Protein AF-0000000086684409 (afdb_homodimer)

Solvent-accessible surface area (backbone atoms only — not comparable to full-atom values): 51493 Å² total; per-residue (Å²): 95,76,40,36,13,41,34,65,40,80,46,81,33,46,44,76,56,89,57,80,62,48,72,76,70,49,52,41,33,33,43,33,36,35,78,86,67,52,74,45,53,37,38,36,27,70,62,46,90,44,32,32,34,35,39,44,41,43,91,46,49,55,55,42,32,42,34,38,25,39,40,77,50,97,36,75,31,46,25,72,38,71,53,61,37,34,31,35,58,41,75,75,88,49,61,42,32,68,37,30,48,49,23,64,32,96,73,28,29,16,29,13,24,65,73,61,49,53,44,66,45,29,26,36,36,35,31,31,43,59,27,34,51,49,66,69,51,47,50,54,49,34,51,52,40,35,74,35,35,28,38,25,35,35,28,33,65,31,74,27,33,29,69,68,75,60,48,62,47,42,87,40,79,63,18,33,40,59,45,33,79,39,28,51,78,30,36,69,71,44,71,32,42,68,41,52,55,50,40,48,54,45,49,49,50,30,49,72,49,52,24,28,45,28,42,23,65,49,41,42,27,83,44,73,60,74,43,57,31,21,32,75,56,32,51,33,70,50,41,16,50,51,34,39,38,47,43,11,69,46,53,32,45,63,45,33,41,28,48,25,38,37,27,62,52,68,53,66,29,24,59,37,17,32,49,34,39,56,72,49,42,74,80,52,47,42,27,28,35,31,28,27,47,37,36,85,72,58,56,62,48,78,39,89,44,52,42,33,43,19,44,19,64,32,68,82,52,70,87,60,42,30,59,41,20,43,51,57,69,46,73,58,73,48,15,28,24,46,59,37,47,37,30,30,14,29,60,36,80,71,34,34,38,37,63,50,36,27,56,50,38,54,47,32,36,31,33,33,8,42,28,26,38,37,46,42,34,20,23,29,27,70,50,34,83,39,59,79,53,69,76,63,50,66,69,51,32,31,88,82,38,15,24,71,60,39,70,65,43,60,22,55,48,28,44,13,25,49,47,63,61,52,58,90,47,77,58,56,54,40,37,61,37,44,40,41,34,62,57,41,47,13,31,33,26,86,56,50,28,35,38,36,44,29,78,59,37,43,66,44,42,52,71,41,66,82,48,53,36,45,26,34,36,33,27,34,55,84,76,44,44,75,76,43,75,50,70,58,54,96,80,58,42,64,47,82,45,95,50,86,37,51,30,35,40,39,22,41,56,76,73,70,80,68,78,67,80,76,71,80,65,82,70,70,133,95,77,39,36,13,39,34,67,40,78,46,81,34,48,42,75,56,90,58,78,62,48,72,77,70,48,52,41,32,32,43,33,36,33,79,86,66,52,72,45,54,37,37,35,28,70,61,45,90,45,31,33,34,34,38,44,40,41,93,46,49,54,54,42,32,42,34,38,26,40,41,78,50,97,37,74,32,48,23,72,40,70,54,59,39,35,31,35,58,42,72,75,85,49,61,44,34,68,38,30,47,50,23,64,33,95,72,26,30,16,28,13,24,67,73,60,49,53,43,66,45,30,27,37,36,35,31,33,43,58,26,33,51,49,66,69,52,46,50,53,50,34,51,53,40,34,74,36,35,30,37,26,34,36,29,32,66,31,73,26,34,28,68,69,76,60,48,62,47,44,87,43,78,62,19,32,39,60,45,32,79,39,27,52,77,30,38,67,71,44,71,33,42,68,41,53,55,51,38,50,54,45,49,49,50,29,48,72,50,51,24,26,45,30,42,23,64,48,40,41,28,83,43,71,61,75,44,57,32,22,30,76,56,31,51,34,70,51,41,16,51,49,35,39,39,47,42,11,69,45,53,30,45,62,46,34,40,30,48,24,38,38,27,63,50,68,53,65,29,24,58,38,18,31,49,34,38,54,73,50,42,73,80,52,45,42,29,26,38,32,28,27,48,35,34,86,72,58,56,61,48,79,40,89,43,50,41,32,43,19,43,20,63,33,70,82,54,70,89,60,42,30,60,40,22,43,50,56,69,47,73,59,74,49,16,30,24,45,59,37,46,38,30,28,15,29,61,37,80,71,34,34,39,36,64,51,34,27,53,50,39,54,47,31,36,30,34,35,7,42,28,26,37,37,46,43,35,20,23,30,27,70,50,35,84,40,59,80,53,67,75,62,52,65,68,50,30,32,89,83,38,15,25,70,62,40,70,65,43,60,22,54,49,28,44,13,26,50,48,60,63,51,58,93,48,76,58,57,54,40,38,58,36,45,40,40,33,62,59,39,47,14,33,34,26,85,57,50,27,35,39,38,44,27,78,58,36,42,64,44,41,52,72,43,65,82,48,54,36,47,28,33,35,32,28,34,57,84,75,46,42,73,77,43,75,49,69,58,54,98,80,57,40,66,47,82,44,96,50,85,37,52,30,35,38,39,22,41,56,76,74,72,81,70,80,69,79,78,73,79,67,80,70,71,132

Nearest PDB structures (foldseek):
  4qfu-assembly8_H  TM=7.746E-01  e=1.864E-24  Phocaeicola vulgatus ATCC 8482
  4qfu-assembly6_F  TM=7.934E-01  e=8.608E-24  Phocaeicola vulgatus ATCC 8482
  4qfu-assembly11_K  TM=7.729E-01  e=3.679E-24  Phocaeicola vulgatus ATCC 8482
  4qfu-assembly4_D  TM=7.902E-01  e=1.080E-23  Phocaeicola vulgatus ATCC 8482
  4qfu-assembly3_C  TM=7.644E-01  e=7.262E-24  Phocaeicola vulgatus ATCC 8482

Foldseek 3Di:
DEDEALDKDKDKFFFPDWDDLCLPPKWKKKWKAWPVGDIAIFTWGDQDTRIIMFIAGHNDAFGKIKMFMDMPDPTPRGHGDIDMYTYHHFDDDQVCSHQNAWAAFPLLAAIAHPNRHGDAAQEEFQAQCLWQPALVRLLVLLVLLLVLAHQEYEYANAQFAAPQDDDSDSQDQSHTHHQAPCNNVLERSRGDSVSVVRSLSSCVSNVVSNYAYAYEHWACAQGQLRHHGSLLRYPLVRLLSSLSNCCRRDLSGHYAYADAEAAQCARSNSVSNLVSCVVRNRRNHAYAYEYHAPHPFCHCVVPPSHSETAYEVDAQQDQDLVVLLVNCPDPPGHHYFHAHYHAQQFLHNHRCAACSLLVSQVSNCLSRNVHYYYYHHQQRSSFANFQPRDSGDNRRHHHGGHNVVRSVGNSSSLSSLVSVLCPPAPSRPWHWDPQQWDPFRWTDDALFKIKTKDFWWFKIFTDDCHRFAFKKFKADSSNSDTPDIDGHDPPDGIDGTPDTGIMMMMTGDPPPPPPPDDDPPPPDD/DEEEALDKDKDKFFFPDWDPLPLPPKWKKKWKAWPVGDIAIFTWGDQDTRIIMFIAGHNDAFGKIKMFMDMPDPTPRGHGDIDMYTYHHFDDDQVCSHQNAWAAFPLLAAIAHPNRHGDAAQEEFQAQCLWQPALVRLLVLLVLLLVLAHQEYEYANAQFAAPQDDDSDSQDQSHTHHQAPCNNVLERSRGDSVSVVRSLSSCVSNVVSNYAYAYEHWACAQGFLRHHGSLLRYPLVRLLSSLSNCCRRDLSGHYAYADEEAAQCARSNSVSNLVSCVVRNRRNHAYAYEYHAPHPFCHCVVPPSHSETAYEVDAQQDQDLVVLLVNCPDPPGHHYFHAHYHAQQFLHNHRCAACSLLVSQVSNCLSRNVHYYYYHHQQRNSFANFQPRDSGDNRRHHHGGHNVVRSVGNSSSLSSLVSVLCPPASSRPWHWDPQQWDPFRWTDDALFKIKTKDFWWFKIFTDDCHRFAFKKFKADSSNSDTPDIDGHDPPDGIDGTPDTGIMMMMGGDPPPPPPPPDDPPPPDD

Organism: NCBI:txid175570

InterPro domains:
  IPR013783 Immunoglobulin-like fold [G3DSA:2.60.40.10] (1-90)
  IPR017853 Glycoside hydrolase superfamily [SSF51445] (147-259)
  IPR025277 Apiosidase-like, catalytic domain [PF13204] (106-427)
  IPR032260 Domain of unknown function DUF5060 [PF16586] (2-71)

Radius of gyration: 33.88 Å; Cα contacts (8 Å, |Δi|>4): 2744; chains: 2; bounding box: 130×104×78 Å

Sequence (1050 aa):
MTVGAWQEAEITLTAETGIADPYTAVDVWADFTHDDGTVLRRPAFHDGGRTWRIRFASPRDHGTWHWTTSASVPDGGLRDVSGTLTVTPGTGSNPFHRHGFWRMSPGGRSLVHADGTPAILVGDTAWALPWRATEDDVRAYAADRGGKGFNAVLLMSVQPDMRAVGPRDRRADEGFGVGFEDLPTGHINELNPDYFQHLDRLVDILTGHGIVPVLQPVFQGFGWKGLDVAGTVVPPAEYARYCRYLVARYGARPVVYLVGADGSGREPQIAAGGAEVHTWDCYGQPTGIHYRPHADNRAWQDAPWLDFQWCQTGHTGSHAAERVADMWRNLPVRAVANGEPSYERTGRPDLAAGWWQGHEAWSNLCAGGTMGVVYGAANLWQWKLHPDEPGHAPYFLSAGGDWRTALAYEGSTYVGLLSTVLDGLPTTDMSPDWQTCINPRGLTVPGRLHIAYQESGGPLQIMNDDGLPMTYRIVDPKTGRTVRTGTRTPDTRIIDGDGSGPRVVIFCDVFSDETGAASPDDEAVMTVGAWQEAEITLTAETGIADPYTAVDVWADFTHDDGTVLRRPAFHDGGRTWRIRFASPRDHGTWHWTTSASVPDGGLRDVSGTLTVTPGTGSNPFHRHGFWRMSPGGRSLVHADGTPAILVGDTAWALPWRATEDDVRAYAADRGGKGFNAVLLMSVQPDMRAVGPRDRRADEGFGVGFEDLPTGHINELNPDYFQHLDRLVDILTGHGIVPVLQPVFQGFGWKGLDVAGTVVPPAEYARYCRYLVARYGARPVVYLVGADGSGREPQIAAGGAEVHTWDCYGQPTGIHYRPHADNRAWQDAPWLDFQWCQTGHTGSHAAERVADMWRNLPVRAVANGEPSYERTGRPDLAAGWWQGHEAWSNLCAGGTMGVVYGAANLWQWKLHPDEPGHAPYFLSAGGDWRTALAYEGSTYVGLLSTVLDGLPTTDMSPDWQTCINPRGLTVPGRLHIAYQESGGPLQIMNDDGLPMTYRIVDPKTGRTVRTGTRTPDTRIIDGDGSGPRVVIFCDVFSDETGAASPDDEAV

pLDDT: mean 94.23, std 11.74, range [21.14, 98.94]

Structure (mmCIF, N/CA/C/O backbone):
data_AF-0000000086684409-model_v1
#
loop_
_entity.id
_entity.type
_entity.pdbx_description
1 polymer 'DUF4038 domain-containing protein'
#
loop_
_atom_site.group_PDB
_atom_site.id
_atom_site.type_symbol
_atom_site.label_atom_id
_atom_site.label_alt_id
_atom_site.label_comp_id
_atom_site.label_asym_id
_atom_site.label_entity_id
_atom_site.label_seq_id
_atom_site.pdbx_PDB_ins_code
_atom_site.Cartn_x
_atom_site.Cartn_y
_atom_site.Cartn_z
_atom_site.occupancy
_atom_site.B_iso_or_equiv
_atom_site.auth_seq_id
_atom_site.auth_comp_id
_atom_site.auth_asym_id
_atom_site.auth_atom_id
_atom_site.pdbx_PDB_model_num
ATOM 1 N N . MET A 1 1 ? -19.562 38.5 31.609 1 89.06 1 MET A N 1
ATOM 2 C CA . MET A 1 1 ? -19.453 38.344 30.156 1 89.06 1 MET A CA 1
ATOM 3 C C . MET A 1 1 ? -20.328 37.188 29.672 1 89.06 1 MET A C 1
ATOM 5 O O . MET A 1 1 ? -20.5 36.188 30.391 1 89.06 1 MET A O 1
ATOM 9 N N . THR A 1 2 ? -20.984 37.344 28.594 1 92.5 2 THR A N 1
ATOM 10 C CA . THR A 1 2 ? -21.797 36.312 27.969 1 92.5 2 THR A CA 1
ATOM 11 C C . THR A 1 2 ? -21.188 35.906 26.625 1 92.5 2 THR A C 1
ATOM 13 O O . THR A 1 2 ? -20.781 36.75 25.828 1 92.5 2 THR A O 1
ATOM 16 N N . VAL A 1 3 ? -21.047 34.625 26.438 1 95 3 VAL A N 1
ATOM 17 C CA . VAL A 1 3 ? -20.422 34.125 25.219 1 95 3 VAL A CA 1
ATOM 18 C C . VAL A 1 3 ? -21.172 32.875 24.734 1 95 3 VAL A C 1
ATOM 20 O O . VAL A 1 3 ? -21.797 32.156 25.516 1 95 3 VAL A O 1
ATOM 23 N N . GLY A 1 4 ? -21.203 32.719 23.438 1 95.06 4 GLY A N 1
ATOM 24 C CA . GLY A 1 4 ? -21.781 31.5 22.891 1 95.06 4 GLY A CA 1
ATOM 25 C C . GLY A 1 4 ? -20.906 30.281 23.109 1 95.06 4 GLY A C 1
ATOM 26 O O . GLY A 1 4 ? -19.688 30.391 23.203 1 95.06 4 GLY A O 1
ATOM 27 N N . ALA A 1 5 ? -21.594 29.109 23.203 1 95.81 5 ALA A N 1
ATOM 28 C CA . ALA A 1 5 ? -20.859 27.844 23.297 1 95.81 5 ALA A CA 1
ATOM 29 C C . ALA A 1 5 ? -19.844 27.719 22.156 1 95.81 5 ALA A C 1
ATOM 31 O O . ALA A 1 5 ? -20.141 28.062 21.016 1 95.81 5 ALA A O 1
ATOM 32 N N . TRP A 1 6 ? -18.672 27.297 22.516 1 96.19 6 TRP A N 1
ATOM 33 C CA . TRP A 1 6 ? -17.562 27.016 21.594 1 96.19 6 TRP A CA 1
ATOM 34 C C . TRP A 1 6 ? -17.078 28.312 20.938 1 96.19 6 TRP A C 1
ATOM 36 O O . TRP A 1 6 ? -16.312 28.266 19.969 1 96.19 6 TRP A O 1
ATOM 46 N N . GLN A 1 7 ? -17.531 29.375 21.406 1 95.5 7 GLN A N 1
ATOM 47 C CA . GLN A 1 7 ? -17 30.672 20.969 1 95.5 7 GLN A CA 1
ATOM 48 C C . GLN A 1 7 ? -15.992 31.203 21.984 1 95.5 7 GLN A C 1
ATOM 50 O O . GLN A 1 7 ? -16.188 31.094 23.188 1 95.5 7 GLN A O 1
ATOM 55 N N . GLU A 1 8 ? -15 31.797 21.5 1 96.62 8 GLU A N 1
ATOM 56 C CA . GLU A 1 8 ? -13.859 32.219 22.297 1 96.62 8 GLU A CA 1
ATOM 57 C C . GLU A 1 8 ? -14.227 33.438 23.156 1 96.62 8 GLU A C 1
ATOM 59 O O . GLU A 1 8 ? -14.797 34.406 22.656 1 96.62 8 GLU A O 1
ATOM 64 N N . ALA A 1 9 ? -13.977 33.344 24.391 1 97.81 9 ALA A N 1
ATOM 65 C CA . ALA A 1 9 ? -13.945 34.469 25.328 1 97.81 9 ALA A CA 1
ATOM 66 C C . ALA A 1 9 ? -12.508 34.844 25.703 1 97.81 9 ALA A C 1
ATOM 68 O O . ALA A 1 9 ? -11.672 33.969 25.891 1 97.81 9 ALA A O 1
ATOM 69 N N . GLU A 1 10 ? -12.281 36.094 25.781 1 98.44 10 GLU A N 1
ATOM 70 C CA . GLU A 1 10 ? -10.938 36.562 26.141 1 98.44 10 GLU A CA 1
ATOM 71 C C . GLU A 1 10 ? -10.953 37.344 27.438 1 98.44 10 GLU A C 1
ATOM 73 O O . GLU A 1 10 ? -11.75 38.281 27.594 1 98.44 10 GLU A O 1
ATOM 78 N N . ILE A 1 11 ? -10.133 36.969 28.344 1 98.56 11 ILE A N 1
ATOM 79 C CA . ILE A 1 11 ? -9.922 37.625 29.625 1 98.56 11 ILE A CA 1
ATOM 80 C C . ILE A 1 11 ? -8.555 38.312 29.625 1 98.56 11 ILE A C 1
ATOM 82 O O . ILE A 1 11 ? -7.543 37.688 29.297 1 98.56 11 ILE A O 1
ATOM 86 N N . THR A 1 12 ? -8.531 39.562 29.984 1 98.56 12 THR A N 1
ATOM 87 C CA . THR A 1 12 ? -7.281 40.312 30.047 1 98.56 12 THR A CA 1
ATOM 88 C C . THR A 1 12 ? -6.828 40.5 31.484 1 98.56 12 THR A C 1
ATOM 90 O O . THR A 1 12 ? -7.613 40.906 32.344 1 98.56 12 THR A O 1
ATOM 93 N N . LEU A 1 13 ? -5.605 40.125 31.734 1 98.69 13 LEU A N 1
ATOM 94 C CA . LEU A 1 13 ? -4.941 40.344 33 1 98.69 13 LEU A CA 1
ATOM 95 C C . LEU A 1 13 ? -3.814 41.375 32.844 1 98.69 13 LEU A C 1
ATOM 97 O O . LEU A 1 13 ? -3.146 41.406 31.812 1 98.69 13 LEU A O 1
ATOM 101 N N . THR A 1 14 ? -3.654 42.156 33.844 1 98.44 14 THR A N 1
ATOM 102 C CA . THR A 1 14 ? -2.564 43.125 33.875 1 98.44 14 THR A CA 1
ATOM 103 C C . THR A 1 14 ? -1.706 42.938 35.125 1 98.44 14 THR A C 1
ATOM 105 O O . THR A 1 14 ? -2.189 43.125 36.25 1 98.44 14 THR A O 1
ATOM 108 N N . ALA A 1 15 ? -0.498 42.625 34.906 1 98.06 15 ALA A N 1
ATOM 109 C CA . ALA A 1 15 ? 0.422 42.5 36.031 1 98.06 15 ALA A CA 1
ATOM 110 C C . ALA A 1 15 ? 0.527 43.844 36.781 1 98.06 15 ALA A C 1
ATOM 112 O O . ALA A 1 15 ? 0.509 44.906 36.188 1 98.06 15 ALA A O 1
ATOM 113 N N . GLU A 1 16 ? 0.764 43.75 38.062 1 97.19 16 GLU A N 1
ATOM 114 C CA . GLU A 1 16 ? 0.89 44.969 38.875 1 97.19 16 GLU A CA 1
ATOM 115 C C . GLU A 1 16 ? 2.209 45.688 38.594 1 97.19 16 GLU A C 1
ATOM 117 O O . GLU A 1 16 ? 2.275 46.906 38.656 1 97.19 16 GLU A O 1
ATOM 122 N N . THR A 1 17 ? 3.273 44.844 38.375 1 92.81 17 THR A N 1
ATOM 123 C CA . THR A 1 17 ? 4.598 45.406 38.125 1 92.81 17 THR A CA 1
ATOM 124 C C . THR A 1 17 ? 5.18 44.875 36.844 1 92.81 17 THR A C 1
ATOM 126 O O . THR A 1 17 ? 4.695 43.875 36.312 1 92.81 17 THR A O 1
ATOM 129 N N . GLY A 1 18 ? 6.059 45.688 36.344 1 94.19 18 GLY A N 1
ATOM 130 C CA . GLY A 1 18 ? 6.805 45.156 35.219 1 94.19 18 GLY A CA 1
ATOM 131 C C . GLY A 1 18 ? 7.625 43.938 35.562 1 94.19 18 GLY A C 1
ATOM 132 O O . GLY A 1 18 ? 8.234 43.875 36.625 1 94.19 18 GLY A O 1
ATOM 133 N N . ILE A 1 19 ? 7.461 42.938 34.75 1 94 19 ILE A N 1
ATOM 134 C CA . ILE A 1 19 ? 8.195 41.719 34.938 1 94 19 ILE A CA 1
ATOM 135 C C . ILE A 1 19 ? 9.242 41.531 33.844 1 94 19 ILE A C 1
ATOM 137 O O . ILE A 1 19 ? 8.938 41.688 32.656 1 94 19 ILE A O 1
ATOM 141 N N . ALA A 1 20 ? 10.445 41.312 34.25 1 93.94 20 ALA A N 1
ATOM 142 C CA . ALA A 1 20 ? 11.508 41.031 33.312 1 93.94 20 ALA A CA 1
ATOM 143 C C . ALA A 1 20 ? 11.305 39.656 32.625 1 93.94 20 ALA A C 1
ATOM 145 O O . ALA A 1 20 ? 10.992 38.688 33.312 1 93.94 20 ALA A O 1
ATOM 146 N N . ASP A 1 21 ? 11.43 39.594 31.312 1 95 21 ASP A N 1
ATOM 147 C CA . ASP A 1 21 ? 11.281 38.406 30.484 1 95 21 ASP A CA 1
ATOM 148 C C . ASP A 1 21 ? 9.969 37.656 30.781 1 95 21 ASP A C 1
ATOM 150 O O . ASP A 1 21 ? 9.961 36.469 31.047 1 95 21 ASP A O 1
ATOM 154 N N . PRO A 1 22 ? 8.891 38.375 30.719 1 96.19 22 PRO A N 1
ATOM 155 C CA . PRO A 1 22 ? 7.609 37.844 31.188 1 96.19 22 PRO A CA 1
ATOM 156 C C . PRO A 1 22 ? 7.215 36.531 30.484 1 96.19 22 PRO A C 1
ATOM 158 O O . PRO A 1 22 ? 6.594 35.656 31.094 1 96.19 22 PRO A O 1
ATOM 161 N N . TYR A 1 23 ? 7.578 36.344 29.266 1 97.75 23 TYR A N 1
ATOM 162 C CA . TYR A 1 23 ? 7.246 35.156 28.516 1 97.75 23 TYR A CA 1
ATOM 163 C C . TYR A 1 23 ? 7.902 33.906 29.109 1 97.75 23 TYR A C 1
ATOM 165 O O . TYR A 1 23 ? 7.297 32.844 29.172 1 97.75 23 TYR A O 1
ATOM 173 N N . THR A 1 24 ? 9.125 34 29.562 1 98.06 24 THR A N 1
ATOM 174 C CA . THR A 1 24 ? 9.875 32.844 30.031 1 98.06 24 THR A CA 1
ATOM 175 C C . THR A 1 24 ? 9.781 32.719 31.547 1 98.06 24 THR A C 1
ATOM 177 O O . THR A 1 24 ? 9.922 31.609 32.094 1 98.06 24 THR A O 1
ATOM 180 N N . ALA A 1 25 ? 9.484 33.781 32.25 1 95.75 25 ALA A N 1
ATOM 181 C CA . ALA A 1 25 ? 9.711 33.812 33.688 1 95.75 25 ALA A CA 1
ATOM 182 C C . ALA A 1 25 ? 8.422 33.5 34.438 1 95.75 25 ALA A C 1
ATOM 184 O O . ALA A 1 25 ? 8.453 33.156 35.625 1 95.75 25 ALA A O 1
ATOM 185 N N . VAL A 1 26 ? 7.277 33.625 33.781 1 96.44 26 VAL A N 1
ATOM 186 C CA . VAL A 1 26 ? 6.027 33.594 34.531 1 96.44 26 VAL A CA 1
ATOM 187 C C . VAL A 1 26 ? 5.051 32.625 33.875 1 96.44 26 VAL A C 1
ATOM 189 O O . VAL A 1 26 ? 4.828 32.719 32.656 1 96.44 26 VAL A O 1
ATOM 192 N N . ASP A 1 27 ? 4.516 31.75 34.625 1 97.38 27 ASP A N 1
ATOM 193 C CA . ASP A 1 27 ? 3.391 30.922 34.219 1 97.38 27 ASP A CA 1
ATOM 194 C C . ASP A 1 27 ? 2.088 31.406 34.875 1 97.38 27 ASP A C 1
ATOM 196 O O . ASP A 1 27 ? 2.037 31.672 36.062 1 97.38 27 ASP A O 1
ATOM 200 N N . VAL A 1 28 ? 1.145 31.594 34.062 1 98.62 28 VAL A N 1
ATOM 201 C CA . VAL A 1 28 ? -0.187 31.984 34.5 1 98.62 28 VAL A CA 1
ATOM 202 C C . VAL A 1 28 ? -1.23 31.047 33.906 1 98.62 28 VAL A C 1
ATOM 204 O O . VAL A 1 28 ? -1.108 30.609 32.781 1 98.62 28 VAL A O 1
ATOM 207 N N . TRP A 1 29 ? -2.223 30.594 34.688 1 98.88 29 TRP A N 1
ATOM 208 C CA . TRP A 1 29 ? -3.334 29.781 34.188 1 98.88 29 TRP A CA 1
ATOM 209 C C . TRP A 1 29 ? -4.613 30.078 34.969 1 98.88 29 TRP A C 1
ATOM 211 O O . TRP A 1 29 ? -4.59 30.812 35.969 1 98.88 29 TRP A O 1
ATOM 221 N N . ALA A 1 30 ? -5.684 29.625 34.469 1 98.88 30 ALA A N 1
ATOM 222 C CA . ALA A 1 30 ? -6.969 29.766 35.156 1 98.88 30 ALA A CA 1
ATOM 223 C C . ALA A 1 30 ? -7.711 28.422 35.188 1 98.88 30 ALA A C 1
ATOM 225 O O . ALA A 1 30 ? -7.672 27.656 34.25 1 98.88 30 ALA A O 1
ATOM 226 N N . ASP A 1 31 ? -8.344 28.203 36.281 1 98.81 31 ASP A N 1
ATOM 227 C CA . ASP A 1 31 ? -9.305 27.109 36.406 1 98.81 31 ASP A CA 1
ATOM 228 C C . ASP A 1 31 ? -10.734 27.625 36.25 1 98.81 31 ASP A C 1
ATOM 230 O O . ASP A 1 31 ? -11.133 28.594 36.906 1 98.81 31 ASP A O 1
ATOM 234 N N . PHE A 1 32 ? -11.406 27.047 35.344 1 98.88 32 PHE A N 1
ATOM 235 C CA . PHE A 1 32 ? -12.82 27.312 35.094 1 98.88 32 PHE A CA 1
ATOM 236 C C . PHE A 1 32 ? -13.688 26.203 35.688 1 98.88 32 PHE A C 1
ATOM 238 O O . PHE A 1 32 ? -13.508 25.031 35.312 1 98.88 32 PHE A O 1
ATOM 245 N N . THR A 1 33 ? -14.578 26.5 36.5 1 98.75 33 THR A N 1
ATOM 246 C CA . THR A 1 33 ? -15.516 25.531 37.062 1 98.75 33 THR A CA 1
ATOM 247 C C . THR A 1 33 ? -16.953 25.859 36.656 1 98.75 33 THR A C 1
ATOM 249 O O . THR A 1 33 ? -17.453 26.953 36.938 1 98.75 33 THR A O 1
ATOM 252 N N . HIS A 1 34 ? -17.562 24.984 36.031 1 98.62 34 HIS A N 1
ATOM 253 C CA . HIS A 1 34 ? -18.938 25.156 35.594 1 98.62 34 HIS A CA 1
ATOM 254 C C . HIS A 1 34 ? -19.922 24.875 36.719 1 98.62 34 HIS A C 1
ATOM 256 O O . HIS A 1 34 ? -19.594 24.172 37.688 1 98.62 34 HIS A O 1
ATOM 262 N N . ASP A 1 35 ? -21.141 25.297 36.531 1 98.25 35 ASP A N 1
ATOM 263 C CA . ASP A 1 35 ? -22.203 25.047 37.5 1 98.25 35 ASP A CA 1
ATOM 264 C C . ASP A 1 35 ? -22.438 23.547 37.688 1 98.25 35 ASP A C 1
ATOM 266 O O . ASP A 1 35 ? -22.891 23.109 38.719 1 98.25 35 ASP A O 1
ATOM 270 N N . ASP A 1 36 ? -22.125 22.781 36.688 1 98 36 ASP A N 1
ATOM 271 C CA . ASP A 1 36 ? -22.391 21.344 36.75 1 98 36 ASP A CA 1
ATOM 272 C C . ASP A 1 36 ? -21.219 20.594 37.344 1 98 36 ASP A C 1
ATOM 274 O O . ASP A 1 36 ? -21.219 19.359 37.406 1 98 36 ASP A O 1
ATOM 278 N N . GLY A 1 37 ? -20.156 21.219 37.688 1 98.19 37 GLY A N 1
ATOM 279 C CA . GLY A 1 37 ? -19.016 20.609 38.375 1 98.19 37 GLY A CA 1
ATOM 280 C C . GLY A 1 37 ? -17.828 20.359 37.469 1 98.19 37 GLY A C 1
ATOM 281 O O . GLY A 1 37 ? -16.734 20.062 37.938 1 98.19 37 GLY A O 1
ATOM 282 N N . THR A 1 38 ? -18.031 20.547 36.156 1 98.12 38 THR A N 1
ATOM 283 C CA . THR A 1 38 ? -16.938 20.375 35.219 1 98.12 38 THR A CA 1
ATOM 284 C C . THR A 1 38 ? -15.836 21.406 35.469 1 98.12 38 THR A C 1
ATOM 286 O O . THR A 1 38 ? -16.125 22.594 35.656 1 98.12 38 THR A O 1
ATOM 289 N N . VAL A 1 39 ? -14.578 20.906 35.469 1 98.62 39 VAL A N 1
ATOM 290 C CA . VAL A 1 39 ? -13.438 21.812 35.625 1 98.62 39 VAL A CA 1
ATOM 291 C C . VAL A 1 39 ? -12.539 21.75 34.406 1 98.62 39 VAL A C 1
ATOM 293 O O . VAL A 1 39 ? -12.18 20.656 33.938 1 98.62 39 VAL A O 1
ATOM 296 N N . LEU A 1 40 ? -12.258 22.906 33.844 1 98.81 40 LEU A N 1
ATOM 297 C CA . LEU A 1 40 ? -11.305 23.031 32.75 1 98.81 40 LEU A CA 1
ATOM 298 C C . LEU A 1 40 ? -10.195 24.031 33.125 1 98.81 40 LEU A C 1
ATOM 300 O O . LEU A 1 40 ? -10.461 25.047 33.781 1 98.81 40 LEU A O 1
ATOM 304 N N . ARG A 1 41 ? -9.047 23.688 32.844 1 98.81 41 ARG A N 1
ATOM 305 C CA . ARG A 1 41 ? -7.906 24.578 33.062 1 98.81 41 ARG A CA 1
ATOM 306 C C . ARG A 1 41 ? -7.371 25.125 31.75 1 98.81 41 ARG A C 1
ATOM 308 O O . ARG A 1 41 ? -7.168 24.375 30.797 1 98.81 41 ARG A O 1
ATOM 315 N N . ARG A 1 42 ? -7.137 26.438 31.672 1 98.88 42 ARG A N 1
ATOM 316 C CA . ARG A 1 42 ? -6.547 27.094 30.516 1 98.88 42 ARG A CA 1
ATOM 317 C C . ARG A 1 42 ? -5.266 27.828 30.891 1 98.88 42 ARG A C 1
ATOM 319 O O . ARG A 1 42 ? -5.223 28.547 31.891 1 98.88 42 ARG A O 1
ATOM 326 N N . PRO A 1 43 ? -4.242 27.641 30.062 1 98.88 43 PRO A N 1
ATOM 327 C CA . PRO A 1 43 ? -3.072 28.5 30.234 1 98.88 43 PRO A CA 1
ATOM 328 C C . PRO A 1 43 ? -3.307 29.922 29.719 1 98.88 43 PRO A C 1
ATOM 330 O O . PRO A 1 43 ? -4.113 30.125 28.812 1 98.88 43 PRO A O 1
ATOM 333 N N . ALA A 1 44 ? -2.646 30.891 30.312 1 98.81 44 ALA A N 1
ATOM 334 C CA . ALA A 1 44 ? -2.6 32.25 29.797 1 98.81 44 ALA A CA 1
ATOM 335 C C . ALA A 1 44 ? -1.373 32.469 28.922 1 98.81 44 ALA A C 1
ATOM 337 O O . ALA A 1 44 ? -0.434 31.672 28.938 1 98.81 44 ALA A O 1
ATOM 338 N N . PHE A 1 45 ? -1.403 33.469 28.109 1 98.88 45 PHE A N 1
ATOM 339 C CA . PHE A 1 45 ? -0.236 33.844 27.312 1 98.88 45 PHE A CA 1
ATOM 340 C C . PHE A 1 45 ? 0.121 35.312 27.516 1 98.88 45 PHE A C 1
ATOM 342 O O . PHE A 1 45 ? -0.763 36.156 27.703 1 98.88 45 PHE A O 1
ATOM 349 N N . HIS A 1 46 ? 1.392 35.562 27.562 1 98.62 46 HIS A N 1
ATOM 350 C CA . HIS A 1 46 ? 1.877 36.938 27.578 1 98.62 46 HIS A CA 1
ATOM 351 C C . HIS A 1 46 ? 1.604 37.625 26.25 1 98.62 46 HIS A C 1
ATOM 353 O O . HIS A 1 46 ? 1.88 37.062 25.188 1 98.62 46 HIS A O 1
ATOM 359 N N . ASP A 1 47 ? 1.012 38.812 26.297 1 98.62 47 ASP A N 1
ATOM 360 C CA . ASP A 1 47 ? 0.632 39.531 25.078 1 98.62 47 ASP A CA 1
ATOM 361 C C . ASP A 1 47 ? 1.297 40.906 25.031 1 98.62 47 ASP A C 1
ATOM 363 O O . ASP A 1 47 ? 0.702 41.875 24.531 1 98.62 47 ASP A O 1
ATOM 367 N N . GLY A 1 48 ? 2.459 41.062 25.641 1 97.75 48 GLY A N 1
ATOM 368 C CA . GLY A 1 48 ? 3.227 42.281 25.578 1 97.75 48 GLY A CA 1
ATOM 369 C C . GLY A 1 48 ? 3.133 43.125 26.844 1 97.75 48 GLY A C 1
ATOM 370 O O . GLY A 1 48 ? 2.066 43.219 27.453 1 97.75 48 GLY A O 1
ATOM 371 N N . GLY A 1 49 ? 4.23 43.719 27.203 1 96.94 49 GLY A N 1
ATOM 372 C CA . GLY A 1 49 ? 4.246 44.531 28.391 1 96.94 49 GLY A CA 1
ATOM 373 C C . GLY A 1 49 ? 3.773 43.812 29.641 1 96.94 49 GLY A C 1
ATOM 374 O O . GLY A 1 49 ? 4.277 42.75 29.969 1 96.94 49 GLY A O 1
ATOM 375 N N . ARG A 1 50 ? 2.727 44.344 30.281 1 97.94 50 ARG A N 1
ATOM 376 C CA . ARG A 1 50 ? 2.203 43.781 31.516 1 97.94 50 ARG A CA 1
ATOM 377 C C . ARG A 1 50 ? 0.919 43 31.266 1 97.94 50 ARG A C 1
ATOM 379 O O . ARG A 1 50 ? 0.193 42.656 32.188 1 97.94 50 ARG A O 1
ATOM 386 N N . THR A 1 51 ? 0.73 42.719 30.016 1 98.5 51 THR A N 1
ATOM 387 C CA . THR A 1 51 ? -0.565 42.156 29.656 1 98.5 51 THR A CA 1
ATOM 388 C C . THR A 1 51 ? -0.467 40.656 29.469 1 98.5 51 THR A C 1
ATOM 390 O O . THR A 1 51 ? 0.418 40.156 28.766 1 98.5 51 THR A O 1
ATOM 393 N N . TRP A 1 52 ? -1.301 39.875 30.109 1 98.62 52 TRP A N 1
ATOM 394 C CA . TRP A 1 52 ? -1.592 38.469 29.859 1 98.62 52 TRP A CA 1
ATOM 395 C C . TRP A 1 52 ? -3.041 38.281 29.422 1 98.62 52 TRP A C 1
ATOM 397 O O . TRP A 1 52 ? -3.904 39.094 29.75 1 98.62 52 TRP A O 1
ATOM 407 N N . ARG A 1 53 ? -3.26 37.25 28.672 1 98.81 53 ARG A N 1
ATOM 408 C CA . ARG A 1 53 ? -4.625 36.938 28.266 1 98.81 53 ARG A CA 1
ATOM 409 C C . ARG A 1 53 ? -4.926 35.438 28.422 1 98.81 53 ARG A C 1
ATOM 411 O O . ARG A 1 53 ? -4.023 34.625 28.312 1 98.81 53 ARG A O 1
ATOM 418 N N . ILE A 1 54 ? -6.152 35.156 28.75 1 98.75 54 ILE A N 1
ATOM 419 C CA . ILE A 1 54 ? -6.703 33.812 28.781 1 98.75 54 ILE A CA 1
ATOM 420 C C . ILE A 1 54 ? -7.863 33.719 27.781 1 98.75 54 ILE A C 1
ATOM 422 O O . ILE A 1 54 ? -8.773 34.531 27.797 1 98.75 54 ILE A O 1
ATOM 426 N N . ARG A 1 55 ? -7.77 32.75 26.953 1 98.88 55 ARG A N 1
ATOM 427 C CA . ARG A 1 55 ? -8.867 32.469 26.031 1 98.88 55 ARG A CA 1
ATOM 428 C C . ARG A 1 55 ? -9.586 31.172 26.391 1 98.88 55 ARG A C 1
ATOM 430 O O . ARG A 1 55 ? -8.938 30.172 26.719 1 98.88 55 ARG A O 1
ATOM 437 N N . PHE A 1 56 ? -10.898 31.234 26.453 1 98.69 56 PHE A N 1
ATOM 438 C CA . PHE A 1 56 ? -11.727 30.125 26.906 1 98.69 56 PHE A CA 1
ATOM 439 C C . PHE A 1 56 ? -12.938 29.953 25.984 1 98.69 56 PHE A C 1
ATOM 441 O O . PHE A 1 56 ? -13.539 30.922 25.547 1 98.69 56 PHE A O 1
ATOM 448 N N . ALA A 1 57 ? -13.258 28.75 25.641 1 98.12 57 ALA A N 1
ATOM 449 C CA . ALA A 1 57 ? -14.484 28.375 24.938 1 98.12 57 ALA A CA 1
ATOM 450 C C . ALA A 1 57 ? -15.258 27.297 25.703 1 98.12 57 ALA A C 1
ATOM 452 O O . ALA A 1 57 ? -14.711 26.25 26.016 1 98.12 57 ALA A O 1
ATOM 453 N N . SER A 1 58 ? -16.5 27.531 25.953 1 98.19 58 SER A N 1
ATOM 454 C CA . SER A 1 58 ? -17.281 26.594 26.75 1 98.19 58 SER A CA 1
ATOM 455 C C . SER A 1 58 ? -17.766 25.422 25.891 1 98.19 58 SER A C 1
ATOM 457 O O . SER A 1 58 ? -18.406 25.641 24.859 1 98.19 58 SER A O 1
ATOM 459 N N . PRO A 1 59 ? -17.5 24.234 26.312 1 97.38 59 PRO A N 1
ATOM 460 C CA . PRO A 1 59 ? -18.125 23.078 25.656 1 97.38 59 PRO A CA 1
ATOM 461 C C . PRO A 1 59 ? -19.594 22.891 26.062 1 97.38 59 PRO A C 1
ATOM 463 O O . PRO A 1 59 ? -20.297 22.062 25.484 1 97.38 59 PRO A O 1
ATOM 466 N N . ARG A 1 60 ? -20 23.625 27.125 1 96.12 60 ARG A N 1
ATOM 467 C CA . ARG A 1 60 ? -21.406 23.641 27.547 1 96.12 60 ARG A CA 1
ATOM 468 C C . ARG A 1 60 ? -22.188 24.734 26.828 1 96.12 60 ARG A C 1
ATOM 470 O O . ARG A 1 60 ? -21.656 25.797 26.531 1 96.12 60 ARG A O 1
ATOM 477 N N . ASP A 1 61 ? -23.5 24.469 26.625 1 95.5 61 ASP A N 1
ATOM 478 C CA . ASP A 1 61 ? -24.281 25.438 25.875 1 95.5 61 ASP A CA 1
ATOM 479 C C . ASP A 1 61 ? -25.125 26.312 26.797 1 95.5 61 ASP A C 1
ATOM 481 O O . ASP A 1 61 ? -25.969 27.078 26.344 1 95.5 61 ASP A O 1
ATOM 485 N N . HIS A 1 62 ? -24.969 26.188 28.047 1 96.19 62 HIS A N 1
ATOM 486 C CA . HIS A 1 62 ? -25.656 26.984 29.047 1 96.19 62 HIS A CA 1
ATOM 487 C C . HIS A 1 62 ? -24.891 27 30.375 1 96.19 62 HIS A C 1
ATOM 489 O O . HIS A 1 62 ? -23.906 26.266 30.531 1 96.19 62 HIS A O 1
ATOM 495 N N . GLY A 1 63 ? -25.328 27.891 31.188 1 97.88 63 GLY A N 1
ATOM 496 C CA . GLY A 1 63 ? -24.75 27.906 32.531 1 97.88 63 GLY A CA 1
ATOM 497 C C . GLY A 1 63 ? -23.703 28.984 32.688 1 97.88 63 GLY A C 1
ATOM 498 O O . GLY A 1 63 ? -23.594 29.906 31.891 1 97.88 63 GLY A O 1
ATOM 499 N N . THR A 1 64 ? -23.062 28.812 33.844 1 98.5 64 THR A N 1
ATOM 500 C CA . THR A 1 64 ? -22.062 29.812 34.219 1 98.5 64 THR A CA 1
ATOM 501 C C . THR A 1 64 ? -20.75 29.141 34.594 1 98.5 64 THR A C 1
ATOM 503 O O . THR A 1 64 ? -20.75 28.109 35.281 1 98.5 64 THR A O 1
ATOM 506 N N . TRP A 1 65 ? -19.719 29.703 34.125 1 98.75 65 TRP A N 1
ATOM 507 C CA . TRP A 1 65 ? -18.375 29.328 34.531 1 98.75 65 TRP A CA 1
ATOM 508 C C . TRP A 1 65 ? -17.797 30.328 35.531 1 98.75 65 TRP A C 1
ATOM 510 O O . TRP A 1 65 ? -17.891 31.547 35.312 1 98.75 65 TRP A O 1
ATOM 520 N N . HIS A 1 66 ? -17.25 29.781 36.625 1 98.75 66 HIS A N 1
ATOM 521 C CA . HIS A 1 66 ? -16.469 30.562 37.562 1 98.75 66 HIS A CA 1
ATOM 522 C C . HIS A 1 66 ? -14.969 30.312 37.375 1 98.75 66 HIS A C 1
ATOM 524 O O . HIS A 1 66 ? -14.531 29.156 37.406 1 98.75 66 HIS A O 1
ATOM 530 N N . TRP A 1 67 ? -14.211 31.406 37.188 1 98.75 67 TRP A N 1
ATOM 531 C CA . TRP A 1 67 ? -12.797 31.156 36.938 1 98.75 67 TRP A CA 1
ATOM 532 C C . TRP A 1 67 ? -11.938 31.906 37.969 1 98.75 67 TRP A C 1
ATOM 534 O O . TRP A 1 67 ? -12.352 32.938 38.469 1 98.75 67 TRP A O 1
ATOM 544 N N . THR A 1 68 ? -10.805 31.328 38.312 1 98.75 68 THR A N 1
ATOM 545 C CA . THR A 1 68 ? -9.781 31.906 39.156 1 98.75 68 THR A CA 1
ATOM 546 C C . THR A 1 68 ? -8.383 31.625 38.594 1 98.75 68 THR A C 1
ATOM 548 O O . THR A 1 68 ? -8.109 30.531 38.125 1 98.75 68 THR A O 1
ATOM 551 N N . THR A 1 69 ? -7.578 32.688 38.625 1 98.81 69 THR A N 1
ATOM 552 C CA . THR A 1 69 ? -6.246 32.531 38.062 1 98.81 69 THR A CA 1
ATOM 553 C C . THR A 1 69 ? -5.234 32.125 39.125 1 98.81 69 THR A C 1
ATOM 555 O O . THR A 1 69 ? -5.445 32.344 40.312 1 98.81 69 THR A O 1
ATOM 558 N N . SER A 1 70 ? -4.25 31.438 38.656 1 98.69 70 SER A N 1
ATOM 559 C CA . SER A 1 70 ? -3.023 31.172 39.375 1 98.69 70 SER A CA 1
ATOM 560 C C . SER A 1 70 ? -1.793 31.594 38.594 1 98.69 70 SER A C 1
ATOM 562 O O . SER A 1 70 ? -1.861 31.75 37.375 1 98.69 70 SER A O 1
ATOM 564 N N . ALA A 1 71 ? -0.715 31.859 39.25 1 98.19 71 ALA A N 1
ATOM 565 C CA . ALA A 1 71 ? 0.536 32.281 38.625 1 98.19 71 ALA A CA 1
ATOM 566 C C . ALA A 1 71 ? 1.741 31.781 39.406 1 98.19 71 ALA A C 1
ATOM 568 O O . ALA A 1 71 ? 1.644 31.547 40.625 1 98.19 71 ALA A O 1
ATOM 569 N N . SER A 1 72 ? 2.83 31.609 38.812 1 97.69 72 SER A N 1
ATOM 570 C CA . SER A 1 72 ? 4.055 31.156 39.469 1 97.69 72 SER A CA 1
ATOM 571 C C . SER A 1 72 ? 4.699 32.281 40.281 1 97.69 72 SER A C 1
ATOM 573 O O . SER A 1 72 ? 5.637 32.031 41.031 1 97.69 72 SER A O 1
ATOM 575 N N . VAL A 1 73 ? 4.195 33.5 40.125 1 96.44 73 VAL A N 1
ATOM 576 C CA . VAL A 1 73 ? 4.676 34.656 40.906 1 96.44 73 VAL A CA 1
ATOM 577 C C . VAL A 1 73 ? 3.531 35.219 41.719 1 96.44 73 VAL A C 1
ATOM 579 O O . VAL A 1 73 ? 2.361 35.094 41.344 1 96.44 73 VAL A O 1
ATOM 582 N N . PRO A 1 74 ? 3.922 35.875 42.812 1 95.5 74 PRO A N 1
ATOM 583 C CA . PRO A 1 74 ? 2.883 36.5 43.656 1 95.5 74 PRO A CA 1
ATOM 584 C C . PRO A 1 74 ? 2.447 37.875 43.156 1 95.5 74 PRO A C 1
ATOM 586 O O . PRO A 1 74 ? 2.553 38.844 43.906 1 95.5 74 PRO A O 1
ATOM 589 N N . ASP A 1 75 ? 1.998 38 42 1 96.69 75 ASP A N 1
ATOM 590 C CA . ASP A 1 75 ? 1.518 39.219 41.406 1 96.69 75 ASP A CA 1
ATOM 591 C C . ASP A 1 75 ? -0.005 39.312 41.469 1 96.69 75 ASP A C 1
ATOM 593 O O . ASP A 1 75 ? -0.708 38.469 40.938 1 96.69 75 ASP A O 1
ATOM 597 N N . GLY A 1 76 ? -0.531 40.375 42.062 1 96.5 76 GLY A N 1
ATOM 598 C CA . GLY A 1 76 ? -1.958 40.5 42.344 1 96.5 76 GLY A CA 1
ATOM 599 C C . GLY A 1 76 ? -2.775 40.688 41.062 1 96.5 76 GLY A C 1
ATOM 600 O O . GLY A 1 76 ? -3.994 40.5 41.062 1 96.5 76 GLY A O 1
ATOM 601 N N . GLY A 1 77 ? -2.158 41.094 40 1 98 77 GLY A N 1
ATOM 602 C CA . GLY A 1 77 ? -2.846 41.219 38.719 1 98 77 GLY A CA 1
ATOM 603 C C . GLY A 1 77 ? -2.914 39.938 37.938 1 98 77 GLY A C 1
ATOM 604 O O . GLY A 1 77 ? -3.662 39.812 36.969 1 98 77 GLY A O 1
ATOM 605 N N . LEU A 1 78 ? -2.188 38.906 38.375 1 98.5 78 LEU A N 1
ATOM 606 C CA . LEU A 1 78 ? -2.09 37.656 37.625 1 98.5 78 LEU A CA 1
ATOM 607 C C . LEU A 1 78 ? -2.623 36.5 38.469 1 98.5 78 LEU A C 1
ATOM 609 O O . LEU A 1 78 ? -3.115 35.5 37.938 1 98.5 78 LEU A O 1
ATOM 613 N N . ARG A 1 79 ? -2.477 36.562 39.75 1 98.06 79 ARG A N 1
ATOM 614 C CA . ARG A 1 79 ? -2.852 35.5 40.656 1 98.06 79 ARG A CA 1
ATOM 615 C C . ARG A 1 79 ? -4.133 35.844 41.406 1 98.06 79 ARG A C 1
ATOM 617 O O . ARG A 1 79 ? -4.316 36.969 41.844 1 98.06 79 ARG A O 1
ATOM 624 N N . ASP A 1 80 ? -4.98 34.906 41.562 1 98.12 80 ASP A N 1
ATOM 625 C CA . ASP A 1 80 ? -6.203 34.969 42.375 1 98.12 80 ASP A CA 1
ATOM 626 C C . ASP A 1 80 ? -7.172 36 41.812 1 98.12 80 ASP A C 1
ATOM 628 O O . ASP A 1 80 ? -7.906 36.625 42.562 1 98.12 80 ASP A O 1
ATOM 632 N N . VAL A 1 81 ? -6.988 36.281 40.594 1 98.5 81 VAL A N 1
ATOM 633 C CA . VAL A 1 81 ? -8.008 37.031 39.906 1 98.5 81 VAL A CA 1
ATOM 634 C C . VAL A 1 81 ? -9.18 36.125 39.531 1 98.5 81 VAL A C 1
ATOM 636 O O . VAL A 1 81 ? -8.977 34.969 39.156 1 98.5 81 VAL A O 1
ATOM 639 N N . SER A 1 82 ? -10.422 36.625 39.656 1 98.38 82 SER A N 1
ATOM 640 C CA . SER A 1 82 ? -11.555 35.75 39.438 1 98.38 82 SER A CA 1
ATOM 641 C C . SER A 1 82 ? -12.672 36.469 38.656 1 98.38 82 SER A C 1
ATOM 643 O O . SER A 1 82 ? -12.664 37.688 38.562 1 98.38 82 SER A O 1
ATOM 645 N N . GLY A 1 83 ? -13.516 35.719 38.062 1 98.25 83 GLY A N 1
ATOM 646 C CA . GLY A 1 83 ? -14.672 36.219 37.312 1 98.25 83 GLY A CA 1
ATOM 647 C C . GLY A 1 83 ? -15.633 35.125 36.906 1 98.25 83 GLY A C 1
ATOM 648 O O . GLY A 1 83 ? -15.539 34 37.406 1 98.25 83 GLY A O 1
ATOM 649 N N . THR A 1 84 ? -16.641 35.562 36.219 1 98.38 84 THR A N 1
ATOM 650 C CA . THR A 1 84 ? -17.656 34.625 35.75 1 98.38 84 THR A CA 1
ATOM 651 C C . THR A 1 84 ? -17.875 34.812 34.25 1 98.38 84 THR A C 1
ATOM 653 O O . THR A 1 84 ? -17.594 35.875 33.688 1 98.38 84 THR A O 1
ATOM 656 N N . LEU A 1 85 ? -18.219 33.812 33.594 1 97.81 85 LEU A N 1
ATOM 657 C CA . LEU A 1 85 ? -18.625 33.75 32.188 1 97.81 85 LEU A CA 1
ATOM 658 C C . LEU A 1 85 ? -19.938 33 32.031 1 97.81 85 LEU A C 1
ATOM 660 O O . LEU A 1 85 ? -20.062 31.859 32.469 1 97.81 85 LEU A O 1
ATOM 664 N N . THR A 1 86 ? -20.922 33.656 31.5 1 98.19 86 THR A N 1
ATOM 665 C CA . THR A 1 86 ? -22.203 33.031 31.219 1 98.19 86 THR A CA 1
ATOM 666 C C . THR A 1 86 ? -22.266 32.562 29.766 1 98.19 86 THR A C 1
ATOM 668 O O . THR A 1 86 ? -21.828 33.281 28.859 1 98.19 86 THR A O 1
ATOM 671 N N . VAL A 1 87 ? -22.797 31.406 29.609 1 97.12 87 VAL A N 1
ATOM 672 C CA . VAL A 1 87 ? -22.766 30.781 28.297 1 97.12 87 VAL A CA 1
ATOM 673 C C . VAL A 1 87 ? -24.172 30.688 27.734 1 97.12 87 VAL A C 1
ATOM 675 O O . VAL A 1 87 ? -25.109 30.359 28.469 1 97.12 87 VAL A O 1
ATOM 678 N N . THR A 1 88 ? -24.312 31 26.5 1 94.75 88 THR A N 1
ATOM 679 C CA . THR A 1 88 ? -25.531 30.781 25.719 1 94.75 88 THR A CA 1
ATOM 680 C C . THR A 1 88 ? -25.266 29.766 24.594 1 94.75 88 THR A C 1
ATOM 682 O O . THR A 1 88 ? -24.125 29.469 24.281 1 94.75 88 THR A O 1
ATOM 685 N N . PRO A 1 89 ? -26.375 29.188 24.062 1 90.25 89 PRO A N 1
ATOM 686 C CA . PRO A 1 89 ? -26.172 28.25 22.953 1 90.25 89 PRO A CA 1
ATOM 687 C C . PRO A 1 89 ? -25.453 28.906 21.766 1 90.25 89 PRO A C 1
ATOM 689 O O . PRO A 1 89 ? -25.641 30.094 21.5 1 90.25 89 PRO A O 1
ATOM 692 N N . GLY A 1 90 ? -24.625 28.125 21.219 1 81.62 90 GLY A N 1
ATOM 693 C CA . GLY A 1 90 ? -23.953 28.594 20.016 1 81.62 90 GLY A CA 1
ATOM 694 C C . GLY A 1 90 ? -24.906 28.922 18.891 1 81.62 90 GLY A C 1
ATOM 695 O O . GLY A 1 90 ? -25.938 28.25 18.734 1 81.62 90 GLY A O 1
ATOM 696 N N . THR A 1 91 ? -24.672 30.047 18.219 1 76.75 91 THR A N 1
ATOM 697 C CA . THR A 1 91 ? -25.5 30.453 17.078 1 76.75 91 THR A CA 1
ATOM 698 C C . THR A 1 91 ? -24.656 30.594 15.82 1 76.75 91 THR A C 1
ATOM 700 O O . THR A 1 91 ? -23.438 30.672 15.891 1 76.75 91 THR A O 1
ATOM 703 N N . GLY A 1 92 ? -25.203 30.203 14.688 1 75.94 92 GLY A N 1
ATOM 704 C CA . GLY A 1 92 ? -24.547 30.516 13.43 1 75.94 92 GLY A CA 1
ATOM 705 C C . GLY A 1 92 ? -24.312 29.297 12.562 1 75.94 92 GLY A C 1
ATOM 706 O O . GLY A 1 92 ? -24.734 28.188 12.898 1 75.94 92 GLY A O 1
ATOM 707 N N . SER A 1 93 ? -23.609 29.641 11.422 1 82.56 93 SER A N 1
ATOM 708 C CA . SER A 1 93 ? -23.438 28.641 10.375 1 82.56 93 SER A CA 1
ATOM 709 C C . SER A 1 93 ? -22.078 27.953 10.492 1 82.56 93 SER A C 1
ATOM 711 O O . SER A 1 93 ? -21.844 26.922 9.859 1 82.56 93 SE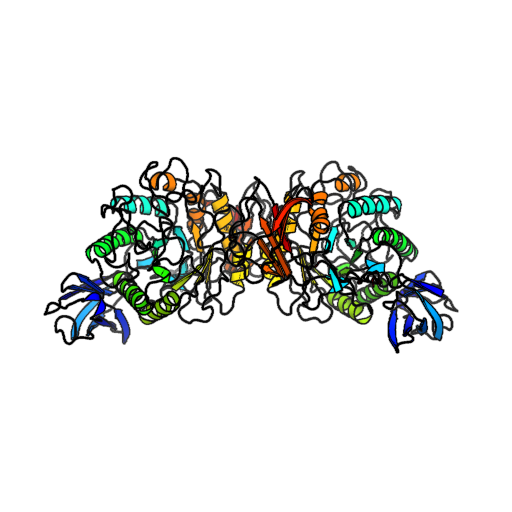R A O 1
ATOM 713 N N . ASN A 1 94 ? -21.25 28.438 11.344 1 89.38 94 ASN A N 1
ATOM 714 C CA . ASN A 1 94 ? -19.938 27.812 11.539 1 89.38 94 ASN A CA 1
ATOM 715 C C . ASN A 1 94 ? -20.062 26.453 12.211 1 89.38 94 ASN A C 1
ATOM 717 O O . ASN A 1 94 ? -20.594 26.344 13.305 1 89.38 94 ASN A O 1
ATOM 721 N N . PRO A 1 95 ? -19.531 25.453 11.562 1 91.88 95 PRO A N 1
ATOM 722 C CA . PRO A 1 95 ? -19.703 24.109 12.109 1 91.88 95 PRO A CA 1
ATOM 723 C C . PRO A 1 95 ? -19.062 23.922 13.477 1 91.88 95 PRO A C 1
ATOM 725 O O . PRO A 1 95 ? -19.531 23.125 14.289 1 91.88 95 PRO A O 1
ATOM 728 N N . PHE A 1 96 ? -18.109 24.703 13.797 1 95.44 96 PHE A N 1
ATOM 729 C CA . PHE A 1 96 ? -17.406 24.547 15.062 1 95.44 96 PHE A CA 1
ATOM 730 C C . PHE A 1 96 ? -18.188 25.188 16.203 1 95.44 96 PHE A C 1
ATOM 732 O O . PHE A 1 96 ? -18.031 24.797 17.359 1 95.44 96 PHE A O 1
ATOM 739 N N . HIS A 1 97 ? -19.016 26.141 15.875 1 93.38 97 HIS A N 1
ATOM 740 C CA . HIS A 1 97 ? -19.891 26.719 16.891 1 93.38 97 HIS A CA 1
ATOM 741 C C . HIS A 1 97 ? -21.094 25.812 17.141 1 93.38 97 HIS A C 1
ATOM 743 O O . HIS A 1 97 ? -21.625 25.766 18.25 1 93.38 97 HIS A O 1
ATOM 749 N N . ARG A 1 98 ? -21.359 25.031 16.109 1 91.06 98 ARG A N 1
ATOM 750 C CA . ARG A 1 98 ? -22.531 24.172 16.203 1 91.06 98 ARG A CA 1
ATOM 751 C C . ARG A 1 98 ? -22.172 22.812 16.797 1 91.06 98 ARG A C 1
ATOM 753 O O . ARG A 1 98 ? -22.891 22.312 17.656 1 91.06 98 ARG A O 1
ATOM 760 N N . HIS A 1 99 ? -21.062 22.297 16.312 1 94.75 99 HIS A N 1
ATOM 761 C CA . HIS A 1 99 ? -20.781 20.906 16.625 1 94.75 99 HIS A CA 1
ATOM 762 C C . HIS A 1 99 ? -19.594 20.781 17.562 1 94.75 99 HIS A C 1
ATOM 764 O O . HIS A 1 99 ? -19.344 19.703 18.109 1 94.75 99 HIS A O 1
ATOM 770 N N . GLY A 1 100 ? -18.859 21.922 17.797 1 96.62 100 GLY A N 1
ATOM 771 C CA . GLY A 1 100 ? -17.719 21.891 18.688 1 96.62 100 GLY A CA 1
ATOM 772 C C . GLY A 1 100 ? -16.422 21.562 17.969 1 96.62 100 GLY A C 1
ATOM 773 O O . GLY A 1 100 ? -16.406 21.328 16.75 1 96.62 100 GLY A O 1
ATOM 774 N N . PHE A 1 101 ? -15.328 21.562 18.734 1 98.44 101 PHE A N 1
ATOM 775 C CA . PHE A 1 101 ? -13.992 21.359 18.188 1 98.44 101 PHE A CA 1
ATOM 776 C C . PHE A 1 101 ? -13.805 19.906 17.75 1 98.44 101 PHE A C 1
ATOM 778 O O . PHE A 1 101 ? -14.508 19.016 18.234 1 98.44 101 PHE A O 1
ATOM 785 N N . TRP A 1 102 ? -12.844 19.703 16.812 1 98.75 102 TRP A N 1
ATOM 786 C CA . TRP A 1 102 ? -12.492 18.359 16.375 1 98.75 102 TRP A CA 1
ATOM 787 C C . TRP A 1 102 ? -11.789 17.594 17.469 1 98.75 102 TRP A C 1
ATOM 789 O O . TRP A 1 102 ? -11 18.156 18.234 1 98.75 102 TRP A O 1
ATOM 799 N N . ARG A 1 103 ? -12.023 16.391 17.562 1 98.44 103 ARG A N 1
ATOM 800 C CA . ARG A 1 103 ? -11.312 15.375 18.344 1 98.44 103 ARG A CA 1
ATOM 801 C C . ARG A 1 103 ? -11.18 14.07 17.562 1 98.44 103 ARG A C 1
ATOM 803 O O . ARG A 1 103 ? -11.711 13.953 16.453 1 98.44 103 ARG A O 1
ATOM 810 N N . MET A 1 104 ? -10.414 13.148 18.109 1 98.62 104 MET A N 1
ATOM 811 C CA . MET A 1 104 ? -10.312 11.852 17.453 1 98.62 104 MET A CA 1
ATOM 812 C C . MET A 1 104 ? -11.57 11.023 17.703 1 98.62 104 MET A C 1
ATOM 814 O O . MET A 1 104 ? -12.195 11.141 18.766 1 98.62 104 MET A O 1
ATOM 818 N N . SER A 1 105 ? -11.914 10.227 16.781 1 98.56 105 SER A N 1
ATOM 819 C CA . SER A 1 105 ? -13.023 9.289 16.922 1 98.56 105 SER A CA 1
ATOM 820 C C . SER A 1 105 ? -12.734 8.242 18 1 98.56 105 SER A C 1
ATOM 822 O O . SER A 1 105 ? -11.594 8.086 18.422 1 98.56 105 SER A O 1
ATOM 824 N N . PRO A 1 106 ? -13.758 7.523 18.375 1 97.88 106 PRO A N 1
ATOM 825 C CA . PRO A 1 106 ? -13.547 6.453 19.359 1 97.88 106 PRO A CA 1
ATOM 826 C C . PRO A 1 106 ? -12.57 5.387 18.844 1 97.88 106 PRO A C 1
ATOM 828 O O . PRO A 1 106 ? -11.805 4.828 19.641 1 97.88 106 PRO A O 1
ATOM 831 N N . GLY A 1 107 ? -12.555 5.184 17.531 1 98 107 GLY A N 1
ATOM 832 C CA . GLY A 1 107 ? -11.664 4.188 16.969 1 98 107 GLY A CA 1
ATOM 833 C C . GLY A 1 107 ? -10.258 4.711 16.719 1 98 107 GLY A C 1
ATOM 834 O O . GLY A 1 107 ? -9.359 3.949 16.359 1 98 107 GLY A O 1
ATOM 835 N N . GLY A 1 108 ? -10.102 6.039 16.859 1 98.31 108 GLY A N 1
ATOM 836 C CA . GLY A 1 108 ? -8.789 6.664 16.75 1 98.31 108 GLY A CA 1
ATOM 837 C C . GLY A 1 108 ? -8.336 6.832 15.305 1 98.31 108 GLY A C 1
ATOM 838 O O . GLY A 1 108 ? -7.148 7.055 15.047 1 98.31 108 GLY A O 1
ATOM 839 N N . ARG A 1 109 ? -9.25 6.746 14.328 1 98 109 ARG A N 1
ATOM 840 C CA . ARG A 1 109 ? -8.805 6.707 12.938 1 98 109 ARG A CA 1
ATOM 841 C C . ARG A 1 109 ? -9.266 7.945 12.18 1 98 109 ARG A C 1
ATOM 843 O O . ARG A 1 109 ? -8.766 8.234 11.094 1 98 109 ARG A O 1
ATOM 850 N N . SER A 1 110 ? -10.25 8.664 12.734 1 98.25 110 SER A N 1
ATOM 851 C CA . SER A 1 110 ? -10.82 9.805 12.023 1 98.25 110 SER A CA 1
ATOM 852 C C . SER A 1 110 ? -11.172 10.938 12.984 1 98.25 110 SER A C 1
ATOM 854 O O . SER A 1 110 ? -11.008 10.797 14.195 1 98.25 110 SER A O 1
ATOM 856 N N . LEU A 1 111 ? -11.594 12.008 12.43 1 98.69 111 LEU A N 1
ATOM 857 C CA . LEU A 1 111 ? -12.031 13.156 13.219 1 98.69 111 LEU A CA 1
ATOM 858 C C . LEU A 1 111 ? -13.539 13.117 13.453 1 98.69 111 LEU A C 1
ATOM 860 O O . LEU A 1 111 ? -14.289 12.602 12.617 1 98.69 111 LEU A O 1
ATOM 864 N N . VAL A 1 112 ? -13.914 13.609 14.539 1 98.62 112 VAL A N 1
ATOM 865 C CA . VAL A 1 112 ? -15.297 13.953 14.852 1 98.62 112 VAL A CA 1
ATOM 866 C C . VAL A 1 112 ? -15.352 15.305 15.562 1 98.62 112 VAL A C 1
ATOM 868 O O . VAL A 1 112 ? -14.367 15.734 16.172 1 98.62 112 VAL A O 1
ATOM 871 N N . HIS A 1 113 ? -16.484 15.945 15.43 1 98 113 HIS A N 1
ATOM 872 C CA . HIS A 1 113 ? -16.734 17.094 16.281 1 98 113 HIS A CA 1
ATOM 873 C C . HIS A 1 113 ? -17.031 16.656 17.719 1 98 113 HIS A C 1
ATOM 875 O O . HIS A 1 113 ? -17.219 15.469 17.984 1 98 113 HIS A O 1
ATOM 881 N N . ALA A 1 114 ? -17.078 17.594 18.578 1 97.25 114 ALA A N 1
ATOM 882 C CA . ALA A 1 114 ? -17.297 17.312 19.984 1 97.25 114 ALA A CA 1
ATOM 883 C C . ALA A 1 114 ? -18.609 16.578 20.203 1 97.25 114 ALA A C 1
ATOM 885 O O . ALA A 1 114 ? -18.734 15.766 21.125 1 97.25 114 ALA A O 1
ATOM 886 N N . ASP A 1 115 ? -19.562 16.766 19.328 1 96.12 115 ASP A N 1
ATOM 887 C CA . ASP A 1 115 ? -20.875 16.141 19.5 1 96.12 115 ASP A CA 1
ATOM 888 C C . ASP A 1 115 ? -20.953 14.82 18.766 1 96.12 115 ASP A C 1
ATOM 890 O O . ASP A 1 115 ? -22.031 14.227 18.656 1 96.12 115 ASP A O 1
ATOM 894 N N . GLY A 1 116 ? -19.859 14.422 18.172 1 97.75 116 GLY A N 1
ATOM 895 C CA . GLY A 1 116 ? -19.812 13.133 17.5 1 97.75 116 GLY A CA 1
ATOM 896 C C . GLY A 1 116 ? -20.031 13.227 16 1 97.75 116 GLY A C 1
ATOM 897 O O . GLY A 1 116 ? -19.891 12.234 15.281 1 97.75 116 GLY A O 1
ATOM 898 N N . THR A 1 117 ? -20.359 14.406 15.492 1 97.25 117 THR A N 1
ATOM 899 C CA . THR A 1 117 ? -20.562 14.578 14.055 1 97.25 117 THR A CA 1
ATOM 900 C C . THR A 1 117 ? -19.297 14.211 13.289 1 97.25 117 THR A C 1
ATOM 902 O O . THR A 1 117 ? -18.203 14.695 13.609 1 97.25 117 THR A O 1
ATOM 905 N N . PRO A 1 118 ? -19.453 13.359 12.289 1 98.06 118 PRO A N 1
ATOM 906 C CA . PRO A 1 118 ? -18.281 12.953 11.523 1 98.06 118 PRO A CA 1
ATOM 907 C C . PRO A 1 118 ? -17.594 14.133 10.836 1 98.06 118 PRO A C 1
ATOM 909 O O . PRO A 1 118 ? -18.266 15.07 10.391 1 98.06 118 PRO A O 1
ATOM 912 N N . ALA A 1 119 ? -16.281 14.047 10.789 1 97.88 119 ALA A N 1
ATOM 913 C CA . ALA A 1 119 ? -15.5 15.062 10.086 1 97.88 119 ALA A CA 1
ATOM 914 C C . ALA A 1 119 ? -14.328 14.422 9.344 1 97.88 119 ALA A C 1
ATOM 916 O O . ALA A 1 119 ? -13.812 13.383 9.758 1 97.88 119 ALA A O 1
ATOM 917 N N . ILE A 1 120 ? -13.969 15.039 8.219 1 97.88 120 ILE A N 1
ATOM 918 C CA . ILE A 1 120 ? -12.805 14.68 7.426 1 97.88 120 ILE A CA 1
ATOM 919 C C . ILE A 1 120 ? -11.953 15.922 7.16 1 97.88 120 ILE A C 1
ATOM 921 O O . ILE A 1 120 ? -12.477 16.969 6.762 1 97.88 120 ILE A O 1
ATOM 925 N N . LEU A 1 121 ? -10.711 15.797 7.387 1 98.69 121 LEU A N 1
ATOM 926 C CA . LEU A 1 121 ? -9.805 16.906 7.141 1 98.69 121 LEU A CA 1
ATOM 927 C C . LEU A 1 121 ? -9.492 17.031 5.656 1 98.69 121 LEU A C 1
ATOM 929 O O . LEU A 1 121 ? -9.062 16.062 5.023 1 98.69 121 LEU A O 1
ATOM 933 N N . VAL A 1 122 ? -9.734 18.094 5.062 1 98.88 122 VAL A N 1
ATOM 934 C CA . VAL A 1 122 ? -9.273 18.484 3.734 1 98.88 122 VAL A CA 1
ATOM 935 C C . VAL A 1 122 ? -8.391 19.719 3.836 1 98.88 122 VAL A C 1
ATOM 937 O O . VAL A 1 122 ? -8.891 20.844 3.902 1 98.88 122 VAL A O 1
ATOM 940 N N . GLY A 1 123 ? -7.113 19.422 3.848 1 98.88 123 GLY A N 1
ATOM 941 C CA . GLY A 1 123 ? -6.16 20.469 4.188 1 98.88 123 GLY A CA 1
ATOM 942 C C . GLY A 1 123 ? -5.383 20.984 2.992 1 98.88 123 GLY A C 1
ATOM 943 O O . GLY A 1 123 ? -5.234 20.281 1.993 1 98.88 123 GLY A O 1
ATOM 944 N N . ASP A 1 124 ? -4.988 22.219 3.062 1 98.81 124 ASP A N 1
ATOM 945 C CA . ASP A 1 124 ? -4.012 22.828 2.17 1 98.81 124 ASP A CA 1
ATOM 946 C C . ASP A 1 124 ? -2.707 23.125 2.904 1 98.81 124 ASP A C 1
ATOM 948 O O . ASP A 1 124 ? -2.662 23.109 4.137 1 98.81 124 ASP A O 1
ATOM 952 N N . THR A 1 125 ? -1.679 23.25 2.135 1 98.31 125 THR A N 1
ATOM 953 C CA . THR A 1 125 ? -0.391 23.609 2.717 1 98.31 125 THR A CA 1
ATOM 954 C C . THR A 1 125 ? -0.023 25.047 2.367 1 98.31 125 THR A C 1
ATOM 956 O O . THR A 1 125 ? 0.432 25.328 1.255 1 98.31 125 THR A O 1
ATOM 959 N N . ALA A 1 126 ? -0.254 25.938 3.25 1 98.62 126 ALA A N 1
ATOM 960 C CA . ALA A 1 126 ? 0.228 27.312 3.17 1 98.62 126 ALA A CA 1
ATOM 961 C C . ALA A 1 126 ? 1.2 27.609 4.305 1 98.62 126 ALA A C 1
ATOM 963 O O . ALA A 1 126 ? 0.962 28.516 5.109 1 98.62 126 ALA A O 1
ATOM 964 N N . TRP A 1 127 ? 2.264 27 4.289 1 98.19 127 TRP A N 1
ATOM 965 C CA . TRP A 1 127 ? 3.221 26.969 5.391 1 98.19 127 TRP A CA 1
ATOM 966 C C . TRP A 1 127 ? 3.654 28.391 5.766 1 98.19 127 TRP A C 1
ATOM 968 O O . TRP A 1 127 ? 3.744 28.734 6.945 1 98.19 127 TRP A O 1
ATOM 978 N N . ALA A 1 128 ? 3.873 29.25 4.832 1 98.19 128 ALA A N 1
ATOM 979 C CA . ALA A 1 128 ? 4.504 30.547 5.074 1 98.19 128 ALA A CA 1
ATOM 980 C C . ALA A 1 128 ? 3.457 31.625 5.371 1 98.19 128 ALA A C 1
ATOM 982 O O . ALA A 1 128 ? 3.801 32.75 5.707 1 98.19 128 ALA A O 1
ATOM 983 N N . LEU A 1 129 ? 2.232 31.266 5.32 1 98.75 129 LEU A N 1
ATOM 984 C CA . LEU A 1 129 ? 1.124 32.219 5.461 1 98.75 129 LEU A CA 1
ATOM 985 C C . LEU A 1 129 ? 1.263 33.031 6.742 1 98.75 129 LEU A C 1
ATOM 987 O O . LEU A 1 129 ? 1.171 34.25 6.715 1 98.75 129 LEU A O 1
ATOM 991 N N . PRO A 1 130 ? 1.623 32.469 7.84 1 98.81 130 PRO A N 1
ATOM 992 C CA . PRO A 1 130 ? 1.615 33.188 9.102 1 98.81 130 PRO A CA 1
ATOM 993 C C . PRO A 1 130 ? 2.602 34.375 9.102 1 98.81 130 PRO A C 1
ATOM 995 O O . PRO A 1 130 ? 2.328 35.406 9.695 1 98.81 130 PRO A O 1
ATOM 998 N N . TRP A 1 131 ? 3.699 34.281 8.445 1 98.19 131 TRP A N 1
ATOM 999 C CA . TRP A 1 131 ? 4.734 35.281 8.586 1 98.19 131 TRP A CA 1
ATOM 1000 C C . TRP A 1 131 ? 4.938 36.031 7.266 1 98.19 131 TRP A C 1
ATOM 1002 O O . TRP A 1 131 ? 5.672 37.031 7.211 1 98.19 131 TRP A O 1
ATOM 1012 N N . ARG A 1 132 ? 4.184 35.594 6.215 1 97.94 132 ARG A N 1
ATOM 1013 C CA . ARG A 1 132 ? 4.352 36.25 4.934 1 97.94 132 ARG A CA 1
ATOM 1014 C C . ARG A 1 132 ? 3.066 36.969 4.52 1 97.94 132 ARG A C 1
ATOM 1016 O O . ARG A 1 132 ? 3.111 37.969 3.801 1 97.94 132 ARG A O 1
ATOM 1023 N N . ALA A 1 133 ? 1.961 36.531 4.887 1 98.62 133 ALA A N 1
ATOM 1024 C CA . ALA A 1 133 ? 0.697 37.031 4.344 1 98.62 133 ALA A CA 1
ATOM 1025 C C . ALA A 1 133 ? 0.214 38.25 5.098 1 98.62 133 ALA A C 1
ATOM 1027 O O . ALA A 1 133 ? 0.498 38.438 6.285 1 98.62 133 ALA A O 1
ATOM 1028 N N . THR A 1 134 ? -0.51 39.094 4.438 1 98.31 134 THR A N 1
ATOM 1029 C CA . THR A 1 134 ? -1.287 40.156 5.035 1 98.31 134 THR A CA 1
ATOM 1030 C C . THR A 1 134 ? -2.717 39.719 5.316 1 98.31 134 THR A C 1
ATOM 1032 O O . THR A 1 134 ? -3.125 38.625 4.891 1 98.31 134 THR A O 1
ATOM 1035 N N . GLU A 1 135 ? -3.422 40.531 6.027 1 98.62 135 GLU A N 1
ATOM 1036 C CA . GLU A 1 135 ? -4.82 40.219 6.293 1 98.62 135 GLU A CA 1
ATOM 1037 C C . GLU A 1 135 ? -5.617 40.094 4.996 1 98.62 135 GLU A C 1
ATOM 1039 O O . GLU A 1 135 ? -6.438 39.188 4.84 1 98.62 135 GLU A O 1
ATOM 1044 N N . ASP A 1 136 ? -5.375 40.969 4.07 1 98.31 136 ASP A N 1
ATOM 1045 C CA . ASP A 1 136 ? -6.074 40.938 2.787 1 98.31 136 ASP A CA 1
ATOM 1046 C C . ASP A 1 136 ? -5.75 39.688 2.016 1 98.31 136 ASP A C 1
ATOM 1048 O O . ASP A 1 136 ? -6.625 39.094 1.368 1 98.31 136 ASP A O 1
ATOM 1052 N N . ASP A 1 137 ? -4.484 39.312 2.066 1 98.5 137 ASP A N 1
ATOM 1053 C CA . ASP A 1 137 ? -4.07 38.062 1.437 1 98.5 137 ASP A CA 1
ATOM 1054 C C . ASP A 1 137 ? -4.855 36.875 1.999 1 98.5 137 ASP A C 1
ATOM 1056 O O . ASP A 1 137 ? -5.367 36.062 1.242 1 98.5 137 ASP A O 1
ATOM 1060 N N . VAL A 1 138 ? -4.949 36.812 3.275 1 98.88 138 VAL A N 1
ATOM 1061 C CA . VAL A 1 138 ? -5.559 35.656 3.938 1 98.88 138 VAL A CA 1
ATOM 1062 C C . VAL A 1 138 ? -7.062 35.656 3.67 1 98.88 138 VAL A C 1
ATOM 1064 O O . VAL A 1 138 ? -7.668 34.594 3.529 1 98.88 138 VAL A O 1
ATOM 1067 N N . ARG A 1 139 ? -7.699 36.844 3.586 1 98.69 139 ARG A N 1
ATOM 1068 C CA . ARG A 1 139 ? -9.109 36.906 3.215 1 98.69 139 ARG A CA 1
ATOM 1069 C C . ARG A 1 139 ? -9.336 36.281 1.835 1 98.69 139 ARG A C 1
ATOM 1071 O O . ARG A 1 139 ? -10.273 35.5 1.642 1 98.69 139 ARG A O 1
ATOM 1078 N N . ALA A 1 140 ? -8.469 36.594 0.911 1 98.62 140 ALA A N 1
ATOM 1079 C CA . ALA A 1 140 ? -8.57 36.062 -0.438 1 98.62 140 ALA A CA 1
ATOM 1080 C C . ALA A 1 140 ? -8.328 34.562 -0.435 1 98.62 140 ALA A C 1
ATOM 1082 O O . ALA A 1 140 ? -9.07 33.781 -1.06 1 98.62 140 ALA A O 1
ATOM 1083 N N . TYR A 1 141 ? -7.281 34.219 0.236 1 98.81 141 TYR A N 1
ATOM 1084 C CA . TYR A 1 141 ? -6.93 32.781 0.354 1 98.81 141 TYR A CA 1
ATOM 1085 C C . TYR A 1 141 ? -8.07 32 0.965 1 98.81 141 TYR A C 1
ATOM 1087 O O . TYR A 1 141 ? -8.477 30.969 0.423 1 98.81 141 TYR A O 1
ATOM 1095 N N . ALA A 1 142 ? -8.594 32.438 2.086 1 98.81 142 ALA A N 1
ATOM 1096 C CA . ALA A 1 142 ? -9.633 31.734 2.83 1 98.81 142 ALA A CA 1
ATOM 1097 C C . ALA A 1 142 ? -10.914 31.641 2.012 1 98.81 142 ALA A C 1
ATOM 1099 O O . ALA A 1 142 ? -11.602 30.609 2.047 1 98.81 142 ALA A O 1
ATOM 1100 N N . ALA A 1 143 ? -11.227 32.688 1.342 1 98.38 143 ALA A N 1
ATOM 1101 C CA . ALA A 1 143 ? -12.414 32.656 0.491 1 98.38 143 ALA A CA 1
ATOM 1102 C C . ALA A 1 143 ? -12.289 31.609 -0.602 1 98.38 143 ALA A C 1
ATOM 1104 O O . ALA A 1 143 ? -13.234 30.859 -0.867 1 98.38 143 ALA A O 1
ATOM 1105 N N . ASP A 1 144 ? -11.148 31.562 -1.218 1 98.69 144 ASP A N 1
ATOM 1106 C CA . ASP A 1 144 ? -10.914 30.578 -2.281 1 98.69 144 ASP A CA 1
ATOM 1107 C C . ASP A 1 144 ? -10.969 29.156 -1.743 1 98.69 144 ASP A C 1
ATOM 1109 O O . ASP A 1 144 ? -11.719 28.328 -2.256 1 98.69 144 ASP A O 1
ATOM 1113 N N . ARG A 1 145 ? -10.156 28.891 -0.701 1 98.69 145 ARG A N 1
ATOM 1114 C CA . ARG A 1 145 ? -10.062 27.531 -0.173 1 98.69 145 ARG A CA 1
ATOM 1115 C C . ARG A 1 145 ? -11.383 27.109 0.465 1 98.69 145 ARG A C 1
ATOM 1117 O O . ARG A 1 145 ? -11.836 25.984 0.267 1 98.69 145 ARG A O 1
ATOM 1124 N N . GLY A 1 146 ? -11.984 28.031 1.208 1 97.5 146 GLY A N 1
ATOM 1125 C CA . GLY A 1 146 ? -13.297 27.719 1.735 1 97.5 146 GLY A CA 1
ATOM 1126 C C . GLY A 1 146 ? -14.312 27.406 0.654 1 97.5 146 GLY A C 1
ATOM 1127 O O . GLY A 1 146 ? -15.086 26.453 0.786 1 97.5 146 GLY A O 1
ATOM 1128 N N . GLY A 1 147 ? -14.328 28.188 -0.403 1 97.25 147 GLY A N 1
ATOM 1129 C CA . GLY A 1 147 ? -15.242 27.969 -1.513 1 97.25 147 GLY A CA 1
ATOM 1130 C C . GLY A 1 147 ? -15.031 26.641 -2.217 1 97.25 147 GLY A C 1
ATOM 1131 O O . GLY A 1 147 ? -15.977 26.062 -2.744 1 97.25 147 GLY A O 1
ATOM 1132 N N . LYS A 1 148 ? -13.805 26.172 -2.15 1 98.12 148 LYS A N 1
ATOM 1133 C CA . LYS A 1 148 ? -13.469 24.922 -2.832 1 98.12 148 LYS A CA 1
ATOM 1134 C C . LYS A 1 148 ? -13.711 23.719 -1.926 1 98.12 148 LYS A C 1
ATOM 1136 O O . LYS A 1 148 ? -13.672 22.578 -2.383 1 98.12 148 LYS A O 1
ATOM 1141 N N . GLY A 1 149 ? -13.867 23.984 -0.648 1 97.75 149 GLY A N 1
ATOM 1142 C CA . GLY A 1 149 ? -14.195 22.891 0.249 1 97.75 149 GLY A CA 1
ATOM 1143 C C . GLY A 1 149 ? -13.086 22.578 1.234 1 97.75 149 GLY A C 1
ATOM 1144 O O . GLY A 1 149 ? -13.227 21.672 2.064 1 97.75 149 GLY A O 1
ATOM 1145 N N . PHE A 1 150 ? -11.984 23.328 1.202 1 98.75 150 PHE A N 1
ATOM 1146 C CA . PHE A 1 150 ? -10.938 23.125 2.189 1 98.75 150 PHE A CA 1
ATOM 1147 C C . PHE A 1 150 ? -11.391 23.562 3.574 1 98.75 150 PHE A C 1
ATOM 1149 O O . PHE A 1 150 ? -12.094 24.562 3.707 1 98.75 150 PHE A O 1
ATOM 1156 N N . ASN A 1 151 ? -10.93 22.797 4.578 1 98.44 151 ASN A N 1
ATOM 1157 C CA . ASN A 1 151 ? -11.375 23.125 5.93 1 98.44 151 ASN A CA 1
ATOM 1158 C C . ASN A 1 151 ? -10.211 23.125 6.918 1 98.44 151 ASN A C 1
ATOM 1160 O O . ASN A 1 151 ? -10.414 23.203 8.133 1 98.44 151 ASN A O 1
ATOM 1164 N N . ALA A 1 152 ? -9.023 23.016 6.426 1 98.88 152 ALA A N 1
ATOM 1165 C CA . ALA A 1 152 ? -7.824 23.094 7.258 1 98.88 152 ALA A CA 1
ATOM 1166 C C . ALA A 1 152 ? -6.641 23.641 6.461 1 98.88 152 ALA A C 1
ATOM 1168 O O . ALA A 1 152 ? -6.625 23.562 5.227 1 98.88 152 ALA A O 1
ATOM 1169 N N . VAL A 1 153 ? -5.695 24.203 7.133 1 98.94 153 VAL A N 1
ATOM 1170 C CA . VAL A 1 153 ? -4.488 24.703 6.48 1 98.94 153 VAL A CA 1
ATOM 1171 C C . VAL A 1 153 ? -3.277 24.453 7.379 1 98.94 153 VAL A C 1
ATOM 1173 O O . VAL A 1 153 ? -3.324 24.719 8.578 1 98.94 153 VAL A O 1
ATOM 1176 N N . LEU A 1 154 ? -2.258 23.859 6.816 1 98.88 154 LEU A N 1
ATOM 1177 C CA . LEU A 1 154 ? -1.005 23.625 7.523 1 98.88 154 LEU A CA 1
ATOM 1178 C C . LEU A 1 154 ? -0.152 24.891 7.555 1 98.88 154 LEU A C 1
ATOM 1180 O O . LEU A 1 154 ? 0.131 25.469 6.512 1 98.88 154 LEU A O 1
ATOM 1184 N N . LEU A 1 155 ? 0.286 25.266 8.766 1 98.81 155 LEU A N 1
ATOM 1185 C CA . LEU A 1 155 ? 0.956 26.547 8.977 1 98.81 155 LEU A CA 1
ATOM 1186 C C . LEU A 1 155 ? 2.229 26.359 9.797 1 98.81 155 LEU A C 1
ATOM 1188 O O . LEU A 1 155 ? 2.195 25.75 10.883 1 98.81 155 LEU A O 1
ATOM 1192 N N . MET A 1 156 ? 3.316 26.906 9.281 1 98.56 156 MET A N 1
ATOM 1193 C CA . MET A 1 156 ? 4.438 27.188 10.18 1 98.56 156 MET A CA 1
ATOM 1194 C C . MET A 1 156 ? 4.164 28.438 11.016 1 98.56 156 MET A C 1
ATOM 1196 O O . MET A 1 156 ? 4.168 29.562 10.5 1 98.56 156 MET A O 1
ATOM 1200 N N . SER A 1 157 ? 3.982 28.234 12.289 1 98.69 157 SER A N 1
ATOM 1201 C CA . SER A 1 157 ? 3.529 29.344 13.109 1 98.69 157 SER A CA 1
ATOM 1202 C C . SER A 1 157 ? 4.57 30.453 13.156 1 98.69 157 SER A C 1
ATOM 1204 O O . SER A 1 157 ? 4.238 31.609 13.422 1 98.69 157 SER A O 1
ATOM 1206 N N . VAL A 1 158 ? 5.887 30.109 12.945 1 98.44 158 VAL A N 1
ATOM 1207 C CA . VAL A 1 158 ? 6.965 31.094 12.836 1 98.44 158 VAL A CA 1
ATOM 1208 C C . VAL A 1 158 ? 7.895 30.703 11.688 1 98.44 158 VAL A C 1
ATOM 1210 O O . VAL A 1 158 ? 7.961 29.531 11.297 1 98.44 158 VAL A O 1
ATOM 1213 N N . GLN A 1 159 ? 8.531 31.781 11.117 1 97.19 159 GLN A N 1
ATOM 1214 C CA . GLN A 1 159 ? 9.602 31.5 10.164 1 97.19 159 GLN A CA 1
ATOM 1215 C C . GLN A 1 159 ? 10.688 30.625 10.805 1 97.19 159 GLN A C 1
ATOM 1217 O O . GLN A 1 159 ? 11.258 31 11.828 1 97.19 159 GLN A O 1
ATOM 1222 N N . PRO A 1 160 ? 10.984 29.438 10.234 1 96.81 160 PRO A N 1
ATOM 1223 C CA . PRO A 1 160 ? 11.758 28.438 10.969 1 96.81 160 PRO A CA 1
ATOM 1224 C C . PRO A 1 160 ? 13.258 28.531 10.695 1 96.81 160 PRO A C 1
ATOM 1226 O O . PRO A 1 160 ? 14.055 27.906 11.398 1 96.81 160 PRO A O 1
ATOM 1229 N N . ASP A 1 161 ? 13.727 29.219 9.688 1 95.62 161 ASP A N 1
ATOM 1230 C CA . ASP A 1 161 ? 15.117 29.203 9.234 1 95.62 161 ASP A CA 1
ATOM 1231 C C . ASP A 1 161 ? 16 30.016 10.18 1 95.62 161 ASP A C 1
ATOM 1233 O O . ASP A 1 161 ? 15.758 31.203 10.406 1 95.62 161 ASP A O 1
ATOM 1237 N N . MET A 1 162 ? 16.984 29.328 10.609 1 96.12 162 MET A N 1
ATOM 1238 C CA . MET A 1 162 ? 18.016 30.062 11.328 1 96.12 162 MET A CA 1
ATOM 1239 C C . MET A 1 162 ? 18.812 30.953 10.383 1 96.12 162 MET A C 1
ATOM 1241 O O . MET A 1 162 ? 18.906 30.672 9.188 1 96.12 162 MET A O 1
ATOM 1245 N N . ARG A 1 163 ? 19.25 32.094 10.742 1 92.56 163 ARG A N 1
ATOM 1246 C CA . ARG A 1 163 ? 20.109 33.031 10.023 1 92.56 163 ARG A CA 1
ATOM 1247 C C . ARG A 1 163 ? 19.359 33.656 8.852 1 92.56 163 ARG A C 1
ATOM 1249 O O . ARG A 1 163 ? 19.984 34.219 7.957 1 92.56 163 ARG A O 1
ATOM 1256 N N . ALA A 1 164 ? 18.062 33.406 8.773 1 91.75 164 ALA A N 1
ATOM 1257 C CA . ALA A 1 164 ? 17.297 34.094 7.746 1 91.75 164 ALA A CA 1
ATOM 1258 C C . ALA A 1 164 ? 17.344 35.594 7.945 1 91.75 164 ALA A C 1
ATOM 1260 O O . ALA A 1 164 ? 17.234 36.094 9.078 1 91.75 164 ALA A O 1
ATOM 1261 N N . VAL A 1 165 ? 17.578 36.281 6.855 1 90.56 165 VAL A N 1
ATOM 1262 C CA . VAL A 1 165 ? 17.625 37.75 6.895 1 90.56 165 VAL A CA 1
ATOM 1263 C C . VAL A 1 165 ? 16.641 38.312 5.883 1 90.56 165 VAL A C 1
ATOM 1265 O O . VAL A 1 165 ? 16.375 37.688 4.844 1 90.56 165 VAL A O 1
ATOM 1268 N N . GLY A 1 166 ? 16.016 39.406 6.176 1 92.44 166 GLY A N 1
ATOM 1269 C CA . GLY A 1 166 ? 15.094 40.125 5.316 1 92.44 166 GLY A CA 1
ATOM 1270 C C . GLY A 1 166 ? 14.305 41.188 6.047 1 92.44 166 GLY A C 1
ATOM 1271 O O . GLY A 1 166 ? 14.344 41.281 7.277 1 92.44 166 GLY A O 1
ATOM 1272 N N . PRO A 1 167 ? 13.703 42.062 5.262 1 96.44 167 PRO A N 1
ATOM 1273 C CA . PRO A 1 167 ? 12.859 43.062 5.91 1 96.44 167 PRO A CA 1
ATOM 1274 C C . PRO A 1 167 ? 11.695 42.438 6.684 1 96.44 167 PRO A C 1
ATOM 1276 O O . PRO A 1 167 ? 11.25 41.344 6.363 1 96.44 167 PRO A O 1
ATOM 1279 N N . ARG A 1 168 ? 11.195 43.125 7.633 1 96 168 ARG A N 1
ATOM 1280 C CA . ARG A 1 168 ? 10.055 42.656 8.422 1 96 168 ARG A CA 1
ATOM 1281 C C . ARG A 1 168 ? 8.742 42.906 7.688 1 96 168 ARG A C 1
ATOM 1283 O O . ARG A 1 168 ? 7.707 42.344 8.07 1 96 168 ARG A O 1
ATOM 1290 N N . ASP A 1 169 ? 8.844 43.688 6.57 1 96.19 169 ASP A N 1
ATOM 1291 C CA . ASP A 1 169 ? 7.668 44 5.762 1 96.19 169 ASP A CA 1
ATOM 1292 C C . ASP A 1 169 ? 7.238 42.781 4.938 1 96.19 169 ASP A C 1
ATOM 1294 O O . ASP A 1 169 ? 7.945 42.375 4.012 1 96.19 169 ASP A O 1
ATOM 1298 N N . ARG A 1 170 ? 6.062 42.25 5.211 1 96 170 ARG A N 1
ATOM 1299 C CA . ARG A 1 170 ? 5.512 41.062 4.562 1 96 170 ARG A CA 1
ATOM 1300 C C . ARG A 1 170 ? 5.309 41.281 3.07 1 96 170 ARG A C 1
ATOM 1302 O O . ARG A 1 170 ? 5.184 40.344 2.299 1 96 170 ARG A O 1
ATOM 1309 N N . ARG A 1 171 ? 5.301 42.562 2.633 1 95.62 171 ARG A N 1
ATOM 1310 C CA . ARG A 1 171 ? 5.039 42.906 1.237 1 95.62 171 ARG A CA 1
ATOM 1311 C C . ARG A 1 171 ? 6.34 43.031 0.452 1 95.62 171 ARG A C 1
ATOM 1313 O O . ARG A 1 171 ? 6.32 43.188 -0.772 1 95.62 171 ARG A O 1
ATOM 1320 N N . ALA A 1 172 ? 7.41 42.969 1.158 1 97.12 172 ALA A N 1
ATOM 1321 C CA . ALA A 1 172 ? 8.703 43.188 0.519 1 97.12 172 ALA A CA 1
ATOM 1322 C C . ALA A 1 172 ? 9.289 41.844 0.046 1 97.12 172 ALA A C 1
ATOM 1324 O O . ALA A 1 172 ? 9 40.812 0.618 1 97.12 172 ALA A O 1
ATOM 1325 N N . ASP A 1 173 ? 10.125 42 -1.003 1 96.12 173 ASP A N 1
ATOM 1326 C CA . ASP A 1 173 ? 10.906 40.844 -1.416 1 96.12 173 ASP A CA 1
ATOM 1327 C C . ASP A 1 173 ? 11.695 40.25 -0.243 1 96.12 173 ASP A C 1
ATOM 1329 O O . ASP A 1 173 ? 12.383 41 0.469 1 96.12 173 ASP A O 1
ATOM 1333 N N . GLU A 1 174 ? 11.477 38.938 0.022 1 94.12 174 GLU A N 1
ATOM 1334 C CA . GLU A 1 174 ? 12.195 38.188 1.038 1 94.12 174 GLU A CA 1
ATOM 1335 C C . GLU A 1 174 ? 11.789 38.625 2.443 1 94.12 174 GLU A C 1
ATOM 1337 O O . GLU A 1 174 ? 12.469 38.312 3.42 1 94.12 174 GLU A O 1
ATOM 1342 N N . GLY A 1 175 ? 10.719 39.438 2.523 1 96.31 175 GLY A N 1
ATOM 1343 C CA . GLY A 1 175 ? 10.266 39.906 3.82 1 96.31 175 GLY A CA 1
ATOM 1344 C C . GLY A 1 175 ? 9.477 38.875 4.594 1 96.31 175 GLY A C 1
ATOM 1345 O O . GLY A 1 175 ? 8.797 38.031 4 1 96.31 175 GLY A O 1
ATOM 1346 N N . PHE A 1 176 ? 9.516 38.938 5.934 1 96.75 176 PHE A N 1
ATOM 1347 C CA . PHE A 1 176 ? 8.75 38.031 6.785 1 96.75 176 PHE A CA 1
ATOM 1348 C C . PHE A 1 176 ? 8.594 38.594 8.188 1 96.75 176 PHE A C 1
ATOM 1350 O O . PHE A 1 176 ? 9.461 39.344 8.656 1 96.75 176 PHE A O 1
ATOM 1357 N N . GLY A 1 177 ? 7.461 38.312 8.82 1 97.81 177 GLY A N 1
ATOM 1358 C CA . GLY A 1 177 ? 7.285 38.656 10.227 1 97.81 177 GLY A CA 1
ATOM 1359 C C . GLY A 1 177 ? 8.172 37.844 11.141 1 97.81 177 GLY A C 1
ATOM 1360 O O . GLY A 1 177 ? 8.477 36.688 10.844 1 97.81 177 GLY A O 1
ATOM 1361 N N . VAL A 1 178 ? 8.586 38.469 12.281 1 98.06 178 VAL A N 1
ATOM 1362 C CA . VAL A 1 178 ? 9.5 37.844 13.227 1 98.06 178 VAL A CA 1
ATOM 1363 C C . VAL A 1 178 ? 8.758 37.5 14.516 1 98.06 178 VAL A C 1
ATOM 1365 O O . VAL A 1 178 ? 8.367 38.406 15.266 1 98.06 178 VAL A O 1
ATOM 1368 N N . GLY A 1 179 ? 8.625 36.219 14.828 1 98.25 179 GLY A N 1
ATOM 1369 C CA . GLY A 1 179 ? 7.941 35.812 16.031 1 98.25 179 GLY A CA 1
ATOM 1370 C C . GLY A 1 179 ? 8.844 35.781 17.266 1 98.25 179 GLY A C 1
ATOM 1371 O O . GLY A 1 179 ? 8.391 36.062 18.375 1 98.25 179 GLY A O 1
ATOM 1372 N N . PHE A 1 180 ? 10.086 35.438 17.047 1 98.56 180 PHE A N 1
ATOM 1373 C CA . PHE A 1 180 ? 11.102 35.406 18.078 1 98.56 180 PHE A CA 1
ATOM 1374 C C . PHE A 1 180 ? 12.391 36.062 17.594 1 98.56 180 PHE A C 1
ATOM 1376 O O . PHE A 1 180 ? 12.961 35.625 16.594 1 98.56 180 PHE A O 1
ATOM 1383 N N . GLU A 1 181 ? 12.891 37.031 18.375 1 97.75 181 GLU A N 1
ATOM 1384 C CA . GLU A 1 181 ? 14.07 37.781 17.953 1 97.75 181 GLU A CA 1
ATOM 1385 C C . GLU A 1 181 ? 15.32 36.875 17.984 1 97.75 181 GLU A C 1
ATOM 1387 O O . GLU A 1 181 ? 16.266 37.125 17.234 1 97.75 181 GLU A O 1
ATOM 1392 N N . ASP A 1 182 ? 15.359 35.844 18.797 1 98.19 182 ASP A N 1
ATOM 1393 C CA . ASP A 1 182 ? 16.547 35.031 19 1 98.19 182 ASP A CA 1
ATOM 1394 C C . ASP A 1 182 ? 16.469 33.719 18.219 1 98.19 182 ASP A C 1
ATOM 1396 O O . ASP A 1 182 ? 17.344 32.844 18.328 1 98.19 182 ASP A O 1
ATOM 1400 N N . LEU A 1 183 ? 15.445 33.531 17.328 1 97.81 183 LEU A N 1
ATOM 1401 C CA . LEU A 1 183 ? 15.297 32.312 16.547 1 97.81 183 LEU A CA 1
ATOM 1402 C C . LEU A 1 183 ? 16.484 32.094 15.602 1 97.81 183 LEU A C 1
ATOM 1404 O O . LEU A 1 183 ? 16.969 30.984 15.43 1 97.81 183 LEU A O 1
ATOM 1408 N N . PRO A 1 184 ? 17.047 33.156 14.984 1 96.12 184 PRO A N 1
ATOM 1409 C CA . PRO A 1 184 ? 18.203 32.969 14.109 1 96.12 184 PRO A CA 1
ATOM 1410 C C . PRO A 1 184 ? 19.375 32.281 14.812 1 96.12 184 PRO A C 1
ATOM 1412 O O . PRO A 1 184 ? 20.266 31.719 14.156 1 96.12 184 PRO A O 1
ATOM 1415 N N . THR A 1 185 ? 19.359 32.281 16.188 1 96.5 185 THR A N 1
ATOM 1416 C CA . THR A 1 185 ? 20.453 31.656 16.938 1 96.5 185 THR A CA 1
ATOM 1417 C C . THR A 1 185 ? 20 30.328 17.562 1 96.5 185 THR A C 1
ATOM 1419 O O . THR A 1 185 ? 20.688 29.781 18.406 1 96.5 185 THR A O 1
ATOM 1422 N N . GLY A 1 186 ? 18.797 29.891 17.203 1 97.56 186 GLY A N 1
ATOM 1423 C CA . GLY A 1 186 ? 18.328 28.578 17.641 1 97.56 186 GLY A CA 1
ATOM 1424 C C . GLY A 1 186 ? 17.578 28.609 18.969 1 97.56 186 GLY A C 1
ATOM 1425 O O . GLY A 1 186 ? 17.562 27.625 19.703 1 97.56 186 GLY A O 1
ATOM 1426 N N . HIS A 1 187 ? 17.047 29.75 19.297 1 98.38 187 HIS A N 1
ATOM 1427 C CA . HIS A 1 187 ? 16.281 29.891 20.531 1 98.38 187 HIS A CA 1
ATOM 1428 C C . HIS A 1 187 ? 14.93 30.547 20.266 1 98.38 187 HIS A C 1
ATOM 1430 O O . HIS A 1 187 ? 14.727 31.141 19.203 1 98.38 187 HIS A O 1
ATOM 1436 N N . ILE A 1 188 ? 13.969 30.406 21.203 1 98.75 188 ILE A N 1
ATOM 1437 C CA . ILE A 1 188 ? 12.656 31.031 21.094 1 98.75 188 ILE A CA 1
ATOM 1438 C C . ILE A 1 188 ? 12.227 31.578 22.453 1 98.75 188 ILE A C 1
ATOM 1440 O O . ILE A 1 188 ? 11.133 31.281 22.922 1 98.75 188 ILE A O 1
ATOM 1444 N N . ASN A 1 189 ? 13.055 32.406 23 1 98.62 189 ASN A N 1
ATOM 1445 C CA . ASN A 1 189 ? 12.812 33 24.297 1 98.62 189 ASN A CA 1
ATOM 1446 C C . ASN A 1 189 ? 12.406 34.469 24.172 1 98.62 189 ASN A C 1
ATOM 1448 O O . ASN A 1 189 ? 11.82 35.031 25.094 1 98.62 189 ASN A O 1
ATOM 1452 N N . GLU A 1 190 ? 12.789 35.188 23.125 1 98.25 190 GLU A N 1
ATOM 1453 C CA . GLU A 1 190 ? 12.516 36.594 22.906 1 98.25 190 GLU A CA 1
ATOM 1454 C C . GLU A 1 190 ? 11.305 36.781 22 1 98.25 190 GLU A C 1
ATOM 1456 O O . GLU A 1 190 ? 11.445 37.188 20.844 1 98.25 190 GLU A O 1
ATOM 1461 N N . LEU A 1 191 ? 10.18 36.75 22.578 1 98.38 191 LEU A N 1
ATOM 1462 C CA . LEU A 1 191 ? 8.883 36.75 21.891 1 98.38 191 LEU A CA 1
ATOM 1463 C C . LEU A 1 191 ? 8.547 38.156 21.406 1 98.38 191 LEU A C 1
ATOM 1465 O O . LEU A 1 191 ? 8.742 39.125 22.141 1 98.38 191 LEU A O 1
ATOM 1469 N N . ASN A 1 192 ? 8.031 38.219 20.156 1 98.44 192 ASN A N 1
ATOM 1470 C CA . ASN A 1 192 ? 7.492 39.469 19.609 1 98.44 192 ASN A CA 1
ATOM 1471 C C . ASN A 1 192 ? 5.965 39.5 19.672 1 98.44 192 ASN A C 1
ATOM 1473 O O . ASN A 1 192 ? 5.301 38.906 18.812 1 98.44 192 ASN A O 1
ATOM 1477 N N . PRO A 1 193 ? 5.395 40.188 20.625 1 98 193 PRO A N 1
ATOM 1478 C CA . PRO A 1 193 ? 3.936 40.188 20.766 1 98 193 PRO A CA 1
ATOM 1479 C C . PRO A 1 193 ? 3.215 40.719 19.531 1 98 193 PRO A C 1
ATOM 1481 O O . PRO A 1 193 ? 2.121 40.25 19.203 1 98 193 PRO A O 1
ATOM 1484 N N . ASP A 1 194 ? 3.848 41.688 18.859 1 97.88 194 ASP A N 1
ATOM 1485 C CA . ASP A 1 194 ? 3.221 42.281 17.688 1 97.88 194 ASP A CA 1
ATOM 1486 C C . ASP A 1 194 ? 3.004 41.219 16.594 1 97.88 194 ASP A C 1
ATOM 1488 O O . ASP A 1 194 ? 1.987 41.25 15.898 1 97.88 194 ASP A O 1
ATOM 1492 N N . TYR A 1 195 ? 3.961 40.406 16.438 1 98.5 195 TYR A N 1
ATOM 1493 C CA . TYR A 1 195 ? 3.85 39.344 15.469 1 98.5 195 TYR A CA 1
ATOM 1494 C C . TYR A 1 195 ? 2.645 38.438 15.773 1 98.5 195 TYR A C 1
ATOM 1496 O O . TYR A 1 195 ? 1.85 38.156 14.875 1 98.5 195 TYR A O 1
ATOM 1504 N N . PHE A 1 196 ? 2.514 38.031 16.953 1 98.81 196 PHE A N 1
ATOM 1505 C CA . PHE A 1 196 ? 1.463 37.094 17.328 1 98.81 196 PHE A CA 1
ATOM 1506 C C . PHE A 1 196 ? 0.101 37.781 17.328 1 98.81 196 PHE A C 1
ATOM 1508 O O . PHE A 1 196 ? -0.916 37.156 17.031 1 98.81 196 PHE A O 1
ATOM 1515 N N . GLN A 1 197 ? 0.054 39.062 17.672 1 98.69 197 GLN A N 1
ATOM 1516 C CA . GLN A 1 197 ? -1.188 39.812 17.547 1 98.69 197 GLN A CA 1
ATOM 1517 C C . GLN A 1 197 ? -1.647 39.844 16.094 1 98.69 197 GLN A C 1
ATOM 1519 O O . GLN A 1 197 ? -2.844 39.781 15.805 1 98.69 197 GLN A O 1
ATOM 1524 N N . HIS A 1 198 ? -0.683 40 15.234 1 98.44 198 HIS A N 1
ATOM 1525 C CA . HIS A 1 198 ? -1.015 39.906 13.82 1 98.44 198 HIS A CA 1
ATOM 1526 C C . HIS A 1 198 ? -1.51 38.531 13.453 1 98.44 198 HIS A C 1
ATOM 1528 O O . HIS A 1 198 ? -2.504 38.375 12.734 1 98.44 198 HIS A O 1
ATOM 1534 N N . LEU A 1 199 ? -0.854 37.5 13.898 1 98.81 199 LEU A N 1
ATOM 1535 C CA . LEU A 1 199 ? -1.258 36.125 13.633 1 98.81 199 LEU A CA 1
ATOM 1536 C C . LEU A 1 199 ? -2.662 35.875 14.172 1 98.81 199 LEU A C 1
ATOM 1538 O O . LEU A 1 199 ? -3.432 35.125 13.562 1 98.81 199 LEU A O 1
ATOM 1542 N N . ASP A 1 200 ? -3.02 36.531 15.297 1 98.81 200 ASP A N 1
ATOM 1543 C CA . ASP A 1 200 ? -4.387 36.438 15.805 1 98.81 200 ASP A CA 1
ATOM 1544 C C . ASP A 1 200 ? -5.395 36.812 14.719 1 98.81 200 ASP A C 1
ATOM 1546 O O . ASP A 1 200 ? -6.391 36.125 14.523 1 98.81 200 ASP A O 1
ATOM 1550 N N . ARG A 1 201 ? -5.109 37.875 14.086 1 98.69 201 ARG A N 1
ATOM 1551 C CA . ARG A 1 201 ? -6.035 38.406 13.078 1 98.69 201 ARG A CA 1
ATOM 1552 C C . ARG A 1 201 ? -6.098 37.469 11.875 1 98.69 201 ARG A C 1
ATOM 1554 O O . ARG A 1 201 ? -7.168 37.25 11.289 1 98.69 201 ARG A O 1
ATOM 1561 N N . LEU A 1 202 ? -4.988 36.906 11.453 1 98.88 202 LEU A N 1
ATOM 1562 C CA . LEU A 1 202 ? -4.984 35.938 10.352 1 98.88 202 LEU A CA 1
ATOM 1563 C C . LEU A 1 202 ? -5.793 34.719 10.711 1 98.88 202 LEU A C 1
ATOM 1565 O O . LEU A 1 202 ? -6.605 34.25 9.906 1 98.88 202 LEU A O 1
ATOM 1569 N N . VAL A 1 203 ? -5.582 34.219 11.898 1 98.69 203 VAL A N 1
ATOM 1570 C CA . VAL A 1 203 ? -6.281 33.031 12.359 1 98.69 203 VAL A CA 1
ATOM 1571 C C . VAL A 1 203 ? -7.777 33.312 12.469 1 98.69 203 VAL A C 1
ATOM 1573 O O . VAL A 1 203 ? -8.602 32.438 12.172 1 98.69 203 VAL A O 1
ATOM 1576 N N . ASP A 1 204 ? -8.094 34.531 12.898 1 97.94 204 ASP A N 1
ATOM 1577 C CA . ASP A 1 204 ? -9.492 34.938 12.945 1 97.94 204 ASP A CA 1
ATOM 1578 C C . ASP A 1 204 ? -10.148 34.812 11.57 1 97.94 204 ASP A C 1
ATOM 1580 O O . ASP A 1 204 ? -11.273 34.312 11.461 1 97.94 204 ASP A O 1
ATOM 1584 N N . ILE A 1 205 ? -9.453 35.219 10.578 1 98.44 205 ILE A N 1
ATOM 1585 C CA . ILE A 1 205 ? -9.977 35.156 9.219 1 98.44 205 ILE A CA 1
ATOM 1586 C C . ILE A 1 205 ? -10.148 33.719 8.797 1 98.44 205 ILE A C 1
ATOM 1588 O O . ILE A 1 205 ? -11.195 33.344 8.273 1 98.44 205 ILE A O 1
ATOM 1592 N N . LEU A 1 206 ? -9.148 32.906 9.031 1 98.56 206 LEU A N 1
ATOM 1593 C CA . LEU A 1 206 ? -9.195 31.484 8.656 1 98.56 206 LEU A CA 1
ATOM 1594 C C . LEU A 1 206 ? -10.359 30.781 9.344 1 98.56 206 LEU A C 1
ATOM 1596 O O . LEU A 1 206 ? -11.195 30.156 8.688 1 98.56 206 LEU A O 1
ATOM 1600 N N . THR A 1 207 ? -10.453 30.906 10.672 1 97.25 207 THR A N 1
ATOM 1601 C CA . THR A 1 207 ? -11.484 30.203 11.422 1 97.25 207 THR A CA 1
ATOM 1602 C C . THR A 1 207 ? -12.867 30.75 11.102 1 97.25 207 THR A C 1
ATOM 1604 O O . THR A 1 207 ? -13.852 30.016 11.133 1 97.25 207 THR A O 1
ATOM 1607 N N . GLY A 1 208 ? -12.898 32.031 10.797 1 95.19 208 GLY A N 1
ATOM 1608 C CA . GLY A 1 208 ? -14.156 32.594 10.352 1 95.19 208 GLY A CA 1
ATOM 1609 C C . GLY A 1 208 ? -14.688 31.969 9.078 1 95.19 208 GLY A C 1
ATOM 1610 O O . GLY A 1 208 ? -15.898 31.953 8.852 1 95.19 208 GLY A O 1
ATOM 1611 N N . HIS A 1 209 ? -13.781 31.438 8.297 1 95.38 209 HIS A N 1
ATOM 1612 C CA . HIS A 1 209 ? -14.156 30.766 7.059 1 95.38 209 HIS A CA 1
ATOM 1613 C C . HIS A 1 209 ? -14.258 29.266 7.254 1 95.38 209 HIS A C 1
ATOM 1615 O O . HIS A 1 209 ? -14.367 28.516 6.281 1 95.38 209 HIS A O 1
ATOM 1621 N N . GLY A 1 210 ? -14.133 28.844 8.516 1 94.62 210 GLY A N 1
ATOM 1622 C CA . GLY A 1 210 ? -14.234 27.422 8.812 1 94.62 210 GLY A CA 1
ATOM 1623 C C . GLY A 1 210 ? -12.961 26.656 8.484 1 94.62 210 GLY A C 1
ATOM 1624 O O . GLY A 1 210 ? -13 25.438 8.32 1 94.62 210 GLY A O 1
ATOM 1625 N N . ILE A 1 211 ? -11.883 27.328 8.344 1 98.25 211 ILE A N 1
ATOM 1626 C CA . ILE A 1 211 ? -10.602 26.703 8.039 1 98.25 211 ILE A CA 1
ATOM 1627 C C . ILE A 1 211 ? -9.781 26.547 9.312 1 98.25 211 ILE A C 1
ATOM 1629 O O . ILE A 1 211 ? -9.398 27.547 9.938 1 98.25 211 ILE A O 1
ATOM 1633 N N . VAL A 1 212 ? -9.531 25.375 9.695 1 98.81 212 VAL A N 1
ATOM 1634 C CA . VAL A 1 212 ? -8.828 25.047 10.93 1 98.81 212 VAL A CA 1
ATOM 1635 C C . VAL A 1 212 ? -7.324 25.188 10.727 1 98.81 212 VAL A C 1
ATOM 1637 O O . VAL A 1 212 ? -6.754 24.594 9.812 1 98.81 212 VAL A O 1
ATOM 1640 N N . PRO A 1 213 ? -6.68 26 11.562 1 98.88 213 PRO A N 1
ATOM 1641 C CA . PRO A 1 213 ? -5.215 26.016 11.508 1 98.88 213 PRO A CA 1
ATOM 1642 C C . PRO A 1 213 ? -4.594 24.719 12.023 1 98.88 213 PRO A C 1
ATOM 1644 O O . PRO A 1 213 ? -4.961 24.234 13.102 1 98.88 213 PRO A O 1
ATOM 1647 N N . VAL A 1 214 ? -3.801 24.094 11.25 1 98.94 214 VAL A N 1
ATOM 1648 C CA . VAL A 1 214 ? -2.855 23.078 11.703 1 98.94 214 VAL A CA 1
ATOM 1649 C C . VAL A 1 214 ? -1.522 23.734 12.055 1 98.94 214 VAL A C 1
ATOM 1651 O O . VAL A 1 214 ? -0.74 24.078 11.172 1 98.94 214 VAL A O 1
ATOM 1654 N N . LEU A 1 215 ? -1.234 23.891 13.344 1 98.88 215 LEU A N 1
ATOM 1655 C CA . LEU A 1 215 ? -0.144 24.734 13.812 1 98.88 215 LEU A CA 1
ATOM 1656 C C . LEU A 1 215 ? 1.113 23.906 14.07 1 98.88 215 LEU A C 1
ATOM 1658 O O . LEU A 1 215 ? 1.121 23.031 14.938 1 98.88 215 LEU A O 1
ATOM 1662 N N . GLN A 1 216 ? 2.057 24.219 13.344 1 98.81 216 GLN A N 1
ATOM 1663 C CA . GLN A 1 216 ? 3.385 23.656 13.57 1 98.81 216 GLN A CA 1
ATOM 1664 C C . GLN A 1 216 ? 4.285 24.672 14.281 1 98.81 216 GLN A C 1
ATOM 1666 O O . GLN A 1 216 ? 4.438 25.797 13.828 1 98.81 216 GLN A O 1
ATOM 1671 N N . PRO A 1 217 ? 4.918 24.312 15.414 1 98.81 217 PRO A N 1
ATOM 1672 C CA . PRO A 1 217 ? 5.664 25.281 16.219 1 98.81 217 PRO A CA 1
ATOM 1673 C C . PRO A 1 217 ? 6.941 25.766 15.523 1 98.81 217 PRO A C 1
ATOM 1675 O O . PRO A 1 217 ? 7.008 26.906 15.062 1 98.81 217 PRO A O 1
ATOM 1678 N N . VAL A 1 218 ? 7.898 24.906 15.367 1 98.56 218 VAL A N 1
ATOM 1679 C CA . VAL A 1 218 ? 9.148 25.203 14.672 1 98.56 218 VAL A CA 1
ATOM 1680 C C . VAL A 1 218 ? 9.539 24.016 13.797 1 98.56 218 VAL A C 1
ATOM 1682 O O . VAL A 1 218 ? 9.836 22.922 14.297 1 98.56 218 VAL A O 1
ATOM 1685 N N . PHE A 1 219 ? 9.562 24.281 12.562 1 97.69 219 PHE A N 1
ATOM 1686 C CA . PHE A 1 219 ? 9.711 23.25 11.539 1 97.69 219 PHE A CA 1
ATOM 1687 C C . PHE A 1 219 ? 11.039 22.516 11.688 1 97.69 219 PHE A C 1
ATOM 1689 O O . PHE A 1 219 ? 12.047 23.125 12.055 1 97.69 219 PHE A O 1
ATOM 1696 N N . GLN A 1 220 ? 11.125 21.125 11.422 1 97.69 220 GLN A N 1
ATOM 1697 C CA . GLN A 1 220 ? 12.312 20.312 11.648 1 97.69 220 GLN A CA 1
ATOM 1698 C C . GLN A 1 220 ? 13 19.969 10.328 1 97.69 220 GLN A C 1
ATOM 1700 O O . GLN A 1 220 ? 14.156 19.547 10.32 1 97.69 220 GLN A O 1
ATOM 1705 N N . GLY A 1 221 ? 12.305 20.109 9.234 1 93.56 221 GLY A N 1
ATOM 1706 C CA . GLY A 1 221 ? 12.852 19.703 7.949 1 93.56 221 GLY A CA 1
ATOM 1707 C C . GLY A 1 221 ? 13.242 20.859 7.062 1 93.56 221 GLY A C 1
ATOM 1708 O O . GLY A 1 221 ? 13.984 21.75 7.484 1 93.56 221 GLY A O 1
ATOM 1709 N N . PHE A 1 222 ? 12.734 20.828 5.789 1 88.12 222 PHE A N 1
ATOM 1710 C CA . PHE A 1 222 ? 13.023 21.906 4.859 1 88.12 222 PHE A CA 1
ATOM 1711 C C . PHE A 1 222 ? 12.219 23.156 5.211 1 88.12 222 PHE A C 1
ATOM 1713 O O . PHE A 1 222 ? 11.008 23.203 4.988 1 88.12 222 PHE A O 1
ATOM 1720 N N . GLY A 1 223 ? 12.852 24.141 5.672 1 87 223 GLY A N 1
ATOM 1721 C CA . GLY A 1 223 ? 12.203 25.328 6.195 1 87 223 GLY A CA 1
ATOM 1722 C C . GLY A 1 223 ? 11.562 26.188 5.121 1 87 223 GLY A C 1
ATOM 1723 O O . GLY A 1 223 ? 10.477 25.875 4.633 1 87 223 GLY A O 1
ATOM 1724 N N . TRP A 1 224 ? 12.164 27.188 4.641 1 88.88 224 TRP A N 1
ATOM 1725 C CA . TRP A 1 224 ? 11.594 28.141 3.703 1 88.88 224 TRP A CA 1
ATOM 1726 C C . TRP A 1 224 ? 12.57 28.438 2.572 1 88.88 224 TRP A C 1
ATOM 1728 O O . TRP A 1 224 ? 12.266 28.203 1.4 1 88.88 224 TRP A O 1
ATOM 1738 N N . LYS A 1 225 ? 13.844 28.781 2.914 1 82.62 225 LYS A N 1
ATOM 1739 C CA . LYS A 1 225 ? 14.836 29.188 1.927 1 82.62 225 LYS A CA 1
ATOM 1740 C C . LYS A 1 225 ? 15.945 28.156 1.793 1 82.62 225 LYS A C 1
ATOM 1742 O O . LYS A 1 225 ? 17.016 28.438 1.253 1 82.62 225 LYS A O 1
ATOM 1747 N N . GLY A 1 226 ? 15.688 27 2.348 1 82.69 226 GLY A N 1
ATOM 1748 C CA . GLY A 1 226 ? 16.703 25.969 2.289 1 82.69 226 GLY A CA 1
ATOM 1749 C C . GLY A 1 226 ? 17.812 26.156 3.314 1 82.69 226 GLY A C 1
ATOM 1750 O O . GLY A 1 226 ? 18.906 25.594 3.176 1 82.69 226 GLY A O 1
ATOM 1751 N N . LEU A 1 227 ? 17.609 26.969 4.277 1 88.31 227 LEU A N 1
ATOM 1752 C CA . LEU A 1 227 ? 18.531 27.172 5.383 1 88.31 227 LEU A CA 1
ATOM 1753 C C . LEU A 1 227 ? 18.312 26.141 6.48 1 88.31 227 LEU A C 1
ATOM 1755 O O . LEU A 1 227 ? 17.406 25.312 6.379 1 88.31 227 LEU A O 1
ATOM 1759 N N . ASP A 1 228 ? 19.219 26.219 7.512 1 92.69 228 ASP A N 1
ATOM 1760 C CA . ASP A 1 228 ? 19.031 25.328 8.648 1 92.69 228 ASP A CA 1
ATOM 1761 C C . ASP A 1 228 ? 17.797 25.719 9.453 1 92.69 228 ASP A C 1
ATOM 1763 O O . ASP A 1 228 ? 17.547 26.906 9.664 1 92.69 228 ASP A O 1
ATOM 1767 N N . VAL A 1 229 ? 17.141 24.766 9.875 1 96.06 229 VAL A N 1
ATOM 1768 C CA . VAL A 1 229 ? 15.898 25.047 10.594 1 96.06 229 VAL A CA 1
ATOM 1769 C C . VAL A 1 229 ? 16.156 25.016 12.094 1 96.06 229 VAL A C 1
ATOM 1771 O O . VAL A 1 229 ? 16.984 24.234 12.578 1 96.06 229 VAL A O 1
ATOM 1774 N N . ALA A 1 230 ? 15.43 25.766 12.805 1 97.56 230 ALA A N 1
ATOM 1775 C CA . ALA A 1 230 ? 15.578 25.891 14.258 1 97.56 230 ALA A CA 1
ATOM 1776 C C . ALA A 1 230 ? 14.906 24.719 14.969 1 97.56 230 ALA A C 1
ATOM 1778 O O . ALA A 1 230 ? 15.219 24.422 16.125 1 97.56 230 ALA A O 1
ATOM 1779 N N . GLY A 1 231 ? 14.008 24.031 14.305 1 97.62 231 GLY A N 1
ATOM 1780 C CA . GLY A 1 231 ? 13.203 22.984 14.938 1 97.62 231 GLY A CA 1
ATOM 1781 C C . GLY A 1 231 ? 14.031 21.844 15.484 1 97.62 231 GLY A C 1
ATOM 1782 O O . GLY A 1 231 ? 13.578 21.109 16.375 1 97.62 231 GLY A O 1
ATOM 1783 N N . THR A 1 232 ? 15.219 21.688 14.992 1 97.19 232 THR A N 1
ATOM 1784 C CA . THR A 1 232 ? 16.078 20.594 15.438 1 97.19 232 THR A CA 1
ATOM 1785 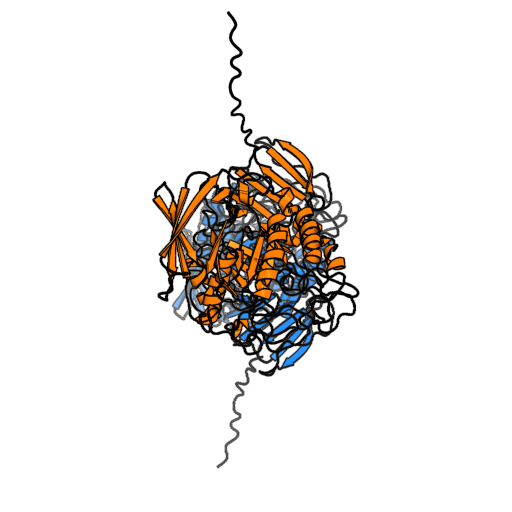C C . THR A 1 232 ? 17.094 21.078 16.453 1 97.19 232 THR A C 1
ATOM 1787 O O . THR A 1 232 ? 17.859 20.297 17.016 1 97.19 232 THR A O 1
ATOM 1790 N N . VAL A 1 233 ? 17.109 22.391 16.688 1 97.62 233 VAL A N 1
ATOM 1791 C CA . VAL A 1 233 ? 18.188 23 17.453 1 97.62 233 VAL A CA 1
ATOM 1792 C C . VAL A 1 233 ? 17.625 23.562 18.766 1 97.62 233 VAL A C 1
ATOM 1794 O O . VAL A 1 233 ? 18.281 23.5 19.812 1 97.62 233 VAL A O 1
ATOM 1797 N N . VAL A 1 234 ? 16.406 24.141 18.688 1 98.56 234 VAL A N 1
ATOM 1798 C CA . VAL A 1 234 ? 15.773 24.734 19.844 1 98.56 234 VAL A CA 1
ATOM 1799 C C . VAL A 1 234 ? 15.711 23.734 20.984 1 98.56 234 VAL A C 1
ATOM 1801 O O . VAL A 1 234 ? 15.312 22.578 20.781 1 98.56 234 VAL A O 1
ATOM 1804 N N . PRO A 1 235 ? 16.188 24.141 22.203 1 98.69 235 PRO A N 1
ATOM 1805 C CA . PRO A 1 235 ? 16.094 23.203 23.328 1 98.69 235 PRO A CA 1
ATOM 1806 C C . PRO A 1 235 ? 14.664 22.703 23.562 1 98.69 235 PRO A C 1
ATOM 1808 O O . PRO A 1 235 ? 13.711 23.469 23.422 1 98.69 235 PRO A O 1
ATOM 1811 N N . PRO A 1 236 ? 14.492 21.438 23.938 1 98.75 236 PRO A N 1
ATOM 1812 C CA . PRO A 1 236 ? 13.164 20.844 24.125 1 98.75 236 PRO A CA 1
ATOM 1813 C C . PRO A 1 236 ? 12.297 21.625 25.109 1 98.75 236 PRO A C 1
ATOM 1815 O O . PRO A 1 236 ? 11.086 21.766 24.891 1 98.75 236 PRO A O 1
ATOM 1818 N N . ALA A 1 237 ? 12.906 22.188 26.141 1 98.69 237 ALA A N 1
ATOM 1819 C CA . ALA A 1 237 ? 12.125 22.938 27.125 1 98.69 237 ALA A CA 1
ATOM 1820 C C . ALA A 1 237 ? 11.547 24.219 26.516 1 98.69 237 ALA A C 1
ATOM 1822 O O . ALA A 1 237 ? 10.43 24.625 26.844 1 98.69 237 ALA A O 1
ATOM 1823 N N . GLU A 1 238 ? 12.344 24.938 25.656 1 98.88 238 GLU A N 1
ATOM 1824 C CA . GLU A 1 238 ? 11.852 26.109 24.938 1 98.88 238 GLU A CA 1
ATOM 1825 C C . GLU A 1 238 ? 10.734 25.734 23.969 1 98.88 238 GLU A C 1
ATOM 1827 O O . GLU A 1 238 ? 9.734 26.453 23.859 1 98.88 238 GLU A O 1
ATOM 1832 N N . TYR A 1 239 ? 10.906 24.578 23.312 1 98.88 239 TYR A N 1
ATOM 1833 C CA . TYR A 1 239 ? 9.906 24.078 22.375 1 98.88 239 TYR A CA 1
ATOM 1834 C C . TYR A 1 239 ? 8.594 23.781 23.094 1 98.88 239 TYR A C 1
ATOM 1836 O O . TYR A 1 239 ? 7.52 24.172 22.609 1 98.88 239 TYR A O 1
ATOM 1844 N N . ALA A 1 240 ? 8.68 23.156 24.234 1 98.88 240 ALA A N 1
ATOM 1845 C CA . ALA A 1 240 ? 7.5 22.828 25.031 1 98.88 240 ALA A CA 1
ATOM 1846 C C . ALA A 1 240 ? 6.777 24.094 25.484 1 98.88 240 ALA A C 1
ATOM 1848 O O . ALA A 1 240 ? 5.547 24.172 25.406 1 98.88 240 ALA A O 1
ATOM 1849 N N . ARG A 1 241 ? 7.512 25.062 25.922 1 98.81 241 ARG A N 1
ATOM 1850 C CA . ARG A 1 241 ? 6.918 26.328 26.344 1 98.81 241 ARG A CA 1
ATOM 1851 C C . ARG A 1 241 ? 6.16 27 25.203 1 98.81 241 ARG A C 1
ATOM 1853 O O . ARG A 1 241 ? 5.066 27.531 25.406 1 98.81 241 ARG A O 1
ATOM 1860 N N . TYR A 1 242 ? 6.793 27 24.047 1 98.88 242 TYR A N 1
ATOM 1861 C CA . TYR A 1 242 ? 6.141 27.609 22.891 1 98.88 242 TYR A CA 1
ATOM 1862 C C . TYR A 1 242 ? 4.871 26.844 22.531 1 98.88 242 TYR A C 1
ATOM 1864 O O . TYR A 1 242 ? 3.859 27.453 22.156 1 98.88 242 TYR A O 1
ATOM 1872 N N . CYS A 1 243 ? 4.91 25.5 22.641 1 98.94 243 CYS A N 1
ATOM 1873 C CA . CYS A 1 243 ? 3.701 24.719 22.422 1 98.94 243 CYS A CA 1
ATOM 1874 C C . CYS A 1 243 ? 2.596 25.141 23.375 1 98.94 243 CYS A C 1
ATOM 1876 O O . CYS A 1 243 ? 1.44 25.281 22.984 1 98.94 243 CYS A O 1
ATOM 1878 N N . ARG A 1 244 ? 2.928 25.312 24.609 1 98.88 244 ARG A N 1
ATOM 1879 C CA . ARG A 1 244 ? 1.946 25.781 25.578 1 98.88 244 ARG A CA 1
ATOM 1880 C C . ARG A 1 244 ? 1.407 27.156 25.203 1 98.88 244 ARG A C 1
ATOM 1882 O O . ARG A 1 244 ? 0.219 27.438 25.375 1 98.88 244 ARG A O 1
ATOM 1889 N N . TYR A 1 245 ? 2.328 28.016 24.734 1 98.88 245 TYR A N 1
ATOM 1890 C CA . TYR A 1 245 ? 1.928 29.328 24.281 1 98.88 245 TYR A CA 1
ATOM 1891 C C . TYR A 1 245 ? 0.905 29.234 23.156 1 98.88 245 TYR A C 1
ATOM 1893 O O . TYR A 1 245 ? -0.085 29.969 23.141 1 98.88 245 TYR A O 1
ATOM 1901 N N . LEU A 1 246 ? 1.099 28.328 22.219 1 98.94 246 LEU A N 1
ATOM 1902 C CA . LEU A 1 246 ? 0.165 28.109 21.125 1 98.94 246 LEU A CA 1
ATOM 1903 C C . LEU A 1 246 ? -1.17 27.594 21.641 1 98.94 246 LEU A C 1
ATOM 1905 O O . LEU A 1 246 ? -2.23 28.016 21.172 1 98.94 246 LEU A O 1
ATOM 1909 N N . VAL A 1 247 ? -1.104 26.641 22.562 1 98.94 247 VAL A N 1
ATOM 1910 C CA . VAL A 1 247 ? -2.33 26.125 23.156 1 98.94 247 VAL A CA 1
ATOM 1911 C C . VAL A 1 247 ? -3.096 27.266 23.828 1 98.94 247 VAL A C 1
ATOM 1913 O O . VAL A 1 247 ? -4.312 27.391 23.672 1 98.94 247 VAL A O 1
ATOM 1916 N N . ALA A 1 248 ? -2.391 28.109 24.594 1 98.94 248 ALA A N 1
ATOM 1917 C CA . ALA A 1 248 ? -3.008 29.219 25.328 1 98.94 248 ALA A CA 1
ATOM 1918 C C . ALA A 1 248 ? -3.66 30.219 24.375 1 98.94 248 ALA A C 1
ATOM 1920 O O . ALA A 1 248 ? -4.781 30.672 24.625 1 98.94 248 ALA A O 1
ATOM 1921 N N . ARG A 1 249 ? -3.002 30.531 23.375 1 98.88 249 ARG A N 1
ATOM 1922 C CA . ARG A 1 249 ? -3.395 31.641 22.5 1 98.88 249 ARG A CA 1
ATOM 1923 C C . ARG A 1 249 ? -4.422 31.203 21.469 1 98.88 249 ARG A C 1
ATOM 1925 O O . ARG A 1 249 ? -5.355 31.938 21.156 1 98.88 249 ARG A O 1
ATOM 1932 N N . TYR A 1 250 ? -4.309 29.922 21 1 98.81 250 TYR A N 1
ATOM 1933 C CA . TYR A 1 250 ? -5.129 29.547 19.859 1 98.81 250 TYR A CA 1
ATOM 1934 C C . TYR A 1 250 ? -6.016 28.359 20.203 1 98.81 250 TYR A C 1
ATOM 1936 O O . TYR A 1 250 ? -6.895 27.984 19.422 1 98.81 250 TYR A O 1
ATOM 1944 N N . GLY A 1 251 ? -5.906 27.734 21.328 1 98.75 251 GLY A N 1
ATOM 1945 C CA . GLY A 1 251 ? -6.551 26.484 21.656 1 98.75 251 GLY A CA 1
ATOM 1946 C C . GLY A 1 251 ? -8.023 26.625 21.969 1 98.75 251 GLY A C 1
ATOM 1947 O O . GLY A 1 251 ? -8.758 25.641 22.031 1 98.75 251 GLY A O 1
ATOM 1948 N N . ALA A 1 252 ? -8.461 27.844 22.219 1 98.5 252 ALA A N 1
ATOM 1949 C CA . ALA A 1 252 ? -9.883 28.078 22.469 1 98.5 252 ALA A CA 1
ATOM 1950 C C . ALA A 1 252 ? -10.641 28.312 21.172 1 98.5 252 ALA A C 1
ATOM 1952 O O . ALA A 1 252 ? -11.758 28.828 21.172 1 98.5 252 ALA A O 1
ATOM 1953 N N . ARG A 1 253 ? -9.977 28 20.047 1 97.44 253 ARG A N 1
ATOM 1954 C CA . ARG A 1 253 ? -10.492 27.906 18.688 1 97.44 253 ARG A CA 1
ATOM 1955 C C . ARG A 1 253 ? -10.219 26.547 18.078 1 97.44 253 ARG A C 1
ATOM 1957 O O . ARG A 1 253 ? -9.453 25.75 18.641 1 97.44 253 ARG A O 1
ATOM 1964 N N . PRO A 1 254 ? -10.969 26.234 16.891 1 98.31 254 PRO A N 1
ATOM 1965 C CA . PRO A 1 254 ? -10.555 25 16.219 1 98.31 254 PRO A CA 1
ATOM 1966 C C . PRO A 1 254 ? -9.094 25.016 15.797 1 98.31 254 PRO A C 1
ATOM 1968 O O . PRO A 1 254 ? -8.641 25.969 15.156 1 98.31 254 PRO A O 1
ATOM 1971 N N . VAL A 1 255 ? -8.391 23.969 16.203 1 98.75 255 VAL A N 1
ATOM 1972 C CA . VAL A 1 255 ? -6.965 23.875 15.914 1 98.75 255 VAL A CA 1
ATOM 1973 C C . VAL A 1 255 ? -6.531 22.422 15.883 1 98.75 255 VAL A C 1
ATOM 1975 O O . VAL A 1 255 ? -7.168 21.562 16.5 1 98.75 255 VAL A O 1
ATOM 1978 N N . VAL A 1 256 ? -5.605 22.094 15.086 1 98.94 256 VAL A N 1
ATOM 1979 C CA . VAL A 1 256 ? -4.848 20.844 15.109 1 98.94 256 VAL A CA 1
ATOM 1980 C C . VAL A 1 256 ? -3.389 21.141 15.461 1 98.94 256 VAL A C 1
ATOM 1982 O O . VAL A 1 256 ? -2.785 22.062 14.922 1 98.94 256 VAL A O 1
ATOM 1985 N N . TYR A 1 257 ? -2.826 20.359 16.406 1 98.94 257 TYR A N 1
ATOM 1986 C CA . TYR A 1 257 ? -1.45 20.578 16.844 1 98.94 257 TYR A CA 1
ATOM 1987 C C . TYR A 1 257 ? -0.498 19.625 16.141 1 98.94 257 TYR A C 1
ATOM 1989 O O . TYR A 1 257 ? -0.539 18.422 16.359 1 98.94 257 TYR A O 1
ATOM 1997 N N . LEU A 1 258 ? 0.338 20.156 15.328 1 98.88 258 LEU A N 1
ATOM 1998 C CA . LEU A 1 258 ? 1.338 19.391 14.594 1 98.88 258 LEU A CA 1
ATOM 1999 C C . LEU A 1 258 ? 2.723 19.578 15.203 1 98.88 258 LEU A C 1
ATOM 2001 O O . LEU A 1 258 ? 3.561 20.281 14.641 1 98.88 258 LEU A O 1
ATOM 2005 N N . VAL A 1 259 ? 3.07 18.844 16.234 1 98.81 259 VAL A N 1
ATOM 2006 C CA . VAL A 1 259 ? 4.234 19.156 17.062 1 98.81 259 VAL A CA 1
ATOM 2007 C C . VAL A 1 259 ? 5.508 18.719 16.344 1 98.81 259 VAL A C 1
ATOM 2009 O O . VAL A 1 259 ? 6.613 19.109 16.734 1 98.81 259 VAL A O 1
ATOM 2012 N N . GLY A 1 260 ? 5.371 17.844 15.406 1 98.38 260 GLY A N 1
ATOM 2013 C CA . GLY A 1 260 ? 6.492 17.469 14.555 1 98.38 260 GLY A CA 1
ATOM 2014 C C . GLY A 1 260 ? 6.191 17.594 13.078 1 98.38 260 GLY A C 1
ATOM 2015 O O . GLY A 1 260 ? 5.137 17.156 12.609 1 98.38 260 GLY A O 1
ATOM 2016 N N . ALA A 1 261 ? 7.137 18.188 12.328 1 97.81 261 ALA A N 1
ATOM 2017 C CA . ALA A 1 261 ? 6.898 18.297 10.891 1 97.81 261 ALA A CA 1
ATOM 2018 C C . ALA A 1 261 ? 8.203 18.172 10.109 1 97.81 261 ALA A C 1
ATOM 2020 O O . ALA A 1 261 ? 9.195 18.828 10.43 1 97.81 261 ALA A O 1
ATOM 2021 N N . ASP A 1 262 ? 8.188 17.312 9.133 1 96.75 262 ASP A N 1
ATOM 2022 C CA . ASP A 1 262 ? 9.18 17.188 8.07 1 96.75 262 ASP A CA 1
ATOM 2023 C C . ASP A 1 262 ? 10.523 16.719 8.633 1 96.75 262 ASP A C 1
ATOM 2025 O O . ASP A 1 262 ? 11.578 17.078 8.094 1 96.75 262 ASP A O 1
ATOM 2029 N N . GLY A 1 263 ? 10.555 16.125 9.781 1 96.75 263 GLY A N 1
ATOM 2030 C CA . GLY A 1 263 ? 11.695 15.461 10.375 1 96.75 263 GLY A CA 1
ATOM 2031 C C . GLY A 1 263 ? 11.508 13.961 10.5 1 96.75 263 GLY A C 1
ATOM 2032 O O . GLY A 1 263 ? 10.703 13.367 9.773 1 96.75 263 GLY A O 1
ATOM 2033 N N . SER A 1 264 ? 12.297 13.312 11.383 1 96.31 264 SER A N 1
ATOM 2034 C CA . SER A 1 264 ? 12.18 11.875 11.625 1 96.31 264 SER A CA 1
ATOM 2035 C C . SER A 1 264 ? 11.023 11.57 12.57 1 96.31 264 SER A C 1
ATOM 2037 O O . SER A 1 264 ? 10.555 10.43 12.633 1 96.31 264 SER A O 1
ATOM 2039 N N . GLY A 1 265 ? 10.578 12.555 13.258 1 97.81 265 GLY A N 1
ATOM 2040 C CA . GLY A 1 265 ? 9.594 12.383 14.32 1 97.81 265 GLY A CA 1
ATOM 2041 C C . GLY A 1 265 ? 10.219 12.07 15.664 1 97.81 265 GLY A C 1
ATOM 2042 O O . GLY A 1 265 ? 9.539 12.109 16.688 1 97.81 265 GLY A O 1
ATOM 2043 N N . ARG A 1 266 ? 11.5 11.883 15.695 1 97.56 266 ARG A N 1
ATOM 2044 C CA . ARG A 1 266 ? 12.125 11.43 16.938 1 97.56 266 ARG A CA 1
ATOM 2045 C C . ARG A 1 266 ? 12.953 12.547 17.578 1 97.56 266 ARG A C 1
ATOM 2047 O O . ARG A 1 266 ? 13.57 12.344 18.625 1 97.56 266 ARG A O 1
ATOM 2054 N N . GLU A 1 267 ? 12.977 13.703 16.922 1 98.12 267 GLU A N 1
ATOM 2055 C CA . GLU A 1 267 ? 13.641 14.844 17.547 1 98.12 267 GLU A CA 1
ATOM 2056 C C . GLU A 1 267 ? 13.086 15.094 18.938 1 98.12 267 GLU A C 1
ATOM 2058 O O . GLU A 1 267 ? 11.875 15.031 19.156 1 98.12 267 GLU A O 1
ATOM 2063 N N . PRO A 1 268 ? 13.961 15.375 19.875 1 98.19 268 PRO A N 1
ATOM 2064 C CA . PRO A 1 268 ? 13.516 15.477 21.266 1 98.19 268 PRO A CA 1
ATOM 2065 C C . PRO A 1 268 ? 12.484 16.594 21.469 1 98.19 268 PRO A C 1
ATOM 2067 O O . PRO A 1 268 ? 11.664 16.516 22.391 1 98.19 268 PRO A O 1
ATOM 2070 N N . GLN A 1 269 ? 12.492 17.625 20.656 1 98.69 269 GLN A N 1
ATOM 2071 C CA . GLN A 1 269 ? 11.523 18.719 20.703 1 98.69 269 GLN A CA 1
ATOM 2072 C C . GLN A 1 269 ? 10.102 18.172 20.562 1 98.69 269 GLN A C 1
ATOM 2074 O O . GLN A 1 269 ? 9.188 18.656 21.25 1 98.69 269 GLN A O 1
ATOM 2079 N N . ILE A 1 270 ? 9.953 17.156 19.797 1 98.75 270 ILE A N 1
ATOM 2080 C CA . ILE A 1 270 ? 8.633 16.672 19.391 1 98.75 270 ILE A CA 1
ATOM 2081 C C . ILE A 1 270 ? 7.949 15.992 20.562 1 98.75 270 ILE A C 1
ATOM 2083 O O . ILE A 1 270 ? 6.797 16.297 20.875 1 98.75 270 ILE A O 1
ATOM 2087 N N . ALA A 1 271 ? 8.656 15.133 21.25 1 98.5 271 ALA A N 1
ATOM 2088 C CA . ALA A 1 271 ? 8.086 14.484 22.422 1 98.5 271 ALA A CA 1
ATOM 2089 C C . ALA A 1 271 ? 7.758 15.5 23.516 1 98.5 271 ALA A C 1
ATOM 2091 O O . ALA A 1 271 ? 6.719 15.406 24.172 1 98.5 271 ALA A O 1
ATOM 2092 N N . ALA A 1 272 ? 8.648 16.5 23.688 1 98.81 272 ALA A N 1
ATOM 2093 C CA . ALA A 1 272 ? 8.422 17.547 24.688 1 98.81 272 ALA A CA 1
ATOM 2094 C C . ALA A 1 272 ? 7.191 18.375 24.344 1 98.81 272 ALA A C 1
ATOM 2096 O O . ALA A 1 272 ? 6.371 18.672 25.203 1 98.81 272 ALA A O 1
ATOM 2097 N N . GLY A 1 273 ? 7.07 18.703 23.078 1 98.88 273 GLY A N 1
ATOM 2098 C CA . GLY A 1 273 ? 5.91 19.453 22.625 1 98.88 273 GLY A CA 1
ATOM 2099 C C . GLY A 1 273 ? 4.609 18.688 22.75 1 98.88 273 GLY A C 1
ATOM 2100 O O . GLY A 1 273 ? 3.611 19.219 23.234 1 98.88 273 GLY A O 1
ATOM 2101 N N . GLY A 1 274 ? 4.664 17.406 22.312 1 98.88 274 GLY A N 1
ATOM 2102 C CA . GLY A 1 274 ? 3.48 16.562 22.422 1 98.88 274 GLY A CA 1
ATOM 2103 C C . GLY A 1 274 ? 2.971 16.438 23.844 1 98.88 274 GLY A C 1
ATOM 2104 O O . GLY A 1 274 ? 1.771 16.578 24.094 1 98.88 274 GLY A O 1
ATOM 2105 N N . ALA A 1 275 ? 3.836 16.219 24.734 1 98.62 275 ALA A N 1
ATOM 2106 C CA . ALA A 1 275 ? 3.475 16.078 26.141 1 98.62 275 ALA A CA 1
ATOM 2107 C C . ALA A 1 275 ? 2.879 17.375 26.688 1 98.62 275 ALA A C 1
ATOM 2109 O O . ALA A 1 275 ? 1.913 17.344 27.453 1 98.62 275 ALA A O 1
ATOM 2110 N N . GLU A 1 276 ? 3.494 18.5 26.266 1 98.75 276 GLU A N 1
ATOM 2111 C CA . GLU A 1 276 ? 3.029 19.797 26.734 1 98.75 276 GLU A CA 1
ATOM 2112 C C . GLU A 1 276 ? 1.62 20.094 26.234 1 98.75 276 GLU A C 1
ATOM 2114 O O . GLU A 1 276 ? 0.766 20.562 27 1 98.75 276 GLU A O 1
ATOM 2119 N N . VAL A 1 277 ? 1.373 19.812 24.969 1 98.88 277 VAL A N 1
ATOM 2120 C CA . VAL A 1 277 ? 0.046 20.016 24.406 1 98.88 277 VAL A CA 1
ATOM 2121 C C . VAL A 1 277 ? -0.967 19.141 25.125 1 98.88 277 VAL A C 1
ATOM 2123 O O . VAL A 1 277 ? -2.045 19.594 25.5 1 98.88 277 VAL A O 1
ATOM 2126 N N . HIS A 1 278 ? -0.617 17.891 25.344 1 98.19 278 HIS A N 1
ATOM 2127 C CA . HIS A 1 278 ? -1.483 16.938 26.016 1 98.19 278 HIS A CA 1
ATOM 2128 C C . HIS A 1 278 ? -1.863 17.422 27.422 1 98.19 278 HIS A C 1
ATOM 2130 O O . HIS A 1 278 ? -3.004 17.234 27.844 1 98.19 278 HIS A O 1
ATOM 2136 N N . THR A 1 279 ? -0.975 17.984 28.047 1 98.25 279 THR A N 1
ATOM 2137 C CA . THR A 1 279 ? -1.183 18.453 29.406 1 98.25 279 THR A CA 1
ATOM 2138 C C . THR A 1 279 ? -2.117 19.656 29.438 1 98.25 279 THR A C 1
ATOM 2140 O O . THR A 1 279 ? -2.969 19.766 30.328 1 98.25 279 THR A O 1
ATOM 2143 N N . TRP A 1 280 ? -2.039 20.547 28.438 1 98.69 280 TRP A N 1
ATOM 2144 C CA . TRP A 1 280 ? -2.629 21.859 28.609 1 98.69 280 TRP A CA 1
ATOM 2145 C C . TRP A 1 280 ? -3.865 22.031 27.734 1 98.69 280 TRP A C 1
ATOM 2147 O O . TRP A 1 280 ? -4.645 22.969 27.922 1 98.69 280 TRP A O 1
ATOM 2157 N N . ASP A 1 281 ? -4.027 21.203 26.75 1 98.75 281 ASP A N 1
ATOM 2158 C CA . ASP A 1 281 ? -5.215 21.328 25.906 1 98.75 281 ASP A CA 1
ATOM 2159 C C . ASP A 1 281 ? -6.402 20.594 26.531 1 98.75 281 ASP A C 1
ATOM 2161 O O . ASP A 1 281 ? -6.594 19.391 26.297 1 98.75 281 ASP A O 1
ATOM 2165 N N . CYS A 1 282 ? -7.191 21.281 27.172 1 98.5 282 CYS A N 1
ATOM 2166 C CA . CYS A 1 282 ? -8.289 20.672 27.906 1 98.5 282 CYS A CA 1
ATOM 2167 C C . CYS A 1 282 ? -9.43 20.281 26.969 1 98.5 282 CYS A C 1
ATOM 2169 O O . CYS A 1 282 ? -10.383 19.625 27.391 1 98.5 282 CYS A O 1
ATOM 2171 N N . TYR A 1 283 ? -9.336 20.672 25.703 1 98.38 283 TYR A N 1
ATOM 2172 C CA . TYR A 1 283 ? -10.414 20.375 24.766 1 98.38 283 TYR A CA 1
ATOM 2173 C C . TYR A 1 283 ? -10.164 19.047 24.031 1 98.38 283 TYR A C 1
ATOM 2175 O O . TYR A 1 283 ? -11.062 18.516 23.391 1 98.38 283 TYR A O 1
ATOM 2183 N N . GLY A 1 284 ? -8.945 18.516 24.094 1 97.81 284 GLY A N 1
ATOM 2184 C CA . GLY A 1 284 ? -8.609 17.25 23.469 1 97.81 284 GLY A CA 1
ATOM 2185 C C . GLY A 1 284 ? -8.531 17.344 21.953 1 97.81 284 GLY A C 1
ATOM 2186 O O . GLY A 1 284 ? -8.914 16.406 21.25 1 97.81 284 GLY A O 1
ATOM 2187 N N . GLN A 1 285 ? -8.133 18.484 21.422 1 98.75 285 GLN A N 1
ATOM 2188 C CA . GLN A 1 285 ? -7.98 18.641 19.984 1 98.75 285 GLN A CA 1
ATOM 2189 C C . GLN A 1 285 ? -6.801 17.828 19.453 1 98.75 285 GLN A C 1
ATOM 2191 O O . GLN A 1 285 ? -5.879 17.5 20.203 1 98.75 285 GLN A O 1
ATOM 2196 N N . PRO A 1 286 ? -6.758 17.406 18.219 1 98.88 286 PRO A N 1
ATOM 2197 C CA . PRO A 1 286 ? -5.793 16.422 17.703 1 98.88 286 PRO A CA 1
ATOM 2198 C C . PRO A 1 286 ? -4.352 16.922 17.75 1 98.88 286 PRO A C 1
ATOM 2200 O O . PRO A 1 286 ? -4.098 18.094 17.469 1 98.88 286 PRO A O 1
ATOM 2203 N N . THR A 1 287 ? -3.451 16.062 18.141 1 98.94 287 THR A N 1
ATOM 2204 C CA . THR A 1 287 ? -2.016 16.312 18.188 1 98.94 287 THR A CA 1
ATOM 2205 C C . THR A 1 287 ? -1.255 15.227 17.438 1 98.94 287 THR A C 1
ATOM 2207 O O . THR A 1 287 ? -1.517 14.031 17.609 1 98.94 287 THR A O 1
ATOM 2210 N N . GLY A 1 288 ? -0.343 15.656 16.516 1 98.81 288 GLY A N 1
ATOM 2211 C CA . GLY A 1 288 ? 0.313 14.586 15.789 1 98.81 288 GLY A CA 1
ATOM 2212 C C . GLY A 1 288 ? 1.612 15.023 15.133 1 98.81 288 GLY A C 1
ATOM 2213 O O . GLY A 1 288 ? 2.229 16 15.562 1 98.81 288 GLY A O 1
ATOM 2214 N N . ILE A 1 289 ? 2.137 14.125 14.266 1 98.81 289 ILE A N 1
ATOM 2215 C CA . ILE A 1 289 ? 3.43 14.258 13.609 1 98.81 289 ILE A CA 1
ATOM 2216 C C . ILE A 1 289 ? 3.254 14.133 12.094 1 98.81 289 ILE A C 1
ATOM 2218 O O . ILE A 1 289 ? 2.477 13.305 11.617 1 98.81 289 ILE A O 1
ATOM 2222 N N . HIS A 1 290 ? 3.941 14.984 11.375 1 98.12 290 HIS A N 1
ATOM 2223 C CA . HIS A 1 290 ? 4.141 14.875 9.93 1 98.12 290 HIS A CA 1
ATOM 2224 C C . HIS A 1 290 ? 5.598 14.562 9.602 1 98.12 290 HIS A C 1
ATOM 2226 O O . HIS A 1 290 ? 6.496 15.328 9.953 1 98.12 290 HIS A O 1
ATOM 2232 N N . TYR A 1 291 ? 5.895 13.492 8.859 1 97.62 291 TYR A N 1
ATOM 2233 C CA . TYR A 1 291 ? 7.254 13 8.672 1 97.62 291 TYR A CA 1
ATOM 2234 C C . TYR A 1 291 ? 7.844 13.516 7.363 1 97.62 291 TYR A C 1
ATOM 2236 O O . TYR A 1 291 ? 7.109 13.922 6.461 1 97.62 291 TYR A O 1
ATOM 2244 N N . ARG A 1 292 ? 9.172 13.508 7.352 1 95.94 292 ARG A N 1
ATOM 2245 C CA . ARG A 1 292 ? 9.875 13.648 6.078 1 95.94 292 ARG A CA 1
ATOM 2246 C C . ARG A 1 292 ? 9.711 12.391 5.227 1 95.94 292 ARG A C 1
ATOM 2248 O O . ARG A 1 292 ? 9.25 11.359 5.715 1 95.94 292 ARG A O 1
ATOM 2255 N N . PRO A 1 293 ? 10.086 12.43 3.918 1 93.81 293 PRO A N 1
ATOM 2256 C CA . PRO A 1 293 ? 9.75 11.328 3.008 1 93.81 293 PRO A CA 1
ATOM 2257 C C . PRO A 1 293 ? 10.469 10.031 3.359 1 93.81 293 PRO A C 1
ATOM 2259 O O . PRO A 1 293 ? 9.961 8.938 3.084 1 93.81 293 PRO A O 1
ATOM 2262 N N . HIS A 1 294 ? 11.68 10.078 3.902 1 94.31 294 HIS A N 1
ATOM 2263 C CA . HIS A 1 294 ? 12.477 8.875 4.148 1 94.31 294 HIS A CA 1
ATOM 2264 C C . HIS A 1 294 ? 12.438 8.484 5.625 1 94.31 294 HIS A C 1
ATOM 2266 O O . HIS A 1 294 ? 13.406 7.926 6.145 1 94.31 294 HIS A O 1
ATOM 2272 N N . ALA A 1 295 ? 11.367 8.766 6.285 1 93.12 295 ALA A N 1
ATOM 2273 C CA . ALA A 1 295 ? 11.227 8.438 7.699 1 93.12 295 ALA A CA 1
ATOM 2274 C C . ALA A 1 295 ? 10.617 7.055 7.887 1 93.12 295 ALA A C 1
ATOM 2276 O O . ALA A 1 295 ? 10.094 6.469 6.941 1 93.12 295 ALA A O 1
ATOM 2277 N N . ASP A 1 296 ? 10.68 6.523 9.141 1 91.25 296 ASP A N 1
ATOM 2278 C CA . ASP A 1 296 ? 10.117 5.23 9.516 1 91.25 296 ASP A CA 1
ATOM 2279 C C . ASP A 1 296 ? 8.609 5.328 9.727 1 91.25 296 ASP A C 1
ATOM 2281 O O . ASP A 1 296 ? 7.91 4.312 9.703 1 91.25 296 ASP A O 1
ATOM 2285 N N . ASN A 1 297 ? 8.078 6.492 10 1 96.44 297 ASN A N 1
ATOM 2286 C CA . ASN A 1 297 ? 6.664 6.84 10.141 1 96.44 297 ASN A CA 1
ATOM 2287 C C . ASN A 1 297 ? 6.02 6.102 11.312 1 96.44 297 ASN A C 1
ATOM 2289 O O . ASN A 1 297 ? 4.914 5.57 11.18 1 96.44 297 ASN A O 1
ATOM 2293 N N . ARG A 1 298 ? 6.617 6.008 12.445 1 97.44 298 ARG A N 1
ATOM 2294 C CA . ARG A 1 298 ? 6.012 5.363 13.602 1 97.44 298 ARG A CA 1
ATOM 2295 C C . ARG A 1 298 ? 6.637 5.867 14.898 1 97.44 298 ARG A C 1
ATOM 2297 O O . ARG A 1 298 ? 6.602 5.18 15.922 1 97.44 298 ARG A O 1
ATOM 2304 N N . ALA A 1 299 ? 7.199 7.066 14.812 1 97.94 299 ALA A N 1
ATOM 2305 C CA . ALA A 1 299 ? 7.77 7.668 16.016 1 97.94 299 ALA A CA 1
ATOM 2306 C C . ALA A 1 299 ? 6.703 7.863 17.094 1 97.94 299 ALA A C 1
ATOM 2308 O O . ALA A 1 299 ? 5.578 8.273 16.797 1 97.94 299 ALA A O 1
ATOM 2309 N N . TRP A 1 300 ? 6.977 7.406 18.328 1 97.94 300 TRP A N 1
ATOM 2310 C CA . TRP A 1 300 ? 6.152 7.625 19.5 1 97.94 300 TRP A CA 1
ATOM 2311 C C . TRP A 1 300 ? 4.781 6.977 19.344 1 97.94 300 TRP A C 1
ATOM 2313 O O . TRP A 1 300 ? 3.781 7.484 19.844 1 97.94 300 TRP A O 1
ATOM 2323 N N . GLN A 1 301 ? 4.703 5.859 18.625 1 97.94 301 GLN A N 1
ATOM 2324 C CA . GLN A 1 301 ? 3.453 5.203 18.266 1 97.94 301 GLN A CA 1
ATOM 2325 C C . GLN A 1 301 ? 2.629 4.863 19.5 1 97.94 301 GLN A C 1
ATOM 2327 O O . GLN A 1 301 ? 1.397 4.863 19.453 1 97.94 301 GLN A O 1
ATOM 2332 N N . ASP A 1 302 ? 3.293 4.672 20.625 1 98 302 ASP A N 1
ATOM 2333 C CA . ASP A 1 302 ? 2.582 4.258 21.844 1 98 302 ASP A CA 1
ATOM 2334 C C . ASP A 1 302 ? 2.43 5.422 22.812 1 98 302 ASP A C 1
ATOM 2336 O O . ASP A 1 302 ? 1.919 5.242 23.922 1 98 302 ASP A O 1
ATOM 2340 N N . ALA A 1 303 ? 2.824 6.621 22.391 1 98.44 303 ALA A N 1
ATOM 2341 C CA . ALA A 1 303 ? 2.725 7.77 23.297 1 98.44 303 ALA A CA 1
ATOM 2342 C C . ALA A 1 303 ? 1.271 8.188 23.484 1 98.44 303 ALA A C 1
ATOM 2344 O O . ALA A 1 303 ? 0.517 8.305 22.516 1 98.44 303 ALA A O 1
ATOM 2345 N N . PRO A 1 304 ? 0.928 8.516 24.703 1 97.56 304 PRO A N 1
ATOM 2346 C CA . PRO A 1 304 ? -0.463 8.891 24.953 1 97.56 304 PRO A CA 1
ATOM 2347 C C . PRO A 1 304 ? -0.852 10.203 24.266 1 97.56 304 PRO A C 1
ATOM 2349 O O . PRO A 1 304 ? -2.025 10.414 23.953 1 97.56 304 PRO A O 1
ATOM 2352 N N . TRP A 1 305 ? 0.154 11.055 23.953 1 98.44 305 TRP A N 1
ATOM 2353 C CA . TRP A 1 305 ? -0.152 12.359 23.375 1 98.44 305 TRP A CA 1
ATOM 2354 C C . TRP A 1 305 ? -0.357 12.258 21.875 1 98.44 305 TRP A C 1
ATOM 2356 O O . TRP A 1 305 ? -0.854 13.195 21.25 1 98.44 305 TRP A O 1
ATOM 2366 N N . LEU A 1 306 ? 0.057 11.156 21.266 1 98.81 306 LEU A N 1
ATOM 2367 C CA . LEU A 1 306 ? 0.001 11.07 19.812 1 98.81 306 LEU A CA 1
ATOM 2368 C C . LEU A 1 306 ? -1.388 10.641 19.344 1 98.81 306 LEU A C 1
ATOM 2370 O O . LEU A 1 306 ? -1.859 9.562 19.688 1 98.81 306 LEU A O 1
ATOM 2374 N N . ASP A 1 307 ? -2.002 11.461 18.562 1 98.81 307 ASP A N 1
ATOM 2375 C CA . ASP A 1 307 ? -3.318 11.172 18.016 1 98.81 307 ASP A CA 1
ATOM 2376 C C . ASP A 1 307 ? -3.209 10.734 16.547 1 98.81 307 ASP A C 1
ATOM 2378 O O . ASP A 1 307 ? -4.004 9.914 16.078 1 98.81 307 ASP A O 1
ATOM 2382 N N . PHE A 1 308 ? -2.26 11.289 15.82 1 98.75 308 PHE A N 1
ATOM 2383 C CA . PHE A 1 308 ? -2.184 10.977 14.398 1 98.75 308 PHE A CA 1
ATOM 2384 C C . PHE A 1 308 ? -0.748 11.086 13.891 1 98.75 308 PHE A C 1
ATOM 2386 O O . PHE A 1 308 ? 0.099 11.703 14.547 1 98.75 308 PHE A O 1
ATOM 2393 N N . GLN A 1 309 ? -0.478 10.5 12.773 1 98.5 309 GLN A N 1
ATOM 2394 C CA . GLN A 1 309 ? 0.786 10.578 12.047 1 98.5 309 GLN A CA 1
ATOM 2395 C C . GLN A 1 309 ? 0.55 10.703 10.547 1 98.5 309 GLN A C 1
ATOM 2397 O O . GLN A 1 309 ? -0.317 10.031 9.992 1 98.5 309 GLN A O 1
ATOM 2402 N N . TRP A 1 310 ? 1.308 11.57 9.906 1 98.62 310 TRP A N 1
ATOM 2403 C CA . TRP A 1 310 ? 1.18 11.805 8.477 1 98.62 310 TRP A CA 1
ATOM 2404 C C . TRP A 1 310 ? 2.494 11.523 7.758 1 98.62 310 TRP A C 1
ATOM 2406 O O . TRP A 1 310 ? 3.555 11.984 8.188 1 98.62 310 TRP A O 1
ATOM 2416 N N . CYS A 1 311 ? 2.416 10.742 6.695 1 97.31 311 CYS A N 1
ATOM 2417 C CA . CYS A 1 311 ? 3.598 10.555 5.859 1 97.31 311 CYS A CA 1
ATOM 2418 C C . CYS A 1 311 ? 3.734 11.688 4.848 1 97.31 311 CYS A C 1
ATOM 2420 O O . CYS A 1 311 ? 2.873 12.57 4.773 1 97.31 311 CYS A O 1
ATOM 2422 N N . GLN A 1 312 ? 4.863 11.688 4.207 1 96.56 312 GLN A N 1
ATOM 2423 C CA . GLN A 1 312 ? 5.164 12.469 3.01 1 96.56 312 GLN A CA 1
ATOM 2424 C C . GLN A 1 312 ? 5.625 11.562 1.867 1 96.56 312 GLN A C 1
ATOM 2426 O O . GLN A 1 312 ? 6.652 10.891 1.975 1 96.56 312 GLN A O 1
ATOM 2431 N N . THR A 1 313 ? 4.879 11.523 0.782 1 91.38 313 THR A N 1
ATOM 2432 C CA . THR A 1 313 ? 5.258 10.656 -0.329 1 91.38 313 THR A CA 1
ATOM 2433 C C . THR A 1 313 ? 6.168 11.391 -1.306 1 91.38 313 THR A C 1
ATOM 2435 O O . THR A 1 313 ? 6.727 10.789 -2.219 1 91.38 313 THR A O 1
ATOM 2438 N N . GLY A 1 314 ? 6.473 12.625 -1.101 1 82.56 314 GLY A N 1
ATOM 2439 C CA . GLY A 1 314 ? 7.512 13.352 -1.812 1 82.56 314 GLY A CA 1
ATOM 2440 C C . GLY A 1 314 ? 6.984 14.156 -2.988 1 82.56 314 GLY A C 1
ATOM 2441 O O . GLY A 1 314 ? 5.777 14.398 -3.088 1 82.56 314 GLY A O 1
ATOM 2442 N N . HIS A 1 315 ? 7.867 14.578 -3.834 1 88.12 315 HIS A N 1
ATOM 2443 C CA . HIS A 1 315 ? 7.512 15.562 -4.848 1 88.12 315 HIS A CA 1
ATOM 2444 C C . HIS A 1 315 ? 7.957 15.117 -6.234 1 88.12 315 HIS A C 1
ATOM 2446 O O . HIS A 1 315 ? 8.305 15.945 -7.078 1 88.12 315 HIS A O 1
ATOM 2452 N N . THR A 1 316 ? 7.953 13.797 -6.434 1 86.69 316 THR A N 1
ATOM 2453 C CA . THR A 1 316 ? 8.461 13.266 -7.695 1 86.69 316 THR A CA 1
ATOM 2454 C C . THR A 1 316 ? 7.312 12.984 -8.664 1 86.69 316 THR A C 1
ATOM 2456 O O . THR A 1 316 ? 7.543 12.617 -9.812 1 86.69 316 THR A O 1
ATOM 2459 N N . GLY A 1 317 ? 6.117 13.102 -8.188 1 90.44 317 GLY A N 1
ATOM 2460 C CA . GLY A 1 317 ? 4.965 12.859 -9.039 1 90.44 317 GLY A CA 1
ATOM 2461 C C . GLY A 1 317 ? 4.492 11.422 -9.008 1 90.44 317 GLY A C 1
ATOM 2462 O O . GLY A 1 317 ? 3.645 11.023 -9.812 1 90.44 317 GLY A O 1
ATOM 2463 N N . SER A 1 318 ? 4.977 10.609 -8.125 1 90.06 318 SER A N 1
ATOM 2464 C CA . SER A 1 318 ? 4.555 9.219 -8.008 1 90.06 318 SER A CA 1
ATOM 2465 C C . SER A 1 318 ? 3.379 9.078 -7.051 1 90.06 318 SER A C 1
ATOM 2467 O O . SER A 1 318 ? 3.291 9.805 -6.055 1 90.06 318 SER A O 1
ATOM 2469 N N . HIS A 1 319 ? 2.438 8.156 -7.453 1 94.31 319 HIS A N 1
ATOM 2470 C CA . HIS A 1 319 ? 1.443 7.719 -6.477 1 94.31 319 HIS A CA 1
ATOM 2471 C C . HIS A 1 319 ? 1.978 6.574 -5.621 1 94.31 319 HIS A C 1
ATOM 2473 O O . HIS A 1 319 ? 2.445 5.562 -6.148 1 94.31 319 HIS A O 1
ATOM 2479 N N . ALA A 1 320 ? 1.976 6.734 -4.316 1 94.88 320 ALA A N 1
ATOM 2480 C CA . ALA A 1 320 ? 2.543 5.723 -3.43 1 94.88 320 ALA A CA 1
ATOM 2481 C C . ALA A 1 320 ? 1.616 5.445 -2.25 1 94.88 320 ALA A C 1
ATOM 2483 O O . ALA A 1 320 ? 2.043 5.488 -1.094 1 94.88 320 ALA A O 1
ATOM 2484 N N . ALA A 1 321 ? 0.38 5.027 -2.564 1 96.38 321 ALA A N 1
ATOM 2485 C CA . ALA A 1 321 ? -0.615 4.75 -1.532 1 96.38 321 ALA A CA 1
ATOM 2486 C C . ALA A 1 321 ? -0.168 3.6 -0.634 1 96.38 321 ALA A C 1
ATOM 2488 O O . ALA A 1 321 ? -0.702 3.416 0.463 1 96.38 321 ALA A O 1
ATOM 2489 N N . GLU A 1 322 ? 0.814 2.758 -1.048 1 95.88 322 GLU A N 1
ATOM 2490 C CA . GLU A 1 322 ? 1.33 1.654 -0.242 1 95.88 322 GLU A CA 1
ATOM 2491 C C . GLU A 1 322 ? 1.985 2.166 1.038 1 95.88 322 GLU A C 1
ATOM 2493 O O . GLU A 1 322 ? 2.029 1.455 2.045 1 95.88 322 GLU A O 1
ATOM 2498 N N . ARG A 1 323 ? 2.438 3.461 1.058 1 95.75 323 ARG A N 1
ATOM 2499 C CA . ARG A 1 323 ? 2.988 4.055 2.271 1 95.75 323 ARG A CA 1
ATOM 2500 C C . ARG A 1 323 ? 1.899 4.27 3.318 1 95.75 323 ARG A C 1
ATOM 2502 O O . ARG A 1 323 ? 2.109 4 4.504 1 95.75 323 ARG A O 1
ATOM 2509 N N . VAL A 1 324 ? 0.803 4.73 2.852 1 97.62 324 VAL A N 1
ATOM 2510 C CA . VAL A 1 324 ? -0.334 4.973 3.736 1 97.62 324 VAL A CA 1
ATOM 2511 C C . VAL A 1 324 ? -0.876 3.641 4.254 1 97.62 324 VAL A C 1
ATOM 2513 O O . VAL A 1 324 ? -1.14 3.494 5.449 1 97.62 324 VAL A O 1
ATOM 2516 N N . ALA A 1 325 ? -0.993 2.662 3.33 1 97.62 325 ALA A N 1
ATOM 2517 C CA . ALA A 1 325 ? -1.484 1.344 3.719 1 97.62 325 ALA A CA 1
ATOM 2518 C C . ALA A 1 325 ? -0.579 0.709 4.77 1 97.62 325 ALA A C 1
ATOM 2520 O O . ALA A 1 325 ? -1.06 0.051 5.695 1 97.62 325 ALA A O 1
ATOM 2521 N N . ASP A 1 326 ? 0.678 0.849 4.617 1 96.94 326 ASP A N 1
ATOM 2522 C CA . ASP A 1 326 ? 1.628 0.332 5.598 1 96.94 326 ASP A CA 1
ATOM 2523 C C . ASP A 1 326 ? 1.409 0.975 6.965 1 96.94 326 ASP A C 1
ATOM 2525 O O . ASP A 1 326 ? 1.34 0.279 7.98 1 96.94 326 ASP A O 1
ATOM 2529 N N . MET A 1 327 ? 1.262 2.312 6.988 1 97.69 327 MET A N 1
ATOM 2530 C CA . MET A 1 327 ? 1.062 3.047 8.234 1 97.69 327 MET A CA 1
ATOM 2531 C C . MET A 1 327 ? -0.248 2.639 8.906 1 97.69 327 MET A C 1
ATOM 2533 O O . MET A 1 327 ? -0.343 2.617 10.133 1 97.69 327 MET A O 1
ATOM 2537 N N . TRP A 1 328 ? -1.224 2.383 8.055 1 97.88 328 TRP A N 1
ATOM 2538 C CA . TRP A 1 328 ? -2.525 1.955 8.555 1 97.88 328 TRP A CA 1
ATOM 2539 C C . TRP A 1 328 ? -2.387 0.729 9.453 1 97.88 328 TRP A C 1
ATOM 2541 O O . TRP A 1 328 ? -3.15 0.559 10.406 1 97.88 328 TRP A O 1
ATOM 2551 N N . ARG A 1 329 ? -1.337 -0.084 9.297 1 97.56 329 ARG A N 1
ATOM 2552 C CA . ARG A 1 329 ? -1.155 -1.354 9.992 1 97.56 329 ARG A CA 1
ATOM 2553 C C . ARG A 1 329 ? -0.352 -1.168 11.273 1 97.56 329 ARG A C 1
ATOM 2555 O O . ARG A 1 329 ? -0.159 -2.117 12.031 1 97.56 329 ARG A O 1
ATOM 2562 N N . ASN A 1 330 ? 0.096 0.057 11.547 1 98 330 ASN A N 1
ATOM 2563 C CA . ASN A 1 330 ? 0.824 0.315 12.781 1 98 330 ASN A CA 1
ATOM 2564 C C . ASN A 1 330 ? -0.074 0.153 14 1 98 330 ASN A C 1
ATOM 2566 O O . ASN A 1 330 ? -1.253 0.513 13.969 1 98 330 ASN A O 1
ATOM 2570 N N . LEU A 1 331 ? 0.521 -0.388 15.109 1 97.12 331 LEU A N 1
ATOM 2571 C CA . LEU A 1 331 ? -0.134 -0.5 16.406 1 97.12 331 LEU A CA 1
ATOM 2572 C C . LEU A 1 331 ? 0.709 0.149 17.5 1 97.12 331 LEU A C 1
ATOM 2574 O O . LEU A 1 331 ? 1.94 0.13 17.438 1 97.12 331 LEU A O 1
ATOM 2578 N N . PRO A 1 332 ? 0.071 0.744 18.594 1 98 332 PRO A N 1
ATOM 2579 C CA . PRO A 1 332 ? -1.373 0.943 18.734 1 98 332 PRO A CA 1
ATOM 2580 C C . PRO A 1 332 ? -1.951 1.851 17.656 1 98 332 PRO A C 1
ATOM 2582 O O . PRO A 1 332 ? -1.212 2.602 17.016 1 98 332 PRO A O 1
ATOM 2585 N N . VAL A 1 333 ? -3.262 1.836 17.469 1 98.25 333 VAL A N 1
ATOM 2586 C CA . VAL A 1 333 ? -3.965 2.523 16.391 1 98.25 333 VAL A CA 1
ATOM 2587 C C . VAL A 1 333 ? -3.832 4.035 16.562 1 98.25 333 VAL A C 1
ATOM 2589 O O . VAL A 1 333 ? -4.023 4.555 17.672 1 98.25 333 VAL A O 1
ATOM 2592 N N . ARG A 1 334 ? -3.436 4.738 15.523 1 98.5 334 ARG A N 1
ATOM 2593 C CA . ARG A 1 334 ? -3.463 6.188 15.367 1 98.5 334 ARG A CA 1
ATOM 2594 C C . ARG A 1 334 ? -4.02 6.582 14 1 98.5 334 ARG A C 1
ATOM 2596 O O . ARG A 1 334 ? -4.023 5.773 13.07 1 98.5 334 ARG A O 1
ATOM 2603 N N . ALA A 1 335 ? -4.531 7.742 13.914 1 98.69 335 ALA A N 1
ATOM 2604 C CA . ALA A 1 335 ? -5.008 8.219 12.617 1 98.69 335 ALA A CA 1
ATOM 2605 C C . ALA A 1 335 ? -3.844 8.469 11.664 1 98.69 335 ALA A C 1
ATOM 2607 O O . ALA A 1 335 ? -2.744 8.828 12.094 1 98.69 335 ALA A O 1
ATOM 2608 N N . VAL A 1 336 ? -4.09 8.258 10.375 1 98.25 336 VAL A N 1
ATOM 2609 C CA . VAL A 1 336 ? -3.039 8.391 9.367 1 98.25 336 VAL A CA 1
ATOM 2610 C C . VAL A 1 336 ? -3.559 9.195 8.18 1 98.25 336 VAL A C 1
ATOM 2612 O O . VAL A 1 336 ? -4.762 9.219 7.914 1 98.25 336 VAL A O 1
ATOM 2615 N N . ALA A 1 337 ? -2.68 9.859 7.5 1 98.56 337 ALA A N 1
ATOM 2616 C CA . ALA A 1 337 ? -2.912 10.539 6.227 1 98.56 337 ALA A CA 1
ATOM 2617 C C . ALA A 1 337 ? -1.599 10.781 5.488 1 98.56 337 ALA A C 1
ATOM 2619 O O . ALA A 1 337 ? -0.52 10.516 6.023 1 98.56 337 ALA A O 1
ATOM 2620 N N . ASN A 1 338 ? -1.701 11.07 4.258 1 98.31 338 ASN A N 1
ATOM 2621 C CA . ASN A 1 338 ? -0.588 11.68 3.537 1 98.31 338 ASN A CA 1
ATOM 2622 C C . ASN A 1 338 ? -0.613 13.195 3.648 1 98.31 338 ASN A C 1
ATOM 2624 O O . ASN A 1 338 ? -1.428 13.859 3.002 1 98.31 338 ASN A O 1
ATOM 2628 N N . GLY A 1 339 ? 0.309 13.68 4.504 1 98.06 339 GLY A N 1
ATOM 2629 C CA . GLY A 1 339 ? 0.29 15.102 4.812 1 98.06 339 GLY A CA 1
ATOM 2630 C C . GLY A 1 339 ? 0.947 15.961 3.744 1 98.06 339 GLY A C 1
ATOM 2631 O O . GLY A 1 339 ? 0.744 17.172 3.703 1 98.06 339 GLY A O 1
ATOM 2632 N N . GLU A 1 340 ? 1.774 15.312 2.93 1 96.88 340 GLU A N 1
ATOM 2633 C CA . GLU A 1 340 ? 2.482 16.062 1.9 1 96.88 340 GLU A CA 1
ATOM 2634 C C . GLU A 1 340 ? 2.703 15.219 0.65 1 96.88 340 GLU A C 1
ATOM 2636 O O . GLU A 1 340 ? 3.822 14.781 0.379 1 96.88 340 GLU A O 1
ATOM 2641 N N . PRO A 1 341 ? 1.635 15.016 -0.175 1 96.69 341 PRO A N 1
ATOM 2642 C CA . PRO A 1 341 ? 1.857 14.461 -1.515 1 96.69 341 PRO A CA 1
ATOM 2643 C C . PRO A 1 341 ? 2.584 15.438 -2.438 1 96.69 341 PRO A C 1
ATOM 2645 O O . PRO A 1 341 ? 2.926 16.547 -2.023 1 96.69 341 PRO A O 1
ATOM 2648 N N . SER A 1 342 ? 2.838 15.023 -3.66 1 95.81 342 SER A N 1
ATOM 2649 C CA . SER A 1 342 ? 3.535 15.906 -4.59 1 95.81 342 SER A CA 1
ATOM 2650 C C . SER A 1 342 ? 2.783 17.219 -4.773 1 95.81 342 SER A C 1
ATOM 2652 O O . SER A 1 342 ? 1.597 17.219 -5.109 1 95.81 342 SER A O 1
ATOM 2654 N N . TYR A 1 343 ? 3.502 18.297 -4.52 1 97 343 TYR A N 1
ATOM 2655 C CA . TYR A 1 343 ? 2.918 19.609 -4.734 1 97 343 TYR A CA 1
ATOM 2656 C C . TYR A 1 343 ? 2.668 19.859 -6.219 1 97 343 TYR A C 1
ATOM 2658 O O . TYR A 1 343 ? 3.525 19.578 -7.055 1 97 343 TYR A O 1
ATOM 2666 N N . GLU A 1 344 ? 1.518 20.391 -6.48 1 97.81 344 GLU A N 1
ATOM 2667 C CA . GLU A 1 344 ? 1.132 20.641 -7.863 1 97.81 344 GLU A CA 1
ATOM 2668 C C . GLU A 1 344 ? 2.105 21.609 -8.539 1 97.81 344 GLU A C 1
ATOM 2670 O O . GLU A 1 344 ? 2.373 22.688 -8.023 1 97.81 344 GLU A O 1
ATOM 2675 N N . ARG A 1 345 ? 2.729 21.125 -9.672 1 96.25 345 ARG A N 1
ATOM 2676 C CA . ARG A 1 345 ? 3.547 21.906 -10.609 1 96.25 345 ARG A CA 1
ATOM 2677 C C . ARG A 1 345 ? 4.898 22.25 -9.992 1 96.25 345 ARG A C 1
ATOM 2679 O O . ARG A 1 345 ? 5.512 23.25 -10.352 1 96.25 345 ARG A O 1
ATOM 2686 N N . THR A 1 346 ? 5.336 21.5 -9.008 1 93.19 346 THR A N 1
ATOM 2687 C CA . THR A 1 346 ? 6.672 21.703 -8.453 1 93.19 346 THR A CA 1
ATOM 2688 C C . THR A 1 346 ? 7.742 21.297 -9.469 1 93.19 346 THR A C 1
ATOM 2690 O O . THR A 1 346 ? 7.707 20.188 -10.016 1 93.19 346 THR A O 1
ATOM 2693 N N . GLY A 1 347 ? 8.664 22.203 -9.727 1 87.88 347 GLY A N 1
ATOM 2694 C CA . GLY A 1 347 ? 9.789 21.922 -10.602 1 87.88 347 GLY A CA 1
ATOM 2695 C C . GLY A 1 347 ? 9.43 21.969 -12.078 1 87.88 347 GLY A C 1
ATOM 2696 O O . GLY A 1 347 ? 10.195 22.469 -12.891 1 87.88 347 GLY A O 1
ATOM 2697 N N . ARG A 1 348 ? 8.266 21.359 -12.422 1 89.12 348 ARG A N 1
ATOM 2698 C CA . ARG A 1 348 ? 7.801 21.375 -13.805 1 89.12 348 ARG A CA 1
ATOM 2699 C C . ARG A 1 348 ? 6.301 21.625 -13.875 1 89.12 348 ARG A C 1
ATOM 2701 O O . ARG A 1 348 ? 5.551 21.203 -13 1 89.12 348 ARG A O 1
ATOM 2708 N N . PRO A 1 349 ? 5.852 22.219 -14.969 1 90.88 349 PRO A N 1
ATOM 2709 C CA . PRO A 1 349 ? 4.465 22.672 -15.047 1 90.88 349 PRO A CA 1
ATOM 2710 C C . PRO A 1 349 ? 3.459 21.531 -15.016 1 90.88 349 PRO A C 1
ATOM 2712 O O . PRO A 1 349 ? 2.32 21.703 -14.578 1 90.88 349 PRO A O 1
ATOM 2715 N N . ASP A 1 350 ? 3.896 20.344 -15.43 1 93.25 350 ASP A N 1
ATOM 2716 C CA . ASP A 1 350 ? 2.939 19.25 -15.57 1 93.25 350 ASP A CA 1
ATOM 2717 C C . ASP A 1 350 ? 3.064 18.266 -14.406 1 93.25 350 ASP A C 1
ATOM 2719 O O . ASP A 1 350 ? 2.279 17.328 -14.297 1 93.25 350 ASP A O 1
ATOM 2723 N N . LEU A 1 351 ? 3.953 18.484 -13.5 1 94.25 351 LEU A N 1
ATOM 2724 C CA . LEU A 1 351 ? 4.168 17.547 -12.406 1 94.25 351 LEU A CA 1
ATOM 2725 C C . LEU A 1 351 ? 2.992 17.562 -11.438 1 94.25 351 LEU A C 1
ATOM 2727 O O . LEU A 1 351 ? 2.646 18.609 -10.891 1 94.25 351 LEU A O 1
ATOM 2731 N N . ALA A 1 352 ? 2.379 16.406 -11.266 1 96.44 352 ALA A N 1
ATOM 2732 C CA . ALA A 1 352 ? 1.288 16.203 -10.32 1 96.44 352 ALA A CA 1
ATOM 2733 C C . ALA A 1 352 ? 0.174 17.219 -10.523 1 96.44 352 ALA A C 1
ATOM 2735 O O . ALA A 1 352 ? -0.41 17.719 -9.555 1 96.44 352 ALA A O 1
ATOM 2736 N N . ALA A 1 353 ? -0.099 17.625 -11.766 1 97.5 353 ALA A N 1
ATOM 2737 C CA . ALA A 1 353 ? -1.046 18.703 -12.078 1 97.5 353 ALA A CA 1
ATOM 2738 C C . ALA A 1 353 ? -2.449 18.141 -12.289 1 97.5 353 ALA A C 1
ATOM 2740 O O . ALA A 1 353 ? -2.613 16.984 -12.68 1 97.5 353 ALA A O 1
ATOM 2741 N N . GLY A 1 354 ? -3.449 18.938 -12.023 1 98 354 GLY A N 1
ATOM 2742 C CA . GLY A 1 354 ? -4.832 18.625 -12.352 1 98 354 GLY A CA 1
ATOM 2743 C C . GLY A 1 354 ? -5.379 17.438 -11.586 1 98 354 GLY A C 1
ATOM 2744 O O . GLY A 1 354 ? -5.27 17.375 -10.359 1 98 354 GLY A O 1
ATOM 2745 N N . TRP A 1 355 ? -5.961 16.5 -12.359 1 97.94 355 TRP A N 1
ATOM 2746 C CA . TRP A 1 355 ? -6.652 15.359 -11.766 1 97.94 355 TRP A CA 1
ATOM 2747 C C . TRP A 1 355 ? -5.672 14.453 -11.031 1 97.94 355 TRP A C 1
ATOM 2749 O O . TRP A 1 355 ? -6.07 13.656 -10.18 1 97.94 355 TRP A O 1
ATOM 2759 N N . TRP A 1 356 ? -4.406 14.555 -11.344 1 97.69 356 TRP A N 1
ATOM 2760 C CA . TRP A 1 356 ? -3.428 13.812 -10.562 1 97.69 356 TRP A CA 1
ATOM 2761 C C . TRP A 1 356 ? -3.689 13.969 -9.07 1 97.69 356 TRP A C 1
ATOM 2763 O O . TRP A 1 356 ? -3.658 12.992 -8.32 1 97.69 356 TRP A O 1
ATOM 2773 N N . GLN A 1 357 ? -4.074 15.227 -8.641 1 98.62 357 GLN A N 1
ATOM 2774 C CA . GLN A 1 357 ? -4.293 15.555 -7.234 1 98.62 357 GLN A CA 1
ATOM 2775 C C . GLN A 1 357 ? -5.551 14.875 -6.699 1 98.62 357 GLN A C 1
ATOM 2777 O O . GLN A 1 357 ? -5.578 14.422 -5.555 1 98.62 357 GLN A O 1
ATOM 2782 N N . GLY A 1 358 ? -6.574 14.867 -7.531 1 98.56 358 GLY A N 1
ATOM 2783 C CA . GLY A 1 358 ? -7.805 14.203 -7.125 1 98.56 358 GLY A CA 1
ATOM 2784 C C . GLY A 1 358 ? -7.637 12.703 -6.934 1 98.56 358 GLY A C 1
ATOM 2785 O O . GLY A 1 358 ? -8.078 12.148 -5.922 1 98.56 358 GLY A O 1
ATOM 2786 N N . HIS A 1 359 ? -6.984 12.094 -7.938 1 97.75 359 HIS A N 1
ATOM 2787 C CA . HIS A 1 359 ? -6.707 10.664 -7.848 1 97.75 359 HIS A CA 1
ATOM 2788 C C . HIS A 1 359 ? -5.863 10.336 -6.621 1 97.75 359 HIS A C 1
ATOM 2790 O O . HIS A 1 359 ? -6.129 9.359 -5.918 1 97.75 359 HIS A O 1
ATOM 2796 N N . GLU A 1 360 ? -4.898 11.203 -6.348 1 98.06 360 GLU A N 1
ATOM 2797 C CA . GLU A 1 360 ? -4.047 11.062 -5.172 1 98.06 360 GLU A CA 1
ATOM 2798 C C . GLU A 1 360 ? -4.867 11.109 -3.887 1 98.06 360 GLU A C 1
ATOM 2800 O O . GLU A 1 360 ? -4.699 10.266 -3.006 1 98.06 360 GLU A O 1
ATOM 2805 N N . ALA A 1 361 ? -5.762 12 -3.807 1 98.69 361 ALA A N 1
ATOM 2806 C CA . ALA A 1 361 ? -6.582 12.188 -2.609 1 98.69 361 ALA A CA 1
ATOM 2807 C C . ALA A 1 361 ? -7.469 10.977 -2.355 1 98.69 361 ALA A C 1
ATOM 2809 O O . ALA A 1 361 ? -7.473 10.422 -1.253 1 98.69 361 ALA A O 1
ATOM 2810 N N . TRP A 1 362 ? -8.172 10.508 -3.354 1 98.5 362 TRP A N 1
ATOM 2811 C CA . TRP A 1 362 ? -9.086 9.383 -3.193 1 98.5 362 TRP A CA 1
ATOM 2812 C C . TRP A 1 362 ? -8.32 8.094 -2.908 1 98.5 362 TRP A C 1
ATOM 2814 O O . TRP A 1 362 ? -8.758 7.277 -2.096 1 98.5 362 TRP A O 1
ATOM 2824 N N . SER A 1 363 ? -7.176 7.914 -3.594 1 97.88 363 SER A N 1
ATOM 2825 C CA . SER A 1 363 ? -6.367 6.715 -3.389 1 97.88 363 SER A CA 1
ATOM 2826 C C . SER A 1 363 ? -5.855 6.633 -1.955 1 97.88 363 SER A C 1
ATOM 2828 O O . SER A 1 363 ? -5.93 5.574 -1.325 1 97.88 363 SER A O 1
ATOM 2830 N N . ASN A 1 364 ? -5.367 7.766 -1.439 1 98.38 364 ASN A N 1
ATOM 2831 C CA . ASN A 1 364 ? -4.855 7.785 -0.074 1 98.38 364 ASN A CA 1
ATOM 2832 C C . ASN A 1 364 ? -5.969 7.586 0.947 1 98.38 364 ASN A C 1
ATOM 2834 O O . ASN A 1 364 ? -5.793 6.879 1.938 1 98.38 364 ASN A O 1
ATOM 2838 N N . LEU A 1 365 ? -7.078 8.234 0.676 1 98.62 365 LEU A N 1
ATOM 2839 C CA . LEU A 1 365 ? -8.219 8.047 1.565 1 98.62 365 LEU A CA 1
ATOM 2840 C C . LEU A 1 365 ? -8.602 6.574 1.663 1 98.62 365 LEU A C 1
ATOM 2842 O O . LEU A 1 365 ? -8.758 6.039 2.764 1 98.62 365 LEU A O 1
ATOM 2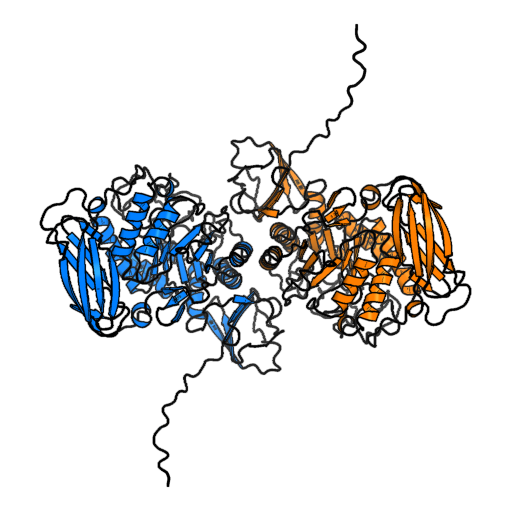846 N N . CYS A 1 366 ? -8.656 5.895 0.546 1 98.12 366 CYS A N 1
ATOM 2847 C CA . CYS A 1 366 ? -9.102 4.508 0.494 1 98.12 366 CYS A CA 1
ATOM 2848 C C . CYS A 1 366 ? -8.023 3.566 1.022 1 98.12 366 CYS A C 1
ATOM 2850 O O . CYS A 1 366 ? -8.32 2.428 1.39 1 98.12 366 CYS A O 1
ATOM 2852 N N . ALA A 1 367 ? -6.789 4.016 1.045 1 97.69 367 ALA A N 1
ATOM 2853 C CA . ALA A 1 367 ? -5.688 3.182 1.514 1 97.69 367 ALA A CA 1
ATOM 2854 C C . ALA A 1 367 ? -5.605 3.186 3.037 1 97.69 367 ALA A C 1
ATOM 2856 O O . ALA A 1 367 ? -4.828 2.428 3.625 1 97.69 367 ALA A O 1
ATOM 2857 N N . GLY A 1 368 ? -6.332 4.07 3.686 1 98 368 GLY A N 1
ATOM 2858 C CA . GLY A 1 368 ? -6.332 4.129 5.141 1 98 368 GLY A CA 1
ATOM 2859 C C . GLY A 1 368 ? -6.117 5.531 5.676 1 98 368 GLY A C 1
ATOM 2860 O O . GLY A 1 368 ? -6.164 5.75 6.891 1 98 368 GLY A O 1
ATOM 2861 N N . GLY A 1 369 ? -5.898 6.512 4.777 1 98.38 369 GLY A N 1
ATOM 2862 C CA . GLY A 1 369 ? -5.75 7.891 5.219 1 98.38 369 GLY A CA 1
ATOM 2863 C C . GLY A 1 369 ? -7.059 8.516 5.66 1 98.38 369 GLY A C 1
ATOM 2864 O O . GLY A 1 369 ? -7.402 9.617 5.223 1 98.38 369 GLY A O 1
ATOM 2865 N N . THR A 1 370 ? -7.75 7.902 6.551 1 98.44 370 THR A N 1
ATOM 2866 C CA . THR A 1 370 ? -9.148 8.211 6.82 1 98.44 370 THR A CA 1
ATOM 2867 C C . THR A 1 370 ? -9.266 9.422 7.75 1 98.44 370 THR A C 1
ATOM 2869 O O . THR A 1 370 ? -10.375 9.883 8.031 1 98.44 370 THR A O 1
ATOM 2872 N N . MET A 1 371 ? -8.109 9.984 8.195 1 98.56 371 MET A N 1
ATOM 2873 C CA . MET A 1 371 ? -8.18 11.258 8.898 1 98.56 371 MET A CA 1
ATOM 2874 C C . MET A 1 371 ? -8.5 12.398 7.938 1 98.56 371 MET A C 1
ATOM 2876 O O . MET A 1 371 ? -9.133 13.375 8.32 1 98.56 371 MET A O 1
ATOM 2880 N N . GLY A 1 372 ? -7.945 12.211 6.758 1 98.5 372 GLY A N 1
ATOM 2881 C CA . GLY A 1 372 ? -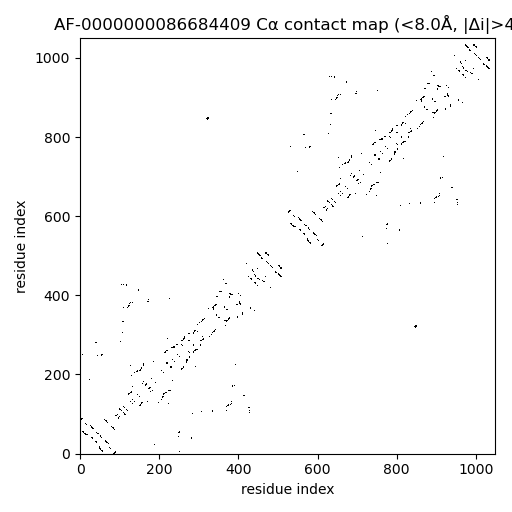8.172 13.234 5.754 1 98.5 372 GLY A CA 1
ATOM 2882 C C . GLY A 1 372 ? -7.125 13.242 4.66 1 98.5 372 GLY A C 1
ATOM 2883 O O . GLY A 1 372 ? -6.371 12.281 4.504 1 98.5 372 GLY A O 1
ATOM 2884 N N . VAL A 1 373 ? -7.172 14.305 3.844 1 98.75 373 VAL A N 1
ATOM 2885 C CA . VAL A 1 373 ? -6.25 14.477 2.725 1 98.75 373 VAL A CA 1
ATOM 2886 C C . VAL A 1 373 ? -5.664 15.883 2.758 1 98.75 373 VAL A C 1
ATOM 2888 O O . VAL A 1 373 ? -6.277 16.812 3.293 1 98.75 373 VAL A O 1
ATOM 2891 N N . VAL A 1 374 ? -4.484 16.016 2.201 1 98.81 374 VAL A N 1
ATOM 2892 C CA . VAL A 1 374 ? -3.811 17.312 2.186 1 98.81 374 VAL A CA 1
ATOM 2893 C C . VAL A 1 374 ? -3.312 17.609 0.774 1 98.81 374 VAL A C 1
ATOM 2895 O O . VAL A 1 374 ? -2.82 16.719 0.077 1 98.81 374 VAL A O 1
ATOM 2898 N N . TYR A 1 375 ? -3.504 18.844 0.358 1 98.62 375 TYR A N 1
ATOM 2899 C CA . TYR A 1 375 ? -3.057 19.391 -0.918 1 98.62 375 TYR A CA 1
ATOM 2900 C C . TYR A 1 375 ? -1.899 20.359 -0.719 1 98.62 375 TYR A C 1
ATOM 2902 O O . TYR A 1 375 ? -1.716 20.891 0.374 1 98.62 375 TYR A O 1
ATOM 2910 N N . GLY A 1 376 ? -1.115 20.531 -1.717 1 98.06 376 GLY A N 1
ATOM 2911 C CA . GLY A 1 376 ? -0.109 21.578 -1.763 1 98.06 376 GLY A CA 1
ATOM 2912 C C . GLY A 1 376 ? 0.264 21.984 -3.176 1 98.06 376 GLY A C 1
ATOM 2913 O O . GLY A 1 376 ? -0.034 21.266 -4.133 1 98.06 376 GLY A O 1
ATOM 2914 N N . ALA A 1 377 ? 0.883 23.125 -3.273 1 97.62 377 ALA A N 1
ATOM 2915 C CA . ALA A 1 377 ? 1.223 23.656 -4.59 1 97.62 377 ALA A CA 1
ATOM 2916 C C . ALA A 1 377 ? 2.523 24.453 -4.539 1 97.62 377 ALA A C 1
ATOM 2918 O O . ALA A 1 377 ? 2.781 25.172 -3.572 1 97.62 377 ALA A O 1
ATOM 2919 N N . ALA A 1 378 ? 3.229 24.359 -5.688 1 96.69 378 ALA A N 1
ATOM 2920 C CA . ALA A 1 378 ? 4.359 25.266 -5.895 1 96.69 378 ALA A CA 1
ATOM 2921 C C . ALA A 1 378 ? 3.91 26.719 -5.875 1 96.69 378 ALA A C 1
ATOM 2923 O O . ALA A 1 378 ? 2.838 27.062 -6.383 1 96.69 378 ALA A O 1
ATOM 2924 N N . ASN A 1 379 ? 4.75 27.531 -5.27 1 97.25 379 ASN A N 1
ATOM 2925 C CA . ASN A 1 379 ? 4.57 28.984 -5.164 1 97.25 379 ASN A CA 1
ATOM 2926 C C . ASN A 1 379 ? 3.594 29.344 -4.047 1 97.25 379 ASN A C 1
ATOM 2928 O O . ASN A 1 379 ? 3.566 30.484 -3.588 1 97.25 379 ASN A O 1
ATOM 2932 N N . LEU A 1 380 ? 2.76 28.406 -3.607 1 97.69 380 LEU A N 1
ATOM 2933 C CA . LEU A 1 380 ? 1.767 28.703 -2.582 1 97.69 380 LEU A CA 1
ATOM 2934 C C . LEU A 1 380 ? 2.307 28.391 -1.192 1 97.69 380 LEU A C 1
ATOM 2936 O O . LEU A 1 380 ? 2.223 29.219 -0.284 1 97.69 380 LEU A O 1
ATOM 2940 N N . TRP A 1 381 ? 2.865 27.172 -1.02 1 96.81 381 TRP A N 1
ATOM 2941 C CA . TRP A 1 381 ? 3.283 26.734 0.31 1 96.81 381 TRP A CA 1
ATOM 2942 C C . TRP A 1 381 ? 4.258 27.734 0.925 1 96.81 381 TRP A C 1
ATOM 2944 O O . TRP A 1 381 ? 4.227 27.984 2.133 1 96.81 381 TRP A O 1
ATOM 2954 N N . GLN A 1 382 ? 5.152 28.359 0.019 1 95.75 382 GLN A N 1
ATOM 2955 C CA . GLN A 1 382 ? 6.195 29.281 0.464 1 95.75 382 GLN A CA 1
ATOM 2956 C C . GLN A 1 382 ? 5.762 30.734 0.298 1 95.75 382 GLN A C 1
ATOM 2958 O O . GLN A 1 382 ? 6.512 31.656 0.625 1 95.75 382 GLN A O 1
ATOM 2963 N N . TRP A 1 383 ? 4.562 30.953 -0.286 1 97.5 383 TRP A N 1
ATOM 2964 C CA . TRP A 1 383 ? 3.924 32.25 -0.423 1 97.5 383 TRP A CA 1
ATOM 2965 C C . TRP A 1 383 ? 4.793 33.188 -1.248 1 97.5 383 TRP A C 1
ATOM 2967 O O . TRP A 1 383 ? 5.105 34.312 -0.808 1 97.5 383 TRP A O 1
ATOM 2977 N N . LYS A 1 384 ? 5.164 32.75 -2.371 1 96.88 384 LYS A N 1
ATOM 2978 C CA . LYS A 1 384 ? 5.906 33.594 -3.301 1 96.88 384 LYS A CA 1
ATOM 2979 C C . LYS A 1 384 ? 5.074 34.812 -3.723 1 96.88 384 LYS A C 1
ATOM 2981 O O . LYS A 1 384 ? 3.969 34.656 -4.246 1 96.88 384 LYS A O 1
ATOM 2986 N N . LEU A 1 385 ? 5.602 36 -3.641 1 96.94 385 LEU A N 1
ATOM 2987 C CA . LEU A 1 385 ? 4.832 37.219 -3.768 1 96.94 385 LEU A CA 1
ATOM 2988 C C . LEU A 1 385 ? 4.625 37.594 -5.234 1 96.94 385 LEU A C 1
ATOM 2990 O O . LEU A 1 385 ? 3.592 38.156 -5.598 1 96.94 385 LEU A O 1
ATOM 2994 N N . HIS A 1 386 ? 5.551 37.375 -6.004 1 96.38 386 HIS A N 1
ATOM 2995 C CA . HIS A 1 386 ? 5.496 37.656 -7.438 1 96.38 386 HIS A CA 1
ATOM 2996 C C . HIS A 1 386 ? 6.504 36.812 -8.195 1 96.38 386 HIS A C 1
ATOM 2998 O O . HIS A 1 386 ? 7.418 36.219 -7.598 1 96.38 386 HIS A O 1
ATOM 3004 N N . PRO A 1 387 ? 6.328 36.625 -9.461 1 94.25 387 PRO A N 1
ATOM 3005 C CA . PRO A 1 387 ? 7.121 35.688 -10.242 1 94.25 387 PRO A CA 1
ATOM 3006 C C . PRO A 1 387 ? 8.625 35.906 -10.125 1 94.25 387 PRO A C 1
ATOM 3008 O O . PRO A 1 387 ? 9.414 34.969 -10.203 1 94.25 387 PRO A O 1
ATOM 3011 N N . ASP A 1 388 ? 9.055 37.156 -9.891 1 94.25 388 ASP A N 1
ATOM 3012 C CA . ASP A 1 388 ? 10.477 37.5 -9.93 1 94.25 388 ASP A CA 1
ATOM 3013 C C . ASP A 1 388 ? 11.047 37.625 -8.523 1 94.25 388 ASP A C 1
ATOM 3015 O O . ASP A 1 388 ? 12.164 38.125 -8.344 1 94.25 388 ASP A O 1
ATOM 3019 N N . GLU A 1 389 ? 10.297 37.219 -7.535 1 95 389 GLU A N 1
ATOM 3020 C CA . GLU A 1 389 ? 10.836 37.312 -6.184 1 95 389 GLU A CA 1
ATOM 3021 C C . GLU A 1 389 ? 12.07 36.438 -6.023 1 95 389 GLU A C 1
ATOM 3023 O O . GLU A 1 389 ? 12.031 35.25 -6.324 1 95 389 GLU A O 1
ATOM 3028 N N . PRO A 1 390 ? 13.164 36.969 -5.547 1 92.75 390 PRO A N 1
ATOM 3029 C CA . PRO A 1 390 ? 14.383 36.156 -5.387 1 92.75 390 PRO A CA 1
ATOM 3030 C C . PRO A 1 390 ? 14.383 35.344 -4.109 1 92.75 390 PRO A C 1
ATOM 3032 O O . PRO A 1 390 ? 13.508 35.5 -3.258 1 92.75 390 PRO A O 1
ATOM 3035 N N . GLY A 1 391 ? 15.336 34.406 -4.031 1 89.38 391 GLY A N 1
ATOM 3036 C CA . GLY A 1 391 ? 15.68 33.781 -2.764 1 89.38 391 GLY A CA 1
ATOM 3037 C C . GLY A 1 391 ? 14.953 32.469 -2.531 1 89.38 391 GLY A C 1
ATOM 3038 O O . GLY A 1 391 ? 15.195 31.797 -1.531 1 89.38 391 GLY A O 1
ATOM 3039 N N . HIS A 1 392 ? 14.094 32.094 -3.379 1 90.12 392 HIS A N 1
ATOM 3040 C CA . HIS A 1 392 ? 13.383 30.828 -3.203 1 90.12 392 HIS A CA 1
ATOM 3041 C C . HIS A 1 392 ? 14.148 29.656 -3.812 1 90.12 392 HIS A C 1
ATOM 3043 O O . HIS A 1 392 ? 14.836 29.828 -4.828 1 90.12 392 HIS A O 1
ATOM 3049 N N . ALA A 1 393 ? 14.016 28.516 -3.16 1 86.31 393 ALA A N 1
ATOM 3050 C CA . ALA A 1 393 ? 14.633 27.297 -3.695 1 86.31 393 ALA A CA 1
ATOM 3051 C C . ALA A 1 393 ? 13.969 26.875 -5.004 1 86.31 393 ALA A C 1
ATOM 3053 O O . ALA A 1 393 ? 12.75 26.688 -5.055 1 86.31 393 ALA A O 1
ATOM 3054 N N . PRO A 1 394 ? 14.727 26.625 -6.023 1 84.25 394 PRO A N 1
ATOM 3055 C CA . PRO A 1 394 ? 14.172 26.328 -7.348 1 84.25 394 PRO A CA 1
ATOM 3056 C C . PRO A 1 394 ? 13.32 25.062 -7.359 1 84.25 394 PRO A C 1
ATOM 3058 O O . PRO A 1 394 ? 12.344 24.969 -8.109 1 84.25 394 PRO A O 1
ATOM 3061 N N . TYR A 1 395 ? 13.625 24.109 -6.566 1 81.81 395 TYR A N 1
ATOM 3062 C CA . TYR A 1 395 ? 12.969 22.812 -6.535 1 81.81 395 TYR A CA 1
ATOM 3063 C C . TYR A 1 395 ? 11.477 22.953 -6.242 1 81.81 395 TYR A C 1
ATOM 3065 O O . TYR A 1 395 ? 10.664 22.172 -6.73 1 81.81 395 TYR A O 1
ATOM 3073 N N . PHE A 1 396 ? 11.062 23.953 -5.547 1 85.31 396 PHE A N 1
ATOM 3074 C CA . PHE A 1 396 ? 9.68 24.094 -5.094 1 85.31 396 PHE A CA 1
ATOM 3075 C C . PHE A 1 396 ? 8.969 25.203 -5.844 1 85.31 396 PHE A C 1
ATOM 3077 O O . PHE A 1 396 ? 7.918 25.688 -5.406 1 85.31 396 PHE A O 1
ATOM 3084 N N . LEU A 1 397 ? 9.586 25.625 -7.012 1 91.12 397 LEU A N 1
ATOM 3085 C CA . LEU A 1 397 ? 9 26.719 -7.773 1 91.12 397 LEU A CA 1
ATOM 3086 C C . LEU A 1 397 ? 8.305 26.219 -9.023 1 91.12 397 LEU A C 1
ATOM 3088 O O . LEU A 1 397 ? 8.695 25.188 -9.586 1 91.12 397 LEU A O 1
ATOM 3092 N N . SER A 1 398 ? 7.23 26.797 -9.297 1 91.69 398 SER A N 1
ATOM 3093 C CA . SER A 1 398 ? 6.66 26.734 -10.641 1 91.69 398 SER A CA 1
ATOM 3094 C C . SER A 1 398 ? 6.953 28 -11.422 1 91.69 398 SER A C 1
ATOM 3096 O O . SER A 1 398 ? 6.816 29.109 -10.898 1 91.69 398 SER A O 1
ATOM 3098 N N . ALA A 1 399 ? 7.336 27.812 -12.625 1 85.56 399 ALA A N 1
ATOM 3099 C CA . ALA A 1 399 ? 7.77 28.953 -13.43 1 85.56 399 ALA A CA 1
ATOM 3100 C C . ALA A 1 399 ? 6.621 29.938 -13.656 1 85.56 399 ALA A C 1
ATOM 3102 O O . ALA A 1 399 ? 5.484 29.531 -13.898 1 85.56 399 ALA A O 1
ATOM 3103 N N . GLY A 1 400 ? 6.941 31.172 -13.508 1 80.5 400 GLY A N 1
ATOM 3104 C CA . GLY A 1 400 ? 6.105 32.281 -13.945 1 80.5 400 GLY A CA 1
ATOM 3105 C C . GLY A 1 400 ? 4.945 32.562 -13 1 80.5 400 GLY A C 1
ATOM 3106 O O . GLY A 1 400 ? 4.008 33.25 -13.359 1 80.5 400 GLY A O 1
ATOM 3107 N N . GLY A 1 401 ? 5.02 32.125 -11.773 1 90.25 401 GLY A N 1
ATOM 3108 C CA . GLY A 1 401 ? 3.834 32.344 -10.969 1 90.25 401 GLY A CA 1
ATOM 3109 C C . GLY A 1 401 ? 4.148 32.844 -9.562 1 90.25 401 GLY A C 1
ATOM 3110 O O . GLY A 1 401 ? 5.301 33.156 -9.25 1 90.25 401 GLY A O 1
ATOM 3111 N N . ASP A 1 402 ? 3.049 33.156 -8.852 1 96.5 402 ASP A N 1
ATOM 3112 C CA . ASP A 1 402 ? 3.055 33.531 -7.445 1 96.5 402 ASP A CA 1
ATOM 3113 C C . ASP A 1 402 ? 1.966 32.781 -6.668 1 96.5 402 ASP A C 1
ATOM 3115 O O . ASP A 1 402 ? 1.342 31.859 -7.195 1 96.5 402 ASP A O 1
ATOM 3119 N N . TRP A 1 403 ? 1.864 33.125 -5.363 1 97.62 403 TRP A N 1
ATOM 3120 C CA . TRP A 1 403 ? 0.895 32.375 -4.555 1 97.62 403 TRP A CA 1
ATOM 3121 C C . TRP A 1 403 ? -0.521 32.594 -5.078 1 97.62 403 TRP A C 1
ATOM 3123 O O . TRP A 1 403 ? -1.357 31.688 -5.012 1 97.62 403 TRP A O 1
ATOM 3133 N N . ARG A 1 404 ? -0.858 33.75 -5.676 1 97.25 404 ARG A N 1
ATOM 3134 C CA . ARG A 1 404 ? -2.199 34.031 -6.172 1 97.25 404 ARG A CA 1
ATOM 3135 C C . ARG A 1 404 ? -2.521 33.188 -7.398 1 97.25 404 ARG A C 1
ATOM 3137 O O . ARG A 1 404 ? -3.621 32.625 -7.512 1 97.25 404 ARG A O 1
ATOM 3144 N N . THR A 1 405 ? -1.541 33.125 -8.281 1 96.81 405 THR A N 1
ATOM 3145 C CA . THR A 1 405 ? -1.745 32.281 -9.445 1 96.81 405 THR A CA 1
ATOM 3146 C C . THR A 1 405 ? -1.879 30.828 -9.031 1 96.81 405 THR A C 1
ATOM 3148 O O . THR A 1 405 ? -2.668 30.078 -9.617 1 96.81 405 THR A O 1
ATOM 3151 N N . ALA A 1 406 ? -1.121 30.422 -8.031 1 97.75 406 ALA A N 1
ATOM 3152 C CA . ALA A 1 406 ? -1.147 29.047 -7.559 1 97.75 406 ALA A CA 1
ATOM 3153 C C . ALA A 1 406 ? -2.482 28.719 -6.898 1 97.75 406 ALA A C 1
ATOM 3155 O O . ALA A 1 406 ? -2.896 27.562 -6.863 1 97.75 406 ALA A O 1
ATOM 3156 N N . LEU A 1 407 ? -3.215 29.719 -6.355 1 97.69 407 LEU A N 1
ATOM 3157 C CA . LEU A 1 407 ? -4.539 29.516 -5.773 1 97.69 407 LEU A CA 1
ATOM 3158 C C . LEU A 1 407 ? -5.496 28.906 -6.793 1 97.69 407 LEU A C 1
ATOM 3160 O O . LEU A 1 407 ? -6.426 28.188 -6.426 1 97.69 407 LEU A O 1
ATOM 3164 N N . ALA A 1 408 ? -5.176 29.172 -8.055 1 96.81 408 ALA A N 1
ATOM 3165 C CA . ALA A 1 408 ? -6.121 28.812 -9.109 1 96.81 408 ALA A CA 1
ATOM 3166 C C . ALA A 1 408 ? -5.73 27.5 -9.781 1 96.81 408 ALA A C 1
ATOM 3168 O O . ALA A 1 408 ? -6.375 27.078 -10.742 1 96.81 408 ALA A O 1
ATOM 3169 N N . TYR A 1 409 ? -4.605 26.875 -9.359 1 97.94 409 TYR A N 1
ATOM 3170 C CA . TYR A 1 409 ? -4.262 25.578 -9.945 1 97.94 409 TYR A CA 1
ATOM 3171 C C . TYR A 1 409 ? -5.43 24.609 -9.836 1 97.94 409 TYR A C 1
ATOM 3173 O O . TYR A 1 409 ? -6.094 24.531 -8.805 1 97.94 409 TYR A O 1
ATOM 3181 N N . GLU A 1 410 ? -5.645 23.844 -10.852 1 97.88 410 GLU A N 1
ATOM 3182 C CA . GLU A 1 410 ? -6.84 23.031 -11.039 1 97.88 410 GLU A CA 1
ATOM 3183 C C . GLU A 1 410 ? -6.93 21.938 -9.977 1 97.88 410 GLU A C 1
ATOM 3185 O O . GLU A 1 410 ? -8.023 21.594 -9.531 1 97.88 410 GLU A O 1
ATOM 3190 N N . GLY A 1 411 ? -5.816 21.453 -9.578 1 98.62 411 GLY A N 1
ATOM 3191 C CA . GLY A 1 411 ? -5.793 20.328 -8.656 1 98.62 411 GLY A CA 1
ATOM 3192 C C . GLY A 1 411 ? -6.469 20.625 -7.332 1 98.62 411 GLY A C 1
ATOM 3193 O O . GLY A 1 411 ? -7.039 19.734 -6.707 1 98.62 411 GLY A O 1
ATOM 3194 N N . SER A 1 412 ? -6.414 21.891 -6.898 1 98.69 412 SER A N 1
ATOM 3195 C CA . SER A 1 412 ? -7.035 22.266 -5.633 1 98.69 412 SER A CA 1
ATOM 3196 C C . SER A 1 412 ? -8.547 22.062 -5.676 1 98.69 412 SER A C 1
ATOM 3198 O O . SER A 1 412 ? -9.164 21.734 -4.656 1 98.69 412 SER A O 1
ATOM 3200 N N . THR A 1 413 ? -9.117 22.188 -6.836 1 98.56 413 THR A N 1
ATOM 3201 C CA . THR A 1 413 ? -10.562 22 -6.969 1 98.56 413 THR A CA 1
ATOM 3202 C C . THR A 1 413 ? -10.938 20.547 -6.688 1 98.56 413 THR A C 1
ATOM 3204 O O . THR A 1 413 ? -11.883 20.281 -5.945 1 98.56 413 THR A O 1
ATOM 3207 N N . TYR A 1 414 ? -10.195 19.656 -7.25 1 98.62 414 TYR A N 1
ATOM 3208 C CA . TYR A 1 414 ? -10.508 18.234 -7.129 1 98.62 414 TYR A CA 1
ATOM 3209 C C . TYR A 1 414 ? -10.352 17.766 -5.688 1 98.62 414 TYR A C 1
ATOM 3211 O O . TYR A 1 414 ? -11.188 17 -5.18 1 98.62 414 TYR A O 1
ATOM 3219 N N . VAL A 1 415 ? -9.328 18.219 -5.008 1 98.81 415 VAL A N 1
ATOM 3220 C CA . VAL A 1 415 ? -9.094 17.812 -3.625 1 98.81 415 VAL A CA 1
ATOM 3221 C C . VAL A 1 415 ? -10.18 18.406 -2.727 1 98.81 415 VAL A C 1
ATOM 3223 O O . VAL A 1 415 ? -10.734 17.719 -1.869 1 98.81 415 VAL A O 1
ATOM 3226 N N . GLY A 1 416 ? -10.508 19.688 -2.953 1 98.56 416 GLY A N 1
ATOM 3227 C CA . GLY A 1 416 ? -11.531 20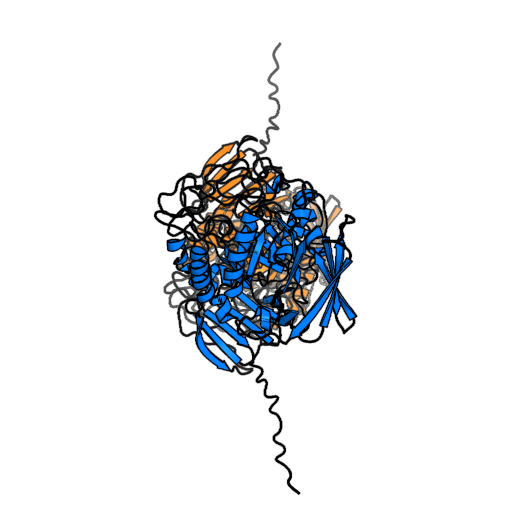.344 -2.16 1 98.56 416 GLY A CA 1
ATOM 3228 C C . GLY A 1 416 ? -12.898 19.688 -2.27 1 98.56 416 GLY A C 1
ATOM 3229 O O . GLY A 1 416 ? -13.633 19.609 -1.286 1 98.56 416 GLY A O 1
ATOM 3230 N N . LEU A 1 417 ? -13.219 19.125 -3.412 1 98 417 LEU A N 1
ATOM 3231 C CA . LEU A 1 417 ? -14.523 18.516 -3.682 1 98 417 LEU A CA 1
ATOM 3232 C C . LEU A 1 417 ? -14.742 17.281 -2.801 1 98 417 LEU A C 1
ATOM 3234 O O . LEU A 1 417 ? -15.883 16.859 -2.609 1 98 417 LEU A O 1
ATOM 3238 N N . LEU A 1 418 ? -13.68 16.75 -2.287 1 98.06 418 LEU A N 1
ATOM 3239 C CA . LEU A 1 418 ? -13.805 15.578 -1.429 1 98.06 418 LEU A CA 1
ATOM 3240 C C . LEU A 1 418 ? -14.68 15.891 -0.216 1 98.06 418 LEU A C 1
ATOM 3242 O O . LEU A 1 418 ? -15.516 15.07 0.177 1 98.06 418 LEU A O 1
ATOM 3246 N N . SER A 1 419 ? -14.508 17.094 0.382 1 95.88 419 SER A N 1
ATOM 3247 C CA . SER A 1 419 ? -15.305 17.484 1.537 1 95.88 419 SER A CA 1
ATOM 3248 C C . SER A 1 419 ? -16.781 17.609 1.167 1 95.88 419 SER A C 1
ATOM 3250 O O . SER A 1 419 ? -17.656 17.25 1.958 1 95.88 419 SER A O 1
ATOM 3252 N N . THR A 1 420 ? -17.016 18.047 -0.017 1 94.44 420 THR A N 1
ATOM 3253 C CA . THR A 1 420 ? -18.391 18.188 -0.494 1 94.44 420 THR A CA 1
ATOM 3254 C C . THR A 1 420 ? -19.031 16.828 -0.731 1 94.44 420 THR A C 1
ATOM 3256 O O . THR A 1 420 ? -20.156 16.594 -0.322 1 94.44 420 THR A O 1
ATOM 3259 N N . VAL A 1 421 ? -18.297 15.984 -1.333 1 97.44 421 VAL A N 1
ATOM 3260 C CA . VAL A 1 421 ? -18.797 14.656 -1.684 1 97.44 421 VAL A CA 1
ATOM 3261 C C . VAL A 1 421 ? -19.109 13.867 -0.413 1 97.44 421 VAL A C 1
ATOM 3263 O O . VAL A 1 421 ? -20.109 13.133 -0.363 1 97.44 421 VAL A O 1
ATOM 3266 N N . LEU A 1 422 ? -18.359 14.07 0.641 1 97.31 422 LEU A N 1
ATOM 3267 C CA . LEU A 1 422 ? -18.469 13.227 1.83 1 97.31 422 LEU A CA 1
ATOM 3268 C C . LEU A 1 422 ? -19.312 13.922 2.898 1 97.31 422 LEU A C 1
ATOM 3270 O O . LEU A 1 422 ? -19.578 13.344 3.959 1 97.31 422 LEU A O 1
ATOM 3274 N N . ASP A 1 423 ? -19.766 15.125 2.637 1 94.19 423 ASP A N 1
ATOM 3275 C CA . ASP A 1 423 ? -20.5 15.914 3.615 1 94.19 423 ASP A CA 1
ATOM 3276 C C . ASP A 1 423 ? -21.766 15.188 4.078 1 94.19 423 ASP A C 1
ATOM 3278 O O . ASP A 1 423 ? -22.516 14.672 3.258 1 94.19 423 ASP A O 1
ATOM 3282 N N . GLY A 1 424 ? -21.906 15.094 5.406 1 93.81 424 GLY A N 1
ATOM 3283 C CA . GLY A 1 424 ? -23.109 14.523 5.988 1 93.81 424 GLY A CA 1
ATOM 3284 C C . GLY A 1 424 ? -23.078 13.016 6.082 1 93.81 424 GLY A C 1
ATOM 3285 O O . GLY A 1 424 ? -23.984 12.398 6.648 1 93.81 424 GLY A O 1
ATOM 3286 N N . LEU A 1 425 ? -22.094 12.352 5.543 1 97.31 425 LEU A N 1
ATOM 3287 C CA . LEU A 1 425 ? -22 10.898 5.57 1 97.31 425 LEU A CA 1
ATOM 3288 C C . LEU A 1 425 ? -21.438 10.414 6.902 1 97.31 425 LEU A C 1
ATOM 3290 O O . LEU A 1 425 ? -20.672 11.133 7.555 1 97.31 425 LEU A O 1
ATOM 3294 N N . PRO A 1 426 ? -21.859 9.227 7.363 1 97.81 426 PRO A N 1
ATOM 3295 C CA . PRO A 1 426 ? -21.312 8.648 8.594 1 97.81 426 PRO A CA 1
ATOM 3296 C C . PRO A 1 426 ? -19.922 8.047 8.406 1 97.81 426 PRO A C 1
ATOM 3298 O O . PRO A 1 426 ? -19.766 6.828 8.508 1 97.81 426 PRO A O 1
ATOM 3301 N N . THR A 1 427 ? -18.906 8.844 8.266 1 98.19 427 THR A N 1
ATOM 3302 C CA . THR A 1 427 ? -17.562 8.43 7.855 1 98.19 427 THR A CA 1
ATOM 3303 C C . THR A 1 427 ? -16.734 8 9.062 1 98.19 427 THR A C 1
ATOM 3305 O O . THR A 1 427 ? -15.586 7.582 8.922 1 98.19 427 THR A O 1
ATOM 3308 N N . THR A 1 428 ? -17.312 8.094 10.297 1 98.5 428 THR A N 1
ATOM 3309 C CA . THR A 1 428 ? -16.547 7.836 11.516 1 98.5 428 THR A CA 1
ATOM 3310 C C . THR A 1 428 ? -15.953 6.43 11.5 1 98.5 428 THR A C 1
ATOM 3312 O O . THR A 1 428 ? -16.688 5.445 11.367 1 98.5 428 THR A O 1
ATOM 3315 N N . ASP A 1 429 ? -14.633 6.348 11.57 1 98.25 429 ASP A N 1
ATOM 3316 C CA . ASP A 1 429 ? -13.828 5.133 11.688 1 98.25 429 ASP A CA 1
ATOM 3317 C C . ASP A 1 429 ? -14.062 4.203 10.5 1 98.25 429 ASP A C 1
ATOM 3319 O O . ASP A 1 429 ? -14.055 2.98 10.656 1 98.25 429 ASP A O 1
ATOM 3323 N N . MET A 1 430 ? -14.352 4.832 9.336 1 98.19 430 MET A N 1
ATOM 3324 C CA . MET A 1 430 ? -14.398 3.998 8.141 1 98.19 430 MET A CA 1
ATOM 3325 C C . MET A 1 430 ? -13.039 3.346 7.883 1 98.19 430 MET A C 1
ATOM 3327 O O . MET A 1 430 ? -12 3.889 8.266 1 98.19 430 MET A O 1
ATOM 3331 N N . SER A 1 431 ? -13.078 2.193 7.242 1 97.81 431 SER A N 1
ATOM 3332 C CA . SER A 1 431 ? -11.867 1.396 7.047 1 97.81 431 SER A CA 1
ATOM 3333 C C . SER A 1 431 ? -11.758 0.899 5.609 1 97.81 431 SER A C 1
ATOM 3335 O O . SER A 1 431 ? -12.773 0.723 4.93 1 97.81 431 SER A O 1
ATOM 3337 N N . PRO A 1 432 ? -10.516 0.715 5.148 1 97.5 432 PRO A N 1
ATOM 3338 C CA . PRO A 1 432 ? -10.336 0.159 3.805 1 97.5 432 PRO A CA 1
ATOM 3339 C C . PRO A 1 432 ? -11.094 -1.151 3.6 1 97.5 432 PRO A C 1
ATOM 3341 O O . PRO A 1 432 ? -11.164 -1.975 4.516 1 97.5 432 PRO A O 1
ATOM 3344 N N . ASP A 1 433 ? -11.656 -1.288 2.398 1 96.62 433 ASP A N 1
ATOM 3345 C CA . ASP A 1 433 ? -12.43 -2.479 2.057 1 96.62 433 ASP A CA 1
ATOM 3346 C C . ASP A 1 433 ? -12.117 -2.947 0.638 1 96.62 433 ASP A C 1
ATOM 3348 O O . ASP A 1 433 ? -12.234 -2.174 -0.315 1 96.62 433 ASP A O 1
ATOM 3352 N N . TRP A 1 434 ? -11.734 -4.18 0.519 1 94.06 434 TRP A N 1
ATOM 3353 C CA . TRP A 1 434 ? -11.461 -4.793 -0.777 1 94.06 434 TRP A CA 1
ATOM 3354 C C . TRP A 1 434 ? -12.398 -5.965 -1.036 1 94.06 434 TRP A C 1
ATOM 3356 O O . TRP A 1 434 ? -12.234 -6.691 -2.018 1 94.06 434 TRP A O 1
ATOM 3366 N N . GLN A 1 435 ? -13.406 -6.184 -0.238 1 94.88 435 GLN A N 1
ATOM 3367 C CA . GLN A 1 435 ? -14.133 -7.445 -0.274 1 94.88 435 GLN A CA 1
ATOM 3368 C C . GLN A 1 435 ? -15.555 -7.246 -0.804 1 94.88 435 GLN A C 1
ATOM 3370 O O . GLN A 1 435 ? -16.141 -8.164 -1.371 1 94.88 435 GLN A O 1
ATOM 3375 N N . THR A 1 436 ? -16.062 -6.078 -0.604 1 96.25 436 THR A N 1
ATOM 3376 C CA . THR A 1 436 ? -17.469 -5.832 -0.955 1 96.25 436 THR A CA 1
ATOM 3377 C C . THR A 1 436 ? -17.656 -5.836 -2.469 1 96.25 436 THR A C 1
ATOM 3379 O O . THR A 1 436 ? -18.594 -6.441 -2.982 1 96.25 436 THR A O 1
ATOM 3382 N N . CYS A 1 437 ? -16.812 -5.152 -3.219 1 94.19 437 CYS A N 1
ATOM 3383 C CA . CYS A 1 437 ? -16.875 -5.062 -4.676 1 94.19 437 CYS A CA 1
ATOM 3384 C C . CYS A 1 437 ? -15.594 -5.613 -5.301 1 94.19 437 CYS A C 1
ATOM 3386 O O . CYS A 1 437 ? -14.539 -5.633 -4.664 1 94.19 437 CYS A O 1
ATOM 3388 N N . ILE A 1 438 ? -15.742 -5.996 -6.578 1 88 438 ILE A N 1
ATOM 3389 C CA . ILE A 1 438 ? -14.586 -6.57 -7.254 1 88 438 ILE A CA 1
ATOM 3390 C C . ILE A 1 438 ? -13.688 -5.453 -7.773 1 88 438 ILE A C 1
ATOM 3392 O O . ILE A 1 438 ? -14.125 -4.617 -8.57 1 88 438 ILE A O 1
ATOM 3396 N N . ASN A 1 439 ? -12.492 -5.129 -7.27 1 75.75 439 ASN A N 1
ATOM 3397 C CA . ASN A 1 439 ? -11.359 -4.402 -7.84 1 75.75 439 ASN A CA 1
ATOM 3398 C C . ASN A 1 439 ? -11.258 -2.988 -7.277 1 75.75 439 ASN A C 1
ATOM 3400 O O . ASN A 1 439 ? -10.164 -2.502 -6.996 1 75.75 439 ASN A O 1
ATOM 3404 N N . PRO A 1 440 ? -12.484 -2.273 -6.98 1 83.38 440 PRO A N 1
ATOM 3405 C CA . PRO A 1 440 ? -12.219 -0.88 -6.613 1 83.38 440 PRO A CA 1
ATOM 3406 C C . PRO A 1 440 ? -11.625 -0.738 -5.215 1 83.38 440 PRO A C 1
ATOM 3408 O O . PRO A 1 440 ? -11.688 -1.676 -4.418 1 83.38 440 PRO A O 1
ATOM 3411 N N . ARG A 1 441 ? -10.977 0.47 -5.035 1 95 441 ARG A N 1
ATOM 3412 C CA . ARG A 1 441 ? -10.688 0.91 -3.676 1 95 441 ARG A CA 1
ATOM 3413 C C . ARG A 1 441 ? -11.969 1.227 -2.918 1 95 441 ARG A C 1
ATOM 3415 O O . ARG A 1 441 ? -12.852 1.919 -3.438 1 95 441 ARG A O 1
ATOM 3422 N N . GLY A 1 442 ? -12.078 0.632 -1.761 1 96.44 442 GLY A N 1
ATOM 3423 C CA . GLY A 1 442 ? -13.305 0.855 -1.019 1 96.44 442 GLY A CA 1
ATOM 3424 C C . GLY A 1 442 ? -13.07 1.288 0.416 1 96.44 442 GLY A C 1
ATOM 3425 O O . GLY A 1 442 ? -11.984 1.085 0.958 1 96.44 442 GLY A O 1
ATOM 3426 N N . LEU A 1 443 ? -14.016 1.958 0.983 1 98.25 443 LEU A N 1
ATOM 3427 C CA . LEU A 1 443 ? -14.148 2.264 2.404 1 98.25 443 LEU A CA 1
ATOM 3428 C C . LEU A 1 443 ? -15.508 1.805 2.932 1 98.25 443 LEU A C 1
ATOM 3430 O O . LEU A 1 443 ? -16.516 1.886 2.225 1 98.25 443 LEU A O 1
ATOM 3434 N N . THR A 1 444 ? -15.477 1.36 4.238 1 97.81 444 THR A N 1
ATOM 3435 C CA . THR A 1 444 ? -16.734 0.842 4.746 1 97.81 444 THR A CA 1
ATOM 3436 C C . THR A 1 444 ? -16.922 1.214 6.215 1 97.81 444 THR A C 1
ATOM 3438 O O . THR A 1 444 ? -15.953 1.31 6.965 1 97.81 444 THR A O 1
ATOM 3441 N N . VAL A 1 445 ? -18.016 1.603 6.594 1 97.81 445 VAL A N 1
ATOM 3442 C CA . VAL A 1 445 ? -18.625 1.501 7.922 1 97.81 445 VAL A CA 1
ATOM 3443 C C . VAL A 1 445 ? -19.75 0.476 7.902 1 97.81 445 VAL A C 1
ATOM 3445 O O . VAL A 1 445 ? -20.859 0.78 7.473 1 97.81 445 VAL A O 1
ATOM 3448 N N . PRO A 1 446 ? -19.484 -0.722 8.344 1 95.38 446 PRO A N 1
ATOM 3449 C CA . PRO A 1 446 ? -20.438 -1.818 8.148 1 95.38 446 PRO A CA 1
ATOM 3450 C C . PRO A 1 446 ? -21.859 -1.437 8.531 1 95.38 446 PRO A C 1
ATOM 3452 O O . PRO A 1 446 ? -22.094 -0.93 9.625 1 95.38 446 PRO A O 1
ATOM 3455 N N . GLY A 1 447 ? -22.703 -1.656 7.617 1 95.88 447 GLY A N 1
ATOM 3456 C CA . GLY A 1 447 ? -24.125 -1.438 7.832 1 95.88 447 GLY A CA 1
ATOM 3457 C C . GLY A 1 447 ? -24.547 0.013 7.664 1 95.88 447 GLY A C 1
ATOM 3458 O O . GLY A 1 447 ? -25.734 0.328 7.66 1 95.88 447 GLY A O 1
ATOM 3459 N N . ARG A 1 448 ? -23.594 0.895 7.465 1 97.12 448 ARG A N 1
ATOM 3460 C CA . ARG A 1 448 ? -23.938 2.314 7.5 1 97.12 448 ARG A CA 1
ATOM 3461 C C . ARG A 1 448 ? -23.469 3.023 6.238 1 97.12 448 ARG A C 1
ATOM 3463 O O . ARG A 1 448 ? -24.156 3.895 5.711 1 97.12 448 ARG A O 1
ATOM 3470 N N . LEU A 1 449 ? -22.281 2.686 5.777 1 98.12 449 LEU A N 1
ATOM 3471 C CA . LEU A 1 449 ? -21.656 3.412 4.676 1 98.12 449 LEU A CA 1
ATOM 3472 C C . LEU A 1 449 ? -20.703 2.51 3.902 1 98.12 449 LEU A C 1
ATOM 3474 O O . LEU A 1 449 ? -19.938 1.736 4.5 1 98.12 449 LEU A O 1
ATOM 3478 N N . HIS A 1 450 ? -20.75 2.535 2.59 1 98.19 450 HIS A N 1
ATOM 3479 C CA . HIS A 1 450 ? -19.734 1.969 1.717 1 98.19 450 HIS A CA 1
ATOM 3480 C C . HIS A 1 450 ? -19.406 2.91 0.561 1 98.19 450 HIS A C 1
ATOM 3482 O O . HIS A 1 450 ? -20.312 3.406 -0.112 1 98.19 450 HIS A O 1
ATOM 3488 N N . ILE A 1 451 ? -18.188 3.213 0.388 1 98.31 451 ILE A N 1
ATOM 3489 C CA . ILE A 1 451 ? -17.688 4.047 -0.703 1 98.31 451 ILE A CA 1
ATOM 3490 C C . ILE A 1 451 ? -16.797 3.219 -1.623 1 98.31 451 ILE A C 1
ATOM 3492 O O . ILE A 1 451 ? -15.867 2.555 -1.162 1 98.31 451 ILE A O 1
ATOM 3496 N N . ALA A 1 452 ? -17.094 3.201 -2.896 1 97.12 452 ALA A N 1
ATOM 3497 C CA . ALA A 1 452 ? -16.266 2.568 -3.916 1 97.12 452 ALA A CA 1
ATOM 3498 C C . ALA A 1 452 ? -15.695 3.605 -4.883 1 97.12 452 ALA A C 1
ATOM 3500 O O . ALA A 1 452 ? -16.453 4.285 -5.582 1 97.12 452 ALA A O 1
ATOM 3501 N N . TYR A 1 453 ? -14.375 3.787 -4.91 1 97.44 453 TYR A N 1
ATOM 3502 C CA . TYR A 1 453 ? -13.695 4.664 -5.859 1 97.44 453 TYR A CA 1
ATOM 3503 C C . TYR A 1 453 ? -13.156 3.875 -7.043 1 97.44 453 TYR A C 1
ATOM 3505 O O . TYR A 1 453 ? -12.297 3.008 -6.883 1 97.44 453 TYR A O 1
ATOM 3513 N N . GLN A 1 454 ? -13.68 4.16 -8.234 1 94.56 454 GLN A N 1
ATOM 3514 C CA . GLN A 1 454 ? -13.219 3.566 -9.484 1 94.56 454 GLN A CA 1
ATOM 3515 C C . GLN A 1 454 ? -12.453 4.586 -10.32 1 94.56 454 GLN A C 1
ATOM 3517 O O . GLN A 1 454 ? -13.023 5.566 -10.797 1 94.56 454 GLN A O 1
ATOM 3522 N N . GLU A 1 455 ? -11.172 4.336 -10.531 1 92.19 455 GLU A N 1
ATOM 3523 C CA . GLU A 1 455 ? -10.281 5.246 -11.242 1 92.19 455 GLU A CA 1
ATOM 3524 C C . GLU A 1 455 ? -10.727 5.434 -12.695 1 92.19 455 GLU A C 1
ATOM 3526 O O . GLU A 1 455 ? -10.555 6.512 -13.266 1 92.19 455 GLU A O 1
ATOM 3531 N N . SER A 1 456 ? -11.289 4.367 -13.266 1 88.81 456 SER A N 1
ATOM 3532 C CA . SER A 1 456 ? -11.602 4.41 -14.688 1 88.81 456 SER A CA 1
ATOM 3533 C C . SER A 1 456 ? -13.094 4.191 -14.938 1 88.81 456 SER A C 1
ATOM 3535 O O . SER A 1 456 ? -13.516 3.984 -16.078 1 88.81 456 SER A O 1
ATOM 3537 N N . GLY A 1 457 ? -13.867 4.176 -13.867 1 89.25 457 GLY A N 1
ATOM 3538 C CA . GLY A 1 457 ? -15.312 4.027 -13.992 1 89.25 457 GLY A CA 1
ATOM 3539 C C . GLY A 1 457 ? -15.734 2.631 -14.414 1 89.25 457 GLY A C 1
ATOM 3540 O O . GLY A 1 457 ? -15.133 1.643 -13.992 1 89.25 457 GLY A O 1
ATOM 3541 N N . GLY A 1 458 ? -16.891 2.49 -15.07 1 85.94 458 GLY A N 1
ATOM 3542 C CA . GLY A 1 458 ? -17.438 1.214 -15.492 1 85.94 458 GLY A CA 1
ATOM 3543 C C . GLY A 1 458 ? -18.375 0.601 -14.469 1 85.94 458 GLY A C 1
ATOM 3544 O O . GLY A 1 458 ? -18.703 1.237 -13.469 1 85.94 458 GLY A O 1
ATOM 3545 N N . PRO A 1 459 ? -18.797 -0.567 -14.844 1 89.62 459 PRO A N 1
ATOM 3546 C CA . PRO A 1 459 ? -19.719 -1.242 -13.922 1 89.62 459 PRO A CA 1
ATOM 3547 C C . PRO A 1 459 ? -19.047 -1.629 -12.602 1 89.62 459 PRO A C 1
ATOM 3549 O O . PRO A 1 459 ? -17.859 -1.975 -12.586 1 89.62 459 PRO A O 1
ATOM 3552 N N . LEU A 1 460 ? -19.797 -1.454 -11.578 1 93.44 460 LEU A N 1
ATOM 3553 C CA . LEU A 1 460 ? -19.359 -1.896 -10.258 1 93.44 460 LEU A CA 1
ATOM 3554 C C . LEU A 1 460 ? -20 -3.225 -9.883 1 93.44 460 LEU A C 1
ATOM 3556 O O . LEU A 1 460 ? -21.219 -3.303 -9.734 1 93.44 460 LEU A O 1
ATOM 3560 N N . GLN A 1 461 ? -19.234 -4.219 -9.742 1 93.44 461 GLN A N 1
ATOM 3561 C CA . GLN A 1 461 ? -19.75 -5.539 -9.391 1 93.44 461 GLN A CA 1
ATOM 3562 C C . GLN A 1 461 ? -19.703 -5.762 -7.879 1 93.44 461 GLN A C 1
ATOM 3564 O O . GLN A 1 461 ? -18.641 -5.668 -7.262 1 93.44 461 GLN A O 1
ATOM 3569 N N . ILE A 1 462 ? -20.844 -6.086 -7.305 1 96.25 462 ILE A N 1
ATOM 3570 C CA . ILE A 1 462 ? -20.969 -6.367 -5.879 1 96.25 462 ILE A CA 1
ATOM 3571 C C . ILE A 1 462 ? -20.75 -7.859 -5.629 1 96.25 462 ILE A C 1
ATOM 3573 O O . ILE A 1 462 ? -21.422 -8.703 -6.234 1 96.25 462 ILE A O 1
ATOM 3577 N N . MET A 1 463 ? -19.844 -8.148 -4.762 1 94.31 463 MET A N 1
ATOM 3578 C CA . MET A 1 463 ? -19.5 -9.539 -4.492 1 94.31 463 MET A CA 1
ATOM 3579 C C . MET A 1 463 ? -20.031 -9.984 -3.133 1 94.31 463 MET A C 1
ATOM 3581 O O . MET A 1 463 ? -20.438 -11.133 -2.963 1 94.31 463 MET A O 1
ATOM 3585 N N . ASN A 1 464 ? -19.938 -9.125 -2.133 1 93.31 464 ASN A N 1
ATOM 3586 C CA . ASN A 1 464 ? -20.438 -9.328 -0.779 1 93.31 464 ASN A CA 1
ATOM 3587 C C . ASN A 1 464 ? -21.312 -8.156 -0.321 1 93.31 464 ASN A C 1
ATOM 3589 O O . ASN A 1 464 ? -20.797 -7.07 -0.056 1 93.31 464 ASN A O 1
ATOM 3593 N N . ASP A 1 465 ? -22.531 -8.43 -0.176 1 93.5 465 ASP A N 1
ATOM 3594 C CA . ASP A 1 465 ? -23.406 -7.316 0.144 1 93.5 465 ASP A CA 1
ATOM 3595 C C . ASP A 1 465 ? -23.828 -7.344 1.613 1 93.5 465 ASP A C 1
ATOM 3597 O O . ASP A 1 465 ? -24.828 -6.742 1.993 1 93.5 465 ASP A O 1
ATOM 3601 N N . ASP A 1 466 ? -23.078 -8.141 2.408 1 90.81 466 ASP A N 1
ATOM 3602 C CA . ASP A 1 466 ? -23.344 -8.148 3.842 1 90.81 466 ASP A CA 1
ATOM 3603 C C . ASP A 1 466 ? -23.125 -6.762 4.445 1 90.81 466 ASP A C 1
ATOM 3605 O O . ASP A 1 466 ? -22.016 -6.238 4.426 1 90.81 466 ASP A O 1
ATOM 3609 N N . GLY A 1 467 ? -24.188 -6.188 4.93 1 90.44 467 GLY A N 1
ATOM 3610 C CA . GLY A 1 467 ? -24.078 -4.895 5.59 1 90.44 467 GLY A CA 1
ATOM 3611 C C . GLY A 1 467 ? -24 -3.734 4.613 1 90.44 467 GLY A C 1
ATOM 3612 O O . GLY A 1 467 ? -23.766 -2.594 5.02 1 90.44 467 GLY A O 1
ATOM 3613 N N . LEU A 1 468 ? -24.109 -4.02 3.275 1 96.44 468 LEU A N 1
ATOM 3614 C CA . LEU A 1 468 ? -24.094 -2.955 2.279 1 96.44 468 LEU A CA 1
ATOM 3615 C C . LEU A 1 468 ? -25.422 -2.213 2.238 1 96.44 468 LEU A C 1
ATOM 3617 O O . LEU A 1 468 ? -26.469 -2.818 2.006 1 96.44 468 LEU A O 1
ATOM 3621 N N . PRO A 1 469 ? -25.438 -0.938 2.449 1 97 469 PRO A N 1
ATOM 3622 C CA . PRO A 1 469 ? -26.703 -0.192 2.41 1 97 469 PRO A CA 1
ATOM 3623 C C . PRO A 1 469 ? -27.438 -0.35 1.083 1 97 469 PRO A C 1
ATOM 3625 O O . PRO A 1 469 ? -26.828 -0.7 0.07 1 97 469 PRO A O 1
ATOM 3628 N N . MET A 1 470 ? -28.719 -0.085 1.111 1 96.31 470 MET A N 1
ATOM 3629 C CA . MET A 1 470 ? -29.562 -0.355 -0.045 1 96.31 470 MET A CA 1
ATOM 3630 C C . MET A 1 470 ? -29.547 0.819 -1.019 1 96.31 470 MET A C 1
ATOM 3632 O O . MET A 1 470 ? -29.578 0.623 -2.234 1 96.31 470 MET A O 1
ATOM 3636 N N . THR A 1 471 ? -29.531 2.018 -0.516 1 96.62 471 THR A N 1
ATOM 3637 C CA . THR A 1 471 ? -29.547 3.199 -1.372 1 96.62 471 THR A CA 1
ATOM 3638 C C . THR A 1 471 ? -28.125 3.621 -1.746 1 96.62 471 THR A C 1
ATOM 3640 O O . THR A 1 471 ? -27.188 3.447 -0.959 1 96.62 471 THR A O 1
ATOM 3643 N N . TYR A 1 472 ? -27.984 4.039 -3.002 1 96.19 472 TYR A N 1
ATOM 3644 C CA . TYR A 1 472 ? -26.656 4.484 -3.426 1 96.19 472 TYR A CA 1
ATOM 3645 C C . TYR A 1 472 ? -26.75 5.703 -4.34 1 96.19 472 TYR A C 1
ATOM 3647 O O . TYR A 1 472 ? -27.844 6.016 -4.844 1 96.19 472 TYR A O 1
ATOM 3655 N N . ARG A 1 473 ? -25.75 6.441 -4.488 1 95.69 473 ARG A N 1
ATOM 3656 C CA . ARG A 1 473 ? -25.562 7.484 -5.492 1 95.69 473 ARG A CA 1
ATOM 3657 C C . ARG A 1 473 ? -24.188 7.379 -6.148 1 95.69 473 ARG A C 1
ATOM 3659 O O . ARG A 1 473 ? -23.234 6.898 -5.527 1 95.69 473 ARG A O 1
ATOM 3666 N N . ILE A 1 474 ? -24.109 7.766 -7.387 1 95.69 474 ILE A N 1
ATOM 3667 C CA . ILE A 1 474 ? -22.859 7.82 -8.148 1 95.69 474 ILE A CA 1
ATOM 3668 C C . ILE A 1 474 ? -22.422 9.273 -8.32 1 95.69 474 ILE A C 1
ATOM 3670 O O . ILE A 1 474 ? -23.203 10.109 -8.797 1 95.69 474 ILE A O 1
ATOM 3674 N N . VAL A 1 475 ? -21.219 9.555 -7.918 1 96.31 475 VAL A N 1
ATOM 3675 C CA . VAL A 1 475 ? -20.688 10.922 -7.945 1 96.31 475 VAL A CA 1
ATOM 3676 C C . VAL A 1 475 ? -19.516 11.008 -8.922 1 96.31 475 VAL A C 1
ATOM 3678 O O . VAL A 1 475 ? -18.672 10.117 -8.953 1 96.31 475 VAL A O 1
ATOM 3681 N N . ASP A 1 476 ? -19.5 12.039 -9.789 1 96.06 476 ASP A N 1
ATOM 3682 C CA . ASP A 1 476 ? -18.297 12.422 -10.539 1 96.06 476 ASP A CA 1
ATOM 3683 C C . ASP A 1 476 ? -17.328 13.203 -9.656 1 96.06 476 ASP A C 1
ATOM 3685 O O . ASP A 1 476 ? -17.594 14.359 -9.305 1 96.06 476 ASP A O 1
ATOM 3689 N N . PRO A 1 477 ? -16.266 12.609 -9.289 1 96.75 477 PRO A N 1
ATOM 3690 C CA . PRO A 1 477 ? -15.367 13.281 -8.336 1 96.75 477 PRO A CA 1
ATOM 3691 C C . PRO A 1 477 ? -14.688 14.508 -8.938 1 96.75 477 PRO A C 1
ATOM 3693 O O . PRO A 1 477 ? -14.094 15.305 -8.211 1 96.75 477 PRO A O 1
ATOM 3696 N N . LYS A 1 478 ? -14.766 14.773 -10.227 1 96.56 478 LYS A N 1
ATOM 3697 C CA . LYS A 1 478 ? -14.156 15.938 -10.875 1 96.56 478 LYS A CA 1
ATOM 3698 C C . LYS A 1 478 ? -15.07 17.156 -10.797 1 96.56 478 LYS A C 1
ATOM 3700 O O . LYS A 1 478 ? -14.625 18.281 -10.984 1 96.56 478 LYS A O 1
ATOM 3705 N N . THR A 1 479 ? -16.359 16.844 -10.531 1 96.06 479 THR A N 1
ATOM 3706 C CA . THR A 1 479 ? -17.281 17.953 -10.453 1 96.06 479 THR A CA 1
ATOM 3707 C C . THR A 1 479 ? -17.969 18 -9.086 1 96.06 479 THR A C 1
ATOM 3709 O O . THR A 1 479 ? -18.531 19.016 -8.688 1 96.06 479 THR A O 1
ATOM 3712 N N . GLY A 1 480 ? -17.953 16.859 -8.383 1 95.81 480 GLY A N 1
ATOM 3713 C CA . GLY A 1 480 ? -18.656 16.75 -7.109 1 95.81 480 GLY A CA 1
ATOM 3714 C C . GLY A 1 480 ? -20.156 16.5 -7.273 1 95.81 480 GLY A C 1
ATOM 3715 O O . GLY A 1 480 ? -20.875 16.359 -6.281 1 95.81 480 GLY A O 1
ATOM 3716 N N . ARG A 1 481 ? -20.625 16.328 -8.477 1 94.88 481 ARG A N 1
ATOM 3717 C CA . ARG A 1 481 ? -22.047 16.219 -8.727 1 94.88 481 ARG A CA 1
ATOM 3718 C C . ARG A 1 481 ? -22.5 14.758 -8.68 1 94.88 481 ARG A C 1
ATOM 3720 O O . ARG A 1 481 ? -21.781 13.867 -9.156 1 94.88 481 ARG A O 1
ATOM 3727 N N . THR A 1 482 ? -23.625 14.578 -8.156 1 95.06 482 THR A N 1
ATOM 3728 C CA . THR A 1 482 ? -24.281 13.281 -8.258 1 95.06 482 THR A CA 1
ATOM 3729 C C . THR A 1 482 ? -24.844 13.062 -9.664 1 95.06 482 THR A C 1
ATOM 3731 O O . THR A 1 482 ? -25.641 13.875 -10.148 1 95.06 482 THR A O 1
ATOM 3734 N N . VAL A 1 483 ? -24.391 12.031 -10.234 1 93.25 483 VAL A N 1
ATOM 3735 C CA . VAL A 1 483 ? -24.797 11.82 -11.617 1 93.25 483 VAL A CA 1
ATOM 3736 C C . VAL A 1 483 ? -25.953 10.82 -11.672 1 93.25 483 VAL A C 1
ATOM 3738 O O . VAL A 1 483 ? -26.703 10.781 -12.648 1 93.25 483 VAL A O 1
ATOM 3741 N N . ARG A 1 484 ? -26.094 9.992 -10.641 1 93.19 484 ARG A N 1
ATOM 3742 C CA . ARG A 1 484 ? -27.172 9.008 -10.57 1 93.19 484 ARG A CA 1
ATOM 3743 C C . ARG A 1 484 ? -27.453 8.609 -9.125 1 93.19 484 ARG A C 1
ATOM 3745 O O . ARG A 1 484 ? -26.547 8.594 -8.297 1 93.19 484 ARG A O 1
ATOM 3752 N N . THR A 1 485 ? -28.672 8.398 -8.82 1 94.75 485 THR A N 1
ATOM 3753 C CA . THR A 1 485 ? -29.094 7.801 -7.551 1 94.75 485 THR A CA 1
ATOM 3754 C C . THR A 1 485 ? -29.891 6.527 -7.793 1 94.75 485 THR A C 1
ATOM 3756 O O . THR A 1 485 ? -30.438 6.324 -8.883 1 94.75 485 THR A O 1
ATOM 3759 N N . GLY A 1 486 ? -29.797 5.605 -6.805 1 94.62 486 GLY A N 1
ATOM 3760 C CA . GLY A 1 486 ? -30.562 4.371 -6.949 1 94.62 486 GLY A CA 1
ATOM 3761 C C . GLY A 1 486 ? -30.719 3.615 -5.645 1 94.62 486 GLY A C 1
ATOM 3762 O O . GLY A 1 486 ? -30.188 4.031 -4.609 1 94.62 486 GLY A O 1
ATOM 3763 N N . THR A 1 487 ? -31.641 2.699 -5.633 1 95.75 487 THR A N 1
ATOM 3764 C CA . THR A 1 487 ? -31.828 1.709 -4.578 1 95.75 487 THR A CA 1
ATOM 3765 C C . THR A 1 487 ? -31.625 0.297 -5.121 1 95.75 487 THR A C 1
ATOM 3767 O O . THR A 1 487 ? -32.281 -0.108 -6.078 1 95.75 487 THR A O 1
ATOM 3770 N N . ARG A 1 488 ? -30.719 -0.375 -4.48 1 94.44 488 ARG A N 1
ATOM 3771 C CA . ARG A 1 488 ? -30.469 -1.741 -4.93 1 94.44 488 ARG A CA 1
ATOM 3772 C C . ARG A 1 488 ? -31.453 -2.717 -4.289 1 94.44 488 ARG A C 1
ATOM 3774 O O . ARG A 1 488 ? -32.156 -2.363 -3.342 1 94.44 488 ARG A O 1
ATOM 3781 N N . THR A 1 489 ? -31.578 -3.9 -4.871 1 93.69 489 THR A N 1
ATOM 3782 C CA . THR A 1 489 ? -32.25 -5.039 -4.242 1 93.69 489 THR A CA 1
ATOM 3783 C C . THR A 1 489 ? -31.219 -6.066 -3.773 1 93.69 489 THR A C 1
ATOM 3785 O O . THR A 1 489 ? -30.047 -6 -4.156 1 93.69 489 THR A O 1
ATOM 3788 N N . PRO A 1 490 ? -31.641 -6.91 -2.951 1 89.81 490 PRO A N 1
ATOM 3789 C CA . PRO A 1 490 ? -30.703 -7.953 -2.523 1 89.81 490 PRO A CA 1
ATOM 3790 C C . PRO A 1 490 ? -30.156 -8.766 -3.693 1 89.81 490 PRO A C 1
ATOM 3792 O O . PRO A 1 490 ? -29.094 -9.391 -3.572 1 89.81 490 PRO A O 1
ATOM 3795 N N . ASP A 1 491 ? -30.797 -8.633 -4.863 1 91.75 491 ASP A N 1
ATOM 3796 C CA . ASP A 1 491 ? -30.375 -9.422 -6.02 1 91.75 491 ASP A CA 1
ATOM 3797 C C . ASP A 1 491 ? -29.469 -8.602 -6.941 1 91.75 491 ASP A C 1
ATOM 3799 O O . ASP A 1 491 ? -28.891 -9.141 -7.891 1 91.75 491 ASP A O 1
ATOM 3803 N N . THR A 1 492 ? -29.391 -7.336 -6.555 1 92.81 492 THR A N 1
ATOM 3804 C CA . THR A 1 492 ? -28.531 -6.484 -7.371 1 92.81 492 THR A CA 1
ATOM 3805 C C . THR A 1 492 ? -27.062 -6.879 -7.215 1 92.81 492 THR A C 1
ATOM 3807 O O . THR A 1 492 ? -26.531 -6.898 -6.098 1 92.81 492 THR A O 1
ATOM 3810 N N . ARG A 1 493 ? -26.438 -7.168 -8.359 1 92.38 493 ARG A N 1
ATOM 3811 C CA . ARG A 1 493 ? -25.031 -7.555 -8.305 1 92.38 493 ARG A CA 1
ATOM 3812 C C . ARG A 1 493 ? -24.156 -6.562 -9.07 1 92.38 493 ARG A C 1
ATOM 3814 O O . ARG A 1 493 ? -22.938 -6.555 -8.914 1 92.38 493 ARG A O 1
ATOM 3821 N N . ILE A 1 494 ? -24.828 -5.723 -9.883 1 92.81 494 ILE A N 1
ATOM 3822 C CA . ILE A 1 494 ? -24.078 -4.773 -10.695 1 92.81 494 ILE A CA 1
ATOM 3823 C C . ILE A 1 494 ? -24.734 -3.396 -10.617 1 92.81 494 ILE A C 1
ATOM 3825 O O . ILE A 1 494 ? -25.953 -3.268 -10.773 1 92.81 494 ILE A O 1
ATOM 3829 N N . ILE A 1 495 ? -23.906 -2.465 -10.242 1 91.81 495 ILE A N 1
ATOM 3830 C CA . ILE A 1 495 ? -24.297 -1.075 -10.453 1 91.81 495 ILE A CA 1
ATOM 3831 C C . ILE A 1 495 ? -23.75 -0.588 -11.797 1 91.81 495 ILE A C 1
ATOM 3833 O O . ILE A 1 495 ? -22.547 -0.49 -11.984 1 91.81 495 ILE A O 1
ATOM 3837 N N . ASP A 1 496 ? -24.609 -0.321 -12.672 1 86.19 496 ASP A N 1
ATOM 3838 C CA . ASP A 1 496 ? -24.219 0.017 -14.031 1 86.19 496 ASP A CA 1
ATOM 3839 C C . ASP A 1 496 ? -23.391 1.295 -14.062 1 86.19 496 ASP A C 1
ATOM 3841 O O . ASP A 1 496 ? -23.469 2.119 -13.156 1 86.19 496 ASP A O 1
ATOM 3845 N N . GLY A 1 497 ? -22.5 1.298 -15.031 1 75 497 GLY A N 1
ATOM 3846 C CA . GLY A 1 497 ? -21.656 2.473 -15.211 1 75 497 GLY A CA 1
ATOM 3847 C C . GLY A 1 497 ? -21.984 3.242 -16.484 1 75 497 GLY A C 1
ATOM 3848 O O . GLY A 1 497 ? -22.547 2.688 -17.422 1 75 497 GLY A O 1
ATOM 3849 N N . ASP A 1 498 ? -22.219 4.672 -16.422 1 60.41 498 ASP A N 1
ATOM 3850 C CA . ASP A 1 498 ? -22.594 5.477 -17.578 1 60.41 498 ASP A CA 1
ATOM 3851 C C . ASP A 1 498 ? -21.359 5.965 -18.328 1 60.41 498 ASP A C 1
ATOM 3853 O O . ASP A 1 498 ? -21.469 6.637 -19.344 1 60.41 498 ASP A O 1
ATOM 3857 N N . GLY A 1 499 ? -20.109 5.535 -17.984 1 64.19 499 GLY A N 1
ATOM 3858 C CA . GLY A 1 499 ? -19.094 6.262 -18.719 1 64.19 499 GLY A CA 1
ATOM 3859 C C . GLY A 1 499 ? -17.672 5.859 -18.328 1 64.19 499 GLY A C 1
ATOM 3860 O O . GLY A 1 499 ? -17.484 4.883 -17.609 1 64.19 499 GLY A O 1
ATOM 3861 N N . SER A 1 500 ? -16.766 6.672 -19.203 1 72.69 500 SER A N 1
ATOM 3862 C CA . SER A 1 500 ? -15.32 6.535 -19.047 1 72.69 500 SER A CA 1
ATOM 3863 C C . SER A 1 500 ? -14.766 7.562 -18.062 1 72.69 500 SER A C 1
ATOM 3865 O O . SER A 1 500 ? -15.375 8.609 -17.844 1 72.69 500 SER A O 1
ATOM 3867 N N . GLY A 1 501 ? -14.117 7.32 -17.047 1 87.44 501 GLY A N 1
ATOM 3868 C CA . GLY A 1 501 ? -13.414 8.188 -16.109 1 87.44 501 GLY A CA 1
ATOM 3869 C C . GLY A 1 501 ? -13.625 7.781 -14.656 1 87.44 501 GLY A C 1
ATOM 3870 O O . GLY A 1 501 ? -14.398 6.859 -14.375 1 87.44 501 GLY A O 1
ATOM 3871 N N . PRO A 1 502 ? -13.172 8.625 -13.859 1 94.44 502 PRO A N 1
ATOM 3872 C CA . PRO A 1 502 ? -13.258 8.266 -12.438 1 94.44 502 PRO A CA 1
ATOM 3873 C C . PRO A 1 502 ? -14.664 8.469 -11.867 1 94.44 502 PRO A C 1
ATOM 3875 O O . PRO A 1 502 ? -15.383 9.375 -12.297 1 94.44 502 PRO A O 1
ATOM 3878 N N . ARG A 1 503 ? -15.078 7.648 -10.977 1 95 503 ARG A N 1
ATOM 3879 C CA . ARG A 1 503 ? -16.359 7.789 -10.289 1 95 503 ARG A CA 1
ATOM 3880 C C . ARG A 1 503 ? -16.266 7.277 -8.852 1 95 503 ARG A C 1
ATOM 3882 O O . ARG A 1 503 ? -15.406 6.457 -8.539 1 95 503 ARG A O 1
ATOM 3889 N N . VAL A 1 504 ? -17.156 7.773 -8.055 1 96.94 504 VAL A N 1
ATOM 3890 C CA . VAL A 1 504 ? -17.312 7.352 -6.668 1 96.94 504 VAL A CA 1
ATOM 3891 C C . VAL A 1 504 ? -18.75 6.879 -6.438 1 96.94 504 VAL A C 1
ATOM 3893 O O . VAL A 1 504 ? -19.703 7.633 -6.648 1 96.94 504 VAL A O 1
ATOM 3896 N N . VAL A 1 505 ? -18.922 5.617 -6.098 1 96.81 505 VAL A N 1
ATOM 3897 C CA . VAL A 1 505 ? -20.234 5.078 -5.738 1 96.81 505 VAL A CA 1
ATOM 3898 C C . VAL A 1 505 ? -20.375 5.043 -4.219 1 96.81 505 VAL A C 1
ATOM 3900 O O . VAL A 1 505 ? -19.562 4.426 -3.525 1 96.81 505 VAL A O 1
ATOM 3903 N N . ILE A 1 506 ? -21.422 5.684 -3.73 1 97.75 506 ILE A N 1
ATOM 3904 C CA . ILE A 1 506 ? -21.641 5.812 -2.293 1 97.75 506 ILE A CA 1
ATOM 3905 C C . ILE A 1 506 ? -22.938 5.113 -1.901 1 97.75 506 ILE A C 1
ATOM 3907 O O . ILE A 1 506 ? -24.016 5.5 -2.354 1 97.75 506 ILE A O 1
ATOM 3911 N N . PHE A 1 507 ? -22.781 4.039 -1.087 1 97.88 507 PHE A N 1
ATOM 3912 C CA . PHE A 1 507 ? -23.938 3.359 -0.49 1 97.88 507 PHE A CA 1
ATOM 3913 C C . PHE A 1 507 ? -24.203 3.881 0.917 1 97.88 507 PHE A C 1
ATOM 3915 O O . PHE A 1 507 ? -23.344 3.781 1.794 1 97.88 507 PHE A O 1
ATOM 3922 N N . CYS A 1 508 ? -25.281 4.457 1.136 1 97.75 508 CYS A N 1
ATOM 3923 C CA . CYS A 1 508 ? -25.672 5.012 2.43 1 97.75 508 CYS A CA 1
ATOM 3924 C C . CYS A 1 508 ? -27.172 5.199 2.518 1 97.75 508 CYS A C 1
ATOM 3926 O O . CYS A 1 508 ? -27.766 5.934 1.719 1 97.75 508 CYS A O 1
ATOM 3928 N N . ASP A 1 509 ? -27.812 4.492 3.518 1 91.38 509 ASP A N 1
ATOM 3929 C CA . ASP A 1 509 ? -29.266 4.621 3.676 1 91.38 509 ASP A CA 1
ATOM 3930 C C . ASP A 1 509 ? -29.625 5.906 4.418 1 91.38 509 ASP A C 1
ATOM 3932 O O . ASP A 1 509 ? -28.906 6.312 5.344 1 91.38 509 ASP A O 1
ATOM 3936 N N . VAL A 1 510 ? -29.984 6.91 3.688 1 70.12 510 VAL A N 1
ATOM 3937 C CA . VAL A 1 510 ? -30.391 8.156 4.332 1 70.12 510 VAL A CA 1
ATOM 3938 C C . VAL A 1 510 ? -31.344 7.855 5.492 1 70.12 510 VAL A C 1
ATOM 3940 O O . VAL A 1 510 ? -32.375 7.188 5.309 1 70.12 510 VAL A O 1
ATOM 3943 N N . PHE A 1 511 ? -30.906 7.676 6.688 1 51.62 511 PHE A N 1
ATOM 3944 C CA . PHE A 1 511 ? -31.828 7.562 7.812 1 51.62 511 PHE A CA 1
ATOM 3945 C C . PHE A 1 511 ? -32.75 8.766 7.879 1 51.62 511 PHE A C 1
ATOM 3947 O O . PHE A 1 511 ? -32.312 9.914 7.824 1 51.62 511 PHE A O 1
ATOM 3954 N N . SER A 1 512 ? -33.812 8.695 7.125 1 42.12 512 SER A N 1
ATOM 3955 C CA . SER A 1 512 ? -34.875 9.656 7.453 1 42.12 512 SER A CA 1
ATOM 3956 C C . SER A 1 512 ? -35.031 9.812 8.961 1 42.12 512 SER A C 1
ATOM 3958 O O . SER A 1 512 ? -35.125 8.82 9.695 1 42.12 512 SER A O 1
ATOM 3960 N N . ASP A 1 513 ? -34.438 10.75 9.578 1 40.06 513 ASP A N 1
ATOM 3961 C CA . ASP A 1 513 ? -35 11.156 10.867 1 40.06 513 ASP A CA 1
ATOM 3962 C C . ASP A 1 513 ? -36.5 11.156 10.859 1 40.06 513 ASP A C 1
ATOM 3964 O O . ASP A 1 513 ? -37.156 12.141 10.477 1 40.06 513 ASP A O 1
ATOM 3968 N N . GLU A 1 514 ? -37.25 10.289 10.266 1 36.31 514 GLU A N 1
ATOM 3969 C CA . GLU A 1 514 ? -38.688 10.25 10.484 1 36.31 514 GLU A CA 1
ATOM 3970 C C . GLU A 1 514 ? -39.031 10.109 11.969 1 36.31 514 GLU A C 1
ATOM 3972 O O . GLU A 1 514 ? -39.406 9.031 12.422 1 36.31 514 GLU A O 1
ATOM 3977 N N . THR A 1 515 ? -38.344 10.43 13.023 1 33.66 515 THR A N 1
ATOM 3978 C CA . THR A 1 515 ? -39.125 10.648 14.234 1 33.66 515 THR A CA 1
ATOM 3979 C C . THR A 1 515 ? -40.156 11.75 14.016 1 33.66 515 THR A C 1
ATOM 3981 O O . THR A 1 515 ? -39.812 12.938 14.062 1 33.66 515 THR A O 1
ATOM 3984 N N . GLY A 1 516 ? -41.031 11.672 13 1 30.89 516 GLY A N 1
ATOM 3985 C CA . GLY A 1 516 ? -42.312 12.406 13.016 1 30.89 516 GLY A CA 1
ATOM 3986 C C . GLY A 1 516 ? -43 12.352 14.352 1 30.89 516 GLY A C 1
ATOM 3987 O O . GLY A 1 516 ? -43.125 11.289 14.953 1 30.89 516 GLY A O 1
ATOM 3988 N N . ALA A 1 517 ? -43.125 13.492 15.141 1 28.14 517 ALA A N 1
ATOM 3989 C CA . ALA A 1 517 ? -44.156 13.773 16.141 1 28.14 517 ALA A CA 1
ATOM 3990 C C . ALA A 1 517 ? -45.531 13.352 15.633 1 28.14 517 ALA A C 1
ATOM 3992 O O . ALA A 1 517 ? -45.969 13.797 14.57 1 28.14 517 ALA A O 1
ATOM 3993 N N . ALA A 1 518 ? -45.969 12.195 16.094 1 33.03 518 ALA A N 1
ATOM 3994 C CA . ALA A 1 518 ? -47.344 11.75 16.016 1 33.03 518 ALA A CA 1
ATOM 3995 C C . ALA A 1 518 ? -48.312 12.906 16.266 1 33.03 518 ALA A C 1
ATOM 3997 O O . ALA A 1 518 ? -48.188 13.609 17.281 1 33.03 518 ALA A O 1
ATOM 3998 N N . SER A 1 519 ? -48.844 13.492 15.242 1 25.78 519 SER A N 1
ATOM 3999 C CA . SER A 1 519 ? -49.969 14.391 15.469 1 25.78 519 SER A CA 1
ATOM 4000 C C . SER A 1 519 ? -51.062 13.734 16.328 1 25.78 519 SER A C 1
ATOM 4002 O O . SER A 1 519 ? -51.344 12.539 16.172 1 25.78 519 SER A O 1
ATOM 4004 N N . PRO A 1 520 ? -51.438 14.344 17.594 1 32.88 520 PRO A N 1
ATOM 4005 C CA . PRO A 1 520 ? -52.469 13.938 18.516 1 32.88 520 PRO A CA 1
ATOM 4006 C C . PRO A 1 520 ? -53.812 13.672 17.812 1 32.88 520 PRO A C 1
ATOM 4008 O O . PRO A 1 520 ? -54.844 13.438 18.484 1 32.88 520 PRO A O 1
ATOM 4011 N N . ASP A 1 521 ? -53.781 13.508 16.531 1 26.17 521 ASP A N 1
ATOM 4012 C CA . ASP A 1 521 ? -55.156 13.609 16.109 1 26.17 521 ASP A CA 1
ATOM 4013 C C . ASP A 1 521 ? -55.969 12.375 16.516 1 26.17 521 ASP A C 1
ATOM 4015 O O . ASP A 1 521 ? -57.156 12.297 16.281 1 26.17 521 ASP A O 1
ATOM 4019 N N . ASP A 1 522 ? -55.281 11.133 16.594 1 24.36 522 ASP A N 1
ATOM 4020 C CA . ASP A 1 522 ? -56.312 10.109 16.531 1 24.36 522 ASP A CA 1
ATOM 4021 C C . ASP A 1 522 ? -57.062 9.969 17.859 1 24.36 522 ASP A C 1
ATOM 4023 O O . ASP A 1 522 ? -56.531 9.336 18.797 1 24.36 522 ASP A O 1
ATOM 4027 N N . GLU A 1 523 ? -57.562 11.18 18.422 1 22.86 523 GLU A N 1
ATOM 4028 C CA . GLU A 1 523 ? -58.719 11.102 19.312 1 22.86 523 GLU A CA 1
ATOM 4029 C C . GLU A 1 523 ? -59.844 10.312 18.672 1 22.86 523 GLU A C 1
ATOM 4031 O O . GLU A 1 523 ? -60.812 10.906 18.141 1 22.86 523 GLU A O 1
ATOM 4036 N N . ALA A 1 524 ? -59.719 9.438 17.844 1 21.5 524 ALA A N 1
ATOM 4037 C CA . ALA A 1 524 ? -61.062 8.836 17.781 1 21.5 524 ALA A CA 1
ATOM 4038 C C . ALA A 1 524 ? -61.438 8.227 19.125 1 21.5 524 ALA A C 1
ATOM 4040 O O . ALA A 1 524 ? -60.594 7.777 19.891 1 21.5 524 ALA A O 1
ATOM 4041 N N . VAL A 1 525 ? -62.688 7.711 19.359 1 21.14 525 VAL A N 1
ATOM 4042 C CA . VAL A 1 525 ? -63.625 6.961 20.188 1 21.14 525 VAL A CA 1
ATOM 4043 C C . VAL A 1 525 ? -63.031 5.582 20.5 1 21.14 525 VAL A C 1
ATOM 4045 O O . VAL A 1 525 ? -62.469 4.93 19.625 1 21.14 525 VAL A O 1
ATOM 4048 N N . MET B 1 1 ? 20.719 -48.375 -11.164 1 89.19 1 MET B N 1
ATOM 4049 C CA . MET B 1 1 ? 20.531 -47.188 -11.961 1 89.19 1 MET B CA 1
ATOM 4050 C C . MET B 1 1 ? 21.391 -46.031 -11.438 1 89.19 1 MET B C 1
ATOM 4052 O O . MET B 1 1 ? 21.656 -45.938 -10.234 1 89.19 1 MET B O 1
ATOM 4056 N N . THR B 1 2 ? 21.969 -45.281 -12.312 1 92.44 2 THR B N 1
ATOM 4057 C CA . THR B 1 2 ? 22.766 -44.125 -11.961 1 92.44 2 THR B CA 1
ATOM 4058 C C . THR B 1 2 ? 22.078 -42.844 -12.445 1 92.44 2 THR B C 1
ATOM 4060 O O . THR B 1 2 ? 21.578 -42.781 -13.57 1 92.44 2 THR B O 1
ATOM 4063 N N . VAL B 1 3 ? 21.969 -41.906 -11.57 1 94.94 3 VAL B N 1
ATOM 4064 C CA . VAL B 1 3 ? 21.281 -40.656 -11.898 1 94.94 3 VAL B CA 1
ATOM 4065 C C . VAL B 1 3 ? 22.031 -39.469 -11.312 1 94.94 3 VAL B C 1
ATOM 4067 O O . VAL B 1 3 ? 22.734 -39.625 -10.297 1 94.94 3 VAL B O 1
ATOM 4070 N N . GLY B 1 4 ? 21.984 -38.375 -12.008 1 95.12 4 GLY B N 1
ATOM 4071 C CA . GLY B 1 4 ? 22.562 -37.156 -11.453 1 95.12 4 GLY B CA 1
ATOM 4072 C C . GLY B 1 4 ? 21.75 -36.562 -10.312 1 95.12 4 GLY B C 1
ATOM 4073 O O . GLY B 1 4 ? 20.531 -36.75 -10.25 1 95.12 4 GLY B O 1
ATOM 4074 N N . ALA B 1 5 ? 22.484 -35.875 -9.398 1 95.88 5 ALA B N 1
ATOM 4075 C CA . ALA B 1 5 ? 21.797 -35.156 -8.312 1 95.88 5 ALA B CA 1
ATOM 4076 C C . ALA B 1 5 ? 20.719 -34.25 -8.859 1 95.88 5 ALA B C 1
ATOM 4078 O O . ALA B 1 5 ? 20.906 -33.562 -9.875 1 95.88 5 ALA B O 1
ATOM 4079 N N . TRP B 1 6 ? 19.578 -34.281 -8.227 1 96.19 6 TRP B N 1
ATOM 4080 C CA . TRP B 1 6 ? 18.422 -33.438 -8.523 1 96.19 6 TRP B CA 1
ATOM 4081 C C . TRP B 1 6 ? 17.844 -33.781 -9.898 1 96.19 6 TRP B C 1
ATOM 4083 O O . TRP B 1 6 ? 17.016 -33.031 -10.422 1 96.19 6 TRP B O 1
ATOM 4093 N N . GLN B 1 7 ? 18.297 -34.781 -10.477 1 95.5 7 GLN B N 1
ATOM 4094 C CA . GLN B 1 7 ? 17.703 -35.281 -11.703 1 95.5 7 GLN B CA 1
ATOM 4095 C C . GLN B 1 7 ? 16.734 -36.438 -11.414 1 95.5 7 GLN B C 1
ATOM 4097 O O . GLN B 1 7 ? 17.031 -37.281 -10.57 1 95.5 7 GLN B O 1
ATOM 4102 N N . GLU B 1 8 ? 15.688 -36.469 -12.109 1 96.62 8 GLU B N 1
ATOM 4103 C CA . GLU B 1 8 ? 14.594 -37.406 -11.852 1 96.62 8 GLU B CA 1
ATOM 4104 C C . GLU B 1 8 ? 14.977 -38.812 -12.266 1 96.62 8 GLU B C 1
ATOM 4106 O O . GLU B 1 8 ? 15.484 -39.031 -13.375 1 96.62 8 GLU B O 1
ATOM 4111 N N . ALA B 1 9 ? 14.828 -39.719 -11.398 1 97.81 9 ALA B N 1
ATOM 4112 C CA . ALA B 1 9 ? 14.82 -41.156 -11.672 1 97.81 9 ALA B CA 1
ATOM 4113 C C . ALA B 1 9 ? 13.406 -41.719 -11.617 1 97.81 9 ALA B C 1
ATOM 4115 O O . ALA B 1 9 ? 12.609 -41.344 -10.758 1 97.81 9 ALA B O 1
ATOM 4116 N N . GLU B 1 10 ? 13.133 -42.625 -12.523 1 98.44 10 GLU B N 1
ATOM 4117 C CA . GLU B 1 10 ? 11.805 -43.219 -12.555 1 98.44 10 GLU B CA 1
ATOM 4118 C C . GLU B 1 10 ? 11.883 -44.719 -12.352 1 98.44 10 GLU B C 1
ATOM 4120 O O . GLU B 1 10 ? 12.648 -45.406 -13.031 1 98.44 10 GLU B O 1
ATOM 4125 N N . ILE B 1 11 ? 11.156 -45.188 -11.406 1 98.56 11 ILE B N 1
ATOM 4126 C CA . ILE B 1 11 ? 11.008 -46.625 -11.109 1 98.56 11 ILE B CA 1
ATOM 4127 C C . ILE B 1 11 ? 9.625 -47.094 -11.539 1 98.56 11 ILE B C 1
ATOM 4129 O O . ILE B 1 11 ? 8.617 -46.469 -11.188 1 98.56 11 ILE B O 1
ATOM 4133 N N . THR B 1 12 ? 9.594 -48.156 -12.281 1 98.56 12 THR B N 1
ATOM 4134 C CA . THR B 1 12 ? 8.328 -48.719 -12.734 1 98.56 12 THR B CA 1
ATOM 4135 C C . THR B 1 12 ? 7.965 -49.969 -11.93 1 98.56 12 THR B C 1
ATOM 4137 O O . THR B 1 12 ? 8.797 -50.875 -11.758 1 98.56 12 THR B O 1
ATOM 4140 N N . LEU B 1 13 ? 6.773 -49.969 -11.398 1 98.69 13 LEU B N 1
ATOM 4141 C CA . LEU B 1 13 ? 6.191 -51.125 -10.727 1 98.69 13 LEU B CA 1
ATOM 4142 C C . LEU B 1 13 ? 5.023 -51.688 -11.531 1 98.69 13 LEU B C 1
ATOM 4144 O O . LEU B 1 13 ? 4.285 -50.938 -12.172 1 98.69 13 LEU B O 1
ATOM 4148 N N . THR B 1 14 ? 4.902 -52.969 -11.484 1 98.44 14 THR B N 1
ATOM 4149 C CA . THR B 1 14 ? 3.787 -53.625 -12.148 1 98.44 14 THR B CA 1
ATOM 4150 C C . THR B 1 14 ? 3.021 -54.5 -11.164 1 98.44 14 THR B C 1
ATOM 4152 O O . THR B 1 14 ? 3.574 -55.469 -10.625 1 98.44 14 THR B O 1
ATOM 4155 N N . ALA B 1 15 ? 1.807 -54.156 -10.969 1 98.06 15 ALA B N 1
ATOM 4156 C CA . ALA B 1 15 ? 0.97 -55 -10.109 1 98.06 15 ALA B CA 1
ATOM 4157 C C . ALA B 1 15 ? 0.87 -56.406 -10.648 1 98.06 15 ALA B C 1
ATOM 4159 O O . ALA B 1 15 ? 0.81 -56.625 -11.867 1 98.06 15 ALA B O 1
ATOM 4160 N N . GLU B 1 16 ? 0.726 -57.344 -9.773 1 97.12 16 GLU B N 1
ATOM 4161 C CA . GLU B 1 16 ? 0.616 -58.75 -10.164 1 97.12 16 GLU B CA 1
ATOM 4162 C C . GLU B 1 16 ? -0.741 -59.031 -10.797 1 97.12 16 GLU B C 1
ATOM 4164 O O . GLU B 1 16 ? -0.842 -59.875 -11.711 1 97.12 16 GLU B O 1
ATOM 4169 N N . THR B 1 17 ? -1.789 -58.375 -10.227 1 92.56 17 THR B N 1
ATOM 4170 C CA . THR B 1 17 ? -3.145 -58.594 -10.727 1 92.56 17 THR B CA 1
ATOM 4171 C C . THR B 1 17 ? -3.797 -57.25 -11.078 1 92.56 17 THR B C 1
ATOM 4173 O O . THR B 1 17 ? -3.316 -56.188 -10.672 1 92.56 17 THR B O 1
ATOM 4176 N N . GLY B 1 18 ? -4.73 -57.438 -11.969 1 94.06 18 GLY B N 1
ATOM 4177 C CA . GLY B 1 18 ? -5.531 -56.25 -12.234 1 94.06 18 GLY B CA 1
ATOM 4178 C C . GLY B 1 18 ? -6.285 -55.75 -11.008 1 94.06 18 GLY B C 1
ATOM 4179 O O . GLY B 1 18 ? -6.82 -56.531 -10.242 1 94.06 18 GLY B O 1
ATOM 4180 N N . ILE B 1 19 ? -6.141 -54.5 -10.773 1 94 19 ILE B N 1
ATOM 4181 C CA . ILE B 1 19 ? -6.816 -53.875 -9.633 1 94 19 ILE B CA 1
ATOM 4182 C C . ILE B 1 19 ? -7.93 -52.969 -10.117 1 94 19 ILE B C 1
ATOM 4184 O O . ILE B 1 19 ? -7.711 -52.125 -11.008 1 94 19 ILE B O 1
ATOM 4188 N N . ALA B 1 20 ? -9.102 -53.156 -9.594 1 94 20 ALA B N 1
ATOM 4189 C CA . ALA B 1 20 ? -10.219 -52.281 -9.914 1 94 20 ALA B CA 1
ATOM 4190 C C . ALA B 1 20 ? -10.016 -50.906 -9.305 1 94 20 ALA B C 1
ATOM 4192 O O . ALA B 1 20 ? -9.625 -50.781 -8.141 1 94 20 ALA B O 1
ATOM 4193 N N . ASP B 1 21 ? -10.242 -49.844 -10.078 1 95 21 ASP B N 1
ATOM 4194 C CA . ASP B 1 21 ? -10.102 -48.438 -9.695 1 95 21 ASP B CA 1
ATOM 4195 C C . ASP B 1 21 ? -8.75 -48.156 -9.039 1 95 21 ASP B C 1
ATOM 4197 O O . ASP B 1 21 ? -8.68 -47.594 -7.949 1 95 21 ASP B O 1
ATOM 4201 N N . PRO B 1 22 ? -7.707 -48.531 -9.688 1 96.19 22 PRO B N 1
ATOM 4202 C CA . PRO B 1 22 ? -6.375 -48.5 -9.078 1 96.19 22 PRO B CA 1
ATOM 4203 C C . PRO B 1 22 ? -5.984 -47.125 -8.555 1 96.19 22 PRO B C 1
ATOM 4205 O O . PRO B 1 22 ? -5.293 -47.031 -7.535 1 96.19 22 PRO B O 1
ATOM 4208 N N . TYR B 1 23 ? -6.422 -46.094 -9.141 1 97.75 23 TYR B N 1
ATOM 4209 C CA . TYR B 1 23 ? -6.098 -44.719 -8.719 1 97.75 23 TYR B CA 1
ATOM 4210 C C . TYR B 1 23 ? -6.672 -44.438 -7.34 1 97.75 23 TYR B C 1
ATOM 4212 O O . TYR B 1 23 ? -6.027 -43.781 -6.52 1 97.75 23 TYR B O 1
ATOM 4220 N N . THR B 1 24 ? -7.855 -44.875 -7.039 1 98.06 24 THR B N 1
ATOM 4221 C CA . THR B 1 24 ? -8.539 -44.531 -5.801 1 98.06 24 THR B CA 1
ATOM 4222 C C . THR B 1 24 ? -8.336 -45.625 -4.742 1 98.06 24 THR B C 1
ATOM 4224 O O . THR B 1 24 ? -8.406 -45.344 -3.543 1 98.06 24 THR B O 1
ATOM 4227 N N . ALA B 1 25 ? -8.023 -46.781 -5.152 1 95.75 25 ALA B N 1
ATOM 4228 C CA . ALA B 1 25 ? -8.156 -47.938 -4.25 1 95.75 25 ALA B CA 1
ATOM 4229 C C . ALA B 1 25 ? -6.809 -48.281 -3.631 1 95.75 25 ALA B C 1
ATOM 4231 O O . ALA B 1 25 ? -6.754 -49 -2.621 1 95.75 25 ALA B O 1
ATOM 4232 N N . VAL B 1 26 ? -5.719 -47.812 -4.215 1 96.38 26 VAL B N 1
ATOM 4233 C CA . VAL B 1 26 ? -4.422 -48.344 -3.789 1 96.38 26 VAL B CA 1
ATOM 4234 C C . VAL B 1 26 ? -3.459 -47.188 -3.535 1 96.38 26 VAL B C 1
ATOM 4236 O O . VAL B 1 26 ? -3.33 -46.281 -4.367 1 96.38 26 VAL B O 1
ATOM 4239 N N . ASP B 1 27 ? -2.852 -47.188 -2.402 1 97.38 27 ASP B N 1
ATOM 4240 C CA . ASP B 1 27 ? -1.73 -46.312 -2.094 1 97.38 27 ASP B CA 1
ATOM 4241 C C . ASP B 1 27 ? -0.405 -47.062 -2.158 1 97.38 27 ASP B C 1
ATOM 4243 O O . ASP B 1 27 ? -0.281 -48.188 -1.608 1 97.38 27 ASP B O 1
ATOM 4247 N N . VAL B 1 28 ? 0.481 -46.562 -2.887 1 98.62 28 VAL B N 1
ATOM 4248 C CA . VAL B 1 28 ? 1.827 -47.094 -2.994 1 98.62 28 VAL B CA 1
ATOM 4249 C C . VAL B 1 28 ? 2.859 -46 -2.715 1 98.62 28 VAL B C 1
ATOM 4251 O O . VAL B 1 28 ? 2.68 -44.875 -3.115 1 98.62 28 VAL B O 1
ATOM 4254 N N . TRP B 1 29 ? 3.912 -46.281 -1.938 1 98.88 29 TRP B N 1
ATOM 4255 C CA . TRP B 1 29 ? 5.012 -45.375 -1.712 1 98.88 29 TRP B CA 1
ATOM 4256 C C . TRP B 1 29 ? 6.332 -46.094 -1.543 1 98.88 29 TRP B C 1
ATOM 4258 O O . TRP B 1 29 ? 6.352 -47.344 -1.478 1 98.88 29 TRP B O 1
ATOM 4268 N N . ALA B 1 30 ? 7.383 -45.406 -1.574 1 98.88 30 ALA B N 1
ATOM 4269 C CA . ALA B 1 30 ? 8.703 -45.969 -1.344 1 98.88 30 ALA B CA 1
ATOM 4270 C C . ALA B 1 30 ? 9.492 -45.156 -0.334 1 98.88 30 ALA B C 1
ATOM 4272 O O . ALA B 1 30 ? 9.414 -43.906 -0.335 1 98.88 30 ALA B O 1
ATOM 4273 N N . ASP B 1 31 ? 10.203 -45.812 0.488 1 98.81 31 ASP B N 1
ATOM 4274 C CA . ASP B 1 31 ? 11.211 -45.188 1.346 1 98.81 31 ASP B CA 1
ATOM 4275 C C . ASP B 1 31 ? 12.609 -45.344 0.759 1 98.81 31 ASP B C 1
ATOM 4277 O O . ASP B 1 31 ? 13.016 -46.469 0.403 1 98.81 31 ASP B O 1
ATOM 4281 N N . PHE B 1 32 ? 13.234 -44.25 0.578 1 98.88 32 PHE B N 1
ATOM 4282 C CA . PHE B 1 32 ? 14.617 -44.219 0.121 1 98.88 32 PHE B CA 1
ATOM 4283 C C . PHE B 1 32 ? 15.562 -43.906 1.279 1 98.88 32 PHE B C 1
ATOM 4285 O O . PHE B 1 32 ? 15.391 -42.906 1.979 1 98.88 32 PHE B O 1
ATOM 4292 N N . THR B 1 33 ? 16.484 -44.719 1.507 1 98.75 33 THR B N 1
ATOM 4293 C CA . THR B 1 33 ? 17.5 -44.5 2.541 1 98.75 33 THR B CA 1
ATOM 4294 C C . THR B 1 33 ? 18.875 -44.344 1.924 1 98.75 33 THR B C 1
ATOM 4296 O O . THR B 1 33 ? 19.359 -45.25 1.23 1 98.75 33 THR B O 1
ATOM 4299 N N . HIS B 1 34 ? 19.484 -43.281 2.172 1 98.62 34 HIS B N 1
ATOM 4300 C CA . HIS B 1 34 ? 20.812 -43 1.656 1 98.62 34 HIS B CA 1
ATOM 4301 C C . HIS B 1 34 ? 21.891 -43.656 2.523 1 98.62 34 HIS B C 1
ATOM 4303 O O . HIS B 1 34 ? 21.641 -43.969 3.691 1 98.62 34 HIS B O 1
ATOM 4309 N N . ASP B 1 35 ? 23.078 -43.75 1.987 1 98.31 35 ASP B N 1
ATOM 4310 C CA . ASP B 1 35 ? 24.219 -44.312 2.713 1 98.31 35 ASP B CA 1
ATOM 4311 C C . ASP B 1 35 ? 24.5 -43.5 3.973 1 98.31 35 ASP B C 1
ATOM 4313 O O . ASP B 1 35 ? 25.047 -44.031 4.949 1 98.31 35 ASP B O 1
ATOM 4317 N N . ASP B 1 36 ? 24.156 -42.25 3.947 1 98 36 ASP B N 1
ATOM 4318 C CA . ASP B 1 36 ? 24.484 -41.375 5.078 1 98 36 ASP B CA 1
ATOM 4319 C C . ASP B 1 36 ? 23.375 -41.406 6.125 1 98 36 ASP B C 1
ATOM 4321 O O . ASP B 1 36 ? 23.406 -40.656 7.105 1 98 36 ASP B O 1
ATOM 4325 N N . GLY B 1 37 ? 22.312 -42.094 5.938 1 98.19 37 GLY B N 1
ATOM 4326 C CA . GLY B 1 37 ? 21.25 -42.281 6.918 1 98.19 37 GLY B CA 1
ATOM 4327 C C . GLY B 1 37 ? 20.016 -41.438 6.613 1 98.19 37 GLY B C 1
ATOM 4328 O O . GLY B 1 37 ? 18.969 -41.656 7.223 1 98.19 37 GLY B O 1
ATOM 4329 N N . THR B 1 38 ? 20.109 -40.562 5.645 1 98.12 38 THR B N 1
ATOM 4330 C CA . THR B 1 38 ? 18.953 -39.75 5.258 1 98.12 38 THR B CA 1
ATOM 4331 C C . THR B 1 38 ? 17.844 -40.625 4.688 1 98.12 38 THR B C 1
ATOM 4333 O O . THR B 1 38 ? 18.109 -41.531 3.893 1 98.12 38 THR B O 1
ATOM 4336 N N . VAL B 1 39 ? 16.609 -40.344 5.156 1 98.62 39 VAL B N 1
ATOM 4337 C CA . VAL B 1 39 ? 15.461 -41.094 4.652 1 98.62 39 VAL B CA 1
ATOM 4338 C C . VAL B 1 39 ? 14.477 -40.125 3.988 1 98.62 39 VAL B C 1
ATOM 4340 O O . VAL B 1 39 ? 14.133 -39.094 4.559 1 98.62 39 VAL B O 1
ATOM 4343 N N . LEU B 1 40 ? 14.125 -40.438 2.768 1 98.81 40 LEU B N 1
ATOM 4344 C CA . LEU B 1 40 ? 13.086 -39.719 2.037 1 98.81 40 LEU B CA 1
ATOM 4345 C C . LEU B 1 40 ? 11.984 -40.656 1.581 1 98.81 40 LEU B C 1
ATOM 4347 O O . LEU B 1 40 ? 12.25 -41.812 1.181 1 98.81 40 LEU B O 1
ATOM 4351 N N . ARG B 1 41 ? 10.82 -40.281 1.731 1 98.81 41 ARG B N 1
ATOM 4352 C CA . ARG B 1 41 ? 9.672 -41.031 1.271 1 98.81 41 ARG B CA 1
ATOM 4353 C C . ARG B 1 41 ? 9.031 -40.406 0.047 1 98.81 41 ARG B C 1
ATOM 4355 O O . ARG B 1 41 ? 8.789 -39.188 0.033 1 98.81 41 ARG B O 1
ATOM 4362 N N . ARG B 1 42 ? 8.75 -41.188 -0.989 1 98.88 42 ARG B N 1
ATOM 4363 C CA . ARG B 1 42 ? 8.062 -40.719 -2.191 1 98.88 42 ARG B CA 1
ATOM 4364 C C . ARG B 1 42 ? 6.785 -41.531 -2.43 1 98.88 42 ARG B C 1
ATOM 4366 O O . ARG B 1 42 ? 6.789 -42.75 -2.34 1 98.88 42 ARG B O 1
ATOM 4373 N N . PRO B 1 43 ? 5.711 -40.781 -2.73 1 98.88 43 PRO B N 1
ATOM 4374 C CA . PRO B 1 43 ? 4.531 -41.5 -3.207 1 98.88 43 PRO B CA 1
ATOM 4375 C C . PRO B 1 43 ? 4.68 -42 -4.645 1 98.88 43 PRO B C 1
ATOM 4377 O O . PRO B 1 43 ? 5.422 -41.406 -5.43 1 98.88 43 PRO B O 1
ATOM 4380 N N . ALA B 1 44 ? 4.031 -43.094 -4.973 1 98.81 44 ALA B N 1
ATOM 4381 C CA . ALA B 1 44 ? 3.904 -43.562 -6.348 1 98.81 44 ALA B CA 1
ATOM 4382 C C . ALA B 1 44 ? 2.615 -43.062 -6.984 1 98.81 44 ALA B C 1
ATOM 4384 O O . ALA B 1 44 ? 1.712 -42.594 -6.289 1 98.81 44 ALA B O 1
ATOM 4385 N N . PHE B 1 45 ? 2.557 -43.062 -8.273 1 98.88 45 PHE B N 1
ATOM 4386 C CA . PHE B 1 45 ? 1.327 -42.719 -8.977 1 98.88 45 PHE B CA 1
ATOM 4387 C C . PHE B 1 45 ? 0.935 -43.812 -9.961 1 98.88 45 PHE B C 1
ATOM 4389 O O . PHE B 1 45 ? 1.8 -44.469 -10.547 1 98.88 45 PHE B O 1
ATOM 4396 N N . HIS B 1 46 ? -0.338 -44.062 -10.023 1 98.62 46 HIS B N 1
ATOM 4397 C CA . HIS B 1 46 ? -0.869 -44.969 -11.047 1 98.62 46 HIS B CA 1
ATOM 4398 C C . HIS B 1 46 ? -0.712 -44.375 -12.438 1 98.62 46 HIS B C 1
ATOM 4400 O O . HIS B 1 46 ? -1.037 -43.188 -12.664 1 98.62 46 HIS B O 1
ATOM 4406 N N . ASP B 1 47 ? -0.155 -45.156 -13.367 1 98.62 47 ASP B N 1
ATOM 4407 C CA . ASP B 1 47 ? 0.114 -44.656 -14.711 1 98.62 47 ASP B CA 1
ATOM 4408 C C . ASP B 1 47 ? -0.601 -45.5 -15.766 1 98.62 47 ASP B C 1
ATOM 4410 O O . ASP B 1 47 ? -0.069 -45.719 -16.859 1 98.62 47 ASP B O 1
ATOM 4414 N N . GLY B 1 48 ? -1.714 -46.094 -15.422 1 97.75 48 GLY B N 1
ATOM 4415 C CA . GLY B 1 48 ? -2.525 -46.844 -16.359 1 97.75 48 GLY B CA 1
ATOM 4416 C C . GLY B 1 48 ? -2.375 -48.344 -16.203 1 97.75 48 GLY B C 1
ATOM 4417 O O . GLY B 1 48 ? -1.272 -48.844 -15.961 1 97.75 48 GLY B O 1
ATOM 4418 N N . GLY B 1 49 ? -3.469 -49.031 -16.359 1 96.94 49 GLY B N 1
ATOM 4419 C CA . GLY B 1 49 ? -3.436 -50.5 -16.234 1 96.94 49 GLY B CA 1
ATOM 4420 C C . GLY B 1 49 ? -2.852 -50.969 -14.93 1 96.94 49 GLY B C 1
ATOM 4421 O O . GLY B 1 49 ? -3.295 -50.562 -13.852 1 96.94 49 GLY B O 1
ATOM 4422 N N . ARG B 1 50 ? -1.78 -51.781 -15.016 1 97.88 50 ARG B N 1
ATOM 4423 C CA . ARG B 1 50 ? -1.153 -52.375 -13.828 1 97.88 50 ARG B CA 1
ATOM 4424 C C . ARG B 1 50 ? 0.136 -51.625 -13.477 1 97.88 50 ARG B C 1
ATOM 4426 O O . ARG B 1 50 ? 0.937 -52.125 -12.68 1 97.88 50 ARG B O 1
ATOM 4433 N N . THR B 1 51 ? 0.25 -50.5 -14.055 1 98.5 51 THR B N 1
ATOM 4434 C CA . THR B 1 51 ? 1.535 -49.812 -13.945 1 98.5 51 THR B CA 1
ATOM 4435 C C . THR B 1 51 ? 1.477 -48.719 -12.891 1 98.5 51 THR B C 1
ATOM 4437 O O . THR B 1 51 ? 0.561 -47.875 -12.898 1 98.5 51 THR B O 1
ATOM 4440 N N . TRP B 1 52 ? 2.363 -48.688 -11.945 1 98.62 52 TRP B N 1
ATOM 4441 C CA . TRP B 1 52 ? 2.686 -47.594 -11.039 1 98.62 52 TRP B CA 1
ATOM 4442 C C . TRP B 1 52 ? 4.109 -47.094 -11.273 1 98.62 52 TRP B C 1
ATOM 4444 O O . TRP B 1 52 ? 4.965 -47.844 -11.75 1 98.62 52 TRP B O 1
ATOM 4454 N N . ARG B 1 53 ? 4.309 -45.844 -10.953 1 98.81 53 ARG B N 1
ATOM 4455 C CA . ARG B 1 53 ? 5.652 -45.281 -11.07 1 98.81 53 ARG B CA 1
ATOM 4456 C C . ARG B 1 53 ? 6.016 -44.469 -9.844 1 98.81 53 ARG B C 1
ATOM 4458 O O . ARG B 1 53 ? 5.137 -43.875 -9.203 1 98.81 53 ARG B O 1
ATOM 4465 N N . ILE B 1 54 ? 7.27 -44.469 -9.5 1 98.81 54 ILE B N 1
ATOM 4466 C CA . ILE B 1 54 ? 7.863 -43.625 -8.477 1 98.81 54 ILE B CA 1
ATOM 4467 C C . ILE B 1 54 ? 8.961 -42.781 -9.094 1 98.81 54 ILE B C 1
ATOM 4469 O O . ILE B 1 54 ? 9.836 -43.281 -9.797 1 98.81 54 ILE B O 1
ATOM 4473 N N . ARG B 1 55 ? 8.836 -41.531 -8.875 1 98.88 55 ARG B N 1
ATOM 4474 C CA . ARG B 1 55 ? 9.883 -40.594 -9.328 1 98.88 55 ARG B CA 1
ATOM 4475 C C . ARG B 1 55 ? 10.656 -40.031 -8.148 1 98.88 55 ARG B C 1
ATOM 4477 O O . ARG B 1 55 ? 10.07 -39.656 -7.133 1 98.88 55 ARG B O 1
ATOM 4484 N N . PHE B 1 56 ? 11.969 -40.062 -8.25 1 98.69 56 PHE B N 1
ATOM 4485 C CA . PHE B 1 56 ? 12.867 -39.688 -7.164 1 98.69 56 PHE B CA 1
ATOM 4486 C C . PHE B 1 56 ? 14.016 -38.844 -7.691 1 98.69 56 PHE B C 1
ATOM 4488 O O . PHE B 1 56 ? 14.555 -39.094 -8.773 1 98.69 56 PHE B O 1
ATOM 4495 N N . ALA B 1 57 ? 14.352 -37.812 -7.008 1 98.12 57 ALA B N 1
ATOM 4496 C CA . ALA B 1 57 ? 15.539 -36.969 -7.254 1 98.12 57 ALA B CA 1
ATOM 4497 C C . ALA B 1 57 ? 16.391 -36.875 -5.996 1 98.12 57 ALA B C 1
ATOM 4499 O O . ALA B 1 57 ? 15.906 -36.438 -4.941 1 98.12 57 ALA B O 1
ATOM 4500 N N . SER B 1 58 ? 17.641 -37.156 -6.102 1 98.19 58 SER B N 1
ATOM 4501 C CA . SER B 1 58 ? 18.5 -37.156 -4.922 1 98.19 58 SER B CA 1
ATOM 4502 C C . SER B 1 58 ? 18.969 -35.75 -4.598 1 98.19 58 SER B C 1
ATOM 4504 O O . SER B 1 58 ? 19.531 -35.031 -5.457 1 98.19 58 SER B O 1
ATOM 4506 N N . PRO B 1 59 ? 18.766 -35.312 -3.383 1 97.44 59 PRO B N 1
ATOM 4507 C CA . PRO B 1 59 ? 19.391 -34.062 -2.949 1 97.44 59 PRO B CA 1
ATOM 4508 C C . PRO B 1 59 ? 20.875 -34.188 -2.646 1 97.44 59 PRO B C 1
ATOM 4510 O O . PRO B 1 59 ? 21.562 -33.219 -2.418 1 97.44 59 PRO B O 1
ATOM 4513 N N . ARG B 1 60 ? 21.344 -35.469 -2.582 1 96.19 60 ARG B N 1
ATOM 4514 C CA . ARG B 1 60 ? 22.781 -35.75 -2.416 1 96.19 60 ARG B CA 1
ATOM 4515 C C . ARG B 1 60 ? 23.469 -35.875 -3.77 1 96.19 60 ARG B C 1
ATOM 4517 O O . ARG B 1 60 ? 22.875 -36.344 -4.742 1 96.19 60 ARG B O 1
ATOM 4524 N N . ASP B 1 61 ? 24.766 -35.531 -3.785 1 95.5 61 ASP B N 1
ATOM 4525 C CA . ASP B 1 61 ? 25.469 -35.5 -5.062 1 95.5 61 ASP B CA 1
ATOM 4526 C C . ASP B 1 61 ? 26.344 -36.75 -5.215 1 95.5 61 ASP B C 1
ATOM 4528 O O . ASP B 1 61 ? 27.125 -36.875 -6.164 1 95.5 61 ASP B O 1
ATOM 4532 N N . HIS B 1 62 ? 26.281 -37.656 -4.312 1 96.25 62 HIS B N 1
ATOM 4533 C CA . HIS B 1 62 ? 27 -38.906 -4.352 1 96.25 62 HIS B CA 1
ATOM 4534 C C . HIS B 1 62 ? 26.344 -39.969 -3.463 1 96.25 62 HIS B C 1
ATOM 4536 O O . HIS B 1 62 ? 25.406 -39.656 -2.719 1 96.25 62 HIS B O 1
ATOM 4542 N N . GLY B 1 63 ? 26.797 -41.125 -3.68 1 97.88 63 GLY B N 1
ATOM 4543 C CA . GLY B 1 63 ? 26.312 -42.219 -2.812 1 97.88 63 GLY B CA 1
ATOM 4544 C C . GLY B 1 63 ? 25.234 -43.062 -3.451 1 97.88 63 GLY B C 1
ATOM 4545 O O . GLY B 1 63 ? 25.047 -43 -4.668 1 97.88 63 GLY B O 1
ATOM 4546 N N . THR B 1 64 ? 24.688 -43.844 -2.545 1 98.5 64 THR B N 1
ATOM 4547 C CA . THR B 1 64 ? 23.688 -44.812 -3.016 1 98.5 64 THR B CA 1
ATOM 4548 C C . THR B 1 64 ? 22.422 -44.719 -2.162 1 98.5 64 THR B C 1
ATOM 4550 O O . THR B 1 64 ? 22.5 -44.625 -0.938 1 98.5 64 THR B O 1
ATOM 4553 N N . TRP B 1 65 ? 21.359 -44.75 -2.838 1 98.75 65 TRP B N 1
ATOM 4554 C CA . TRP B 1 65 ? 20.047 -44.844 -2.189 1 98.75 65 TRP B CA 1
ATOM 4555 C C . TRP B 1 65 ? 19.516 -46.281 -2.301 1 98.75 65 TRP B C 1
ATOM 4557 O O . TRP B 1 65 ? 19.547 -46.875 -3.377 1 98.75 65 TRP B O 1
ATOM 4567 N N . HIS B 1 66 ? 19.062 -46.781 -1.142 1 98.75 66 HIS B N 1
ATOM 4568 C CA . HIS B 1 66 ? 18.312 -48.031 -1.102 1 98.75 66 HIS B CA 1
ATOM 4569 C C . HIS B 1 66 ? 16.828 -47.781 -0.902 1 98.75 66 HIS B C 1
ATOM 4571 O O . HIS B 1 66 ? 16.422 -47.094 0.022 1 98.75 66 HIS B O 1
ATOM 4577 N N . TRP B 1 67 ? 16.016 -48.375 -1.817 1 98.75 67 TRP B N 1
ATOM 4578 C CA . TRP B 1 67 ? 14.594 -48.062 -1.684 1 98.75 67 TRP B CA 1
ATOM 4579 C C . TRP B 1 67 ? 13.781 -49.344 -1.566 1 98.75 67 TRP B C 1
ATOM 4581 O O . TRP B 1 67 ? 14.195 -50.406 -2.059 1 98.75 67 TRP B O 1
ATOM 4591 N N . THR B 1 68 ? 12.703 -49.281 -0.805 1 98.75 68 THR B N 1
ATOM 4592 C CA . THR B 1 68 ? 11.719 -50.344 -0.638 1 98.75 68 THR B CA 1
ATOM 4593 C C . THR B 1 68 ? 10.305 -49.781 -0.687 1 98.75 68 THR B C 1
ATOM 4595 O O . THR B 1 68 ? 10.031 -48.719 -0.124 1 98.75 68 THR B O 1
ATOM 4598 N N . THR B 1 69 ? 9.469 -50.5 -1.419 1 98.81 69 THR B N 1
ATOM 4599 C CA . THR B 1 69 ? 8.109 -50 -1.593 1 98.81 69 THR B CA 1
ATOM 4600 C C . THR B 1 69 ? 7.184 -50.594 -0.53 1 98.81 69 THR B C 1
ATOM 4602 O O . THR B 1 69 ? 7.469 -51.656 0.037 1 98.81 69 THR B O 1
ATOM 4605 N N . SER B 1 70 ? 6.184 -49.812 -0.216 1 98.69 70 SER B N 1
ATOM 4606 C CA . SER B 1 70 ? 5.02 -50.25 0.543 1 98.69 70 SER B CA 1
ATOM 4607 C C . SER B 1 70 ? 3.723 -49.938 -0.204 1 98.69 70 SER B C 1
ATOM 4609 O O . SER B 1 70 ? 3.703 -49.125 -1.105 1 98.69 70 SER B O 1
ATOM 4611 N N . ALA B 1 71 ? 2.684 -50.656 0.075 1 98.12 71 ALA B N 1
ATOM 4612 C CA . ALA B 1 71 ? 1.381 -50.5 -0.559 1 98.12 71 ALA B CA 1
ATOM 4613 C C . ALA B 1 71 ? 0.25 -50.812 0.409 1 98.12 71 ALA B C 1
ATOM 4615 O O . ALA B 1 71 ? 0.438 -51.594 1.35 1 98.12 71 ALA B O 1
ATOM 4616 N N . SER B 1 72 ? -0.879 -50.281 0.23 1 97.62 72 SER B N 1
ATOM 4617 C CA . SER B 1 72 ? -2.041 -50.531 1.078 1 97.62 72 SER B CA 1
ATOM 4618 C C . SER B 1 72 ? -2.668 -51.875 0.784 1 97.62 72 SER B C 1
ATOM 4620 O O . SER B 1 72 ? -3.566 -52.312 1.501 1 97.62 72 SER B O 1
ATOM 4622 N N . VAL B 1 73 ? -2.211 -52.531 -0.297 1 96.38 73 VAL B N 1
ATOM 4623 C CA . VAL B 1 73 ? -2.676 -53.875 -0.665 1 96.38 73 VAL B CA 1
ATOM 4624 C C . VAL B 1 73 ? -1.501 -54.844 -0.67 1 96.38 73 VAL B C 1
ATOM 4626 O O . VAL B 1 73 ? -0.355 -54.438 -0.889 1 96.38 73 VAL B O 1
ATOM 4629 N N . PRO B 1 74 ? -1.847 -56.125 -0.466 1 95.44 74 PRO B N 1
ATOM 4630 C CA . PRO B 1 74 ? -0.774 -57.125 -0.463 1 95.44 74 PRO B CA 1
ATOM 4631 C C . PRO B 1 74 ? -0.419 -57.594 -1.866 1 95.44 74 PRO B C 1
ATOM 4633 O O . PRO B 1 74 ? -0.498 -58.812 -2.145 1 95.44 74 PRO B O 1
ATOM 4636 N N . ASP B 1 75 ? -0.051 -56.781 -2.723 1 96.62 75 ASP B N 1
ATOM 4637 C CA . ASP B 1 75 ? 0.344 -57.094 -4.094 1 96.62 75 ASP B CA 1
ATOM 4638 C C . ASP B 1 75 ? 1.864 -57.156 -4.223 1 96.62 75 ASP B C 1
ATOM 4640 O O . ASP B 1 75 ? 2.559 -56.188 -3.943 1 96.62 75 ASP B O 1
ATOM 4644 N N . GLY B 1 76 ? 2.393 -58.25 -4.691 1 96.5 76 GLY B N 1
ATOM 4645 C CA . GLY B 1 76 ? 3.828 -58.5 -4.723 1 96.5 76 GLY B CA 1
ATOM 4646 C C . GLY B 1 76 ? 4.551 -57.625 -5.727 1 96.5 76 GLY B C 1
ATOM 4647 O O . GLY B 1 76 ? 5.773 -57.469 -5.66 1 96.5 76 GLY B O 1
ATOM 4648 N N . GLY B 1 77 ? 3.857 -57.062 -6.676 1 97.94 77 GLY B N 1
ATOM 4649 C CA . GLY B 1 77 ? 4.449 -56.156 -7.637 1 97.94 77 GLY B CA 1
ATOM 4650 C C . GLY B 1 77 ? 4.512 -54.719 -7.133 1 97.94 77 GLY B C 1
ATOM 4651 O O . GLY B 1 77 ? 5.191 -53.875 -7.723 1 97.94 77 GLY B O 1
ATOM 4652 N N . LEU B 1 78 ? 3.854 -54.406 -6.035 1 98.44 78 LEU B N 1
ATOM 4653 C CA . LEU B 1 78 ? 3.748 -53.062 -5.523 1 98.44 78 LEU B CA 1
ATOM 4654 C C . LEU B 1 78 ? 4.375 -52.938 -4.137 1 98.44 78 LEU B C 1
ATOM 4656 O O . LEU B 1 78 ? 4.855 -51.875 -3.75 1 98.44 78 LEU B O 1
ATOM 4660 N N . ARG B 1 79 ? 4.312 -53.969 -3.379 1 98.06 79 ARG B N 1
ATOM 4661 C CA . ARG B 1 79 ? 4.785 -54 -1.999 1 98.06 79 ARG B CA 1
ATOM 4662 C C . ARG B 1 79 ? 6.102 -54.75 -1.878 1 98.06 79 ARG B C 1
ATOM 4664 O O . ARG B 1 79 ? 6.277 -55.812 -2.496 1 98.06 79 ARG B O 1
ATOM 4671 N N . ASP B 1 80 ? 6.992 -54.25 -1.099 1 98.12 80 ASP B N 1
ATOM 4672 C CA . ASP B 1 80 ? 8.266 -54.875 -0.732 1 98.12 80 ASP B CA 1
ATOM 4673 C C . ASP B 1 80 ? 9.156 -55.062 -1.958 1 98.12 80 ASP B C 1
ATOM 4675 O O . ASP B 1 80 ? 9.906 -56.031 -2.035 1 98.12 80 ASP B O 1
ATOM 4679 N N . VAL B 1 81 ? 8.875 -54.312 -2.916 1 98.5 81 VAL B N 1
ATOM 4680 C CA . VAL B 1 81 ? 9.82 -54.25 -4.027 1 98.5 81 VAL B CA 1
ATOM 4681 C C . VAL B 1 81 ? 10.992 -53.344 -3.639 1 98.5 81 VAL B C 1
ATOM 4683 O O . VAL B 1 81 ? 10.805 -52.312 -2.975 1 98.5 81 VAL B O 1
ATOM 4686 N N . SER B 1 82 ? 12.219 -53.719 -4.023 1 98.38 82 SER B N 1
ATOM 4687 C CA . SER B 1 82 ? 13.367 -52.938 -3.562 1 98.38 82 SER B CA 1
ATOM 4688 C C . SER B 1 82 ? 14.406 -52.781 -4.672 1 98.38 82 SER B C 1
ATOM 4690 O O . SER B 1 82 ? 14.344 -53.469 -5.691 1 98.38 82 SER B O 1
ATOM 4692 N N . GLY B 1 83 ? 15.227 -51.812 -4.562 1 98.25 83 GLY B N 1
ATOM 4693 C CA . GLY B 1 83 ? 16.312 -51.531 -5.488 1 98.25 83 GLY B CA 1
ATOM 4694 C C . GLY B 1 83 ? 17.281 -50.5 -4.969 1 98.25 83 GLY B C 1
ATOM 4695 O O . GLY B 1 83 ? 17.25 -50.156 -3.785 1 98.25 83 GLY B O 1
ATOM 4696 N N . THR B 1 84 ? 18.234 -50.188 -5.812 1 98.38 84 THR B N 1
ATOM 4697 C CA . THR B 1 84 ? 19.234 -49.188 -5.465 1 98.38 84 THR B CA 1
ATOM 4698 C C . THR B 1 84 ? 19.359 -48.156 -6.57 1 98.38 84 THR B C 1
ATOM 4700 O O . THR B 1 84 ? 19 -48.406 -7.723 1 98.38 84 THR B O 1
ATOM 4703 N N . LEU B 1 85 ? 19.672 -47 -6.207 1 97.81 85 LEU B N 1
ATOM 4704 C CA . LEU B 1 85 ? 19.984 -45.875 -7.098 1 97.81 85 LEU B CA 1
ATOM 4705 C C . LEU B 1 85 ? 21.312 -45.25 -6.715 1 97.81 85 LEU B C 1
ATOM 4707 O O . LEU B 1 85 ? 21.5 -44.844 -5.566 1 97.81 85 LEU B O 1
ATOM 4711 N N . THR B 1 86 ? 22.234 -45.219 -7.625 1 98.12 86 THR B N 1
ATOM 4712 C CA . THR B 1 86 ? 23.516 -44.531 -7.402 1 98.12 86 THR B CA 1
ATOM 4713 C C . THR B 1 86 ? 23.484 -43.125 -7.961 1 98.12 86 THR B C 1
ATOM 4715 O O . THR B 1 86 ? 22.969 -42.875 -9.055 1 98.12 86 THR B O 1
ATOM 4718 N N . VAL B 1 87 ? 24.031 -42.25 -7.191 1 97.12 87 VAL B N 1
ATOM 4719 C CA . VAL B 1 87 ? 23.922 -40.844 -7.547 1 97.12 87 VAL B CA 1
ATOM 4720 C C . VAL B 1 87 ? 25.297 -40.312 -7.93 1 97.12 87 VAL B C 1
ATOM 4722 O O . VAL B 1 87 ? 26.297 -40.625 -7.277 1 97.12 87 VAL B O 1
ATOM 4725 N N . THR B 1 88 ? 25.359 -39.531 -8.969 1 94.75 88 THR B N 1
ATOM 4726 C CA . THR B 1 88 ? 26.516 -38.75 -9.367 1 94.75 88 THR B CA 1
ATOM 4727 C C . THR B 1 88 ? 26.219 -37.25 -9.281 1 94.75 88 THR B C 1
ATOM 4729 O O . THR B 1 88 ? 25.062 -36.844 -9.172 1 94.75 88 THR B O 1
ATOM 4732 N N . PRO B 1 89 ? 27.297 -36.438 -9.25 1 90.31 89 PRO B N 1
ATOM 4733 C CA . PRO B 1 89 ? 27.047 -35 -9.227 1 90.31 89 PRO B CA 1
ATOM 4734 C C . PRO B 1 89 ? 26.234 -34.5 -10.422 1 90.31 89 PRO B C 1
ATOM 4736 O O . PRO B 1 89 ? 26.359 -35.062 -11.523 1 90.31 89 PRO B O 1
ATOM 4739 N N . GLY B 1 90 ? 25.375 -33.625 -10.109 1 82.19 90 GLY B N 1
ATOM 4740 C CA . GLY B 1 90 ? 24.609 -33 -11.188 1 82.19 90 GLY B CA 1
ATOM 4741 C C . GLY B 1 90 ? 25.484 -32.312 -12.211 1 82.19 90 GLY B C 1
ATOM 4742 O O . GLY B 1 90 ? 26.516 -31.734 -11.867 1 82.19 90 GLY B O 1
ATOM 4743 N N . THR B 1 91 ? 25.156 -32.531 -13.477 1 77.06 91 THR B N 1
ATOM 4744 C CA . THR B 1 91 ? 25.891 -31.875 -14.562 1 77.06 91 THR B CA 1
ATOM 4745 C C . THR B 1 91 ? 24.969 -31.016 -15.422 1 77.06 91 THR B C 1
ATOM 4747 O O . THR B 1 91 ? 23.734 -31.172 -15.352 1 77.06 91 THR B O 1
ATOM 4750 N N . GLY B 1 92 ? 25.438 -29.891 -15.875 1 76.44 92 GLY B N 1
ATOM 4751 C CA . GLY B 1 92 ? 24.703 -29.141 -16.875 1 76.44 92 GLY B CA 1
ATOM 4752 C C . GLY B 1 92 ? 24.438 -27.703 -16.469 1 76.44 92 GLY B C 1
ATOM 4753 O O . GLY B 1 92 ? 24.906 -27.25 -15.43 1 76.44 92 GLY B O 1
ATOM 4754 N N . SER B 1 93 ? 23.656 -27.047 -17.406 1 82.88 93 SER B N 1
ATOM 4755 C CA . SER B 1 93 ? 23.438 -25.609 -17.281 1 82.88 93 SER B CA 1
ATOM 4756 C C . SER B 1 93 ? 22.109 -25.312 -16.578 1 82.88 93 SER B C 1
ATOM 4758 O O . SER B 1 93 ? 21.859 -24.172 -16.172 1 82.88 93 SER B O 1
ATOM 4760 N N . ASN B 1 94 ? 21.312 -26.328 -16.375 1 89.56 94 ASN B N 1
ATOM 4761 C CA . ASN B 1 94 ? 20.047 -26.125 -15.672 1 89.56 94 ASN B CA 1
ATOM 4762 C C . ASN B 1 94 ? 20.266 -25.766 -14.211 1 89.56 94 ASN B C 1
ATOM 4764 O O . ASN B 1 94 ? 20.891 -26.531 -13.469 1 89.56 94 ASN B O 1
ATOM 4768 N N . PRO B 1 95 ? 19.734 -24.641 -13.805 1 91.88 95 PRO B N 1
ATOM 4769 C CA . PRO B 1 95 ? 20 -24.203 -12.43 1 91.88 95 PRO B CA 1
ATOM 4770 C C . PRO B 1 95 ? 19.469 -25.172 -11.383 1 91.88 95 PRO B C 1
ATOM 4772 O O . PRO B 1 95 ? 20.016 -25.266 -10.281 1 91.88 95 PRO B O 1
ATOM 4775 N N . PHE B 1 96 ? 18.516 -25.938 -11.703 1 95.5 96 PHE B N 1
ATOM 4776 C CA . PHE B 1 96 ? 17.891 -26.828 -10.727 1 95.5 96 PHE B CA 1
ATOM 4777 C C . PHE B 1 96 ? 18.719 -28.094 -10.555 1 95.5 96 PHE B C 1
ATOM 4779 O O . PHE B 1 96 ? 18.656 -28.75 -9.508 1 95.5 96 PHE B O 1
ATOM 4786 N N . HIS B 1 97 ? 19.5 -28.422 -11.562 1 93.56 97 HIS B N 1
ATOM 4787 C CA . HIS B 1 97 ? 20.438 -29.531 -11.422 1 93.56 97 HIS B CA 1
ATOM 4788 C C . HIS B 1 97 ? 21.672 -29.125 -10.648 1 93.56 97 HIS B C 1
ATOM 4790 O O . HIS B 1 97 ? 22.281 -29.938 -9.953 1 93.56 97 HIS B O 1
ATOM 4796 N N . ARG B 1 98 ? 21.906 -27.828 -10.719 1 91.12 98 ARG B N 1
ATOM 4797 C CA . ARG B 1 98 ? 23.109 -27.312 -10.078 1 91.12 98 ARG B CA 1
ATOM 4798 C C . ARG B 1 98 ? 22.844 -26.922 -8.625 1 91.12 98 ARG B C 1
ATOM 4800 O O . ARG B 1 98 ? 23.625 -27.25 -7.738 1 91.12 98 ARG B O 1
ATOM 4807 N N . HIS B 1 99 ? 21.703 -26.25 -8.461 1 94.81 99 HIS B N 1
ATOM 4808 C CA . HIS B 1 99 ? 21.5 -25.609 -7.168 1 94.81 99 HIS B CA 1
ATOM 4809 C C . HIS B 1 99 ? 20.375 -26.312 -6.387 1 94.81 99 HIS B C 1
ATOM 4811 O O . HIS B 1 99 ? 20.203 -26.062 -5.191 1 94.81 99 HIS B O 1
ATOM 4817 N N . GLY B 1 100 ? 19.641 -27.234 -7.074 1 96.69 100 GLY B N 1
ATOM 4818 C CA . GLY B 1 100 ? 18.547 -27.938 -6.41 1 96.69 100 GLY B CA 1
ATOM 4819 C C . GLY B 1 100 ? 17.219 -27.219 -6.523 1 96.69 100 GLY B C 1
ATOM 4820 O O . GLY B 1 100 ? 17.141 -26.125 -7.109 1 96.69 100 GLY B O 1
ATOM 4821 N N . PHE B 1 101 ? 16.172 -27.844 -5.969 1 98.44 101 PHE B N 1
ATOM 4822 C CA . PHE B 1 101 ? 14.82 -27.328 -6.059 1 98.44 101 PHE B CA 1
ATOM 4823 C C . PHE B 1 101 ? 14.656 -26.078 -5.203 1 98.44 101 PHE B C 1
ATOM 4825 O O . PHE B 1 101 ? 15.422 -25.859 -4.262 1 98.44 101 PHE B O 1
ATOM 4832 N N . TRP B 1 102 ? 13.641 -25.266 -5.57 1 98.81 102 TRP B N 1
ATOM 4833 C CA . TRP B 1 102 ? 13.305 -24.078 -4.793 1 98.81 102 TRP B CA 1
ATOM 4834 C C . TRP B 1 102 ? 12.703 -24.469 -3.445 1 98.81 102 TRP B C 1
ATOM 4836 O O . TRP B 1 102 ? 11.945 -25.438 -3.348 1 98.81 102 TRP B O 1
ATOM 4846 N N . ARG B 1 103 ? 12.977 -23.766 -2.475 1 98.44 103 ARG B N 1
ATOM 4847 C CA . ARG B 1 103 ? 12.344 -23.75 -1.157 1 98.44 103 ARG B CA 1
ATOM 4848 C C . ARG B 1 103 ? 12.211 -22.312 -0.639 1 98.44 103 ARG B C 1
ATOM 4850 O O . ARG B 1 103 ? 12.664 -21.375 -1.282 1 98.44 103 ARG B O 1
ATOM 4857 N N . MET B 1 104 ? 11.523 -22.188 0.475 1 98.62 104 MET B N 1
ATOM 4858 C CA . MET B 1 104 ? 11.43 -20.859 1.073 1 98.62 104 MET B CA 1
ATOM 4859 C C . MET B 1 104 ? 12.727 -20.484 1.78 1 98.62 104 MET B C 1
ATOM 4861 O O . MET B 1 104 ? 13.422 -21.359 2.311 1 98.62 104 MET B O 1
ATOM 4865 N N . SER B 1 105 ? 13.031 -19.25 1.792 1 98.56 105 SER B N 1
ATOM 4866 C CA . SER B 1 105 ? 14.18 -18.734 2.525 1 98.56 105 SER B CA 1
ATOM 4867 C C . SER B 1 105 ? 14 -18.906 4.031 1 98.56 105 SER B C 1
ATOM 4869 O O . SER B 1 105 ? 12.898 -19.172 4.5 1 98.56 105 SER B O 1
ATOM 4871 N N . PRO B 1 106 ? 15.078 -18.719 4.758 1 97.88 106 PRO B N 1
ATOM 4872 C CA . PRO B 1 106 ? 14.969 -18.797 6.215 1 97.88 106 PRO B CA 1
ATOM 4873 C C . PRO B 1 106 ? 13.992 -17.766 6.789 1 97.88 106 PRO B C 1
ATOM 4875 O O . PRO B 1 106 ? 13.305 -18.047 7.773 1 97.88 106 PRO B O 1
ATOM 4878 N N . GLY B 1 107 ? 13.891 -16.625 6.117 1 98 107 GLY B N 1
ATOM 4879 C CA . GLY B 1 107 ? 12.992 -15.578 6.59 1 98 107 GLY B CA 1
ATOM 4880 C C . GLY B 1 107 ? 11.562 -15.766 6.121 1 98 107 GLY B C 1
ATOM 4881 O O . GLY B 1 107 ? 10.664 -15.031 6.543 1 98 107 GLY B O 1
ATOM 4882 N N . GLY B 1 108 ? 11.367 -16.719 5.195 1 98.31 108 GLY B N 1
ATOM 4883 C CA . GLY B 1 108 ? 10.039 -17.078 4.73 1 98.31 108 GLY B CA 1
ATOM 4884 C C . GLY B 1 108 ? 9.477 -16.094 3.723 1 98.31 108 GLY B C 1
ATOM 4885 O O . GLY B 1 108 ? 8.273 -16.062 3.467 1 98.31 108 GLY B O 1
ATOM 4886 N N . ARG B 1 109 ? 10.328 -15.242 3.113 1 98 109 ARG B N 1
ATOM 4887 C CA . ARG B 1 109 ? 9.797 -14.156 2.299 1 98 109 ARG B CA 1
ATOM 4888 C C . ARG B 1 109 ? 10.164 -14.344 0.83 1 98 109 ARG B C 1
ATOM 4890 O O . ARG B 1 109 ? 9.57 -13.711 -0.048 1 98 109 ARG B O 1
ATOM 4897 N N . SER B 1 110 ? 11.156 -15.188 0.557 1 98.25 110 SER B N 1
ATOM 4898 C CA . SER B 1 110 ? 11.641 -15.344 -0.812 1 98.25 110 SER B CA 1
ATOM 4899 C C . SER B 1 110 ? 12.008 -16.797 -1.106 1 98.25 110 SER B C 1
ATOM 4901 O O . SER B 1 110 ? 11.945 -17.641 -0.22 1 98.25 110 SER B O 1
ATOM 4903 N N . LEU B 1 111 ? 12.344 -17.031 -2.314 1 98.69 111 LEU B N 1
ATOM 4904 C CA . LEU B 1 111 ? 12.797 -18.359 -2.738 1 98.69 111 LEU B CA 1
ATOM 4905 C C . LEU B 1 111 ? 14.312 -18.469 -2.66 1 98.69 111 LEU B C 1
ATOM 4907 O O . LEU B 1 111 ? 15.023 -17.469 -2.84 1 98.69 111 LEU B O 1
ATOM 4911 N N . VAL B 1 112 ? 14.75 -19.609 -2.377 1 98.62 112 VAL B N 1
ATOM 4912 C CA . VAL B 1 112 ? 16.141 -20.016 -2.541 1 98.62 112 VAL B CA 1
ATOM 4913 C C . VAL B 1 112 ? 16.203 -21.422 -3.137 1 98.62 112 VAL B C 1
ATOM 4915 O O . VAL B 1 112 ? 15.242 -22.188 -3.025 1 98.62 112 VAL B O 1
ATOM 4918 N N . HIS B 1 113 ? 17.297 -21.688 -3.793 1 98 113 HIS B N 1
ATOM 4919 C CA . HIS B 1 113 ? 17.562 -23.078 -4.156 1 98 113 HIS B CA 1
ATOM 4920 C C . HIS B 1 113 ? 17.984 -23.891 -2.934 1 98 113 HIS B C 1
ATOM 4922 O O . HIS B 1 113 ? 18.219 -23.328 -1.86 1 98 113 HIS B O 1
ATOM 4928 N N . ALA B 1 114 ? 18.047 -25.141 -3.119 1 97.25 114 ALA B N 1
ATOM 4929 C CA . ALA B 1 114 ? 18.375 -26.062 -2.025 1 97.25 114 ALA B CA 1
ATOM 4930 C C . ALA B 1 114 ? 19.719 -25.703 -1.411 1 97.25 114 ALA B C 1
ATOM 4932 O O . ALA B 1 114 ? 19.938 -25.906 -0.212 1 97.25 114 ALA B O 1
ATOM 4933 N N . ASP B 1 115 ? 20.609 -25.125 -2.189 1 96.19 115 ASP B N 1
ATOM 4934 C CA . ASP B 1 115 ? 21.938 -24.828 -1.685 1 96.19 115 ASP B CA 1
ATOM 4935 C C . ASP B 1 115 ? 22.016 -23.406 -1.133 1 96.19 115 ASP B C 1
ATOM 4937 O O . ASP B 1 115 ? 23.109 -22.906 -0.82 1 96.19 115 ASP B O 1
ATOM 4941 N N . GLY B 1 116 ? 20.891 -22.734 -1.129 1 97.75 116 GLY B N 1
ATOM 4942 C CA . GLY B 1 116 ? 20.844 -21.391 -0.549 1 97.75 116 GLY B CA 1
ATOM 4943 C C . GLY B 1 116 ? 20.969 -20.297 -1.581 1 97.75 116 GLY B C 1
ATOM 4944 O O . GLY B 1 116 ? 20.797 -19.109 -1.26 1 97.75 116 GLY B O 1
ATOM 4945 N N . THR B 1 117 ? 21.219 -20.625 -2.842 1 97.31 117 THR B N 1
ATOM 4946 C CA . THR B 1 117 ? 21.312 -19.625 -3.895 1 97.31 117 THR B CA 1
ATOM 4947 C C . THR B 1 117 ? 20.016 -18.844 -4.008 1 97.31 117 THR B C 1
ATOM 4949 O O . THR B 1 117 ? 18.922 -19.422 -4.098 1 97.31 117 THR B O 1
ATOM 4952 N N . PRO B 1 118 ? 20.141 -17.531 -3.988 1 98.06 118 PRO B N 1
ATOM 4953 C CA . PRO B 1 118 ? 18.922 -16.719 -4.07 1 98.06 118 PRO B CA 1
ATOM 4954 C C . PRO B 1 118 ? 18.141 -16.953 -5.367 1 98.06 118 PRO B C 1
ATOM 4956 O O . PRO B 1 118 ? 18.75 -17.188 -6.418 1 98.06 118 PRO B O 1
ATOM 4959 N N . ALA B 1 119 ? 16.844 -16.906 -5.25 1 97.94 119 ALA B N 1
ATOM 4960 C CA . ALA B 1 119 ? 15.977 -17.031 -6.418 1 97.94 119 ALA B CA 1
ATOM 4961 C C . ALA B 1 119 ? 14.781 -16.094 -6.316 1 97.94 119 ALA B C 1
ATOM 4963 O O . ALA B 1 119 ? 14.328 -15.773 -5.215 1 97.94 119 ALA B O 1
ATOM 4964 N N . ILE B 1 120 ? 14.328 -15.617 -7.477 1 97.94 120 ILE B N 1
ATOM 4965 C CA . ILE B 1 120 ? 13.125 -14.812 -7.617 1 97.94 120 ILE B CA 1
ATOM 4966 C C . ILE B 1 120 ? 12.219 -15.422 -8.688 1 97.94 120 ILE B C 1
ATOM 4968 O O . ILE B 1 120 ? 12.68 -15.75 -9.781 1 97.94 120 ILE B O 1
ATOM 4972 N N . LEU B 1 121 ? 11 -15.57 -8.352 1 98.69 121 LEU B N 1
ATOM 4973 C CA . LEU B 1 121 ? 10.047 -16.109 -9.312 1 98.69 121 LEU B CA 1
ATOM 4974 C C . LEU B 1 121 ? 9.625 -15.055 -10.328 1 98.69 121 LEU B C 1
ATOM 4976 O O . LEU B 1 121 ? 9.188 -13.969 -9.945 1 98.69 121 LEU B O 1
ATOM 4980 N N . VAL B 1 122 ? 9.789 -15.266 -11.531 1 98.88 122 VAL B N 1
ATOM 4981 C CA . VAL B 1 122 ? 9.227 -14.5 -12.641 1 98.88 122 VAL B CA 1
ATOM 4982 C C . VAL B 1 122 ? 8.312 -15.398 -13.477 1 98.88 122 VAL B C 1
ATOM 4984 O O . VAL B 1 122 ? 8.781 -16.141 -14.336 1 98.88 122 VAL B O 1
ATOM 4987 N N . GLY B 1 123 ? 7.055 -15.25 -13.148 1 98.88 123 GLY B N 1
ATOM 4988 C CA . GLY B 1 123 ? 6.094 -16.203 -13.68 1 98.88 123 GLY B CA 1
ATOM 4989 C C . GLY B 1 123 ? 5.223 -15.633 -14.781 1 98.88 123 GLY B C 1
ATOM 4990 O O . GLY B 1 123 ? 5.035 -14.422 -14.859 1 98.88 123 GLY B O 1
ATOM 4991 N N . ASP B 1 124 ? 4.793 -16.484 -15.664 1 98.81 124 ASP B N 1
ATOM 4992 C CA . ASP B 1 124 ? 3.736 -16.219 -16.625 1 98.81 124 ASP B CA 1
ATOM 4993 C C . ASP B 1 124 ? 2.477 -17.016 -16.312 1 98.81 124 ASP B C 1
ATOM 4995 O O . ASP B 1 124 ? 2.521 -17.953 -15.516 1 98.81 124 ASP B O 1
ATOM 4999 N N . THR B 1 125 ? 1.398 -16.516 -16.797 1 98.38 125 THR B N 1
ATOM 5000 C CA . THR B 1 125 ? 0.142 -17.234 -16.625 1 98.38 125 THR B CA 1
ATOM 5001 C C . THR B 1 125 ? -0.295 -17.891 -17.938 1 98.38 125 THR B C 1
ATOM 5003 O O . THR B 1 125 ? -0.83 -17.219 -18.812 1 98.38 125 THR B O 1
ATOM 5006 N N . ALA B 1 126 ? -0.038 -19.125 -18.062 1 98.62 126 ALA B N 1
ATOM 5007 C CA . ALA B 1 126 ? -0.569 -19.953 -19.141 1 98.62 126 ALA B CA 1
ATOM 5008 C C . ALA B 1 126 ? -1.471 -21.047 -18.594 1 98.62 126 ALA B C 1
ATOM 5010 O O . ALA B 1 126 ? -1.206 -22.234 -18.797 1 98.62 126 ALA B O 1
ATOM 5011 N N . TRP B 1 127 ? -2.508 -20.688 -18.062 1 98.25 127 TRP B N 1
ATOM 5012 C CA . TRP B 1 127 ? -3.387 -21.562 -17.281 1 98.25 127 TRP B CA 1
ATOM 5013 C C . TRP B 1 127 ? -3.84 -22.766 -18.109 1 98.25 127 TRP B C 1
ATOM 5015 O O . TRP B 1 127 ? -3.852 -23.891 -17.625 1 98.25 127 TRP B O 1
ATOM 5025 N N . ALA B 1 128 ? -4.152 -22.594 -19.344 1 98.25 128 ALA B N 1
ATOM 5026 C CA . ALA B 1 128 ? -4.809 -23.609 -20.141 1 98.25 128 ALA B CA 1
ATOM 5027 C C . ALA B 1 128 ? -3.781 -24.484 -20.859 1 98.25 128 ALA B C 1
ATOM 5029 O O . ALA B 1 128 ? -4.141 -25.484 -21.5 1 98.25 128 ALA B O 1
ATOM 5030 N N . LEU B 1 129 ? -2.555 -24.203 -20.703 1 98.75 129 LEU B N 1
ATOM 5031 C CA . LEU B 1 129 ? -1.473 -24.875 -21.422 1 98.75 129 LEU B CA 1
ATOM 5032 C C . LEU B 1 129 ? -1.551 -26.375 -21.234 1 98.75 129 LEU B C 1
ATOM 5034 O O . LEU B 1 129 ? -1.504 -27.141 -22.203 1 98.75 129 LEU B O 1
ATOM 5038 N N . PRO B 1 130 ? -1.815 -26.875 -20.078 1 98.81 130 PRO B N 1
ATOM 5039 C CA . PRO B 1 130 ? -1.746 -28.328 -19.859 1 98.81 130 PRO B CA 1
ATOM 5040 C C . PRO B 1 130 ? -2.768 -29.094 -20.688 1 98.81 130 PRO B C 1
ATOM 5042 O O . PRO B 1 130 ? -2.488 -30.203 -21.141 1 98.81 130 PRO B O 1
ATOM 5045 N N . TRP B 1 131 ? -3.904 -28.562 -20.938 1 98.19 131 TRP B N 1
ATOM 5046 C CA . TRP B 1 131 ? -4.957 -29.344 -21.578 1 98.19 131 TRP B CA 1
ATOM 5047 C C . TRP B 1 131 ? -5.273 -28.812 -22.969 1 98.19 131 TRP B C 1
ATOM 5049 O O . TRP B 1 131 ? -6.035 -29.422 -23.719 1 98.19 131 TRP B O 1
ATOM 5059 N N . ARG B 1 132 ? -4.586 -27.688 -23.328 1 98 132 ARG B N 1
ATOM 5060 C CA . ARG B 1 132 ? -4.859 -27.141 -24.656 1 98 132 ARG B CA 1
ATOM 5061 C C . ARG B 1 132 ? -3.637 -27.234 -25.562 1 98 132 ARG B C 1
ATOM 5063 O O . ARG B 1 132 ? -3.764 -27.312 -26.781 1 98 132 ARG B O 1
ATOM 5070 N N . ALA B 1 133 ? -2.486 -27.203 -25.062 1 98.62 133 ALA B N 1
ATOM 5071 C CA . ALA B 1 133 ? -1.281 -27.047 -25.875 1 98.62 133 ALA B CA 1
ATOM 5072 C C . ALA B 1 133 ? -0.788 -28.406 -26.391 1 98.62 133 ALA B C 1
ATOM 5074 O O . ALA B 1 133 ? -0.987 -29.438 -25.734 1 98.62 133 ALA B O 1
ATOM 5075 N N . THR B 1 134 ? -0.154 -28.391 -27.5 1 98.38 134 THR B N 1
ATOM 5076 C CA . THR B 1 134 ? 0.628 -29.516 -28 1 98.38 134 THR B CA 1
ATOM 5077 C C . THR B 1 134 ? 2.086 -29.406 -27.578 1 98.38 134 THR B C 1
ATOM 5079 O O . THR B 1 134 ? 2.498 -28.375 -27.031 1 98.38 134 THR B O 1
ATOM 5082 N N . GLU B 1 135 ? 2.811 -30.453 -27.812 1 98.62 135 GLU B N 1
ATOM 5083 C CA . GLU B 1 135 ? 4.234 -30.406 -27.484 1 98.62 135 GLU B CA 1
ATOM 5084 C C . GLU B 1 135 ? 4.945 -29.312 -28.281 1 98.62 135 GLU B C 1
ATOM 5086 O O . GLU B 1 135 ? 5.781 -28.594 -27.734 1 98.62 135 GLU B O 1
ATOM 5091 N N . ASP B 1 136 ? 4.617 -29.172 -29.516 1 98.31 136 ASP B N 1
ATOM 5092 C CA . ASP B 1 136 ? 5.23 -28.141 -30.359 1 98.31 136 ASP B CA 1
ATOM 5093 C C . ASP B 1 136 ? 4.895 -26.734 -29.828 1 98.31 136 ASP B C 1
ATOM 5095 O O . ASP B 1 136 ? 5.742 -25.844 -29.844 1 98.31 136 ASP B O 1
ATOM 5099 N N . ASP B 1 137 ? 3.652 -26.594 -29.438 1 98.5 137 ASP B N 1
ATOM 5100 C CA . ASP B 1 137 ? 3.24 -25.328 -28.844 1 98.5 137 ASP B CA 1
ATOM 5101 C C . ASP B 1 137 ? 4.102 -24.984 -27.625 1 98.5 137 ASP B C 1
ATOM 5103 O O . ASP B 1 137 ? 4.594 -23.859 -27.516 1 98.5 137 ASP B O 1
ATOM 5107 N N . VAL B 1 138 ? 4.277 -25.906 -26.766 1 98.88 138 VAL B N 1
ATOM 5108 C CA . VAL B 1 138 ? 4.973 -25.672 -25.516 1 98.88 138 VAL B CA 1
ATOM 5109 C C . VAL B 1 138 ? 6.453 -25.422 -25.781 1 98.88 138 VAL B C 1
ATOM 5111 O O . VAL B 1 138 ? 7.082 -24.609 -25.078 1 98.88 138 VAL B O 1
ATOM 5114 N N . ARG B 1 139 ? 7.051 -26.094 -26.797 1 98.69 139 ARG B N 1
ATOM 5115 C CA . ARG B 1 139 ? 8.43 -25.797 -27.172 1 98.69 139 ARG B CA 1
ATOM 5116 C C . ARG B 1 139 ? 8.586 -24.328 -27.578 1 98.69 139 ARG B C 1
ATOM 5118 O O . ARG B 1 139 ? 9.523 -23.656 -27.156 1 98.69 139 ARG B O 1
ATOM 5125 N N . ALA B 1 140 ? 7.637 -23.859 -28.359 1 98.69 140 ALA B N 1
ATOM 5126 C CA . ALA B 1 140 ? 7.672 -22.469 -28.781 1 98.69 140 ALA B CA 1
ATOM 5127 C C . ALA B 1 140 ? 7.477 -21.516 -27.609 1 98.69 140 ALA B C 1
ATOM 5129 O O . ALA B 1 140 ? 8.203 -20.531 -27.469 1 98.69 140 ALA B O 1
ATOM 5130 N N . TYR B 1 141 ? 6.5 -21.844 -26.844 1 98.81 141 TYR B N 1
ATOM 5131 C CA . TYR B 1 141 ? 6.199 -21.047 -25.656 1 98.81 141 TYR B CA 1
ATOM 5132 C C . TYR B 1 141 ? 7.41 -20.984 -24.734 1 98.81 141 TYR B C 1
ATOM 5134 O O . TYR B 1 141 ? 7.812 -19.891 -24.312 1 98.81 141 TYR B O 1
ATOM 5142 N N . ALA B 1 142 ? 7.984 -22.125 -24.422 1 98.81 142 ALA B N 1
ATOM 5143 C CA . ALA B 1 142 ? 9.094 -22.203 -23.469 1 98.81 142 ALA B CA 1
ATOM 5144 C C . ALA B 1 142 ? 10.32 -21.469 -24 1 98.81 142 ALA B C 1
ATOM 5146 O O . ALA B 1 142 ? 11.039 -20.828 -23.234 1 98.81 142 ALA B O 1
ATOM 5147 N N . ALA B 1 143 ? 10.555 -21.609 -25.25 1 98.44 143 ALA B N 1
ATOM 5148 C CA . ALA B 1 143 ? 11.68 -20.891 -25.844 1 98.44 143 ALA B CA 1
ATOM 5149 C C . ALA B 1 143 ? 11.516 -19.391 -25.719 1 98.44 143 ALA B C 1
ATOM 5151 O O . ALA B 1 143 ? 12.461 -18.672 -25.359 1 98.44 143 ALA B O 1
ATOM 5152 N N . ASP B 1 144 ? 10.328 -18.922 -25.984 1 98.69 144 ASP B N 1
ATOM 5153 C CA . ASP B 1 144 ? 10.062 -17.484 -25.891 1 98.69 144 ASP B CA 1
ATOM 5154 C C . ASP B 1 144 ? 10.195 -16.984 -24.453 1 98.69 144 ASP B C 1
ATOM 5156 O O . ASP B 1 144 ? 10.93 -16.047 -24.188 1 98.69 144 ASP B O 1
ATOM 5160 N N . ARG B 1 145 ? 9.469 -17.656 -23.547 1 98.69 145 ARG B N 1
ATOM 5161 C CA . ARG B 1 145 ? 9.461 -17.203 -22.156 1 98.69 145 ARG B CA 1
ATOM 5162 C C . ARG B 1 145 ? 10.828 -17.391 -21.516 1 98.69 145 ARG B C 1
ATOM 5164 O O . ARG B 1 145 ? 11.305 -16.5 -20.797 1 98.69 145 ARG B O 1
ATOM 5171 N N . GLY B 1 146 ? 11.453 -18.531 -21.797 1 97.56 146 GLY B N 1
ATOM 5172 C CA . GLY B 1 146 ? 12.812 -18.703 -21.312 1 97.56 146 GLY B CA 1
ATOM 5173 C C . GLY B 1 146 ? 13.758 -17.625 -21.812 1 97.56 146 GLY B C 1
ATOM 5174 O O . GLY B 1 146 ? 14.57 -17.094 -21.047 1 97.56 146 GLY B O 1
ATOM 5175 N N . GLY B 1 147 ? 13.68 -17.297 -23.078 1 97.25 147 GLY B N 1
ATOM 5176 C CA . GLY B 1 147 ? 14.523 -16.281 -23.688 1 97.25 147 GLY B CA 1
ATOM 5177 C C . GLY B 1 147 ? 14.312 -14.906 -23.094 1 97.25 147 GLY B C 1
ATOM 5178 O O . GLY B 1 147 ? 15.242 -14.094 -23.031 1 97.25 147 GLY B O 1
ATOM 5179 N N . LYS B 1 148 ? 13.102 -14.695 -22.609 1 98.12 148 LYS B N 1
ATOM 5180 C CA . LYS B 1 148 ? 12.766 -13.383 -22.047 1 98.12 148 LYS B CA 1
ATOM 5181 C C . LYS B 1 148 ? 13.102 -13.312 -20.562 1 98.12 148 LYS B C 1
ATOM 5183 O O . LYS B 1 148 ? 13.078 -12.234 -19.969 1 98.12 148 LYS B O 1
ATOM 5188 N N . GLY B 1 149 ? 13.336 -14.469 -19.984 1 97.75 149 GLY B N 1
ATOM 5189 C CA . GLY B 1 149 ? 13.758 -14.453 -18.594 1 97.75 149 GLY B CA 1
ATOM 5190 C C . GLY B 1 149 ? 12.734 -15.047 -17.641 1 97.75 149 GLY B C 1
ATOM 5191 O O . GLY B 1 149 ? 12.953 -15.109 -16.438 1 97.75 149 GLY B O 1
ATOM 5192 N N . PHE B 1 150 ? 11.609 -15.547 -18.172 1 98.75 150 PHE B N 1
ATOM 5193 C CA . PHE B 1 150 ? 10.633 -16.203 -17.312 1 98.75 150 PHE B CA 1
ATOM 5194 C C . PHE B 1 150 ? 11.164 -17.547 -16.812 1 98.75 150 PHE B C 1
ATOM 5196 O O . PHE B 1 150 ? 11.836 -18.266 -17.562 1 98.75 150 PHE B O 1
ATOM 5203 N N . ASN B 1 151 ? 10.805 -17.844 -15.562 1 98.44 151 ASN B N 1
ATOM 5204 C CA . ASN B 1 151 ? 11.328 -19.078 -14.992 1 98.44 151 ASN B CA 1
ATOM 5205 C C . ASN B 1 151 ? 10.234 -19.875 -14.281 1 98.44 151 ASN B C 1
ATOM 5207 O O . ASN B 1 151 ? 10.523 -20.844 -13.578 1 98.44 151 ASN B O 1
ATOM 5211 N N . ALA B 1 152 ? 9.023 -19.469 -14.422 1 98.88 152 ALA B N 1
ATOM 5212 C CA . ALA B 1 152 ? 7.883 -20.203 -13.875 1 98.88 152 ALA B CA 1
ATOM 5213 C C . ALA B 1 152 ? 6.633 -19.969 -14.727 1 98.88 152 ALA B C 1
ATOM 5215 O O . ALA B 1 152 ? 6.539 -18.969 -15.445 1 98.88 152 ALA B O 1
ATOM 5216 N N . VAL B 1 153 ? 5.715 -20.859 -14.664 1 98.94 153 VAL B N 1
ATOM 5217 C CA . VAL B 1 153 ? 4.453 -20.719 -15.383 1 98.94 153 VAL B CA 1
ATOM 5218 C C . VAL B 1 153 ? 3.312 -21.297 -14.539 1 98.94 153 VAL B C 1
ATOM 5220 O O . VAL B 1 153 ? 3.432 -22.391 -13.984 1 98.94 153 VAL B O 1
ATOM 5223 N N . LEU B 1 154 ? 2.273 -20.5 -14.367 1 98.88 154 LEU B N 1
ATOM 5224 C CA . LEU B 1 154 ? 1.08 -20.938 -13.648 1 98.88 154 LEU B CA 1
ATOM 5225 C C . LEU B 1 154 ? 0.188 -21.797 -14.539 1 98.88 154 LEU B C 1
ATOM 5227 O O . LEU B 1 154 ? -0.192 -21.375 -15.633 1 98.88 154 LEU B O 1
ATOM 5231 N N . LEU B 1 155 ? -0.176 -22.984 -14.039 1 98.81 155 LEU B N 1
ATOM 5232 C CA . LEU B 1 155 ? -0.87 -23.984 -14.844 1 98.81 155 LEU B CA 1
ATOM 5233 C C . LEU B 1 155 ? -2.074 -24.547 -14.094 1 98.81 155 LEU B C 1
ATOM 5235 O O . LEU B 1 155 ? -1.946 -25 -12.953 1 98.81 155 LEU B O 1
ATOM 5239 N N . MET B 1 156 ? -3.215 -24.531 -14.781 1 98.62 156 MET B N 1
ATOM 5240 C CA . MET B 1 156 ? -4.285 -25.438 -14.352 1 98.62 156 MET B CA 1
ATOM 5241 C C . MET B 1 156 ? -3.996 -26.859 -14.797 1 98.62 156 MET B C 1
ATOM 5243 O O . MET B 1 156 ? -4.07 -27.172 -15.984 1 98.62 156 MET B O 1
ATOM 5247 N N . SER B 1 157 ? -3.725 -27.703 -13.844 1 98.69 157 SER B N 1
ATOM 5248 C CA . SER B 1 157 ? -3.256 -29.031 -14.211 1 98.69 157 SER B CA 1
ATOM 5249 C C . SER B 1 157 ? -4.328 -29.812 -14.969 1 98.69 157 SER B C 1
ATOM 5251 O O . SER B 1 157 ? -4.02 -30.75 -15.711 1 98.69 157 SER B O 1
ATOM 5253 N N . VAL B 1 158 ? -5.641 -29.469 -14.742 1 98.5 158 VAL B N 1
ATOM 5254 C CA . VAL B 1 158 ? -6.758 -30.031 -15.5 1 98.5 158 VAL B CA 1
ATOM 5255 C C . VAL B 1 158 ? -7.75 -28.938 -15.867 1 98.5 158 VAL B C 1
ATOM 5257 O O . VAL B 1 158 ? -7.805 -27.891 -15.203 1 98.5 158 VAL B O 1
ATOM 5260 N N . GLN B 1 159 ? -8.461 -29.203 -17.016 1 97.31 159 GLN B N 1
ATOM 5261 C CA . GLN B 1 159 ? -9.586 -28.328 -17.328 1 97.31 159 GLN B CA 1
ATOM 5262 C C . GLN B 1 159 ? -10.586 -28.297 -16.188 1 97.31 159 GLN B C 1
ATOM 5264 O O . GLN B 1 159 ? -11.102 -29.344 -15.773 1 97.31 159 GLN B O 1
ATOM 5269 N N . PRO B 1 160 ? -10.875 -27.109 -15.594 1 96.94 160 PRO B N 1
ATOM 5270 C CA . PRO B 1 160 ? -11.555 -27.062 -14.297 1 96.94 160 PRO B CA 1
ATOM 5271 C C . PRO B 1 160 ? -13.078 -26.953 -14.438 1 96.94 160 PRO B C 1
ATOM 5273 O O . PRO B 1 160 ? -13.805 -27.141 -13.461 1 96.94 160 PRO B O 1
ATOM 5276 N N . ASP B 1 161 ? -13.641 -26.609 -15.578 1 95.81 161 ASP B N 1
ATOM 5277 C CA . ASP B 1 161 ? -15.055 -26.297 -15.758 1 95.81 161 ASP B CA 1
ATOM 5278 C C . ASP B 1 161 ? -15.898 -27.578 -15.727 1 95.81 161 ASP B C 1
ATOM 5280 O O . ASP B 1 161 ? -15.664 -28.5 -16.5 1 95.81 161 ASP B O 1
ATOM 5284 N N . MET B 1 162 ? -16.828 -27.484 -14.859 1 96.25 162 MET B N 1
ATOM 5285 C CA . MET B 1 162 ? -17.828 -28.547 -14.906 1 96.25 162 MET B CA 1
ATOM 5286 C C . MET B 1 162 ? -18.719 -28.406 -16.141 1 96.25 162 MET B C 1
ATOM 5288 O O . MET B 1 162 ? -18.891 -27.297 -16.656 1 96.25 162 MET B O 1
ATOM 5292 N N . ARG B 1 163 ? -19.172 -29.391 -16.766 1 92.44 163 ARG B N 1
ATOM 5293 C CA . ARG B 1 163 ? -20.109 -29.453 -17.875 1 92.44 163 ARG B CA 1
ATOM 5294 C C . ARG B 1 163 ? -19.469 -28.922 -19.156 1 92.44 163 ARG B C 1
ATOM 5296 O O . ARG B 1 163 ? -20.172 -28.609 -20.125 1 92.44 163 ARG B O 1
ATOM 5303 N N . ALA B 1 164 ? -18.172 -28.656 -19.094 1 91.81 164 ALA B N 1
ATOM 5304 C CA . ALA B 1 164 ? -17.5 -28.281 -20.344 1 91.81 164 ALA B CA 1
ATOM 5305 C C . ALA B 1 164 ? -17.578 -29.406 -21.375 1 91.81 164 ALA B C 1
ATOM 5307 O O . ALA B 1 164 ? -17.406 -30.578 -21.031 1 91.81 164 ALA B O 1
ATOM 5308 N N . VAL B 1 165 ? -17.906 -29.016 -22.562 1 90.75 165 VAL B N 1
ATOM 5309 C CA . VAL B 1 165 ? -17.984 -29.984 -23.656 1 90.75 165 VAL B CA 1
ATOM 5310 C C . VAL B 1 165 ? -17.094 -29.531 -24.812 1 90.75 165 VAL B C 1
ATOM 5312 O O . VAL B 1 165 ? -16.875 -28.344 -25.016 1 90.75 165 VAL B O 1
ATOM 5315 N N . GLY B 1 166 ? -16.5 -30.438 -25.5 1 92.69 166 GLY B N 1
ATOM 5316 C CA . GLY B 1 166 ? -15.648 -30.203 -26.656 1 92.69 166 GLY B CA 1
ATOM 5317 C C . GLY B 1 166 ? -14.852 -31.422 -27.078 1 92.69 166 GLY B C 1
ATOM 5318 O O . GLY B 1 166 ? -14.812 -32.406 -26.344 1 92.69 166 GLY B O 1
ATOM 5319 N N . PRO B 1 167 ? -14.344 -31.359 -28.297 1 96.56 167 PRO B N 1
ATOM 5320 C CA . PRO B 1 167 ? -13.5 -32.469 -28.719 1 96.56 167 PRO B CA 1
ATOM 5321 C C . PRO B 1 167 ? -12.258 -32.656 -27.844 1 96.56 167 PRO B C 1
ATOM 5323 O O . PRO B 1 167 ? -11.805 -31.688 -27.219 1 96.56 167 PRO B O 1
ATOM 5326 N N . ARG B 1 168 ? -11.719 -33.812 -27.797 1 96.06 168 ARG B N 1
ATOM 5327 C CA . ARG B 1 168 ? -10.516 -34.094 -27.016 1 96.06 168 ARG B CA 1
ATOM 5328 C C . ARG B 1 168 ? -9.266 -33.625 -27.766 1 96.06 168 ARG B C 1
ATOM 5330 O O . ARG B 1 168 ? -8.18 -33.562 -27.172 1 96.06 168 ARG B O 1
ATOM 5337 N N . ASP B 1 169 ? -9.461 -33.25 -29.062 1 96.19 169 ASP B N 1
ATOM 5338 C CA . ASP B 1 169 ? -8.359 -32.812 -29.891 1 96.19 169 ASP B CA 1
ATOM 5339 C C . ASP B 1 169 ? -7.938 -31.375 -29.516 1 96.19 169 ASP B C 1
ATOM 5341 O O . ASP B 1 169 ? -8.688 -30.422 -29.734 1 96.19 169 ASP B O 1
ATOM 5345 N N . ARG B 1 170 ? -6.727 -31.219 -29 1 96.12 170 ARG B N 1
ATOM 5346 C CA . ARG B 1 170 ? -6.176 -29.953 -28.531 1 96.12 170 ARG B CA 1
ATOM 5347 C C . ARG B 1 170 ? -6.086 -28.938 -29.672 1 96.12 170 ARG B C 1
ATOM 5349 O O . ARG B 1 170 ? -5.961 -27.734 -29.438 1 96.12 170 ARG B O 1
ATOM 5356 N N . ARG B 1 171 ? -6.164 -29.406 -30.938 1 95.75 171 ARG B N 1
ATOM 5357 C CA . ARG B 1 171 ? -6.016 -28.531 -32.094 1 95.75 171 ARG B CA 1
ATOM 5358 C C . ARG B 1 171 ? -7.371 -28.047 -32.594 1 95.75 171 ARG B C 1
ATOM 5360 O O . ARG B 1 171 ? -7.445 -27.203 -33.5 1 95.75 171 ARG B O 1
ATOM 5367 N N . ALA B 1 172 ? -8.375 -28.594 -32.031 1 97.12 172 ALA B N 1
ATOM 5368 C CA . ALA B 1 172 ? -9.719 -28.266 -32.5 1 97.12 172 ALA B CA 1
ATOM 5369 C C . ALA B 1 172 ? -10.289 -27.078 -31.734 1 97.12 172 ALA B C 1
ATOM 5371 O O . ALA B 1 172 ? -9.914 -26.828 -30.578 1 97.12 172 ALA B O 1
ATOM 5372 N N . ASP B 1 173 ? -11.203 -26.391 -32.469 1 96.19 173 ASP B N 1
ATOM 5373 C CA . ASP B 1 173 ? -11.969 -25.359 -31.781 1 96.19 173 ASP B CA 1
ATOM 5374 C C . ASP B 1 173 ? -12.656 -25.922 -30.531 1 96.19 173 ASP B C 1
ATOM 5376 O O . ASP B 1 173 ? -13.312 -26.953 -30.594 1 96.19 173 ASP B O 1
ATOM 5380 N N . GLU B 1 174 ? -12.375 -25.281 -29.359 1 94.31 174 GLU B N 1
ATOM 5381 C CA . GLU B 1 174 ? -13 -25.609 -28.078 1 94.31 174 GLU B CA 1
ATOM 5382 C C . GLU B 1 174 ? -12.516 -26.953 -27.562 1 94.31 174 GLU B C 1
ATOM 5384 O O . GLU B 1 174 ? -13.117 -27.516 -26.641 1 94.31 174 GLU B O 1
ATOM 5389 N N . GLY B 1 175 ? -11.477 -27.484 -28.203 1 96.44 175 GLY B N 1
ATOM 5390 C CA . GLY B 1 175 ? -10.953 -28.781 -27.781 1 96.44 175 GLY B CA 1
ATOM 5391 C C . GLY B 1 175 ? -10.078 -28.688 -26.547 1 96.44 175 GLY B C 1
ATOM 5392 O O . GLY B 1 175 ? -9.414 -27.672 -26.328 1 96.44 175 GLY B O 1
ATOM 5393 N N . PHE B 1 176 ? -10.031 -29.766 -25.75 1 96.88 176 PHE B N 1
ATOM 5394 C CA . PHE B 1 176 ? -9.18 -29.828 -24.562 1 96.88 176 PHE B CA 1
ATOM 5395 C C . PHE B 1 176 ? -8.953 -31.266 -24.141 1 96.88 176 PHE B C 1
ATOM 5397 O O . PHE B 1 176 ? -9.805 -32.125 -24.359 1 96.88 176 PHE B O 1
ATOM 5404 N N . GLY B 1 177 ? -7.766 -31.547 -23.594 1 97.88 177 GLY B N 1
ATOM 5405 C CA . GLY B 1 177 ? -7.504 -32.844 -22.969 1 97.88 177 GLY B CA 1
ATOM 5406 C C . GLY B 1 177 ? -8.297 -33.062 -21.688 1 97.88 177 GLY B C 1
ATOM 5407 O O . GLY B 1 177 ? -8.586 -32.094 -20.969 1 97.88 177 GLY B O 1
ATOM 5408 N N . VAL B 1 178 ? -8.664 -34.344 -21.438 1 98.12 178 VAL B N 1
ATOM 5409 C CA . VAL B 1 178 ? -9.484 -34.688 -20.281 1 98.12 178 VAL B CA 1
ATOM 5410 C C . VAL B 1 178 ? -8.648 -35.469 -19.266 1 98.12 178 VAL B C 1
ATOM 5412 O O . VAL B 1 178 ? -8.234 -36.594 -19.516 1 98.12 178 VAL B O 1
ATOM 5415 N N . GLY B 1 179 ? -8.453 -34.875 -18.094 1 98.25 179 GLY B N 1
ATOM 5416 C CA . GLY B 1 179 ? -7.676 -35.531 -17.047 1 98.25 179 GLY B CA 1
ATOM 5417 C C . GLY B 1 179 ? -8.484 -36.5 -16.203 1 98.25 179 GLY B C 1
ATOM 5418 O O . GLY B 1 179 ? -7.973 -37.531 -15.75 1 98.25 179 GLY B O 1
ATOM 5419 N N . PHE B 1 180 ? -9.727 -36.125 -15.984 1 98.56 180 PHE B N 1
ATOM 5420 C CA . PHE B 1 180 ? -10.664 -36.969 -15.234 1 98.56 180 PHE B CA 1
ATOM 5421 C C . PHE B 1 180 ? -12.008 -37.031 -15.953 1 98.56 180 PHE B C 1
ATOM 5423 O O . PHE B 1 180 ? -12.633 -36 -16.219 1 98.56 180 PHE B O 1
ATOM 5430 N N . GLU B 1 181 ? -12.477 -38.281 -16.172 1 97.81 181 GLU B N 1
ATOM 5431 C CA . GLU B 1 181 ? -13.711 -38.469 -16.922 1 97.81 181 GLU B CA 1
ATOM 5432 C C . GLU B 1 181 ? -14.922 -37.969 -16.125 1 97.81 181 GLU B C 1
ATOM 5434 O O . GLU B 1 181 ? -15.93 -37.562 -16.719 1 97.81 181 GLU B O 1
ATOM 5439 N N . ASP B 1 182 ? -14.867 -37.938 -14.812 1 98.19 182 ASP B N 1
ATOM 5440 C CA . ASP B 1 182 ? -16.016 -37.594 -13.969 1 98.19 182 ASP B CA 1
ATOM 5441 C C . ASP B 1 182 ? -15.938 -36.156 -13.461 1 98.19 182 ASP B C 1
ATOM 5443 O O . ASP B 1 182 ? -16.781 -35.75 -12.664 1 98.19 182 ASP B O 1
ATOM 5447 N N . LEU B 1 183 ? -14.969 -35.312 -13.945 1 97.88 183 LEU B N 1
ATOM 5448 C CA . LEU B 1 183 ? -14.836 -33.938 -13.492 1 97.88 183 LEU B CA 1
ATOM 5449 C C . LEU B 1 183 ? -16.078 -33.125 -13.859 1 97.88 183 LEU B C 1
ATOM 5451 O O . LEU B 1 183 ? -16.531 -32.281 -13.078 1 97.88 183 LEU B O 1
ATOM 5455 N N . PRO B 1 184 ? -16.719 -33.312 -15.016 1 96.19 184 PRO B N 1
ATOM 5456 C CA . PRO B 1 184 ? -17.922 -32.562 -15.344 1 96.19 184 PRO B CA 1
ATOM 5457 C C . PRO B 1 184 ? -19.016 -32.719 -14.289 1 96.19 184 PRO B C 1
ATOM 5459 O O . PRO B 1 184 ? -19.938 -31.875 -14.219 1 96.19 184 PRO B O 1
ATOM 5462 N N . THR B 1 185 ? -18.906 -33.781 -13.43 1 96.5 185 THR B N 1
ATOM 5463 C CA . THR B 1 185 ? -19.938 -34 -12.406 1 96.5 185 THR B CA 1
ATOM 5464 C C . THR B 1 185 ? -19.391 -33.625 -11.023 1 96.5 185 THR B C 1
ATOM 5466 O O . THR B 1 185 ? -20.016 -33.938 -10.008 1 96.5 185 THR B O 1
ATOM 5469 N N . GLY B 1 186 ? -18.188 -33.031 -10.977 1 97.56 186 GLY B N 1
ATOM 5470 C CA . GLY B 1 186 ? -17.656 -32.531 -9.727 1 97.56 186 GLY B CA 1
ATOM 5471 C C . GLY B 1 186 ? -16.828 -33.531 -8.977 1 97.56 186 GLY B C 1
ATOM 5472 O O . GLY B 1 186 ? -16.734 -33.469 -7.746 1 97.56 186 GLY B O 1
ATOM 5473 N N . HIS B 1 187 ? -16.312 -34.5 -9.672 1 98.38 187 HIS B N 1
ATOM 5474 C CA . HIS B 1 187 ? -15.469 -35.531 -9.062 1 98.38 187 HIS B CA 1
ATOM 5475 C C . HIS B 1 187 ? -14.156 -35.688 -9.828 1 98.38 187 HIS B C 1
ATOM 5477 O O . HIS B 1 187 ? -14.047 -35.25 -10.977 1 98.38 187 HIS B O 1
ATOM 5483 N N . ILE B 1 188 ? -13.133 -36.281 -9.195 1 98.75 188 ILE B N 1
ATOM 5484 C CA . ILE B 1 188 ? -11.852 -36.562 -9.836 1 98.75 188 ILE B CA 1
ATOM 5485 C C . ILE B 1 188 ? -11.352 -37.938 -9.438 1 98.75 188 ILE B C 1
ATOM 5487 O O . ILE B 1 188 ? -10.211 -38.094 -8.992 1 98.75 188 ILE B O 1
ATOM 5491 N N . ASN B 1 189 ? -12.164 -38.906 -9.664 1 98.62 189 ASN B N 1
ATOM 5492 C CA . ASN B 1 189 ? -11.859 -40.281 -9.328 1 98.62 189 ASN B CA 1
ATOM 5493 C C . ASN B 1 189 ? -11.508 -41.094 -10.57 1 98.62 189 ASN B C 1
ATOM 5495 O O . ASN B 1 189 ? -10.875 -42.156 -10.469 1 98.62 189 ASN B O 1
ATOM 5499 N N . GLU B 1 190 ? -11.992 -40.75 -11.75 1 98.31 190 GLU B N 1
ATOM 5500 C CA . GLU B 1 190 ? -11.781 -41.469 -13 1 98.31 190 GLU B CA 1
ATOM 5501 C C . GLU B 1 190 ? -10.641 -40.875 -13.805 1 98.31 190 GLU B C 1
ATOM 5503 O O . GLU B 1 190 ? -10.875 -40.219 -14.828 1 98.31 190 GLU B O 1
ATOM 5508 N N . LEU B 1 191 ? -9.484 -41.25 -13.477 1 98.38 191 LEU B N 1
ATOM 5509 C CA . LEU B 1 191 ? -8.242 -40.688 -14.016 1 98.38 191 LEU B CA 1
ATOM 5510 C C . LEU B 1 191 ? -7.984 -41.219 -15.43 1 98.38 191 LEU B C 1
ATOM 5512 O O . LEU B 1 191 ? -8.164 -42.406 -15.703 1 98.38 191 LEU B O 1
ATOM 5516 N N . ASN B 1 192 ? -7.562 -40.25 -16.312 1 98.44 192 ASN B N 1
ATOM 5517 C CA . ASN B 1 192 ? -7.098 -40.594 -17.656 1 98.44 192 ASN B CA 1
ATOM 5518 C C . ASN B 1 192 ? -5.574 -40.625 -17.734 1 98.44 192 ASN B C 1
ATOM 5520 O O . ASN B 1 192 ? -4.949 -39.562 -17.844 1 98.44 192 ASN B O 1
ATOM 5524 N N . PRO B 1 193 ? -4.961 -41.781 -17.719 1 98 193 PRO B N 1
ATOM 5525 C CA . PRO B 1 193 ? -3.498 -41.812 -17.703 1 98 193 PRO B CA 1
ATOM 5526 C C . PRO B 1 193 ? -2.881 -41.188 -18.953 1 98 193 PRO B C 1
ATOM 5528 O O . PRO B 1 193 ? -1.798 -40.594 -18.875 1 98 193 PRO B O 1
ATOM 5531 N N . ASP B 1 194 ? -3.58 -41.312 -20.094 1 97.88 194 ASP B N 1
ATOM 5532 C CA . ASP B 1 194 ? -3.051 -40.75 -21.328 1 97.88 194 ASP B CA 1
ATOM 5533 C C . ASP B 1 194 ? -2.877 -39.25 -21.219 1 97.88 194 ASP B C 1
ATOM 5535 O O . ASP B 1 194 ? -1.912 -38.688 -21.75 1 97.88 194 ASP B O 1
ATOM 5539 N N . TYR B 1 195 ? -3.82 -38.656 -20.625 1 98.5 195 TYR B N 1
ATOM 5540 C CA . TYR B 1 195 ? -3.74 -37.219 -20.406 1 98.5 195 TYR B CA 1
ATOM 5541 C C . TYR B 1 195 ? -2.488 -36.844 -19.625 1 98.5 195 TYR B C 1
ATOM 5543 O O . TYR B 1 195 ? -1.747 -35.938 -20.016 1 98.5 195 TYR B O 1
ATOM 5551 N N . PHE B 1 196 ? -2.268 -37.469 -18.562 1 98.88 196 PHE B N 1
ATOM 5552 C CA . PHE B 1 196 ? -1.164 -37.125 -17.688 1 98.88 196 PHE B CA 1
ATOM 5553 C C . PHE B 1 196 ? 0.172 -37.531 -18.297 1 98.88 196 PHE B C 1
ATOM 5555 O O . PHE B 1 196 ? 1.187 -36.875 -18.078 1 98.88 196 PHE B O 1
ATOM 5562 N N . GLN B 1 197 ? 0.194 -38.594 -19.062 1 98.75 197 GLN B N 1
ATOM 5563 C CA . GLN B 1 197 ? 1.399 -38.938 -19.812 1 98.75 197 GLN B CA 1
ATOM 5564 C C . GLN B 1 197 ? 1.756 -37.844 -20.797 1 98.75 197 GLN B C 1
ATOM 5566 O O . GLN B 1 197 ? 2.934 -37.531 -21 1 98.75 197 GLN B O 1
ATOM 5571 N N . HIS B 1 198 ? 0.737 -37.312 -21.391 1 98.44 198 HIS B N 1
ATOM 5572 C CA . HIS B 1 198 ? 0.976 -36.125 -22.25 1 98.44 198 HIS B CA 1
ATOM 5573 C C . HIS B 1 198 ? 1.492 -34.969 -21.438 1 98.44 198 HIS B C 1
ATOM 5575 O O . HIS B 1 198 ? 2.443 -34.281 -21.844 1 98.44 198 HIS B O 1
ATOM 5581 N N . LEU B 1 199 ? 0.896 -34.688 -20.328 1 98.81 199 LEU B N 1
ATOM 5582 C CA . LEU B 1 199 ? 1.327 -33.594 -19.453 1 98.81 199 LEU B CA 1
ATOM 5583 C C . LEU B 1 199 ? 2.771 -33.781 -19.016 1 98.81 199 LEU B C 1
ATOM 5585 O O . LEU B 1 199 ? 3.523 -32.812 -18.875 1 98.81 199 LEU B O 1
ATOM 5589 N N . ASP B 1 200 ? 3.191 -35.062 -18.828 1 98.81 200 ASP B N 1
ATOM 5590 C CA . ASP B 1 200 ? 4.594 -35.344 -18.531 1 98.81 200 ASP B CA 1
ATOM 5591 C C . ASP B 1 200 ? 5.512 -34.719 -19.578 1 98.81 200 ASP B C 1
ATOM 5593 O O . ASP B 1 200 ? 6.512 -34.094 -19.234 1 98.81 200 ASP B O 1
ATOM 5597 N N . ARG B 1 201 ? 5.145 -34.938 -20.781 1 98.69 201 ARG B N 1
ATOM 5598 C CA . ARG B 1 201 ? 5.98 -34.438 -21.875 1 98.69 201 ARG B CA 1
ATOM 5599 C C . ARG B 1 201 ? 5.996 -32.906 -21.922 1 98.69 201 ARG B C 1
ATOM 5601 O O . ARG B 1 201 ? 7.027 -32.312 -22.219 1 98.69 201 ARG B O 1
ATOM 5608 N N . LEU B 1 202 ? 4.879 -32.281 -21.688 1 98.88 202 LEU B N 1
ATOM 5609 C CA . LEU B 1 202 ? 4.836 -30.828 -21.656 1 98.88 202 LEU B CA 1
ATOM 5610 C C . LEU B 1 202 ? 5.707 -30.281 -20.516 1 98.88 202 LEU B C 1
ATOM 5612 O O . LEU B 1 202 ? 6.48 -29.344 -20.719 1 98.88 202 LEU B O 1
ATOM 5616 N N . VAL B 1 203 ? 5.582 -30.906 -19.375 1 98.69 203 VAL B N 1
ATOM 5617 C CA . VAL B 1 203 ? 6.352 -30.484 -18.203 1 98.69 203 VAL B CA 1
ATOM 5618 C C . VAL B 1 203 ? 7.84 -30.703 -18.453 1 98.69 203 VAL B C 1
ATOM 5620 O O . VAL B 1 203 ? 8.672 -29.891 -18.047 1 98.69 203 VAL B O 1
ATOM 5623 N N . ASP B 1 204 ? 8.156 -31.797 -19.156 1 98 204 ASP B N 1
ATOM 5624 C CA . ASP B 1 204 ? 9.539 -32.031 -19.547 1 98 204 ASP B CA 1
ATOM 5625 C C . ASP B 1 204 ? 10.102 -30.875 -20.359 1 98 204 ASP B C 1
ATOM 5627 O O . ASP B 1 204 ? 11.227 -30.438 -20.109 1 98 204 ASP B O 1
ATOM 5631 N N . ILE B 1 205 ? 9.32 -30.406 -21.25 1 98.5 205 ILE B N 1
ATOM 5632 C CA . ILE B 1 205 ? 9.758 -29.297 -22.094 1 98.5 205 ILE B CA 1
ATOM 5633 C C . ILE B 1 205 ? 9.945 -28.047 -21.25 1 98.5 205 ILE B C 1
ATOM 5635 O O . ILE B 1 205 ? 10.969 -27.359 -21.359 1 98.5 205 ILE B O 1
ATOM 5639 N N . LEU B 1 206 ? 8.992 -27.75 -20.406 1 98.56 206 LEU B N 1
ATOM 5640 C CA . LEU B 1 206 ? 9.062 -26.562 -19.562 1 98.56 206 LEU B CA 1
ATOM 5641 C C . LEU B 1 206 ? 10.289 -26.609 -18.656 1 98.56 206 LEU B C 1
ATOM 5643 O O . LEU B 1 206 ? 11.094 -25.672 -18.656 1 98.56 206 LEU B O 1
ATOM 5647 N N . THR B 1 207 ? 10.469 -27.703 -17.922 1 97.31 207 THR B N 1
ATOM 5648 C CA . THR B 1 207 ? 11.57 -27.812 -16.969 1 97.31 207 THR B CA 1
ATOM 5649 C C . THR B 1 207 ? 12.906 -27.859 -17.703 1 97.31 207 THR B C 1
ATOM 5651 O O . THR B 1 207 ? 13.922 -27.391 -17.172 1 97.31 207 THR B O 1
ATOM 5654 N N . GLY B 1 208 ? 12.875 -28.422 -18.875 1 95.31 208 GLY B N 1
ATOM 5655 C CA . GLY B 1 208 ? 14.086 -28.406 -19.688 1 95.31 208 GLY B CA 1
ATOM 5656 C C . GLY B 1 208 ? 14.547 -27.016 -20.047 1 95.31 208 GLY B C 1
ATOM 5657 O O . GLY B 1 208 ? 15.742 -26.781 -20.25 1 95.31 208 GLY B O 1
ATOM 5658 N N . HIS B 1 209 ? 13.602 -26.094 -20.062 1 95.5 209 HIS B N 1
ATOM 5659 C CA . HIS B 1 209 ? 13.914 -24.703 -20.359 1 95.5 209 HIS B CA 1
ATOM 5660 C C . HIS B 1 209 ? 14.078 -23.891 -19.078 1 95.5 209 HIS B C 1
ATOM 5662 O O . HIS B 1 209 ? 14.148 -22.656 -19.109 1 95.5 209 HIS B O 1
ATOM 5668 N N . GLY B 1 210 ? 14.07 -24.594 -17.953 1 94.69 210 GLY B N 1
ATOM 5669 C CA . GLY B 1 210 ? 14.234 -23.922 -16.672 1 94.69 210 GLY B CA 1
ATOM 5670 C C . GLY B 1 210 ? 12.969 -23.234 -16.188 1 94.69 210 GLY B C 1
ATOM 5671 O O . GLY B 1 210 ? 13.031 -22.328 -15.367 1 94.69 210 GLY B O 1
ATOM 5672 N N . ILE B 1 211 ? 11.852 -23.594 -16.734 1 98.25 211 ILE B N 1
ATOM 5673 C CA . ILE B 1 211 ? 10.586 -22.984 -16.359 1 98.25 211 ILE B CA 1
ATOM 5674 C C . ILE B 1 211 ? 9.852 -23.906 -15.375 1 98.25 211 ILE B C 1
ATOM 5676 O O . ILE B 1 211 ? 9.484 -25.031 -15.727 1 98.25 211 ILE B O 1
ATOM 5680 N N . VAL B 1 212 ? 9.672 -23.469 -14.211 1 98.81 212 VAL B N 1
ATOM 5681 C CA . VAL B 1 212 ? 9.062 -24.234 -13.125 1 98.81 212 VAL B CA 1
ATOM 5682 C C . VAL B 1 212 ? 7.547 -24.219 -13.266 1 98.81 212 VAL B C 1
ATOM 5684 O O . VAL B 1 212 ? 6.934 -23.141 -13.344 1 98.81 212 VAL B O 1
ATOM 5687 N N . PRO B 1 213 ? 6.934 -25.391 -13.32 1 98.88 213 PRO B N 1
ATOM 5688 C CA . PRO B 1 213 ? 5.469 -25.406 -13.258 1 98.88 213 PRO B CA 1
ATOM 5689 C C . PRO B 1 213 ? 4.93 -25 -11.891 1 98.88 213 PRO B C 1
ATOM 5691 O O . PRO B 1 213 ? 5.387 -25.516 -10.859 1 98.88 213 PRO B O 1
ATOM 5694 N N . VAL B 1 214 ? 4.109 -24.047 -11.852 1 98.94 214 VAL B N 1
ATOM 5695 C CA . VAL B 1 214 ? 3.232 -23.766 -10.719 1 98.94 214 VAL B CA 1
ATOM 5696 C C . VAL B 1 214 ? 1.904 -24.5 -10.906 1 98.94 214 VAL B C 1
ATOM 5698 O O . VAL B 1 214 ? 1.051 -24.062 -11.68 1 98.94 214 VAL B O 1
ATOM 5701 N N . LEU B 1 215 ? 1.698 -25.594 -10.188 1 98.88 215 LEU B N 1
ATOM 5702 C CA . LEU B 1 215 ? 0.615 -26.531 -10.469 1 98.88 215 LEU B CA 1
ATOM 5703 C C . LEU B 1 215 ? -0.595 -26.234 -9.586 1 98.88 215 LEU B C 1
ATOM 5705 O O . LEU B 1 215 ? -0.513 -26.344 -8.359 1 98.88 215 LEU B O 1
ATOM 5709 N N . GLN B 1 216 ? -1.594 -25.906 -10.219 1 98.81 216 GLN B N 1
ATOM 5710 C CA . GLN B 1 216 ? -2.885 -25.781 -9.555 1 98.81 216 GLN B CA 1
ATOM 5711 C C . GLN B 1 216 ? -3.77 -26.984 -9.82 1 98.81 216 GLN B C 1
ATOM 5713 O O . GLN B 1 216 ? -3.994 -27.359 -10.969 1 98.81 216 GLN B O 1
ATOM 5718 N N . PRO B 1 217 ? -4.309 -27.656 -8.781 1 98.81 217 PRO B N 1
ATOM 5719 C CA . PRO B 1 217 ? -5.031 -28.922 -8.977 1 98.81 217 PRO B CA 1
ATOM 5720 C C . PRO B 1 217 ? -6.367 -28.734 -9.688 1 98.81 217 PRO B C 1
ATOM 5722 O O . PRO B 1 217 ? -6.508 -29.109 -10.852 1 98.81 217 PRO B O 1
ATOM 5725 N N . VAL B 1 218 ? -7.301 -28.094 -9.055 1 98.56 218 VAL B N 1
ATOM 5726 C CA . VAL B 1 218 ? -8.602 -27.781 -9.633 1 98.56 218 VAL B CA 1
ATOM 5727 C C . VAL B 1 218 ? -9.016 -26.359 -9.25 1 98.56 218 VAL B C 1
ATOM 5729 O O . VAL B 1 218 ? -9.242 -26.078 -8.07 1 98.56 218 VAL B O 1
ATOM 5732 N N . PHE B 1 219 ? -9.133 -25.578 -10.227 1 97.75 219 PHE B N 1
ATOM 5733 C CA . PHE B 1 219 ? -9.32 -24.141 -10.078 1 97.75 219 PHE B CA 1
ATOM 5734 C C . PHE B 1 219 ? -10.609 -23.844 -9.32 1 97.75 219 PHE B C 1
ATOM 5736 O O . PHE B 1 219 ? -11.609 -24.547 -9.484 1 97.75 219 PHE B O 1
ATOM 5743 N N . GLN B 1 220 ? -10.672 -22.766 -8.422 1 97.75 220 GLN B N 1
ATOM 5744 C CA . GLN B 1 220 ? -11.805 -22.453 -7.562 1 97.75 220 GLN B CA 1
ATOM 5745 C C . GLN B 1 220 ? -12.578 -21.25 -8.086 1 97.75 220 GLN B C 1
ATOM 5747 O O . GLN B 1 220 ? -13.719 -21 -7.684 1 97.75 220 GLN B O 1
ATOM 5752 N N . GLY B 1 221 ? -11.969 -20.453 -8.922 1 93.69 221 GLY B N 1
ATOM 5753 C CA . GLY B 1 221 ? -12.586 -19.219 -9.375 1 93.69 221 GLY B CA 1
ATOM 5754 C C . GLY B 1 221 ? -13.07 -19.281 -10.812 1 93.69 221 GLY B C 1
ATOM 5755 O O . GLY B 1 221 ? -13.82 -20.203 -11.18 1 93.69 221 GLY B O 1
ATOM 5756 N N . PHE B 1 222 ? -12.641 -18.266 -11.633 1 88.38 222 PHE B N 1
ATOM 5757 C CA . PHE B 1 222 ? -13.039 -18.25 -13.039 1 88.38 222 PHE B CA 1
ATOM 5758 C C . PHE B 1 222 ? -12.25 -19.281 -13.836 1 88.38 222 PHE B C 1
ATOM 5760 O O . PHE B 1 222 ? -11.055 -19.109 -14.086 1 88.38 222 PHE B O 1
ATOM 5767 N N . GLY B 1 223 ? -12.883 -20.297 -14.273 1 87.62 223 GLY B N 1
ATOM 5768 C CA . GLY B 1 223 ? -12.242 -21.438 -14.906 1 87.62 223 GLY B CA 1
ATOM 5769 C C . GLY B 1 223 ? -11.711 -21.125 -16.297 1 87.62 223 GLY B C 1
ATOM 5770 O O . GLY B 1 223 ? -10.664 -20.5 -16.438 1 87.62 223 GLY B O 1
ATOM 5771 N N . TRP B 1 224 ? -12.398 -21.391 -17.328 1 89.44 224 TRP B N 1
ATOM 5772 C CA . TRP B 1 224 ? -11.945 -21.266 -18.703 1 89.44 224 TRP B CA 1
ATOM 5773 C C . TRP B 1 224 ? -13.016 -20.625 -19.578 1 89.44 224 TRP B C 1
ATOM 5775 O O . TRP B 1 224 ? -12.773 -19.609 -20.219 1 89.44 224 TRP B O 1
ATOM 5785 N N . LYS B 1 225 ? -14.242 -21.109 -19.5 1 83.38 225 LYS B N 1
ATOM 5786 C CA . LYS B 1 225 ? -15.328 -20.656 -20.375 1 83.38 225 LYS B CA 1
ATOM 5787 C C . LYS B 1 225 ? -16.391 -19.922 -19.578 1 83.38 225 LYS B C 1
ATOM 5789 O O . LYS B 1 225 ? -17.5 -19.688 -20.062 1 83.38 225 LYS B O 1
ATOM 5794 N N . GLY B 1 226 ? -16.078 -19.625 -18.359 1 82.94 226 GLY B N 1
ATOM 5795 C CA . GLY B 1 226 ? -17.062 -18.953 -17.516 1 82.94 226 GLY B CA 1
ATOM 5796 C C . GLY B 1 226 ? -18.094 -19.906 -16.922 1 82.94 226 GLY B C 1
ATOM 5797 O O . GLY B 1 226 ? -19.156 -19.469 -16.5 1 82.94 226 GLY B O 1
ATOM 5798 N N . LEU B 1 227 ? -17.844 -21.156 -16.953 1 88.56 227 LEU B N 1
ATOM 5799 C CA . LEU B 1 227 ? -18.703 -22.172 -16.344 1 88.56 227 LEU B CA 1
ATOM 5800 C C . LEU B 1 227 ? -18.359 -22.359 -14.875 1 88.56 227 LEU B C 1
ATOM 5802 O O . LEU B 1 227 ? -17.438 -21.719 -14.367 1 88.56 227 LEU B O 1
ATOM 5806 N N . ASP B 1 228 ? -19.203 -23.25 -14.227 1 92.81 228 ASP B N 1
ATOM 5807 C CA . ASP B 1 228 ? -18.891 -23.547 -12.836 1 92.81 228 ASP B CA 1
ATOM 5808 C C . ASP B 1 228 ? -17.609 -24.391 -12.727 1 92.81 228 ASP B C 1
ATOM 5810 O O . ASP B 1 228 ? -17.391 -25.297 -13.531 1 92.81 228 ASP B O 1
ATOM 5814 N N . VAL B 1 229 ? -16.891 -24.062 -11.773 1 96.19 229 VAL B N 1
ATOM 5815 C CA . VAL B 1 229 ? -15.617 -24.766 -11.617 1 96.19 229 VAL B CA 1
ATOM 5816 C C . VAL B 1 229 ? -15.773 -25.922 -10.633 1 96.19 229 VAL B C 1
ATOM 5818 O O . VAL B 1 229 ? -16.547 -25.828 -9.672 1 96.19 229 VAL B O 1
ATOM 5821 N N . ALA B 1 230 ? -15.008 -26.922 -10.82 1 97.62 230 ALA B N 1
ATOM 5822 C CA . ALA B 1 230 ? -15.055 -28.109 -9.984 1 97.62 230 ALA B CA 1
ATOM 5823 C C . ALA B 1 230 ? -14.305 -27.891 -8.672 1 97.62 230 ALA B C 1
ATOM 5825 O O . ALA B 1 230 ? -14.531 -28.609 -7.695 1 97.62 230 ALA B O 1
ATOM 5826 N N . GLY B 1 231 ? -13.43 -26.938 -8.625 1 97.69 231 GLY B N 1
ATOM 5827 C CA . GLY B 1 231 ? -12.555 -26.734 -7.484 1 97.69 231 GLY B CA 1
ATOM 5828 C C . GLY B 1 231 ? -13.305 -26.453 -6.199 1 97.69 231 GLY B C 1
ATOM 5829 O O . GLY B 1 231 ? -12.773 -26.656 -5.105 1 97.69 231 GLY B O 1
ATOM 5830 N N . THR B 1 232 ? -14.523 -26 -6.309 1 97.19 232 THR B N 1
ATOM 5831 C CA . THR B 1 232 ? -15.305 -25.672 -5.117 1 97.19 232 THR B CA 1
ATOM 5832 C C . THR B 1 232 ? -16.266 -26.812 -4.785 1 97.19 232 THR B C 1
ATOM 5834 O O . THR B 1 232 ? -16.969 -26.766 -3.768 1 97.19 232 THR B O 1
ATOM 5837 N N . VAL B 1 233 ? -16.297 -27.812 -5.652 1 97.62 233 VAL B N 1
ATOM 5838 C CA . VAL B 1 233 ? -17.344 -28.828 -5.559 1 97.62 233 VAL B CA 1
ATOM 5839 C C . VAL B 1 233 ? -16.719 -30.188 -5.219 1 97.62 233 VAL B C 1
ATOM 5841 O O . VAL B 1 233 ? -17.297 -30.969 -4.449 1 97.62 233 VAL B O 1
ATOM 5844 N N . VAL B 1 234 ? -15.539 -30.453 -5.785 1 98.56 234 VAL B N 1
ATOM 5845 C CA . VAL B 1 234 ? -14.836 -31.703 -5.562 1 98.56 234 VAL B CA 1
ATOM 5846 C C . VAL B 1 234 ? -14.672 -31.953 -4.062 1 98.56 234 VAL B C 1
ATOM 5848 O O . VAL B 1 234 ? -14.25 -31.047 -3.328 1 98.56 234 VAL B O 1
ATOM 5851 N N . PRO B 1 235 ? -15.07 -33.156 -3.576 1 98.69 235 PRO B N 1
ATOM 5852 C CA . PRO B 1 235 ? -14.867 -33.438 -2.15 1 98.69 235 PRO B CA 1
ATOM 5853 C C . PRO B 1 235 ? -13.414 -33.25 -1.717 1 98.69 235 PRO B C 1
ATOM 5855 O O . PRO B 1 235 ? -12.492 -33.625 -2.461 1 98.69 235 PRO B O 1
ATOM 5858 N N . PRO B 1 236 ? -13.172 -32.719 -0.506 1 98.75 236 PRO B N 1
ATOM 5859 C CA . PRO B 1 236 ? -11.82 -32.438 -0.023 1 98.75 236 PRO B CA 1
ATOM 5860 C C . PRO B 1 236 ? -10.914 -33.688 -0.078 1 98.75 236 PRO B C 1
ATOM 5862 O O . PRO B 1 236 ? -9.727 -33.562 -0.401 1 98.75 236 PRO B O 1
ATOM 5865 N N . ALA B 1 237 ? -11.469 -34.875 0.188 1 98.69 237 ALA B N 1
ATOM 5866 C CA . ALA B 1 237 ? -10.648 -36.062 0.172 1 98.69 237 ALA B CA 1
ATOM 5867 C C . ALA B 1 237 ? -10.156 -36.375 -1.239 1 98.69 237 ALA B C 1
ATOM 5869 O O . ALA B 1 237 ? -9.031 -36.844 -1.422 1 98.69 237 ALA B O 1
ATOM 5870 N N . GLU B 1 238 ? -11.031 -36.219 -2.277 1 98.88 238 GLU B N 1
ATOM 5871 C CA . GLU B 1 238 ? -10.633 -36.375 -3.67 1 98.88 238 GLU B CA 1
ATOM 5872 C C . GLU B 1 238 ? -9.57 -35.375 -4.074 1 98.88 238 GLU B C 1
ATOM 5874 O O . GLU B 1 238 ? -8.602 -35.719 -4.758 1 98.88 238 GLU B O 1
ATOM 5879 N N . TYR B 1 239 ? -9.75 -34.125 -3.584 1 98.88 239 TYR B N 1
ATOM 5880 C CA . TYR B 1 239 ? -8.797 -33.062 -3.857 1 98.88 239 TYR B CA 1
ATOM 5881 C C . TYR B 1 239 ? -7.43 -33.375 -3.271 1 98.88 239 TYR B C 1
ATOM 5883 O O . TYR B 1 239 ? -6.406 -33.219 -3.939 1 98.88 239 TYR B O 1
ATOM 5891 N N . ALA B 1 240 ? -7.414 -33.844 -2.049 1 98.88 240 ALA B N 1
ATOM 5892 C CA . ALA B 1 240 ? -6.176 -34.219 -1.375 1 98.88 240 ALA B CA 1
ATOM 5893 C C . ALA B 1 240 ? -5.465 -35.344 -2.119 1 98.88 240 ALA B C 1
ATOM 5895 O O . ALA B 1 240 ? -4.25 -35.312 -2.316 1 98.88 240 ALA B O 1
ATOM 5896 N N . ARG B 1 241 ? -6.207 -36.344 -2.543 1 98.81 241 ARG B N 1
ATOM 5897 C CA . ARG B 1 241 ? -5.625 -37.438 -3.291 1 98.81 241 ARG B CA 1
ATOM 5898 C C . ARG B 1 241 ? -4.969 -36.969 -4.578 1 98.81 241 ARG B C 1
ATOM 5900 O O . ARG B 1 241 ? -3.883 -37.406 -4.938 1 98.81 241 ARG B O 1
ATOM 5907 N N . TYR B 1 242 ? -5.68 -36.094 -5.27 1 98.88 242 TYR B N 1
ATOM 5908 C CA . TYR B 1 242 ? -5.125 -35.562 -6.512 1 98.88 242 TYR B CA 1
ATOM 5909 C C . TYR B 1 242 ? -3.859 -34.75 -6.242 1 98.88 242 TYR B C 1
ATOM 5911 O O . TYR B 1 242 ? -2.895 -34.844 -7.004 1 98.88 242 TYR B O 1
ATOM 5919 N N . CYS B 1 243 ? -3.852 -34 -5.133 1 98.94 243 CYS B N 1
ATOM 5920 C CA . CYS B 1 243 ? -2.635 -33.281 -4.754 1 98.94 243 CYS B CA 1
ATOM 5921 C C . CYS B 1 243 ? -1.481 -34.25 -4.539 1 98.94 243 CYS B C 1
ATOM 5923 O O . CYS B 1 243 ? -0.36 -34 -4.984 1 98.94 243 CYS B O 1
ATOM 5925 N N . ARG B 1 244 ? -1.734 -35.344 -3.879 1 98.88 244 ARG B N 1
ATOM 5926 C CA . ARG B 1 244 ? -0.705 -36.344 -3.693 1 98.88 244 ARG B CA 1
ATOM 5927 C C . ARG B 1 244 ? -0.239 -36.906 -5.031 1 98.88 244 ARG B C 1
ATOM 5929 O O . ARG B 1 244 ? 0.951 -37.188 -5.223 1 98.88 244 ARG B O 1
ATOM 5936 N N . TYR B 1 245 ? -1.205 -37.125 -5.922 1 98.88 245 TYR B N 1
ATOM 5937 C CA . TYR B 1 245 ? -0.882 -37.594 -7.266 1 98.88 245 TYR B CA 1
ATOM 5938 C C . TYR B 1 245 ? 0.064 -36.625 -7.969 1 98.88 245 TYR B C 1
ATOM 5940 O O . TYR B 1 245 ? 1.027 -37.062 -8.609 1 98.88 245 TYR B O 1
ATOM 5948 N N . LEU B 1 246 ? -0.174 -35.344 -7.836 1 98.94 246 LEU B N 1
ATOM 5949 C CA . LEU B 1 246 ? 0.688 -34.344 -8.438 1 98.94 246 LEU B CA 1
ATOM 5950 C C . LEU B 1 246 ? 2.072 -34.344 -7.797 1 98.94 246 LEU B C 1
ATOM 5952 O O . LEU B 1 246 ? 3.084 -34.219 -8.492 1 98.94 246 LEU B O 1
ATOM 5956 N N . VAL B 1 247 ? 2.104 -34.469 -6.484 1 98.94 247 VAL B N 1
ATOM 5957 C CA . VAL B 1 247 ? 3.385 -34.562 -5.789 1 98.94 247 VAL B CA 1
ATOM 5958 C C . VAL B 1 247 ? 4.156 -35.781 -6.293 1 98.94 247 VAL B C 1
ATOM 5960 O O . VAL B 1 247 ? 5.352 -35.688 -6.582 1 98.94 247 VAL B O 1
ATOM 5963 N N . ALA B 1 248 ? 3.475 -36.938 -6.418 1 98.94 248 ALA B N 1
ATOM 5964 C CA . ALA B 1 248 ? 4.102 -38.188 -6.848 1 98.94 248 ALA B CA 1
ATOM 5965 C C . ALA B 1 248 ? 4.656 -38.062 -8.266 1 98.94 248 ALA B C 1
ATOM 5967 O O . ALA B 1 248 ? 5.777 -38.5 -8.539 1 98.94 248 ALA B O 1
ATOM 5968 N N . ARG B 1 249 ? 3.92 -37.5 -9.102 1 98.88 249 ARG B N 1
ATOM 5969 C CA . ARG B 1 249 ? 4.215 -37.531 -10.531 1 98.88 249 ARG B CA 1
ATOM 5970 C C . ARG B 1 249 ? 5.184 -36.406 -10.914 1 98.88 249 ARG B C 1
ATOM 5972 O O . ARG B 1 249 ? 6.07 -36.625 -11.742 1 98.88 249 ARG B O 1
ATOM 5979 N N . TYR B 1 250 ? 5.078 -35.25 -10.227 1 98.81 250 TYR B N 1
ATOM 5980 C CA . TYR B 1 250 ? 5.832 -34.094 -10.711 1 98.81 250 TYR B CA 1
ATOM 5981 C C . TYR B 1 250 ? 6.781 -33.562 -9.641 1 98.81 250 TYR B C 1
ATOM 5983 O O . TYR B 1 250 ? 7.613 -32.688 -9.906 1 98.81 250 TYR B O 1
ATOM 5991 N N . GLY B 1 251 ? 6.766 -34.062 -8.438 1 98.75 251 GLY B N 1
ATOM 5992 C CA . GLY B 1 251 ? 7.473 -33.5 -7.305 1 98.75 251 GLY B CA 1
ATOM 5993 C C . GLY B 1 251 ? 8.961 -33.781 -7.32 1 98.75 251 GLY B C 1
ATOM 5994 O O . GLY B 1 251 ? 9.727 -33.188 -6.566 1 98.75 251 GLY B O 1
ATOM 5995 N N . ALA B 1 252 ? 9.375 -34.75 -8.141 1 98.56 252 ALA B N 1
ATOM 5996 C CA . ALA B 1 252 ? 10.797 -35.031 -8.258 1 98.56 252 ALA B CA 1
ATOM 5997 C C . ALA B 1 252 ? 11.453 -34.156 -9.32 1 98.56 252 ALA B C 1
ATOM 5999 O O . ALA B 1 252 ? 12.547 -34.469 -9.797 1 98.56 252 ALA B O 1
ATOM 6000 N N . ARG B 1 253 ? 10.719 -33.094 -9.734 1 97.44 253 ARG B N 1
ATOM 6001 C CA . ARG B 1 253 ? 11.141 -31.984 -10.562 1 97.44 253 ARG B CA 1
ATOM 6002 C C . ARG B 1 253 ? 10.875 -30.641 -9.875 1 97.44 253 ARG B C 1
ATOM 6004 O O . ARG B 1 253 ? 10.188 -30.594 -8.852 1 97.44 253 ARG B O 1
ATOM 6011 N N . PRO B 1 254 ? 11.562 -29.531 -10.422 1 98.31 254 PRO B N 1
ATOM 6012 C CA . PRO B 1 254 ? 11.148 -28.234 -9.875 1 98.31 254 PRO B CA 1
ATOM 6013 C C . PRO B 1 254 ? 9.656 -27.969 -10.055 1 98.31 254 PRO B C 1
ATOM 6015 O O . PRO B 1 254 ? 9.133 -28.094 -11.164 1 98.31 254 PRO B O 1
ATOM 6018 N N . VAL B 1 255 ? 9.023 -27.641 -8.93 1 98.81 255 VAL B N 1
ATOM 6019 C CA . VAL B 1 255 ? 7.586 -27.406 -8.953 1 98.81 255 VAL B CA 1
ATOM 6020 C C . VAL B 1 255 ? 7.195 -26.469 -7.816 1 98.81 255 VAL B C 1
ATOM 6022 O O . VAL B 1 255 ? 7.895 -26.391 -6.801 1 98.81 255 VAL B O 1
ATOM 6025 N N . VAL B 1 256 ? 6.234 -25.672 -8.008 1 98.94 256 VAL B N 1
ATOM 6026 C CA . VAL B 1 256 ? 5.52 -24.922 -6.977 1 98.94 256 VAL B CA 1
ATOM 6027 C C . VAL B 1 256 ? 4.082 -25.422 -6.875 1 98.94 256 VAL B C 1
ATOM 6029 O O . VAL B 1 256 ? 3.41 -25.609 -7.895 1 98.94 256 VAL B O 1
ATOM 6032 N N . TYR B 1 257 ? 3.609 -25.688 -5.641 1 98.94 257 TYR B N 1
ATOM 6033 C CA . TYR B 1 257 ? 2.26 -26.203 -5.441 1 98.94 257 TYR B CA 1
ATOM 6034 C C . TYR B 1 257 ? 1.293 -25.078 -5.082 1 98.94 257 TYR B C 1
ATOM 6036 O O . TYR B 1 257 ? 1.391 -24.484 -4.004 1 98.94 257 TYR B O 1
ATOM 6044 N N . LEU B 1 258 ? 0.388 -24.812 -5.945 1 98.88 258 LEU B N 1
ATOM 6045 C CA . LEU B 1 258 ? -0.634 -23.797 -5.746 1 98.88 258 LEU B CA 1
ATOM 6046 C C . LEU B 1 258 ? -1.979 -24.438 -5.41 1 98.88 258 LEU B C 1
ATOM 6048 O O . LEU B 1 258 ? -2.879 -24.469 -6.254 1 98.88 258 LEU B O 1
ATOM 6052 N N . VAL B 1 259 ? -2.225 -24.781 -4.176 1 98.81 259 VAL B N 1
ATOM 6053 C CA . VAL B 1 259 ? -3.336 -25.641 -3.803 1 98.81 259 VAL B CA 1
ATOM 6054 C C . VAL B 1 259 ? -4.641 -24.859 -3.828 1 98.81 259 VAL B C 1
ATOM 6056 O O . VAL B 1 259 ? -5.73 -25.438 -3.811 1 98.81 259 VAL B O 1
ATOM 6059 N N . GLY B 1 260 ? -4.539 -23.578 -3.77 1 98.38 260 GLY B N 1
ATOM 6060 C CA . GLY B 1 260 ? -5.703 -22.734 -3.934 1 98.38 260 GLY B CA 1
ATOM 6061 C C . GLY B 1 260 ? -5.512 -21.656 -4.992 1 98.38 260 GLY B C 1
ATOM 6062 O O . GLY B 1 260 ? -4.477 -20.984 -5.023 1 98.38 260 GLY B O 1
ATOM 6063 N N . ALA B 1 261 ? -6.535 -21.5 -5.855 1 97.88 261 ALA B N 1
ATOM 6064 C CA . ALA B 1 261 ? -6.398 -20.438 -6.863 1 97.88 261 ALA B CA 1
ATOM 6065 C C . ALA B 1 261 ? -7.746 -19.797 -7.168 1 97.88 261 ALA B C 1
ATOM 6067 O O . ALA B 1 261 ? -8.734 -20.5 -7.41 1 97.88 261 ALA B O 1
ATOM 6068 N N . ASP B 1 262 ? -7.77 -18.484 -7.125 1 96.75 262 ASP B N 1
ATOM 6069 C CA . ASP B 1 262 ? -8.828 -17.625 -7.629 1 96.75 262 ASP B CA 1
ATOM 6070 C C . ASP B 1 262 ? -10.109 -17.797 -6.824 1 96.75 262 ASP B C 1
ATOM 6072 O O . ASP B 1 262 ? -11.211 -17.641 -7.363 1 96.75 262 ASP B O 1
ATOM 6076 N N . GLY B 1 263 ? -10.031 -18.312 -5.633 1 96.75 263 GLY B N 1
ATOM 6077 C CA . GLY B 1 263 ? -11.109 -18.375 -4.66 1 96.75 263 GLY B CA 1
ATOM 6078 C C . GLY B 1 263 ? -10.867 -17.516 -3.441 1 96.75 263 GLY B C 1
ATOM 6079 O O . GLY B 1 263 ? -10.094 -16.547 -3.498 1 96.75 263 GLY B O 1
ATOM 6080 N N . SER B 1 264 ? -11.57 -17.812 -2.328 1 96.31 264 SER B N 1
ATOM 6081 C CA . SER B 1 264 ? -11.391 -17.078 -1.075 1 96.31 264 SER B CA 1
ATOM 6082 C C . SER B 1 264 ? -10.156 -17.578 -0.321 1 96.31 264 SER B C 1
ATOM 6084 O O . SER B 1 264 ? -9.648 -16.891 0.565 1 96.31 264 SER B O 1
ATOM 6086 N N . GLY B 1 265 ? -9.703 -18.734 -0.685 1 97.88 265 GLY B N 1
ATOM 6087 C CA . GLY B 1 265 ? -8.648 -19.406 0.051 1 97.88 265 GLY B CA 1
ATOM 6088 C C . GLY B 1 265 ? -9.164 -20.266 1.185 1 97.88 265 GLY B C 1
ATOM 6089 O O . GLY B 1 265 ? -8.414 -21.062 1.761 1 97.88 265 GLY B O 1
ATOM 6090 N N . ARG B 1 266 ? -10.438 -20.219 1.439 1 97.62 266 ARG B N 1
ATOM 6091 C CA . ARG B 1 266 ? -10.961 -20.906 2.615 1 97.62 266 ARG B CA 1
ATOM 6092 C C . ARG B 1 266 ? -11.773 -22.125 2.215 1 97.62 266 ARG B C 1
ATOM 6094 O O . ARG B 1 266 ? -12.32 -22.828 3.074 1 97.62 266 ARG B O 1
ATOM 6101 N N . GLU B 1 267 ? -11.875 -22.359 0.911 1 98.12 267 GLU B N 1
ATOM 6102 C CA . GLU B 1 267 ? -12.531 -23.578 0.474 1 98.12 267 GLU B CA 1
ATOM 6103 C C . GLU B 1 267 ? -11.898 -24.812 1.127 1 98.12 267 GLU B C 1
ATOM 6105 O O . GLU B 1 267 ? -10.672 -24.891 1.232 1 98.12 267 GLU B O 1
ATOM 6110 N N . PRO B 1 268 ? -12.719 -25.734 1.567 1 98.19 268 PRO B N 1
ATOM 6111 C CA . PRO B 1 268 ? -12.18 -26.859 2.332 1 98.19 268 PRO B CA 1
ATOM 6112 C C . PRO B 1 268 ? -11.18 -27.688 1.531 1 98.19 268 PRO B C 1
ATOM 6114 O O . PRO B 1 268 ? -10.297 -28.328 2.109 1 98.19 268 PRO B O 1
ATOM 6117 N N . GLN B 1 269 ? -11.281 -27.719 0.223 1 98.69 269 GLN B N 1
ATOM 6118 C CA . GLN B 1 269 ? -10.344 -28.406 -0.655 1 98.69 269 GLN B CA 1
ATOM 6119 C C . GLN B 1 269 ? -8.914 -27.922 -0.433 1 98.69 269 GLN B C 1
ATOM 6121 O O . GLN B 1 269 ? -7.973 -28.719 -0.423 1 98.69 269 GLN B O 1
ATOM 6126 N N . ILE B 1 270 ? -8.789 -26.656 -0.142 1 98.75 270 ILE B N 1
ATOM 6127 C CA . ILE B 1 270 ? -7.492 -26 -0.116 1 98.75 270 ILE B CA 1
ATOM 6128 C C . ILE B 1 270 ? -6.703 -26.453 1.108 1 98.75 270 ILE B C 1
ATOM 6130 O O . ILE B 1 270 ? -5.543 -26.844 0.993 1 98.75 270 ILE B O 1
ATOM 6134 N N . ALA B 1 271 ? -7.336 -26.453 2.24 1 98.5 271 ALA B N 1
ATOM 6135 C CA . ALA B 1 271 ? -6.668 -26.938 3.451 1 98.5 271 ALA B CA 1
ATOM 6136 C C . ALA B 1 271 ? -6.297 -28.406 3.332 1 98.5 271 ALA B C 1
ATOM 6138 O O . ALA B 1 271 ? -5.211 -28.812 3.744 1 98.5 271 ALA B O 1
ATOM 6139 N N . ALA B 1 272 ? -7.207 -29.203 2.738 1 98.81 272 ALA B N 1
ATOM 6140 C CA . ALA B 1 272 ? -6.949 -30.625 2.545 1 98.81 272 ALA B CA 1
ATOM 6141 C C . ALA B 1 272 ? -5.766 -30.844 1.604 1 98.81 272 ALA B C 1
ATOM 6143 O O . ALA B 1 272 ? -4.898 -31.688 1.87 1 98.81 272 ALA B O 1
ATOM 6144 N N . GLY B 1 273 ? -5.75 -30.094 0.54 1 98.88 273 GLY B N 1
ATOM 6145 C CA . GLY B 1 273 ? -4.648 -30.188 -0.408 1 98.88 273 GLY B CA 1
ATOM 6146 C C . GLY B 1 273 ? -3.318 -29.766 0.178 1 98.88 273 GLY B C 1
ATOM 6147 O O . GLY B 1 273 ? -2.307 -30.438 0 1 98.88 273 GLY B O 1
ATOM 6148 N N . GLY B 1 274 ? -3.355 -28.594 0.884 1 98.88 274 GLY B N 1
ATOM 6149 C CA . GLY B 1 274 ? -2.141 -28.109 1.52 1 98.88 274 GLY B CA 1
ATOM 6150 C C . GLY B 1 274 ? -1.53 -29.109 2.482 1 98.88 274 GLY B C 1
ATOM 6151 O O . GLY B 1 274 ? -0.323 -29.359 2.447 1 98.88 274 GLY B O 1
ATOM 6152 N N . ALA B 1 275 ? -2.324 -29.688 3.285 1 98.62 275 ALA B N 1
ATOM 6153 C CA . ALA B 1 275 ? -1.862 -30.672 4.254 1 98.62 275 ALA B CA 1
ATOM 6154 C C . ALA B 1 275 ? -1.277 -31.906 3.553 1 98.62 275 ALA B C 1
ATOM 6156 O O . ALA B 1 275 ? -0.261 -32.438 3.988 1 98.62 275 ALA B O 1
ATOM 6157 N N . GLU B 1 276 ? -1.956 -32.312 2.461 1 98.75 276 GLU B N 1
ATOM 6158 C CA . GLU B 1 276 ? -1.502 -33.469 1.72 1 98.75 276 GLU B CA 1
ATOM 6159 C C . GLU B 1 276 ? -0.141 -33.219 1.075 1 98.75 276 GLU B C 1
ATOM 6161 O O . GLU B 1 276 ? 0.75 -34.094 1.148 1 98.75 276 GLU B O 1
ATOM 6166 N N . VAL B 1 277 ? 0.025 -32.062 0.48 1 98.88 277 VAL B N 1
ATOM 6167 C CA . VAL B 1 277 ? 1.303 -31.719 -0.125 1 98.88 277 VAL B CA 1
ATOM 6168 C C . VAL B 1 277 ? 2.393 -31.688 0.944 1 98.88 277 VAL B C 1
ATOM 6170 O O . VAL B 1 277 ? 3.479 -32.25 0.75 1 98.88 277 VAL B O 1
ATOM 6173 N N . HIS B 1 278 ? 2.096 -31.078 2.066 1 98.12 278 HIS B N 1
ATOM 6174 C CA . HIS B 1 278 ? 3.037 -30.953 3.174 1 98.12 278 HIS B CA 1
ATOM 6175 C C . HIS B 1 278 ? 3.496 -32.344 3.658 1 98.12 278 HIS B C 1
ATOM 6177 O O . HIS B 1 278 ? 4.668 -32.531 3.986 1 98.12 278 HIS B O 1
ATOM 6183 N N . THR B 1 279 ? 2.635 -33.219 3.662 1 98.19 279 THR B N 1
ATOM 6184 C CA . THR B 1 279 ? 2.92 -34.562 4.156 1 98.19 279 THR B CA 1
ATOM 6185 C C . THR B 1 279 ? 3.812 -35.312 3.178 1 98.19 279 THR B C 1
ATOM 6187 O O . THR B 1 279 ? 4.719 -36.031 3.59 1 98.19 279 THR B O 1
ATOM 6190 N N . TRP B 1 280 ? 3.631 -35.094 1.865 1 98.69 280 TRP B N 1
ATOM 6191 C CA . TRP B 1 280 ? 4.184 -36.062 0.915 1 98.69 280 TRP B CA 1
ATOM 6192 C C . TRP B 1 280 ? 5.352 -35.438 0.142 1 98.69 280 TRP B C 1
ATOM 6194 O O . TRP B 1 280 ? 6.105 -36.156 -0.522 1 98.69 280 TRP B O 1
ATOM 6204 N N . ASP B 1 281 ? 5.473 -34.156 0.154 1 98.75 281 ASP B N 1
ATOM 6205 C CA . ASP B 1 281 ? 6.598 -33.531 -0.546 1 98.75 281 ASP B CA 1
ATOM 6206 C C . ASP B 1 281 ? 7.848 -33.531 0.331 1 98.75 281 ASP B C 1
ATOM 6208 O O . ASP B 1 281 ? 8.055 -32.594 1.105 1 98.75 281 ASP B O 1
ATOM 6212 N N . CYS B 1 282 ? 8.664 -34.438 0.143 1 98.5 282 CYS B N 1
ATOM 6213 C CA . CYS B 1 282 ? 9.828 -34.594 1.006 1 98.5 282 CYS B CA 1
ATOM 6214 C C . CYS B 1 282 ? 10.914 -33.562 0.639 1 98.5 282 CYS B C 1
ATOM 6216 O O . CYS B 1 282 ? 11.914 -33.438 1.341 1 98.5 282 CYS B O 1
ATOM 6218 N N . TYR B 1 283 ? 10.719 -32.844 -0.463 1 98.38 283 TYR B N 1
ATOM 6219 C CA . TYR B 1 283 ? 11.734 -31.891 -0.899 1 98.38 283 TYR B CA 1
ATOM 6220 C C . TYR B 1 283 ? 11.477 -30.5 -0.324 1 98.38 283 TYR B C 1
ATOM 6222 O O . TYR B 1 283 ? 12.352 -29.641 -0.364 1 98.38 283 TYR B O 1
ATOM 6230 N N . GLY B 1 284 ? 10.289 -30.25 0.215 1 97.81 284 GLY B N 1
ATOM 6231 C CA . GLY B 1 284 ? 9.953 -28.969 0.814 1 97.81 284 GLY B CA 1
ATOM 6232 C C . GLY B 1 284 ? 9.766 -27.859 -0.208 1 97.81 284 GLY B C 1
ATOM 6233 O O . GLY B 1 284 ? 10.125 -26.703 0.045 1 97.81 284 GLY B O 1
ATOM 6234 N N . GLN B 1 285 ? 9.305 -28.188 -1.396 1 98.75 285 GLN B N 1
ATOM 6235 C CA . GLN B 1 285 ? 9.047 -27.188 -2.422 1 98.75 285 GLN B CA 1
ATOM 6236 C C . GLN B 1 285 ? 7.859 -26.297 -2.039 1 98.75 285 GLN B C 1
ATOM 6238 O O . GLN B 1 285 ? 7.004 -26.703 -1.253 1 98.75 285 GLN B O 1
ATOM 6243 N N . PRO B 1 286 ? 7.75 -25.062 -2.488 1 98.88 286 PRO B N 1
ATOM 6244 C CA . PRO B 1 286 ? 6.785 -24.094 -1.988 1 98.88 286 PRO B CA 1
ATOM 6245 C C . PRO B 1 286 ? 5.34 -24.5 -2.248 1 98.88 286 PRO B C 1
ATOM 6247 O O . PRO B 1 286 ? 5.023 -25.016 -3.316 1 98.88 286 PRO B O 1
ATOM 6250 N N . THR B 1 287 ? 4.496 -24.281 -1.268 1 98.94 287 THR B N 1
ATOM 6251 C CA . THR B 1 287 ? 3.057 -24.516 -1.332 1 98.94 287 THR B CA 1
ATOM 6252 C C . THR B 1 287 ? 2.283 -23.266 -0.918 1 98.94 287 THR B C 1
ATOM 6254 O O . THR B 1 287 ? 2.598 -22.641 0.099 1 98.94 287 THR B O 1
ATOM 6257 N N . GLY B 1 288 ? 1.304 -22.859 -1.759 1 98.81 288 GLY B N 1
ATOM 6258 C CA . GLY B 1 288 ? 0.633 -21.641 -1.354 1 98.81 288 GLY B CA 1
ATOM 6259 C C . GLY B 1 288 ? -0.721 -21.453 -2.012 1 98.81 288 GLY B C 1
ATOM 6260 O O . GLY B 1 288 ? -1.341 -22.422 -2.453 1 98.81 288 GLY B O 1
ATOM 6261 N N . ILE B 1 289 ? -1.27 -20.219 -1.835 1 98.81 289 ILE B N 1
ATOM 6262 C CA . ILE B 1 289 ? -2.609 -19.844 -2.266 1 98.81 289 ILE B CA 1
ATOM 6263 C C . ILE B 1 289 ? -2.531 -18.594 -3.141 1 98.81 289 ILE B C 1
ATOM 6265 O O . ILE B 1 289 ? -1.758 -17.672 -2.855 1 98.81 289 ILE B O 1
ATOM 6269 N N . HIS B 1 290 ? -3.305 -18.594 -4.199 1 98.12 290 HIS B N 1
ATOM 6270 C CA . HIS B 1 290 ? -3.596 -17.422 -5.012 1 98.12 290 HIS B CA 1
ATOM 6271 C C . HIS B 1 290 ? -5.059 -17.016 -4.887 1 98.12 290 HIS B C 1
ATOM 6273 O O . HIS B 1 290 ? -5.957 -17.797 -5.199 1 98.12 290 HIS B O 1
ATOM 6279 N N . TYR B 1 291 ? -5.363 -15.773 -4.512 1 97.62 291 TYR B N 1
ATOM 6280 C CA . TYR B 1 291 ? -6.715 -15.359 -4.156 1 97.62 291 TYR B CA 1
ATOM 6281 C C . TYR B 1 291 ? -7.41 -14.695 -5.34 1 97.62 291 TYR B C 1
ATOM 6283 O O . TYR B 1 291 ? -6.75 -14.227 -6.273 1 97.62 291 TYR B O 1
ATOM 6291 N N . ARG B 1 292 ? -8.734 -14.719 -5.258 1 96 292 ARG B N 1
ATOM 6292 C CA . ARG B 1 292 ? -9.523 -13.844 -6.121 1 96 292 ARG B CA 1
ATOM 6293 C C . ARG B 1 292 ? -9.391 -12.383 -5.691 1 96 292 ARG B C 1
ATOM 6295 O O . ARG B 1 292 ? -8.883 -12.094 -4.609 1 96 292 ARG B O 1
ATOM 6302 N N . PRO B 1 293 ? -9.844 -11.414 -6.512 1 93.81 293 PRO B N 1
ATOM 6303 C CA . PRO B 1 293 ? -9.539 -10 -6.254 1 93.81 293 PRO B CA 1
ATOM 6304 C C . PRO B 1 293 ? -10.195 -9.484 -4.977 1 93.81 293 PRO B C 1
ATOM 6306 O O . PRO B 1 293 ? -9.68 -8.562 -4.34 1 93.81 293 PRO B O 1
ATOM 6309 N N . HIS B 1 294 ? -11.367 -9.977 -4.578 1 94.25 294 HIS B N 1
ATOM 6310 C CA . HIS B 1 294 ? -12.109 -9.43 -3.443 1 94.25 294 HIS B CA 1
ATOM 6311 C C . HIS B 1 294 ? -11.945 -10.32 -2.211 1 94.25 294 HIS B C 1
ATOM 6313 O O . HIS B 1 294 ? -12.844 -10.375 -1.364 1 94.25 294 HIS B O 1
ATOM 6319 N N . ALA B 1 295 ? -10.852 -10.977 -2.105 1 93.19 295 ALA B N 1
ATOM 6320 C CA . ALA B 1 295 ? -10.594 -11.852 -0.965 1 93.19 295 ALA B CA 1
ATOM 6321 C C . ALA B 1 295 ? -9.93 -11.086 0.174 1 93.19 295 ALA B C 1
ATOM 6323 O O . ALA B 1 295 ? -9.461 -9.961 -0.017 1 93.19 295 ALA B O 1
ATOM 6324 N N . ASP B 1 296 ? -9.875 -11.695 1.383 1 91.12 296 ASP B N 1
ATOM 6325 C CA . ASP B 1 296 ? -9.242 -11.109 2.562 1 91.12 296 ASP B CA 1
ATOM 6326 C C . ASP B 1 296 ? -7.73 -11.312 2.529 1 91.12 296 ASP B C 1
ATOM 6328 O O . ASP B 1 296 ? -6.996 -10.633 3.246 1 91.12 296 ASP B O 1
ATOM 6332 N N . ASN B 1 297 ? -7.223 -12.273 1.758 1 96.5 297 ASN B N 1
ATOM 6333 C CA . ASN B 1 297 ? -5.816 -12.555 1.48 1 96.5 297 ASN B CA 1
ATOM 6334 C C . ASN B 1 297 ? -5.066 -12.969 2.744 1 96.5 297 ASN B C 1
ATOM 6336 O O . ASN B 1 297 ? -3.953 -12.5 2.992 1 96.5 297 ASN B O 1
ATOM 6340 N N . ARG B 1 298 ? -5.586 -13.797 3.582 1 97.44 298 ARG B N 1
ATOM 6341 C CA . ARG B 1 298 ? -4.883 -14.258 4.77 1 97.44 298 ARG B CA 1
ATOM 6342 C C . ARG B 1 298 ? -5.438 -15.602 5.25 1 97.44 298 ARG B C 1
ATOM 6344 O O . ARG B 1 298 ? -5.316 -15.938 6.426 1 97.44 298 ARG B O 1
ATOM 6351 N N . ALA B 1 299 ? -6.039 -16.328 4.32 1 97.94 299 ALA B N 1
ATOM 6352 C CA . ALA B 1 299 ? -6.551 -17.656 4.656 1 97.94 299 ALA B CA 1
ATOM 6353 C C . ALA B 1 299 ? -5.422 -18.578 5.113 1 97.94 299 ALA B C 1
ATOM 6355 O O . ALA B 1 299 ? -4.332 -18.562 4.535 1 97.94 299 ALA B O 1
ATOM 6356 N N . TRP B 1 300 ? -5.59 -19.25 6.254 1 97.94 300 TRP B N 1
ATOM 6357 C CA . TRP B 1 300 ? -4.695 -20.266 6.777 1 97.94 300 TRP B CA 1
ATOM 6358 C C . TRP B 1 300 ? -3.32 -19.688 7.082 1 97.94 300 TRP B C 1
ATOM 6360 O O . TRP B 1 300 ? -2.305 -20.375 6.934 1 97.94 300 TRP B O 1
ATOM 6370 N N . GLN B 1 301 ? -3.264 -18.438 7.48 1 97.94 301 GLN B N 1
ATOM 6371 C CA . GLN B 1 301 ? -2.021 -17.688 7.672 1 97.94 301 GLN B CA 1
ATOM 6372 C C . GLN B 1 301 ? -1.101 -18.406 8.656 1 97.94 301 GLN B C 1
ATOM 6374 O O . GLN B 1 301 ? 0.124 -18.328 8.531 1 97.94 301 GLN B O 1
ATOM 6379 N N . ASP B 1 302 ? -1.67 -19.188 9.578 1 98 302 ASP B N 1
ATOM 6380 C CA . ASP B 1 302 ? -0.86 -19.828 10.609 1 98 302 ASP B CA 1
ATOM 6381 C C . ASP B 1 302 ? -0.681 -21.312 10.312 1 98 302 ASP B C 1
ATOM 6383 O O . ASP B 1 302 ? -0.085 -22.047 11.109 1 98 302 ASP B O 1
ATOM 6387 N N . ALA B 1 303 ? -1.144 -21.766 9.141 1 98.44 303 ALA B N 1
ATOM 6388 C CA . ALA B 1 303 ? -1.024 -23.188 8.812 1 98.44 303 ALA B CA 1
ATOM 6389 C C . ALA B 1 303 ? 0.423 -23.562 8.508 1 98.44 303 ALA B C 1
ATOM 6391 O O . ALA B 1 303 ? 1.104 -22.859 7.75 1 98.44 303 ALA B O 1
ATOM 6392 N N . PRO B 1 304 ? 0.841 -24.688 9.008 1 97.5 304 PRO B N 1
ATOM 6393 C CA . PRO B 1 304 ? 2.232 -25.094 8.773 1 97.5 304 PRO B CA 1
ATOM 6394 C C . PRO B 1 304 ? 2.527 -25.375 7.305 1 97.5 304 PRO B C 1
ATOM 6396 O O . PRO B 1 304 ? 3.668 -25.234 6.859 1 97.5 304 PRO B O 1
ATOM 6399 N N . TRP B 1 305 ? 1.467 -25.688 6.52 1 98.38 305 TRP B N 1
ATOM 6400 C CA . TRP B 1 305 ? 1.688 -26.078 5.129 1 98.38 305 TRP B CA 1
ATOM 6401 C C . TRP B 1 305 ? 1.791 -24.844 4.238 1 98.38 305 TRP B C 1
ATOM 6403 O O . TRP B 1 305 ? 2.209 -24.938 3.082 1 98.38 305 TRP B O 1
ATOM 6413 N N . LEU B 1 306 ? 1.385 -23.672 4.73 1 98.81 306 LEU B N 1
ATOM 6414 C CA . LEU B 1 306 ? 1.341 -22.5 3.875 1 98.81 306 LEU B CA 1
ATOM 6415 C C . LEU B 1 306 ? 2.705 -21.812 3.812 1 98.81 306 LEU B C 1
ATOM 6417 O O . LEU B 1 306 ? 3.234 -21.375 4.836 1 98.81 306 LEU B O 1
ATOM 6421 N N . ASP B 1 307 ? 3.24 -21.719 2.645 1 98.81 307 ASP B N 1
ATOM 6422 C CA . ASP B 1 307 ? 4.523 -21.062 2.42 1 98.81 307 ASP B CA 1
ATOM 6423 C C . ASP B 1 307 ? 4.332 -19.672 1.847 1 98.81 307 ASP B C 1
ATOM 6425 O O . ASP B 1 307 ? 5.117 -18.766 2.129 1 98.81 307 ASP B O 1
ATOM 6429 N N . PHE B 1 308 ? 3.309 -19.484 1.021 1 98.81 308 PHE B N 1
ATOM 6430 C CA . PHE B 1 308 ? 3.146 -18.188 0.365 1 98.81 308 PHE B CA 1
ATOM 6431 C C . PHE B 1 308 ? 1.678 -17.922 0.065 1 98.81 308 PHE B C 1
ATOM 6433 O O . PHE B 1 308 ? 0.858 -18.844 0.054 1 98.81 308 PHE B O 1
ATOM 6440 N N . GLN B 1 309 ? 1.356 -16.688 -0.177 1 98.44 309 GLN B N 1
ATOM 6441 C CA . GLN B 1 309 ? 0.045 -16.203 -0.603 1 98.44 309 GLN B CA 1
ATOM 6442 C C . GLN B 1 309 ? 0.173 -15.133 -1.673 1 98.44 309 GLN B C 1
ATOM 6444 O O . GLN B 1 309 ? 1.023 -14.242 -1.568 1 98.44 309 GLN B O 1
ATOM 6449 N N . TRP B 1 310 ? -0.657 -15.211 -2.688 1 98.62 310 TRP B N 1
ATOM 6450 C CA . TRP B 1 310 ? -0.637 -14.25 -3.789 1 98.62 310 TRP B CA 1
ATOM 6451 C C . TRP B 1 310 ? -1.988 -13.562 -3.932 1 98.62 310 TRP B C 1
ATOM 6453 O O . TRP B 1 310 ? -3.031 -14.219 -3.945 1 98.62 310 TRP B O 1
ATOM 6463 N N . CYS B 1 311 ? -1.959 -12.242 -4.004 1 97.38 311 CYS B N 1
ATOM 6464 C CA . CYS B 1 311 ? -3.188 -11.516 -4.305 1 97.38 311 CYS B CA 1
ATOM 6465 C C . CYS B 1 311 ? -3.434 -11.453 -5.805 1 97.38 311 CYS B C 1
ATOM 6467 O O . CYS B 1 311 ? -2.609 -11.922 -6.594 1 97.38 311 CYS B O 1
ATOM 6469 N N . GLN B 1 312 ? -4.609 -10.992 -6.133 1 96.56 312 GLN B N 1
ATOM 6470 C CA . GLN B 1 312 ? -5.016 -10.57 -7.469 1 96.56 312 GLN B CA 1
ATOM 6471 C C . GLN B 1 312 ? -5.516 -9.133 -7.461 1 96.56 312 GLN B C 1
ATOM 6473 O O . GLN B 1 312 ? -6.504 -8.812 -6.793 1 96.56 312 GLN B O 1
ATOM 6478 N N . THR B 1 313 ? -4.852 -8.25 -8.172 1 91.38 313 THR B N 1
ATOM 6479 C CA . THR B 1 313 ? -5.273 -6.852 -8.172 1 91.38 313 THR B CA 1
ATOM 6480 C C . THR B 1 313 ? -6.27 -6.59 -9.297 1 91.38 313 THR B C 1
ATOM 6482 O O . THR B 1 313 ? -6.879 -5.52 -9.359 1 91.38 313 THR B O 1
ATOM 6485 N N . GLY B 1 314 ? -6.578 -7.539 -10.109 1 82.69 314 GLY B N 1
ATOM 6486 C CA . GLY B 1 314 ? -7.688 -7.48 -11.055 1 82.69 314 GLY B CA 1
ATOM 6487 C C . GLY B 1 314 ? -7.266 -7.066 -12.445 1 82.69 314 GLY B C 1
ATOM 6488 O O . GLY B 1 314 ? -6.086 -7.148 -12.797 1 82.69 314 GLY B O 1
ATOM 6489 N N . HIS B 1 315 ? -8.227 -6.707 -13.25 1 88.19 315 HIS B N 1
ATOM 6490 C CA . HIS B 1 315 ? -7.977 -6.543 -14.68 1 88.19 315 HIS B CA 1
ATOM 6491 C C . HIS B 1 315 ? -8.5 -5.199 -15.172 1 88.19 315 HIS B C 1
ATOM 6493 O O . HIS B 1 315 ? -8.93 -5.082 -16.328 1 88.19 315 HIS B O 1
ATOM 6499 N N . THR B 1 316 ? -8.469 -4.207 -14.273 1 86.94 316 THR B N 1
ATOM 6500 C CA . THR B 1 316 ? -9.039 -2.912 -14.633 1 86.94 316 THR B CA 1
ATOM 6501 C C . THR B 1 316 ? -7.953 -1.952 -15.102 1 86.94 316 THR B C 1
ATOM 6503 O O . THR B 1 316 ? -8.25 -0.838 -15.539 1 86.94 316 THR B O 1
ATOM 6506 N N . GLY B 1 317 ? -6.73 -2.357 -14.961 1 90.62 317 GLY B N 1
ATOM 6507 C CA . GLY B 1 317 ? -5.633 -1.51 -15.398 1 90.62 317 GLY B CA 1
ATOM 6508 C C . GLY B 1 317 ? -5.105 -0.607 -14.297 1 90.62 317 GLY B C 1
ATOM 6509 O O . GLY B 1 317 ? -4.281 0.273 -14.547 1 90.62 317 GLY B O 1
ATOM 6510 N N . SER B 1 318 ? -5.523 -0.779 -13.078 1 90.12 318 SER B N 1
ATOM 6511 C CA . SER B 1 318 ? -5.043 0.023 -11.961 1 90.12 318 SER B CA 1
ATOM 6512 C C . SER B 1 318 ? -3.805 -0.6 -11.32 1 90.12 318 SER B C 1
ATOM 6514 O O . SER B 1 318 ? -3.682 -1.824 -11.258 1 90.12 318 SER B O 1
ATOM 6516 N N . HIS B 1 319 ? -2.855 0.323 -10.938 1 94.38 319 HIS B N 1
ATOM 6517 C CA . HIS B 1 319 ? -1.787 -0.126 -10.055 1 94.38 319 HIS B CA 1
ATOM 6518 C C . HIS B 1 319 ? -2.225 -0.078 -8.594 1 94.38 319 HIS B C 1
ATOM 6520 O O . HIS B 1 319 ? -2.689 0.959 -8.109 1 94.38 319 HIS B O 1
ATOM 6526 N N . ALA B 1 320 ? -2.145 -1.182 -7.887 1 94.94 320 ALA B N 1
ATOM 6527 C CA . ALA B 1 320 ? -2.615 -1.241 -6.504 1 94.94 320 ALA B CA 1
ATOM 6528 C C . ALA B 1 320 ? -1.604 -1.953 -5.609 1 94.94 320 ALA B C 1
ATOM 6530 O O . ALA B 1 320 ? -1.956 -2.887 -4.887 1 94.94 320 ALA B O 1
ATOM 6531 N N . ALA B 1 321 ? -0.38 -1.414 -5.57 1 96.38 321 ALA B N 1
ATOM 6532 C CA . ALA B 1 321 ? 0.688 -2.01 -4.773 1 96.38 321 ALA B CA 1
ATOM 6533 C C . ALA B 1 321 ? 0.341 -1.989 -3.287 1 96.38 321 ALA B C 1
ATOM 6535 O O . ALA B 1 321 ? 0.954 -2.703 -2.49 1 96.38 321 ALA B O 1
ATOM 6536 N N . GLU B 1 322 ? -0.644 -1.163 -2.834 1 95.81 322 GLU B N 1
ATOM 6537 C CA . GLU B 1 322 ? -1.068 -1.105 -1.438 1 95.81 322 GLU B CA 1
ATOM 6538 C C . GLU B 1 322 ? -1.646 -2.441 -0.981 1 95.81 322 GLU B C 1
ATOM 6540 O O . GLU B 1 322 ? -1.596 -2.771 0.206 1 95.81 322 GLU B O 1
ATOM 6545 N N . ARG B 1 323 ? -2.135 -3.295 -1.942 1 95.81 323 ARG B N 1
ATOM 6546 C CA . ARG B 1 323 ? -2.615 -4.629 -1.599 1 95.81 323 ARG B CA 1
ATOM 6547 C C . ARG B 1 323 ? -1.462 -5.535 -1.174 1 95.81 323 ARG B C 1
ATOM 6549 O O . ARG B 1 323 ? -1.579 -6.281 -0.201 1 95.81 323 ARG B O 1
ATOM 6556 N N . VAL B 1 324 ? -0.413 -5.438 -1.895 1 97.62 324 VAL B N 1
ATOM 6557 C CA . VAL B 1 324 ? 0.775 -6.23 -1.596 1 97.62 324 VAL B CA 1
ATOM 6558 C C . VAL B 1 324 ? 1.393 -5.762 -0.28 1 97.62 324 VAL B C 1
ATOM 6560 O O . VAL B 1 324 ? 1.742 -6.578 0.575 1 97.62 324 VAL B O 1
ATOM 6563 N N . ALA B 1 325 ? 1.475 -4.418 -0.121 1 97.62 325 ALA B N 1
ATOM 6564 C CA . ALA B 1 325 ? 2.033 -3.859 1.108 1 97.62 325 ALA B CA 1
ATOM 6565 C C . ALA B 1 325 ? 1.225 -4.297 2.326 1 97.62 325 ALA B C 1
ATOM 6567 O O . ALA B 1 325 ? 1.789 -4.574 3.387 1 97.62 325 ALA B O 1
ATOM 6568 N N . ASP B 1 326 ? -0.04 -4.316 2.207 1 97 326 ASP B N 1
ATOM 6569 C CA . ASP B 1 326 ? -0.9 -4.773 3.293 1 97 326 ASP B CA 1
ATOM 6570 C C . ASP B 1 326 ? -0.607 -6.23 3.648 1 97 326 ASP B C 1
ATOM 6572 O O . ASP B 1 326 ? -0.443 -6.566 4.82 1 97 326 ASP B O 1
ATOM 6576 N N . MET B 1 327 ? -0.508 -7.094 2.621 1 97.69 327 MET B N 1
ATOM 6577 C CA . MET B 1 327 ? -0.245 -8.516 2.828 1 97.69 327 MET B CA 1
ATOM 6578 C C . MET B 1 327 ? 1.118 -8.727 3.477 1 97.69 327 MET B C 1
ATOM 6580 O O . MET B 1 327 ? 1.298 -9.656 4.266 1 97.69 327 MET B O 1
ATOM 6584 N N . TRP B 1 328 ? 2.043 -7.883 3.064 1 97.88 328 TRP B N 1
ATOM 6585 C CA . TRP B 1 328 ? 3.389 -7.953 3.621 1 97.88 328 TRP B CA 1
ATOM 6586 C C . TRP B 1 328 ? 3.354 -7.871 5.145 1 97.88 328 TRP B C 1
ATOM 6588 O O . TRP B 1 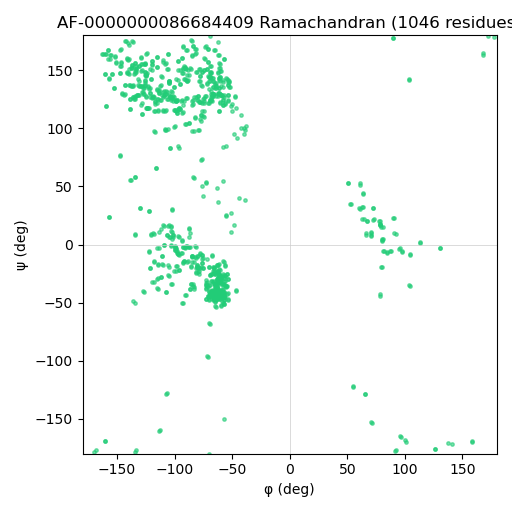328 ? 4.188 -8.469 5.824 1 97.88 328 TRP B O 1
ATOM 6598 N N . ARG B 1 329 ? 2.32 -7.262 5.742 1 97.56 329 ARG B N 1
ATOM 6599 C CA . ARG B 1 329 ? 2.23 -6.996 7.172 1 97.56 329 ARG B CA 1
ATOM 6600 C C . ARG B 1 329 ? 1.51 -8.133 7.895 1 97.56 329 ARG B C 1
ATOM 6602 O O . ARG B 1 329 ? 1.4 -8.117 9.125 1 97.56 329 ARG B O 1
ATOM 6609 N N . ASN B 1 330 ? 1.049 -9.141 7.16 1 98 330 ASN B N 1
ATOM 6610 C CA . ASN B 1 330 ? 0.399 -10.281 7.797 1 98 330 ASN B CA 1
ATOM 6611 C C . ASN B 1 330 ? 1.384 -11.094 8.633 1 98 330 ASN B C 1
ATOM 6613 O O . ASN B 1 330 ? 2.543 -11.258 8.25 1 98 330 ASN B O 1
ATOM 6617 N N . LEU B 1 331 ? 0.878 -11.617 9.789 1 97.19 331 LEU B N 1
ATOM 6618 C CA . LEU B 1 331 ? 1.626 -12.523 10.656 1 97.19 331 LEU B CA 1
ATOM 6619 C C . LEU B 1 331 ? 0.838 -13.805 10.898 1 97.19 331 LEU B C 1
ATOM 6621 O O . LEU B 1 331 ? -0.393 -13.781 10.969 1 97.19 331 LEU B O 1
ATOM 6625 N N . PRO B 1 332 ? 1.533 -15.023 11.094 1 98 332 PRO B N 1
ATOM 6626 C CA . PRO B 1 332 ? 2.977 -15.211 10.922 1 98 332 PRO B CA 1
ATOM 6627 C C . PRO B 1 332 ? 3.447 -14.93 9.5 1 98 332 PRO B C 1
ATOM 6629 O O . PRO B 1 332 ? 2.639 -14.938 8.562 1 98 332 PRO B O 1
ATOM 6632 N N . VAL B 1 333 ? 4.738 -14.734 9.305 1 98.25 333 VAL B N 1
ATOM 6633 C CA . VAL B 1 333 ? 5.34 -14.312 8.039 1 98.25 333 VAL B CA 1
ATOM 6634 C C . VAL B 1 333 ? 5.172 -15.414 6.996 1 98.25 333 VAL B C 1
ATOM 6636 O O . VAL B 1 333 ? 5.418 -16.594 7.273 1 98.25 333 VAL B O 1
ATOM 6639 N N . ARG B 1 334 ? 4.676 -15.062 5.816 1 98.56 334 ARG B N 1
ATOM 6640 C CA . ARG B 1 334 ? 4.648 -15.859 4.598 1 98.56 334 ARG B CA 1
ATOM 6641 C C . ARG B 1 334 ? 5.094 -15.031 3.393 1 98.56 334 ARG B C 1
ATOM 6643 O O . ARG B 1 334 ? 5.062 -13.805 3.43 1 98.56 334 ARG B O 1
ATOM 6650 N N . ALA B 1 335 ? 5.555 -15.688 2.404 1 98.69 335 ALA B N 1
ATOM 6651 C CA . ALA B 1 335 ? 5.926 -14.977 1.184 1 98.69 335 ALA B CA 1
ATOM 6652 C C . ALA B 1 335 ? 4.691 -14.438 0.468 1 98.69 335 ALA B C 1
ATOM 6654 O O . ALA B 1 335 ? 3.615 -15.031 0.539 1 98.69 335 ALA B O 1
ATOM 6655 N N . VAL B 1 336 ? 4.848 -13.289 -0.193 1 98.31 336 VAL B N 1
ATOM 6656 C CA . VAL B 1 336 ? 3.723 -12.648 -0.864 1 98.31 336 VAL B CA 1
ATOM 6657 C C . VAL B 1 336 ? 4.137 -12.219 -2.27 1 98.31 336 VAL B C 1
ATOM 6659 O O . VAL B 1 336 ? 5.32 -11.977 -2.529 1 98.31 336 VAL B O 1
ATOM 6662 N N . ALA B 1 337 ? 3.203 -12.133 -3.154 1 98.62 337 ALA B N 1
ATOM 6663 C CA . ALA B 1 337 ? 3.324 -11.578 -4.5 1 98.62 337 ALA B CA 1
ATOM 6664 C C . ALA B 1 337 ? 1.957 -11.203 -5.066 1 98.62 337 ALA B C 1
ATOM 6666 O O . ALA B 1 337 ? 0.926 -11.484 -4.449 1 98.62 337 ALA B O 1
ATOM 6667 N N . ASN B 1 338 ? 1.973 -10.43 -6.07 1 98.31 338 ASN B N 1
ATOM 6668 C CA . ASN B 1 338 ? 0.793 -10.305 -6.922 1 98.31 338 ASN B CA 1
ATOM 6669 C C . ASN B 1 338 ? 0.777 -11.352 -8.023 1 98.31 338 ASN B C 1
ATOM 6671 O O . ASN B 1 338 ? 1.523 -11.25 -9 1 98.31 338 ASN B O 1
ATOM 6675 N N . GLY B 1 339 ? -0.1 -12.352 -7.797 1 98.06 339 GLY B N 1
ATOM 6676 C CA . GLY B 1 339 ? -0.107 -13.492 -8.703 1 98.06 339 GLY B CA 1
ATOM 6677 C C . GLY B 1 339 ? -0.864 -13.227 -9.984 1 98.06 339 GLY B C 1
ATOM 6678 O O . GLY B 1 339 ? -0.706 -13.953 -10.969 1 98.06 339 GLY B O 1
ATOM 6679 N N . GLU B 1 340 ? -1.723 -12.219 -9.938 1 96.94 340 GLU B N 1
ATOM 6680 C CA . GLU B 1 340 ? -2.525 -11.922 -11.125 1 96.94 340 GLU B CA 1
ATOM 6681 C C . GLU B 1 340 ? -2.801 -10.43 -11.242 1 96.94 340 GLU B C 1
ATOM 6683 O O . GLU B 1 340 ? -3.92 -9.977 -10.992 1 96.94 340 GLU B O 1
ATOM 6688 N N . PRO B 1 341 ? -1.796 -9.625 -11.695 1 96.75 341 PRO B N 1
ATOM 6689 C CA . PRO B 1 341 ? -2.094 -8.25 -12.094 1 96.75 341 PRO B CA 1
ATOM 6690 C C . PRO B 1 341 ? -2.912 -8.172 -13.383 1 96.75 341 PRO B C 1
ATOM 6692 O O . PRO B 1 341 ? -3.262 -9.211 -13.961 1 96.75 341 PRO B O 1
ATOM 6695 N N . SER B 1 342 ? -3.23 -6.973 -13.828 1 95.88 342 SER B N 1
ATOM 6696 C CA . SER B 1 342 ? -4.02 -6.84 -15.047 1 95.88 342 SER B CA 1
ATOM 6697 C C . SER B 1 342 ? -3.326 -7.508 -16.234 1 95.88 342 SER B C 1
ATOM 6699 O O . SER B 1 342 ? -2.168 -7.215 -16.516 1 95.88 342 SER B O 1
ATOM 6701 N N . TYR B 1 343 ? -4.062 -8.406 -16.844 1 97 343 TYR B N 1
ATOM 6702 C CA . TYR B 1 343 ? -3.539 -9.062 -18.047 1 97 343 TYR B CA 1
ATOM 6703 C C . TYR B 1 343 ? -3.395 -8.07 -19.188 1 97 343 TYR B C 1
ATOM 6705 O O . TYR B 1 343 ? -4.297 -7.262 -19.438 1 97 343 TYR B O 1
ATOM 6713 N N . GLU B 1 344 ? -2.283 -8.172 -19.828 1 97.88 344 GLU B N 1
ATOM 6714 C CA . GLU B 1 344 ? -2 -7.25 -20.922 1 97.88 344 GLU B CA 1
ATOM 6715 C C . GLU B 1 344 ? -3.047 -7.367 -22.031 1 97.88 344 GLU B C 1
ATOM 6717 O O . GLU B 1 344 ? -3.32 -8.461 -22.516 1 97.88 344 GLU B O 1
ATOM 6722 N N . ARG B 1 345 ? -3.725 -6.207 -22.344 1 96.31 345 ARG B N 1
ATOM 6723 C CA . ARG B 1 345 ? -4.629 -6.004 -23.469 1 96.31 345 ARG B CA 1
ATOM 6724 C C . ARG B 1 345 ? -5.949 -6.73 -23.25 1 96.31 345 ARG B C 1
ATOM 6726 O O . ARG B 1 345 ? -6.625 -7.098 -24.219 1 96.31 345 ARG B O 1
ATOM 6733 N N . THR B 1 346 ? -6.285 -7.047 -22.031 1 93.38 346 THR B N 1
ATOM 6734 C CA . THR B 1 346 ? -7.59 -7.637 -21.75 1 93.38 346 THR B CA 1
ATOM 6735 C C . THR B 1 346 ? -8.703 -6.629 -22 1 93.38 346 THR B C 1
ATOM 6737 O O . THR B 1 346 ? -8.656 -5.504 -21.5 1 93.38 346 THR B O 1
ATOM 6740 N N . GLY B 1 347 ? -9.672 -7.023 -22.797 1 88 347 GLY B N 1
ATOM 6741 C CA . GLY B 1 347 ? -10.844 -6.207 -23.047 1 88 347 GLY B CA 1
ATOM 6742 C C . GLY B 1 347 ? -10.586 -5.082 -24.031 1 88 347 GLY B C 1
ATOM 6743 O O . GLY B 1 347 ? -11.43 -4.789 -24.891 1 88 347 GLY B O 1
ATOM 6744 N N . ARG B 1 348 ? -9.438 -4.406 -23.891 1 89.31 348 ARG B N 1
ATOM 6745 C CA . ARG B 1 348 ? -9.062 -3.324 -24.797 1 89.31 348 ARG B CA 1
ATOM 6746 C C . ARG B 1 348 ? -7.578 -3.385 -25.141 1 89.31 348 ARG B C 1
ATOM 6748 O O . ARG B 1 348 ? -6.758 -3.766 -24.297 1 89.31 348 ARG B O 1
ATOM 6755 N N . PRO B 1 349 ? -7.215 -2.912 -26.312 1 91.06 349 PRO B N 1
ATOM 6756 C CA . PRO B 1 349 ? -5.852 -3.102 -26.812 1 91.06 349 PRO B CA 1
ATOM 6757 C C . PRO B 1 349 ? -4.812 -2.359 -25.984 1 91.06 349 PRO B C 1
ATOM 6759 O O . PRO B 1 349 ? -3.65 -2.773 -25.922 1 91.06 349 PRO B O 1
ATOM 6762 N N . ASP B 1 350 ? -5.242 -1.3 -25.312 1 93.38 350 ASP B N 1
ATOM 6763 C CA . ASP B 1 350 ? -4.266 -0.469 -24.609 1 93.38 350 ASP B CA 1
ATOM 6764 C C . ASP B 1 350 ? -4.281 -0.742 -23.109 1 93.38 350 ASP B C 1
ATOM 6766 O O . ASP B 1 350 ? -3.465 -0.194 -22.359 1 93.38 350 ASP B O 1
ATOM 6770 N N . LEU B 1 351 ? -5.109 -1.611 -22.641 1 94.44 351 LEU B N 1
ATOM 6771 C CA . LEU B 1 351 ? -5.219 -1.862 -21.203 1 94.44 351 LEU B CA 1
ATOM 6772 C C . LEU B 1 351 ? -3.982 -2.59 -20.688 1 94.44 351 LEU B C 1
ATOM 6774 O O . LEU B 1 351 ? -3.633 -3.662 -21.188 1 94.44 351 LEU B O 1
ATOM 6778 N N . ALA B 1 352 ? -3.322 -1.975 -19.719 1 96.56 352 ALA B N 1
ATOM 6779 C CA . ALA B 1 352 ? -2.164 -2.539 -19.031 1 96.56 352 ALA B CA 1
ATOM 6780 C C . ALA B 1 352 ? -1.101 -2.992 -20.031 1 96.56 352 ALA B C 1
ATOM 6782 O O . ALA B 1 352 ? -0.469 -4.035 -19.844 1 96.56 352 ALA B O 1
ATOM 6783 N N . ALA B 1 353 ? -0.923 -2.281 -21.156 1 97.56 353 ALA B N 1
ATOM 6784 C CA . ALA B 1 353 ? -0.036 -2.691 -22.25 1 97.56 353 ALA B CA 1
ATOM 6785 C C . ALA B 1 353 ? 1.368 -2.129 -22.047 1 97.56 353 ALA B C 1
ATOM 6787 O O . ALA B 1 353 ? 1.542 -1.084 -21.422 1 97.56 353 ALA B O 1
ATOM 6788 N N . GLY B 1 354 ? 2.35 -2.807 -22.562 1 98.06 354 GLY B N 1
ATOM 6789 C CA . GLY B 1 354 ? 3.715 -2.311 -22.625 1 98.06 354 GLY B CA 1
ATOM 6790 C C . GLY B 1 354 ? 4.352 -2.129 -21.266 1 98.06 354 GLY B C 1
ATOM 6791 O O . GLY B 1 354 ? 4.328 -3.043 -20.438 1 98.06 354 GLY B O 1
ATOM 6792 N N . TRP B 1 355 ? 4.914 -0.923 -21.062 1 97.94 355 TRP B N 1
ATOM 6793 C CA . TRP B 1 355 ? 5.684 -0.641 -19.844 1 97.94 355 TRP B CA 1
ATOM 6794 C C . TRP B 1 355 ? 4.781 -0.656 -18.609 1 97.94 355 TRP B C 1
ATOM 6796 O O . TRP B 1 355 ? 5.266 -0.786 -17.484 1 97.94 355 TRP B O 1
ATOM 6806 N N . TRP B 1 356 ? 3.49 -0.517 -18.812 1 97.69 356 TRP B N 1
ATOM 6807 C CA . TRP B 1 356 ? 2.592 -0.677 -17.672 1 97.69 356 TRP B CA 1
ATOM 6808 C C . TRP B 1 356 ? 2.947 -1.923 -16.875 1 97.69 356 TRP B C 1
ATOM 6810 O O . TRP B 1 356 ? 3.004 -1.879 -15.641 1 97.69 356 TRP B O 1
ATOM 6820 N N . GLN B 1 357 ? 3.32 -3.041 -17.594 1 98.62 357 GLN B N 1
ATOM 6821 C CA . GLN B 1 357 ? 3.623 -4.328 -16.984 1 98.62 357 GLN B CA 1
ATOM 6822 C C . GLN B 1 357 ? 4.934 -4.27 -16.203 1 98.62 357 GLN B C 1
ATOM 6824 O O . GLN B 1 357 ? 5.051 -4.859 -15.125 1 98.62 357 GLN B O 1
ATOM 6829 N N . GLY B 1 358 ? 5.902 -3.594 -16.781 1 98.56 358 GLY B N 1
ATOM 6830 C CA . GLY B 1 358 ? 7.18 -3.445 -16.109 1 98.56 358 GLY B CA 1
ATOM 6831 C C . GLY B 1 358 ? 7.078 -2.65 -14.812 1 98.56 358 GLY B C 1
ATOM 6832 O O . GLY B 1 358 ? 7.605 -3.062 -13.781 1 98.56 358 GLY B O 1
ATOM 6833 N N . HIS B 1 359 ? 6.379 -1.503 -14.93 1 97.75 359 HIS B N 1
ATOM 6834 C CA . HIS B 1 359 ? 6.152 -0.672 -13.75 1 97.75 359 HIS B CA 1
ATOM 6835 C C . HIS B 1 359 ? 5.406 -1.443 -12.672 1 97.75 359 HIS B C 1
ATOM 6837 O O . HIS B 1 359 ? 5.75 -1.354 -11.492 1 97.75 359 HIS B O 1
ATOM 6843 N N . GLU B 1 360 ? 4.438 -2.238 -13.094 1 98.12 360 GLU B N 1
ATOM 6844 C CA . GLU B 1 360 ? 3.67 -3.082 -12.18 1 98.12 360 GLU B CA 1
ATOM 6845 C C . GLU B 1 360 ? 4.574 -4.078 -11.461 1 98.12 360 GLU B C 1
ATOM 6847 O O . GLU B 1 360 ? 4.496 -4.227 -10.242 1 98.12 360 GLU B O 1
ATOM 6852 N N . ALA B 1 361 ? 5.438 -4.676 -12.156 1 98.69 361 ALA B N 1
ATOM 6853 C CA . ALA B 1 361 ? 6.328 -5.691 -11.609 1 98.69 361 ALA B CA 1
ATOM 6854 C C . ALA B 1 361 ? 7.273 -5.09 -10.57 1 98.69 361 ALA B C 1
ATOM 6856 O O . ALA B 1 361 ? 7.367 -5.586 -9.445 1 98.69 361 ALA B O 1
ATOM 6857 N N . TRP B 1 362 ? 7.926 -4 -10.891 1 98.5 362 TRP B N 1
ATOM 6858 C CA . TRP B 1 362 ? 8.891 -3.381 -9.992 1 98.5 362 TRP B CA 1
ATOM 6859 C C . TRP B 1 362 ? 8.188 -2.805 -8.758 1 98.5 362 TRP B C 1
ATOM 6861 O O . TRP B 1 362 ? 8.711 -2.895 -7.645 1 98.5 362 TRP B O 1
ATOM 6871 N N . SER B 1 363 ? 6.996 -2.203 -8.977 1 97.81 363 SER B N 1
ATOM 6872 C CA . SER B 1 363 ? 6.25 -1.623 -7.867 1 97.81 363 SER B CA 1
ATOM 6873 C C . SER B 1 363 ? 5.84 -2.691 -6.859 1 97.81 363 SER B C 1
ATOM 6875 O O . SER B 1 363 ? 5.992 -2.504 -5.652 1 97.81 363 SER B O 1
ATOM 6877 N N . ASN B 1 364 ? 5.352 -3.826 -7.371 1 98.38 364 ASN B N 1
ATOM 6878 C CA . ASN B 1 364 ? 4.93 -4.906 -6.488 1 98.38 364 ASN B CA 1
ATOM 6879 C C . ASN B 1 364 ? 6.121 -5.535 -5.77 1 98.38 364 ASN B C 1
ATOM 6881 O O . ASN B 1 364 ? 6.035 -5.859 -4.582 1 98.38 364 ASN B O 1
ATOM 6885 N N . LEU B 1 365 ? 7.18 -5.699 -6.508 1 98.62 365 LEU B N 1
ATOM 6886 C CA . LEU B 1 365 ? 8.383 -6.234 -5.883 1 98.62 365 LEU B CA 1
ATOM 6887 C C . LEU B 1 365 ? 8.82 -5.359 -4.711 1 98.62 365 LEU B C 1
ATOM 6889 O O . LEU B 1 365 ? 9.07 -5.867 -3.615 1 98.62 365 LEU B O 1
ATOM 6893 N N . CYS B 1 366 ? 8.82 -4.066 -4.902 1 98.06 366 CYS B N 1
ATOM 6894 C CA . CYS B 1 366 ? 9.312 -3.129 -3.895 1 98.06 366 CYS B CA 1
ATOM 6895 C C . CYS B 1 366 ? 8.305 -2.975 -2.76 1 98.06 366 CYS B C 1
ATOM 6897 O O . CYS B 1 366 ? 8.656 -2.521 -1.669 1 98.06 366 CYS B O 1
ATOM 6899 N N . ALA B 1 367 ? 7.062 -3.328 -3.008 1 97.69 367 ALA B N 1
ATOM 6900 C CA . ALA B 1 367 ? 6.023 -3.197 -1.988 1 97.69 367 ALA B CA 1
ATOM 6901 C C . ALA B 1 367 ? 6.047 -4.379 -1.026 1 97.69 367 ALA B C 1
ATOM 6903 O O . ALA B 1 367 ? 5.336 -4.383 -0.017 1 97.69 367 ALA B O 1
ATOM 6904 N N . GLY B 1 368 ? 6.793 -5.406 -1.353 1 98 368 GLY B N 1
ATOM 6905 C CA . GLY B 1 368 ? 6.891 -6.57 -0.483 1 98 368 GLY B CA 1
ATOM 6906 C C . GLY B 1 368 ? 6.664 -7.879 -1.211 1 98 368 GLY B C 1
ATOM 6907 O O . GLY B 1 368 ? 6.789 -8.953 -0.619 1 98 368 GLY B O 1
ATOM 6908 N N . GLY B 1 369 ? 6.348 -7.816 -2.521 1 98.44 369 GLY B N 1
ATOM 6909 C CA . GLY B 1 369 ? 6.184 -9.031 -3.295 1 98.44 369 GLY B CA 1
ATOM 6910 C C . GLY B 1 369 ? 7.492 -9.734 -3.59 1 98.44 369 GLY B C 1
ATOM 6911 O O . GLY B 1 369 ? 7.773 -10.086 -4.738 1 98.44 369 GLY B O 1
ATOM 6912 N N . THR B 1 370 ? 8.266 -10.008 -2.602 1 98.5 370 THR B N 1
ATOM 6913 C CA . THR B 1 370 ? 9.664 -10.375 -2.762 1 98.5 370 THR B CA 1
ATOM 6914 C C . THR B 1 370 ? 9.805 -11.852 -3.113 1 98.5 370 THR B C 1
ATOM 6916 O O . THR B 1 370 ? 10.906 -12.336 -3.365 1 98.5 370 THR B O 1
ATOM 6919 N N . MET B 1 371 ? 8.664 -12.586 -3.184 1 98.62 371 MET B N 1
ATOM 6920 C CA . MET B 1 371 ? 8.742 -13.938 -3.725 1 98.62 371 MET B CA 1
ATOM 6921 C C . MET B 1 371 ? 8.953 -13.906 -5.234 1 98.62 371 MET B C 1
ATOM 6923 O O . MET B 1 371 ? 9.586 -14.805 -5.797 1 98.62 371 MET B O 1
ATOM 6927 N N . GLY B 1 372 ? 8.32 -12.898 -5.801 1 98.5 372 GLY B N 1
ATOM 6928 C CA . GLY B 1 372 ? 8.445 -12.773 -7.246 1 98.5 372 GLY B CA 1
ATOM 6929 C C . GLY B 1 372 ? 7.324 -11.961 -7.871 1 98.5 372 GLY B C 1
ATOM 6930 O O . GLY B 1 372 ? 6.602 -11.25 -7.172 1 98.5 372 GLY B O 1
ATOM 6931 N N . VAL B 1 373 ? 7.285 -12 -9.195 1 98.75 373 VAL B N 1
ATOM 6932 C CA . VAL B 1 373 ? 6.289 -11.273 -9.977 1 98.75 373 VAL B CA 1
ATOM 6933 C C . VAL B 1 373 ? 5.656 -12.211 -11.008 1 98.75 373 VAL B C 1
ATOM 6935 O O . VAL B 1 373 ? 6.277 -13.188 -11.43 1 98.75 373 VAL B O 1
ATOM 6938 N N . VAL B 1 374 ? 4.438 -11.891 -11.375 1 98.81 374 VAL B N 1
ATOM 6939 C CA . VAL B 1 374 ? 3.725 -12.719 -12.336 1 98.81 374 VAL B CA 1
ATOM 6940 C C . VAL B 1 374 ? 3.121 -11.844 -13.43 1 98.81 374 VAL B C 1
ATOM 6942 O O . VAL B 1 374 ? 2.611 -10.75 -13.156 1 98.81 374 VAL B O 1
ATOM 6945 N N . TYR B 1 375 ? 3.25 -12.289 -14.648 1 98.62 375 TYR B N 1
ATOM 6946 C CA . TYR B 1 375 ? 2.695 -11.672 -15.852 1 98.62 375 TYR B CA 1
ATOM 6947 C C . TYR B 1 375 ? 1.523 -12.477 -16.391 1 98.62 375 TYR B C 1
ATOM 6949 O O . TYR B 1 375 ? 1.4 -13.672 -16.109 1 98.62 375 TYR B O 1
ATOM 6957 N N . GLY B 1 376 ? 0.67 -11.844 -17.125 1 98.12 376 GLY B N 1
ATOM 6958 C CA . GLY B 1 376 ? -0.371 -12.508 -17.891 1 98.12 376 GLY B CA 1
ATOM 6959 C C . GLY B 1 376 ? -0.852 -11.688 -19.062 1 98.12 376 GLY B C 1
ATOM 6960 O O . GLY B 1 376 ? -0.596 -10.484 -19.141 1 98.12 376 GLY B O 1
ATOM 6961 N N . ALA B 1 377 ? -1.523 -12.367 -19.969 1 97.69 377 ALA B N 1
ATOM 6962 C CA . ALA B 1 377 ? -1.968 -11.695 -21.188 1 97.69 377 ALA B CA 1
ATOM 6963 C C . ALA B 1 377 ? -3.287 -12.281 -21.688 1 97.69 377 ALA B C 1
ATOM 6965 O O . ALA B 1 377 ? -3.504 -13.492 -21.609 1 97.69 377 ALA B O 1
ATOM 6966 N N . ALA B 1 378 ? -4.059 -11.352 -22.297 1 96.75 378 ALA B N 1
ATOM 6967 C CA . ALA B 1 378 ? -5.234 -11.797 -23.031 1 96.75 378 ALA B CA 1
ATOM 6968 C C . ALA B 1 378 ? -4.836 -12.727 -24.188 1 96.75 378 ALA B C 1
ATOM 6970 O O . ALA B 1 378 ? -3.811 -12.516 -24.828 1 96.75 378 ALA B O 1
ATOM 6971 N N . ASN B 1 379 ? -5.656 -13.727 -24.375 1 97.31 379 ASN B N 1
ATOM 6972 C CA . ASN B 1 379 ? -5.516 -14.719 -25.422 1 97.31 379 ASN B CA 1
ATOM 6973 C C . ASN B 1 379 ? -4.48 -15.781 -25.062 1 97.31 379 ASN B C 1
ATOM 6975 O O . ASN B 1 379 ? -4.465 -16.859 -25.656 1 97.31 379 ASN B O 1
ATOM 6979 N N . LEU B 1 380 ? -3.592 -15.5 -24.109 1 97.75 380 LEU B N 1
ATOM 6980 C CA . LEU B 1 380 ? -2.541 -16.453 -23.766 1 97.75 380 LEU B CA 1
ATOM 6981 C C . LEU B 1 380 ? -2.977 -17.344 -22.609 1 97.75 380 LEU B C 1
ATOM 6983 O O . LEU B 1 380 ? -2.861 -18.562 -22.688 1 97.75 380 LEU B O 1
ATOM 6987 N N . TRP B 1 381 ? -3.473 -16.719 -21.516 1 96.88 381 TRP B N 1
ATOM 6988 C CA . TRP B 1 381 ? -3.787 -17.484 -20.312 1 96.88 381 TRP B CA 1
ATOM 6989 C C . TRP B 1 381 ? -4.75 -18.625 -20.641 1 96.88 381 TRP B C 1
ATOM 6991 O O . TRP B 1 381 ? -4.645 -19.719 -20.062 1 96.88 381 TRP B O 1
ATOM 7001 N N . GLN B 1 382 ? -5.727 -18.344 -21.625 1 95.88 382 GLN B N 1
ATOM 7002 C CA . GLN B 1 382 ? -6.77 -19.312 -21.969 1 95.88 382 GLN B CA 1
ATOM 7003 C C . GLN B 1 382 ? -6.395 -20.094 -23.234 1 95.88 382 GLN B C 1
ATOM 7005 O O . GLN B 1 382 ? -7.152 -20.953 -23.672 1 95.88 382 GLN B O 1
ATOM 7010 N N . TRP B 1 383 ? -5.242 -19.75 -23.859 1 97.56 383 TRP B N 1
ATOM 7011 C CA . TRP B 1 383 ? -4.66 -20.453 -24.984 1 97.56 383 TRP B CA 1
ATOM 7012 C C . TRP B 1 383 ? -5.609 -20.438 -26.188 1 97.56 383 TRP B C 1
ATOM 7014 O O . TRP B 1 383 ? -5.922 -21.5 -26.75 1 97.56 383 TRP B O 1
ATOM 7024 N N . LYS B 1 384 ? -6.051 -19.297 -26.516 1 96.94 384 LYS B N 1
ATOM 7025 C CA . LYS B 1 384 ? -6.879 -19.141 -27.703 1 96.94 384 LYS B CA 1
ATOM 7026 C C . LYS B 1 384 ? -6.121 -19.547 -28.953 1 96.94 384 LYS B C 1
ATOM 7028 O O . LYS B 1 384 ? -5.047 -19.016 -29.25 1 96.94 384 LYS B O 1
ATOM 7033 N N . LEU B 1 385 ? -6.676 -20.391 -29.797 1 97 385 LEU B N 1
ATOM 7034 C CA . LEU B 1 385 ? -5.953 -21.047 -30.875 1 97 385 LEU B CA 1
ATOM 7035 C C . LEU B 1 385 ? -5.859 -20.141 -32.094 1 97 385 LEU B C 1
ATOM 7037 O O . LEU B 1 385 ? -4.871 -20.188 -32.844 1 97 385 LEU B O 1
ATOM 7041 N N . HIS B 1 386 ? -6.828 -19.453 -32.375 1 96.44 386 HIS B N 1
ATOM 7042 C CA . HIS B 1 386 ? -6.883 -18.516 -33.469 1 96.44 386 HIS B CA 1
ATOM 7043 C C . HIS B 1 386 ? -7.91 -17.422 -33.25 1 96.44 386 HIS B C 1
ATOM 7045 O O . HIS B 1 386 ? -8.75 -17.531 -32.344 1 96.44 386 HIS B O 1
ATOM 7051 N N . PRO B 1 387 ? -7.816 -16.328 -33.906 1 94.31 387 PRO B N 1
ATOM 7052 C CA . PRO B 1 387 ? -8.625 -15.148 -33.625 1 94.31 387 PRO B CA 1
ATOM 7053 C C . PRO B 1 387 ? -10.125 -15.445 -33.625 1 94.31 387 PRO B C 1
ATOM 7055 O O . PRO B 1 387 ? -10.883 -14.805 -32.906 1 94.31 387 PRO B O 1
ATOM 7058 N N . ASP B 1 388 ? -10.586 -16.422 -34.406 1 94.31 388 ASP B N 1
ATOM 7059 C CA . ASP B 1 388 ? -12.016 -16.641 -34.562 1 94.31 388 ASP B CA 1
ATOM 7060 C C . ASP B 1 388 ? -12.492 -17.828 -33.75 1 94.31 388 ASP B C 1
ATOM 7062 O O . ASP B 1 388 ? -13.617 -18.312 -33.906 1 94.31 388 ASP B O 1
ATOM 7066 N N . GLU B 1 389 ? -11.656 -18.312 -32.875 1 95.06 389 GLU B N 1
ATOM 7067 C CA . GLU B 1 389 ? -12.117 -19.438 -32.062 1 95.06 389 GLU B CA 1
ATOM 7068 C C . GLU B 1 389 ? -13.297 -19.031 -31.172 1 95.06 389 GLU B C 1
ATOM 7070 O O . GLU B 1 389 ? -13.227 -18.047 -30.438 1 95.06 389 GLU B O 1
ATOM 7075 N N . PRO B 1 390 ? -14.367 -19.75 -31.203 1 92.88 390 PRO B N 1
ATOM 7076 C CA . PRO B 1 390 ? -15.547 -19.406 -30.391 1 92.88 390 PRO B CA 1
ATOM 7077 C C . PRO B 1 390 ? -15.422 -19.875 -28.938 1 92.88 390 PRO B C 1
ATOM 7079 O O . PRO B 1 390 ? -14.492 -20.594 -28.594 1 92.88 390 PRO B O 1
ATOM 7082 N N . GLY B 1 391 ? -16.312 -19.391 -28.109 1 89.69 391 GLY B N 1
ATOM 7083 C CA . GLY B 1 391 ? -16.547 -19.984 -26.797 1 89.69 391 GLY B CA 1
ATOM 7084 C C . GLY B 1 391 ? -15.766 -19.297 -25.688 1 89.69 391 GLY B C 1
ATOM 7085 O O . GLY B 1 391 ? -15.898 -19.672 -24.531 1 89.69 391 GLY B O 1
ATOM 7086 N N . HIS B 1 392 ? -14.969 -18.359 -25.984 1 90.25 392 HIS B N 1
ATOM 7087 C CA . HIS B 1 392 ? -14.203 -17.672 -24.969 1 90.25 392 HIS B CA 1
ATOM 7088 C C . HIS B 1 392 ? -14.969 -16.469 -24.406 1 90.25 392 HIS B C 1
ATOM 7090 O O . HIS B 1 392 ? -15.719 -15.82 -25.125 1 90.25 392 HIS B O 1
ATOM 7096 N N . ALA B 1 393 ? -14.758 -16.234 -23.125 1 86.31 393 ALA B N 1
ATOM 7097 C CA . ALA B 1 393 ? -15.367 -15.07 -22.484 1 86.31 393 ALA B CA 1
ATOM 7098 C C . ALA B 1 393 ? -14.773 -13.781 -23.031 1 86.31 393 ALA B C 1
ATOM 7100 O O . ALA B 1 393 ? -13.562 -13.578 -23 1 86.31 393 ALA B O 1
ATOM 7101 N N . PRO B 1 394 ? -15.602 -12.852 -23.438 1 84.25 394 PRO B N 1
ATOM 7102 C CA . PRO B 1 394 ? -15.125 -11.625 -24.078 1 84.25 394 PRO B CA 1
ATOM 7103 C C . PRO B 1 394 ? -14.234 -10.789 -23.172 1 84.25 394 PRO B C 1
ATOM 7105 O O . PRO B 1 394 ? -13.312 -10.125 -23.641 1 84.25 394 PRO B O 1
ATOM 7108 N N . TYR B 1 395 ? -14.453 -10.805 -21.922 1 82 395 TYR B N 1
ATOM 7109 C CA . TYR B 1 395 ? -13.75 -9.992 -20.938 1 82 395 TYR B CA 1
ATOM 7110 C C . TYR B 1 395 ? -12.258 -10.273 -20.969 1 82 395 TYR B C 1
ATOM 7112 O O . TYR B 1 395 ? -11.445 -9.383 -20.703 1 82 395 TYR B O 1
ATOM 7120 N N . PHE B 1 396 ? -11.828 -11.438 -21.344 1 85.56 396 PHE B N 1
ATOM 7121 C CA . PHE B 1 396 ? -10.43 -11.828 -21.266 1 85.56 396 PHE B CA 1
ATOM 7122 C C . PHE B 1 396 ? -9.805 -11.938 -22.656 1 85.56 396 PHE B C 1
ATOM 7124 O O . PHE B 1 396 ? -8.742 -12.531 -22.812 1 85.56 396 PHE B O 1
ATOM 7131 N N . LEU B 1 397 ? -10.516 -11.328 -23.656 1 91.25 397 LEU B N 1
ATOM 7132 C CA . LEU B 1 397 ? -10.031 -11.422 -25.031 1 91.25 397 LEU B CA 1
ATOM 7133 C C . LEU B 1 397 ? -9.406 -10.102 -25.484 1 91.25 397 LEU B C 1
ATOM 7135 O O . LEU B 1 397 ? -9.812 -9.031 -25.016 1 91.25 397 LEU B O 1
ATOM 7139 N N . SER B 1 398 ? -8.383 -10.227 -26.172 1 91.75 398 SER B N 1
ATOM 7140 C CA . SER B 1 398 ? -7.902 -9.133 -27.016 1 91.75 398 SER B CA 1
ATOM 7141 C C . SER B 1 398 ? -8.289 -9.352 -28.469 1 91.75 398 SER B C 1
ATOM 7143 O O . SER B 1 398 ? -8.133 -10.453 -29 1 91.75 398 SER B O 1
ATOM 7145 N N . ALA B 1 399 ? -8.742 -8.32 -29.062 1 85.81 399 ALA B N 1
ATOM 7146 C CA . ALA B 1 399 ? -9.266 -8.445 -30.422 1 85.81 399 ALA B CA 1
ATOM 7147 C C . ALA B 1 399 ? -8.172 -8.859 -31.391 1 85.81 399 ALA B C 1
ATOM 7149 O O . ALA B 1 399 ? -7.039 -8.367 -31.312 1 85.81 399 ALA B O 1
ATOM 7150 N N . GLY B 1 400 ? -8.523 -9.758 -32.219 1 81.12 400 GLY B N 1
ATOM 7151 C CA . GLY B 1 400 ? -7.75 -10.102 -33.406 1 81.12 400 GLY B CA 1
ATOM 7152 C C . GLY B 1 400 ? -6.543 -10.969 -33.094 1 81.12 400 GLY B C 1
ATOM 7153 O O . GLY B 1 400 ? -5.656 -11.125 -33.938 1 81.12 400 GLY B O 1
ATOM 7154 N N . GLY B 1 401 ? -6.512 -11.641 -31.984 1 90.44 401 GLY B N 1
ATOM 7155 C CA . GLY B 1 401 ? -5.281 -12.367 -31.734 1 90.44 401 GLY B CA 1
ATOM 7156 C C . GLY B 1 401 ? -5.516 -13.773 -31.203 1 90.44 401 GLY B C 1
ATOM 7157 O O . GLY B 1 401 ? -6.656 -14.25 -31.172 1 90.44 401 GLY B O 1
ATOM 7158 N N . ASP B 1 402 ? -4.383 -14.484 -31.062 1 96.56 402 ASP B N 1
ATOM 7159 C CA . ASP B 1 402 ? -4.305 -15.812 -30.484 1 96.56 402 ASP B CA 1
ATOM 7160 C C . ASP B 1 402 ? -3.143 -15.906 -29.484 1 96.56 402 ASP B C 1
ATOM 7162 O O . ASP B 1 402 ? -2.525 -14.898 -29.156 1 96.56 402 ASP B O 1
ATOM 7166 N N . TRP B 1 403 ? -2.969 -17.125 -28.922 1 97.69 403 TRP B N 1
ATOM 7167 C CA . TRP B 1 403 ? -1.922 -17.25 -27.922 1 97.69 403 TRP B CA 1
ATOM 7168 C C . TRP B 1 403 ? -0.552 -16.938 -28.516 1 97.69 403 TRP B C 1
ATOM 7170 O O . TRP B 1 403 ? 0.317 -16.391 -27.828 1 97.69 403 TRP B O 1
ATOM 7180 N N . ARG B 1 404 ? -0.295 -17.188 -29.781 1 97.25 404 ARG B N 1
ATOM 7181 C CA . ARG B 1 404 ? 0.997 -16.938 -30.422 1 97.25 404 ARG B CA 1
ATOM 7182 C C . ARG B 1 404 ? 1.265 -15.453 -30.562 1 97.25 404 ARG B C 1
ATOM 7184 O O . ARG B 1 404 ? 2.371 -14.984 -30.281 1 97.25 404 ARG B O 1
ATOM 7191 N N . THR B 1 405 ? 0.229 -14.773 -31.016 1 96.88 405 THR B N 1
ATOM 7192 C CA . THR B 1 405 ? 0.384 -13.328 -31.109 1 96.88 405 THR B CA 1
ATOM 7193 C C . THR B 1 405 ? 0.591 -12.711 -29.734 1 96.88 405 THR B C 1
ATOM 7195 O O . THR B 1 405 ? 1.364 -11.766 -29.578 1 96.88 405 THR B O 1
ATOM 7198 N N . ALA B 1 406 ? -0.085 -13.258 -28.75 1 97.81 406 ALA B N 1
ATOM 7199 C CA . ALA B 1 406 ? 0.019 -12.742 -27.391 1 97.81 406 ALA B CA 1
ATOM 7200 C C . ALA B 1 406 ? 1.407 -13 -26.812 1 97.81 406 ALA B C 1
ATOM 7202 O O . ALA B 1 406 ? 1.859 -12.273 -25.922 1 97.81 406 ALA B O 1
ATOM 7203 N N . LEU B 1 407 ? 2.143 -14.031 -27.281 1 97.69 407 LEU B N 1
ATOM 7204 C CA . LEU B 1 407 ? 3.51 -14.312 -26.844 1 97.69 407 LEU B CA 1
ATOM 7205 C C . LEU B 1 407 ? 4.414 -13.109 -27.094 1 97.69 407 LEU B C 1
ATOM 7207 O O . LEU B 1 407 ? 5.387 -12.898 -26.359 1 97.69 407 LEU B O 1
ATOM 7211 N N . ALA B 1 408 ? 3.998 -12.312 -28.062 1 96.88 408 ALA B N 1
ATOM 7212 C CA . ALA B 1 408 ? 4.879 -11.242 -28.531 1 96.88 408 ALA B CA 1
ATOM 7213 C C . ALA B 1 408 ? 4.484 -9.898 -27.906 1 96.88 408 ALA B C 1
ATOM 7215 O O . ALA B 1 408 ? 5.078 -8.867 -28.219 1 96.88 408 ALA B O 1
ATOM 7216 N N . TYR B 1 409 ? 3.408 -9.867 -27.078 1 97.94 409 TYR B N 1
ATOM 7217 C CA . TYR B 1 409 ? 3.068 -8.609 -26.438 1 97.94 409 TYR B CA 1
ATOM 7218 C C . TYR B 1 409 ? 4.273 -8.039 -25.688 1 97.94 409 TYR B C 1
ATOM 7220 O O . TYR B 1 409 ? 5.008 -8.773 -25.031 1 97.94 409 TYR B O 1
ATOM 7228 N N . GLU B 1 410 ? 4.445 -6.766 -25.766 1 97.88 410 GLU B N 1
ATOM 7229 C CA . GLU B 1 410 ? 5.648 -6.062 -25.344 1 97.88 410 GLU B CA 1
ATOM 7230 C C . GLU B 1 410 ? 5.852 -6.184 -23.828 1 97.88 410 GLU B C 1
ATOM 7232 O O . GLU B 1 410 ? 6.984 -6.27 -23.359 1 97.88 410 GLU B O 1
ATOM 7237 N N . GLY B 1 411 ? 4.781 -6.211 -23.109 1 98.62 411 GLY B N 1
ATOM 7238 C CA . GLY B 1 411 ? 4.859 -6.207 -21.656 1 98.62 411 GLY B CA 1
ATOM 7239 C C . GLY B 1 411 ? 5.613 -7.398 -21.094 1 98.62 411 GLY B C 1
ATOM 7240 O O . GLY B 1 411 ? 6.258 -7.297 -20.047 1 98.62 411 GLY B O 1
ATOM 7241 N N . SER B 1 412 ? 5.547 -8.539 -21.797 1 98.75 412 SER B N 1
ATOM 7242 C CA . SER B 1 412 ? 6.238 -9.734 -21.328 1 98.75 412 SER B CA 1
ATOM 7243 C C . SER B 1 412 ? 7.75 -9.523 -21.297 1 98.75 412 SER B C 1
ATOM 7245 O O . SER B 1 412 ? 8.445 -10.086 -20.453 1 98.75 412 SER B O 1
ATOM 7247 N N . THR B 1 413 ? 8.242 -8.695 -22.172 1 98.56 413 THR B N 1
ATOM 7248 C CA . THR B 1 413 ? 9.68 -8.422 -22.219 1 98.56 413 THR B CA 1
ATOM 7249 C C . THR B 1 413 ? 10.125 -7.707 -20.938 1 98.56 413 THR B C 1
ATOM 7251 O O . THR B 1 413 ? 11.125 -8.086 -20.328 1 98.56 413 THR B O 1
ATOM 7254 N N . TYR B 1 414 ? 9.375 -6.73 -20.562 1 98.62 414 TYR B N 1
ATOM 7255 C CA . TYR B 1 414 ? 9.742 -5.918 -19.406 1 98.62 414 TYR B CA 1
ATOM 7256 C C . TYR B 1 414 ? 9.695 -6.734 -18.125 1 98.62 414 TYR B C 1
ATOM 7258 O O . TYR B 1 414 ? 10.586 -6.621 -17.266 1 98.62 414 TYR B O 1
ATOM 7266 N N . VAL B 1 415 ? 8.703 -7.582 -17.969 1 98.81 415 VAL B N 1
ATOM 7267 C CA . VAL B 1 415 ? 8.578 -8.398 -16.766 1 98.81 415 VAL B CA 1
ATOM 7268 C C . VAL B 1 415 ? 9.703 -9.438 -16.734 1 98.81 415 VAL B C 1
ATOM 7270 O O . VAL B 1 415 ? 10.328 -9.641 -15.695 1 98.81 415 VAL B O 1
ATOM 7273 N N . GLY B 1 416 ? 9.977 -10.062 -17.891 1 98.56 416 GLY B N 1
ATOM 7274 C CA . GLY B 1 416 ? 11.023 -11.062 -17.969 1 98.56 416 GLY B CA 1
ATOM 7275 C C . GLY B 1 416 ? 12.398 -10.523 -17.625 1 98.56 416 GLY B C 1
ATOM 7276 O O . GLY B 1 416 ? 13.203 -11.211 -16.984 1 98.56 416 GLY B O 1
ATOM 7277 N N . LEU B 1 417 ? 12.664 -9.266 -17.922 1 98 417 LEU B N 1
ATOM 7278 C CA . LEU B 1 417 ? 13.961 -8.633 -17.703 1 98 417 LEU B CA 1
ATOM 7279 C C . LEU B 1 417 ? 14.281 -8.531 -16.219 1 98 417 LEU B C 1
ATOM 7281 O O . LEU B 1 417 ? 15.445 -8.367 -15.844 1 98 417 LEU B O 1
ATOM 7285 N N . LEU B 1 418 ? 13.266 -8.617 -15.414 1 98.06 418 LEU B N 1
ATOM 7286 C CA . LEU B 1 418 ? 13.492 -8.539 -13.977 1 98.06 418 LEU B CA 1
ATOM 7287 C C . LEU B 1 418 ? 14.43 -9.641 -13.508 1 98.06 418 LEU B C 1
ATOM 7289 O O . LEU B 1 418 ? 15.32 -9.398 -12.688 1 98.06 418 LEU B O 1
ATOM 7293 N N . SER B 1 419 ? 14.258 -10.875 -14.047 1 95.94 419 SER B N 1
ATOM 7294 C CA . SER B 1 419 ? 15.125 -11.984 -13.672 1 95.94 419 SER B CA 1
ATOM 7295 C C . SER B 1 419 ? 16.562 -11.742 -14.109 1 95.94 419 SER B C 1
ATOM 7297 O O . SER B 1 419 ? 17.5 -12.102 -13.398 1 95.94 419 SER B O 1
ATOM 7299 N N . THR B 1 420 ? 16.703 -11.094 -15.211 1 94.44 420 THR B N 1
ATOM 7300 C CA . THR B 1 420 ? 18.031 -10.781 -15.719 1 94.44 420 THR B CA 1
ATOM 7301 C C . THR B 1 420 ? 18.703 -9.711 -14.859 1 94.44 420 THR B C 1
ATOM 7303 O O . THR B 1 420 ? 19.875 -9.844 -14.492 1 94.44 420 THR B O 1
ATOM 7306 N N . VAL B 1 421 ? 17.969 -8.727 -14.539 1 97.44 421 VAL B N 1
ATOM 7307 C CA . VAL B 1 421 ? 18.484 -7.602 -13.773 1 97.44 421 VAL B CA 1
ATOM 7308 C C . VAL B 1 421 ? 18.922 -8.07 -12.383 1 97.44 421 VAL B C 1
ATOM 7310 O O . VAL B 1 421 ? 19.938 -7.609 -11.852 1 97.44 421 VAL B O 1
ATOM 7313 N N . LEU B 1 422 ? 18.234 -9.039 -11.82 1 97.31 422 LEU B N 1
ATOM 7314 C CA . LEU B 1 422 ? 18.453 -9.414 -10.43 1 97.31 422 LEU B CA 1
ATOM 7315 C C . LEU B 1 422 ? 19.344 -10.656 -10.344 1 97.31 422 LEU B C 1
ATOM 7317 O O . LEU B 1 422 ? 19.688 -11.102 -9.25 1 97.31 422 LEU B O 1
ATOM 7321 N N . ASP B 1 423 ? 19.719 -11.211 -11.469 1 94.19 423 ASP B N 1
ATOM 7322 C CA . ASP B 1 423 ? 20.5 -12.445 -11.516 1 94.19 423 ASP B CA 1
ATOM 7323 C C . ASP B 1 423 ? 21.812 -12.297 -10.742 1 94.19 423 ASP B C 1
ATOM 7325 O O . ASP B 1 423 ? 22.531 -11.312 -10.914 1 94.19 423 ASP B O 1
ATOM 7329 N N . GLY B 1 424 ? 22.047 -13.258 -9.844 1 93.88 424 GLY B N 1
ATOM 7330 C CA . GLY B 1 424 ? 23.312 -13.312 -9.125 1 93.88 424 GLY B CA 1
ATOM 7331 C C . GLY B 1 424 ? 23.328 -12.422 -7.898 1 93.88 424 GLY B C 1
ATOM 7332 O O . GLY B 1 424 ? 24.297 -12.438 -7.129 1 93.88 424 GLY B O 1
ATOM 7333 N N . LEU B 1 425 ? 22.344 -11.617 -7.664 1 97.31 425 LEU B N 1
ATOM 7334 C CA . LEU B 1 425 ? 22.297 -10.711 -6.516 1 97.31 425 LEU B CA 1
ATOM 7335 C C . LEU B 1 425 ? 21.844 -11.445 -5.262 1 97.31 425 LEU B C 1
ATOM 7337 O O . LEU B 1 425 ? 21.094 -12.43 -5.352 1 97.31 425 LEU B O 1
ATOM 7341 N N . PRO B 1 426 ? 22.328 -11.039 -4.082 1 97.88 426 PRO B N 1
ATOM 7342 C CA . PRO B 1 426 ? 21.891 -11.641 -2.818 1 97.88 426 PRO B CA 1
ATOM 7343 C C . PRO B 1 426 ? 20.516 -11.156 -2.373 1 97.88 426 PRO B C 1
ATOM 7345 O O . PRO B 1 426 ? 20.406 -10.469 -1.354 1 97.88 426 PRO B O 1
ATOM 7348 N N . THR B 1 427 ? 19.453 -11.578 -3.006 1 98.25 427 THR B N 1
ATOM 7349 C CA . THR 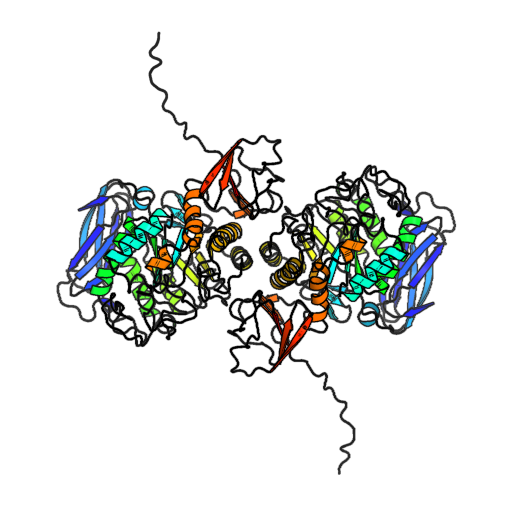B 1 427 ? 18.109 -11.039 -2.854 1 98.25 427 THR B CA 1
ATOM 7350 C C . THR B 1 427 ? 17.391 -11.727 -1.697 1 98.25 427 THR B C 1
ATOM 7352 O O . THR B 1 427 ? 16.25 -11.375 -1.379 1 98.25 427 THR B O 1
ATOM 7355 N N . THR B 1 428 ? 18.031 -12.711 -1.029 1 98.56 428 THR B N 1
ATOM 7356 C CA . THR B 1 428 ? 17.359 -13.516 -0.009 1 98.56 428 THR B CA 1
ATOM 7357 C C . THR B 1 428 ? 16.812 -12.625 1.107 1 98.56 428 THR B C 1
ATOM 7359 O O . THR B 1 428 ? 17.578 -11.883 1.736 1 98.56 428 THR B O 1
ATOM 7362 N N . ASP B 1 429 ? 15.508 -12.664 1.303 1 98.25 429 ASP B N 1
ATOM 7363 C CA . ASP B 1 429 ? 14.758 -12.016 2.375 1 98.25 429 ASP B CA 1
ATOM 7364 C C . ASP B 1 429 ? 14.938 -10.5 2.326 1 98.25 429 ASP B C 1
ATOM 7366 O O . ASP B 1 429 ? 14.984 -9.844 3.369 1 98.25 429 ASP B O 1
ATOM 7370 N N . MET B 1 430 ? 15.133 -9.992 1.083 1 98.19 430 MET B N 1
ATOM 7371 C CA . MET B 1 430 ? 15.117 -8.539 0.969 1 98.19 430 MET B CA 1
ATOM 7372 C C . MET B 1 430 ? 13.766 -7.969 1.403 1 98.19 430 MET B C 1
ATOM 7374 O O . MET B 1 430 ? 12.742 -8.648 1.306 1 98.19 430 MET B O 1
ATOM 7378 N N . SER B 1 431 ? 13.797 -6.738 1.888 1 97.81 431 SER B N 1
ATOM 7379 C CA . SER B 1 431 ? 12.609 -6.121 2.461 1 97.81 431 SER B CA 1
ATOM 7380 C C . SER B 1 431 ? 12.414 -4.703 1.936 1 97.81 431 SER B C 1
ATOM 7382 O O . SER B 1 431 ? 13.383 -4.031 1.572 1 97.81 431 SER B O 1
ATOM 7384 N N . PRO B 1 432 ? 11.148 -4.27 1.87 1 97.5 432 PRO B N 1
ATOM 7385 C CA . PRO B 1 432 ? 10.891 -2.887 1.458 1 97.5 432 PRO B CA 1
ATOM 7386 C C . PRO B 1 432 ? 11.672 -1.867 2.287 1 97.5 432 PRO B C 1
ATOM 7388 O O . PRO B 1 432 ? 11.836 -2.047 3.496 1 97.5 432 PRO B O 1
ATOM 7391 N N . ASP B 1 433 ? 12.148 -0.832 1.59 1 96.62 433 ASP B N 1
ATOM 7392 C CA . ASP B 1 433 ? 12.938 0.215 2.24 1 96.62 433 ASP B CA 1
ATOM 7393 C C . ASP B 1 433 ? 12.547 1.597 1.721 1 96.62 433 ASP B C 1
ATOM 7395 O O . ASP B 1 433 ? 12.562 1.838 0.512 1 96.62 433 ASP B O 1
ATOM 7399 N N . TRP B 1 434 ? 12.195 2.457 2.615 1 94.06 434 TRP B N 1
ATOM 7400 C CA . TRP B 1 434 ? 11.859 3.838 2.285 1 94.06 434 TRP B CA 1
ATOM 7401 C C . TRP B 1 434 ? 12.812 4.812 2.971 1 94.06 434 TRP B C 1
ATOM 7403 O O . TRP B 1 434 ? 12.602 6.023 2.936 1 94.06 434 TRP B O 1
ATOM 7413 N N . GLN B 1 435 ? 13.875 4.359 3.574 1 94.88 435 GLN B N 1
ATOM 7414 C CA . GLN B 1 435 ? 14.641 5.207 4.48 1 94.88 435 GLN B CA 1
ATOM 7415 C C . GLN B 1 435 ? 16.016 5.535 3.896 1 94.88 435 GLN B C 1
ATOM 7417 O O . GLN B 1 435 ? 16.594 6.574 4.215 1 94.88 435 GLN B O 1
ATOM 7422 N N . THR B 1 436 ? 16.5 4.656 3.082 1 96.25 436 THR B N 1
ATOM 7423 C CA . THR B 1 436 ? 17.859 4.816 2.574 1 96.25 436 THR B CA 1
ATOM 7424 C C . THR B 1 436 ? 17.938 5.992 1.606 1 96.25 436 THR B C 1
ATOM 7426 O O . THR B 1 436 ? 18.875 6.805 1.681 1 96.25 436 THR B O 1
ATOM 7429 N N . CYS B 1 437 ? 17.047 6.109 0.666 1 94.12 437 CYS B N 1
ATOM 7430 C CA . CYS B 1 437 ? 17 7.176 -0.328 1 94.12 437 CYS B CA 1
ATOM 7431 C C . CYS B 1 437 ? 15.695 7.965 -0.219 1 94.12 437 CYS B C 1
ATOM 7433 O O . CYS B 1 437 ? 14.688 7.445 0.267 1 94.12 437 CYS B O 1
ATOM 7435 N N . ILE B 1 438 ? 15.773 9.195 -0.735 1 87.94 438 ILE B N 1
ATOM 7436 C CA . ILE B 1 438 ? 14.586 10.047 -0.646 1 87.94 438 ILE B CA 1
ATOM 7437 C C . ILE B 1 438 ? 13.625 9.711 -1.786 1 87.94 438 ILE B C 1
ATOM 7439 O O . ILE B 1 438 ? 13.992 9.789 -2.961 1 87.94 438 ILE B O 1
ATOM 7443 N N . ASN B 1 439 ? 12.445 9.094 -1.64 1 74.94 439 ASN B N 1
ATOM 7444 C CA . ASN B 1 439 ? 11.266 9.039 -2.49 1 74.94 439 ASN B CA 1
ATOM 7445 C C . ASN B 1 439 ? 11.164 7.699 -3.223 1 74.94 439 ASN B C 1
ATOM 7447 O O . ASN B 1 439 ? 10.07 7.145 -3.365 1 74.94 439 ASN B O 1
ATOM 7451 N N . PRO B 1 440 ? 12.391 7.062 -3.645 1 82.69 440 PRO B N 1
ATOM 7452 C CA . PRO B 1 440 ? 12.109 5.879 -4.465 1 82.69 440 PRO B CA 1
ATOM 7453 C C . PRO B 1 440 ? 11.602 4.699 -3.639 1 82.69 440 PRO B C 1
ATOM 7455 O O . PRO B 1 440 ? 11.734 4.695 -2.412 1 82.69 440 PRO B O 1
ATOM 7458 N N . ARG B 1 441 ? 10.93 3.75 -4.41 1 94.75 441 ARG B N 1
ATOM 7459 C CA . ARG B 1 441 ? 10.719 2.414 -3.865 1 94.75 441 ARG B CA 1
ATOM 7460 C C . ARG B 1 441 ? 12.039 1.663 -3.725 1 94.75 441 ARG B C 1
ATOM 7462 O O . ARG B 1 441 ? 12.852 1.648 -4.652 1 94.75 441 ARG B O 1
ATOM 7469 N N . GLY B 1 442 ? 12.25 1.16 -2.535 1 96.44 442 GLY B N 1
ATOM 7470 C CA . GLY B 1 442 ? 13.516 0.481 -2.33 1 96.44 442 GLY B CA 1
ATOM 7471 C C . GLY B 1 442 ? 13.359 -0.907 -1.738 1 96.44 442 GLY B C 1
ATOM 7472 O O . GLY B 1 442 ? 12.32 -1.23 -1.164 1 96.44 442 GLY B O 1
ATOM 7473 N N . LEU B 1 443 ? 14.32 -1.743 -1.967 1 98.25 443 LEU B N 1
ATOM 7474 C CA . LEU B 1 443 ? 14.547 -3.027 -1.312 1 98.25 443 LEU B CA 1
ATOM 7475 C C . LEU B 1 443 ? 15.945 -3.1 -0.717 1 98.25 443 LEU B C 1
ATOM 7477 O O . LEU B 1 443 ? 16.906 -2.572 -1.296 1 98.25 443 LEU B O 1
ATOM 7481 N N . THR B 1 444 ? 16.016 -3.824 0.46 1 97.81 444 THR B N 1
ATOM 7482 C CA . THR B 1 444 ? 17.328 -3.848 1.092 1 97.81 444 THR B CA 1
ATOM 7483 C C . THR B 1 444 ? 17.609 -5.211 1.722 1 97.81 444 THR B C 1
ATOM 7485 O O . THR B 1 444 ? 16.688 -5.883 2.188 1 97.81 444 THR B O 1
ATOM 7488 N N . VAL B 1 445 ? 18.719 -5.715 1.578 1 97.88 445 VAL B N 1
ATOM 7489 C CA . VAL B 1 445 ? 19.406 -6.652 2.455 1 97.88 445 VAL B CA 1
ATOM 7490 C C . VAL B 1 445 ? 20.562 -5.949 3.156 1 97.88 445 VAL B C 1
ATOM 7492 O O . VAL B 1 445 ? 21.641 -5.777 2.572 1 97.88 445 VAL B O 1
ATOM 7495 N N . PRO B 1 446 ? 20.359 -5.539 4.375 1 95.38 446 PRO B N 1
ATOM 7496 C CA . PRO B 1 446 ? 21.328 -4.66 5.027 1 95.38 446 PRO B CA 1
ATOM 7497 C C . PRO B 1 446 ? 22.766 -5.152 4.879 1 95.38 446 PRO B C 1
ATOM 7499 O O . PRO B 1 446 ? 23.047 -6.316 5.164 1 95.38 446 PRO B O 1
ATOM 7502 N N . GLY B 1 447 ? 23.578 -4.281 4.422 1 95.88 447 GLY B N 1
ATOM 7503 C CA . GLY B 1 447 ? 25 -4.547 4.293 1 95.88 447 GLY B CA 1
ATOM 7504 C C . GLY B 1 447 ? 25.344 -5.328 3.041 1 95.88 447 GLY B C 1
ATOM 7505 O O . GLY B 1 447 ? 26.531 -5.488 2.713 1 95.88 447 GLY B O 1
ATOM 7506 N N . ARG B 1 448 ? 24.359 -5.766 2.291 1 97.12 448 ARG B N 1
ATOM 7507 C CA . ARG B 1 448 ? 24.656 -6.684 1.197 1 97.12 448 ARG B CA 1
ATOM 7508 C C . ARG B 1 448 ? 24.062 -6.18 -0.117 1 97.12 448 ARG B C 1
ATOM 7510 O O . ARG B 1 448 ? 24.688 -6.309 -1.171 1 97.12 448 ARG B O 1
ATOM 7517 N N . LEU B 1 449 ? 22.859 -5.637 -0.059 1 98.12 449 LEU B N 1
ATOM 7518 C CA . LEU B 1 449 ? 22.141 -5.27 -1.271 1 98.12 449 LEU B CA 1
ATOM 7519 C C . LEU B 1 449 ? 21.172 -4.129 -1 1 98.12 449 LEU B C 1
ATOM 7521 O O . LEU B 1 449 ? 20.484 -4.121 0.026 1 98.12 449 LEU B O 1
ATOM 7525 N N . HIS B 1 450 ? 21.141 -3.137 -1.854 1 98.19 450 HIS B N 1
ATOM 7526 C CA . HIS B 1 450 ? 20.078 -2.137 -1.896 1 98.19 450 HIS B CA 1
ATOM 7527 C C . HIS B 1 450 ? 19.641 -1.852 -3.332 1 98.19 450 HIS B C 1
ATOM 7529 O O . HIS B 1 450 ? 20.484 -1.618 -4.203 1 98.19 450 HIS B O 1
ATOM 7535 N N . ILE B 1 451 ? 18.391 -1.943 -3.592 1 98.31 451 ILE B N 1
ATOM 7536 C CA . ILE B 1 451 ? 17.797 -1.648 -4.891 1 98.31 451 ILE B CA 1
ATOM 7537 C C . ILE B 1 451 ? 16.875 -0.44 -4.773 1 98.31 451 ILE B C 1
ATOM 7539 O O . ILE B 1 451 ? 16 -0.404 -3.906 1 98.31 451 ILE B O 1
ATOM 7543 N N . ALA B 1 452 ? 17.094 0.561 -5.586 1 97.12 452 ALA B N 1
ATOM 7544 C CA . ALA B 1 452 ? 16.203 1.723 -5.684 1 97.12 452 ALA B CA 1
ATOM 7545 C C . ALA B 1 452 ? 15.547 1.794 -7.059 1 97.12 452 ALA B C 1
ATOM 7547 O O . ALA B 1 452 ? 16.234 1.934 -8.078 1 97.12 452 ALA B O 1
ATOM 7548 N N . TYR B 1 453 ? 14.211 1.656 -7.125 1 97.44 453 TYR B N 1
ATOM 7549 C CA . TYR B 1 453 ? 13.445 1.811 -8.359 1 97.44 453 TYR B CA 1
ATOM 7550 C C . TYR B 1 453 ? 12.852 3.213 -8.461 1 97.44 453 TYR B C 1
ATOM 7552 O O . TYR B 1 453 ? 12.047 3.617 -7.621 1 97.44 453 TYR B O 1
ATOM 7560 N N . GLN B 1 454 ? 13.281 3.951 -9.469 1 94.5 454 GLN B N 1
ATOM 7561 C CA . GLN B 1 454 ? 12.758 5.277 -9.773 1 94.5 454 GLN B CA 1
ATOM 7562 C C . GLN B 1 454 ? 11.898 5.258 -11.031 1 94.5 454 GLN B C 1
ATOM 7564 O O . GLN B 1 454 ? 12.406 5.023 -12.133 1 94.5 454 GLN B O 1
ATOM 7569 N N . GLU B 1 455 ? 10.617 5.535 -10.883 1 92.06 455 GLU B N 1
ATOM 7570 C CA . GLU B 1 455 ? 9.648 5.48 -11.977 1 92.06 455 GLU B CA 1
ATOM 7571 C C . GLU B 1 455 ? 9.984 6.5 -13.062 1 92.06 455 GLU B C 1
ATOM 7573 O O . GLU B 1 455 ? 9.75 6.254 -14.25 1 92.06 455 GLU B O 1
ATOM 7578 N N . SER B 1 456 ? 10.531 7.629 -12.641 1 88.62 456 SER B N 1
ATOM 7579 C CA . SER B 1 456 ? 10.742 8.719 -13.594 1 88.62 456 SER B CA 1
ATOM 7580 C C . SER B 1 456 ? 12.219 9.094 -13.68 1 88.62 456 SER B C 1
ATOM 7582 O O . SER B 1 456 ? 12.57 10.117 -14.273 1 88.62 456 SER B O 1
ATOM 7584 N N . GLY B 1 457 ? 13.078 8.297 -13.055 1 89.19 457 GLY B N 1
ATOM 7585 C CA . GLY B 1 457 ? 14.516 8.539 -13.117 1 89.19 457 GLY B CA 1
ATOM 7586 C C . GLY B 1 457 ? 14.953 9.758 -12.336 1 89.19 457 GLY B C 1
ATOM 7587 O O . GLY B 1 457 ? 14.406 10.039 -11.266 1 89.19 457 GLY B O 1
ATOM 7588 N N . GLY B 1 458 ? 16.047 10.398 -12.727 1 85.81 458 GLY B N 1
ATOM 7589 C CA . GLY B 1 458 ? 16.609 11.555 -12.047 1 85.81 458 GLY B CA 1
ATOM 7590 C C . GLY B 1 458 ? 17.641 11.188 -10.992 1 85.81 458 GLY B C 1
ATOM 7591 O O . GLY B 1 458 ? 18.016 10.016 -10.875 1 85.81 458 GLY B O 1
ATOM 7592 N N . PRO B 1 459 ? 18.094 12.227 -10.359 1 89.5 459 PRO B N 1
ATOM 7593 C CA . PRO B 1 459 ? 19.094 11.969 -9.32 1 89.5 459 PRO B CA 1
ATOM 7594 C C . PRO B 1 459 ? 18.531 11.18 -8.141 1 89.5 459 PRO B C 1
ATOM 7596 O O . PRO B 1 459 ? 17.359 11.352 -7.773 1 89.5 459 PRO B O 1
ATOM 7599 N N . LEU B 1 460 ? 19.328 10.289 -7.68 1 93.38 460 LEU B N 1
ATOM 7600 C CA . LEU B 1 460 ? 19 9.539 -6.473 1 93.38 460 LEU B CA 1
ATOM 7601 C C . LEU B 1 460 ? 19.719 10.117 -5.258 1 93.38 460 LEU B C 1
ATOM 7603 O O . LEU B 1 460 ? 20.953 10.094 -5.188 1 93.38 460 LEU B O 1
ATOM 7607 N N . GLN B 1 461 ? 19 10.617 -4.348 1 93.31 461 GLN B N 1
ATOM 7608 C CA . GLN B 1 461 ? 19.578 11.203 -3.143 1 93.31 461 GLN B CA 1
ATOM 7609 C C . GLN B 1 461 ? 19.641 10.188 -2.008 1 93.31 461 GLN B C 1
ATOM 7611 O O . GLN B 1 461 ? 18.625 9.625 -1.613 1 93.31 461 GLN B O 1
ATOM 7616 N N . ILE B 1 462 ? 20.828 9.977 -1.479 1 96.19 462 ILE B N 1
ATOM 7617 C CA . ILE B 1 462 ? 21.047 9.062 -0.364 1 96.19 462 ILE B CA 1
ATOM 7618 C C . ILE B 1 462 ? 20.891 9.812 0.957 1 96.19 462 ILE B C 1
ATOM 7620 O O . ILE B 1 462 ? 21.547 10.836 1.176 1 96.19 462 ILE B O 1
ATOM 7624 N N . MET B 1 463 ? 20.062 9.297 1.785 1 94.25 463 MET B N 1
ATOM 7625 C CA . MET B 1 463 ? 19.781 9.969 3.051 1 94.25 463 MET B CA 1
ATOM 7626 C C . MET B 1 463 ? 20.422 9.219 4.219 1 94.25 463 MET B C 1
ATOM 7628 O O . MET B 1 463 ? 20.875 9.836 5.184 1 94.25 463 MET B O 1
ATOM 7632 N N . ASN B 1 464 ? 20.359 7.898 4.195 1 93.38 464 ASN B N 1
ATOM 7633 C CA . ASN B 1 464 ? 20.969 7.004 5.176 1 93.38 464 ASN B CA 1
ATOM 7634 C C . ASN B 1 464 ? 21.812 5.934 4.504 1 93.38 464 ASN B C 1
ATOM 7636 O O . ASN B 1 464 ? 21.297 5.02 3.867 1 93.38 464 ASN B O 1
ATOM 7640 N N . ASP B 1 465 ? 23.062 6.039 4.727 1 93.44 465 ASP B N 1
ATOM 7641 C CA . ASP B 1 465 ? 23.922 5.109 4.008 1 93.44 465 ASP B CA 1
ATOM 7642 C C . ASP B 1 465 ? 24.438 4.008 4.934 1 93.44 465 ASP B C 1
ATOM 7644 O O . ASP B 1 465 ? 25.438 3.363 4.641 1 93.44 465 ASP B O 1
ATOM 7648 N N . ASP B 1 466 ? 23.766 3.877 6.102 1 90.69 466 ASP B N 1
ATOM 7649 C CA . ASP B 1 466 ? 24.141 2.785 6.996 1 90.69 466 ASP B CA 1
ATOM 7650 C C . ASP B 1 466 ? 23.922 1.43 6.328 1 90.69 466 ASP B C 1
ATOM 7652 O O . ASP B 1 466 ? 22.781 1.069 5.996 1 90.69 466 ASP B O 1
ATOM 7656 N N . GLY B 1 467 ? 25 0.732 6.113 1 90.38 467 GLY B N 1
ATOM 7657 C CA . GLY B 1 467 ? 24.891 -0.601 5.543 1 90.38 467 GLY B CA 1
ATOM 7658 C C . GLY B 1 467 ? 24.703 -0.591 4.039 1 90.38 467 GLY B C 1
ATOM 7659 O O . GLY B 1 467 ? 24.453 -1.637 3.432 1 90.38 467 GLY B O 1
ATOM 7660 N N . LEU B 1 468 ? 24.75 0.62 3.402 1 96.44 468 LEU B N 1
ATOM 7661 C CA . LEU B 1 468 ? 24.609 0.709 1.952 1 96.44 468 LEU B CA 1
ATOM 7662 C C . LEU B 1 468 ? 25.906 0.311 1.263 1 96.44 468 LEU B C 1
ATOM 7664 O O . LEU B 1 468 ? 26.953 0.911 1.51 1 96.44 468 LEU B O 1
ATOM 7668 N N . PRO B 1 469 ? 25.906 -0.66 0.408 1 96.94 469 PRO B N 1
ATOM 7669 C CA . PRO B 1 469 ? 27.141 -1.062 -0.28 1 96.94 469 PRO B CA 1
ATOM 7670 C C . PRO B 1 469 ? 27.797 0.085 -1.05 1 96.94 469 PRO B C 1
ATOM 7672 O O . PRO B 1 469 ? 27.125 1.069 -1.377 1 96.94 469 PRO B O 1
ATOM 7675 N N . MET B 1 470 ? 29.062 -0.073 -1.326 1 96.25 470 MET B N 1
ATOM 7676 C CA . MET B 1 470 ? 29.828 1.02 -1.908 1 96.25 470 MET B CA 1
ATOM 7677 C C . MET B 1 470 ? 29.703 1.023 -3.428 1 96.25 470 MET B C 1
ATOM 7679 O O . MET B 1 470 ? 29.656 2.088 -4.047 1 96.25 470 MET B O 1
ATOM 7683 N N . THR B 1 471 ? 29.688 -0.132 -4.031 1 96.56 471 THR B N 1
ATOM 7684 C CA . THR B 1 471 ? 29.609 -0.222 -5.488 1 96.56 471 THR B CA 1
ATOM 7685 C C . THR B 1 471 ? 28.156 -0.246 -5.953 1 96.56 471 THR B C 1
ATOM 7687 O O . THR B 1 471 ? 27.281 -0.769 -5.254 1 96.56 471 THR B O 1
ATOM 7690 N N . TYR B 1 472 ? 27.906 0.438 -7.059 1 96.12 472 TYR B N 1
ATOM 7691 C CA . TYR B 1 472 ? 26.531 0.443 -7.582 1 96.12 472 TYR B CA 1
ATOM 7692 C C . TYR B 1 472 ? 26.531 0.375 -9.102 1 96.12 472 TYR B C 1
ATOM 7694 O O . TYR B 1 472 ? 27.562 0.595 -9.742 1 96.12 472 TYR B O 1
ATOM 7702 N N . ARG B 1 473 ? 25.484 -0.001 -9.695 1 95.62 473 ARG B N 1
ATOM 7703 C CA . ARG B 1 473 ? 25.203 0.104 -11.117 1 95.62 473 ARG B CA 1
ATOM 7704 C C . ARG B 1 473 ? 23.797 0.631 -11.359 1 95.62 473 ARG B C 1
ATOM 7706 O O . ARG B 1 473 ? 22.906 0.423 -10.531 1 95.62 473 ARG B O 1
ATOM 7713 N N . ILE B 1 474 ? 23.609 1.342 -12.438 1 95.62 474 ILE B N 1
ATOM 7714 C CA . ILE B 1 474 ? 22.328 1.856 -12.875 1 95.62 474 ILE B CA 1
ATOM 7715 C C . ILE B 1 474 ? 21.828 1.054 -14.07 1 95.62 474 ILE B C 1
ATOM 7717 O O . ILE B 1 474 ? 22.547 0.915 -15.07 1 95.62 474 ILE B O 1
ATOM 7721 N N . VAL B 1 475 ? 20.641 0.526 -13.945 1 96.25 475 VAL B N 1
ATOM 7722 C CA . VAL B 1 475 ? 20.078 -0.337 -14.977 1 96.25 475 VAL B CA 1
ATOM 7723 C C . VAL B 1 475 ? 18.844 0.323 -15.586 1 96.25 475 VAL B C 1
ATOM 7725 O O . VAL B 1 475 ? 18.016 0.885 -14.867 1 96.25 475 VAL B O 1
ATOM 7728 N N . ASP B 1 476 ? 18.719 0.337 -16.922 1 96 476 ASP B N 1
ATOM 7729 C CA . ASP B 1 476 ? 17.469 0.634 -17.625 1 96 476 ASP B CA 1
ATOM 7730 C C . ASP B 1 476 ? 16.531 -0.572 -17.594 1 96 476 ASP B C 1
ATOM 7732 O O . ASP B 1 476 ? 16.781 -1.565 -18.281 1 96 476 ASP B O 1
ATOM 7736 N N . PRO B 1 477 ? 15.516 -0.517 -16.828 1 96.69 477 PRO B N 1
ATOM 7737 C CA . PRO B 1 477 ? 14.664 -1.703 -16.688 1 96.69 477 PRO B CA 1
ATOM 7738 C C . PRO B 1 477 ? 13.898 -2.037 -17.969 1 96.69 477 PRO B C 1
ATOM 7740 O O . PRO B 1 477 ? 13.328 -3.125 -18.078 1 96.69 477 PRO B O 1
ATOM 7743 N N . LYS B 1 478 ? 13.883 -1.207 -19 1 96.5 478 LYS B N 1
ATOM 7744 C CA . LYS B 1 478 ? 13.195 -1.465 -20.266 1 96.5 478 LYS B CA 1
ATOM 7745 C C . LYS B 1 478 ? 14.07 -2.273 -21.219 1 96.5 478 LYS B C 1
ATOM 7747 O O . LYS B 1 478 ? 13.57 -2.879 -22.156 1 96.5 478 LYS B O 1
ATOM 7752 N N . THR B 1 479 ? 15.375 -2.225 -20.891 1 95.94 479 THR B N 1
ATOM 7753 C CA . THR B 1 479 ? 16.266 -2.969 -21.766 1 95.94 479 THR B CA 1
ATOM 7754 C C . THR B 1 479 ? 17.031 -4.027 -20.984 1 95.94 479 THR B C 1
ATOM 7756 O O . THR B 1 479 ? 17.594 -4.965 -21.562 1 95.94 479 THR B O 1
ATOM 7759 N N . GLY B 1 480 ? 17.125 -3.859 -19.656 1 95.69 480 GLY B N 1
ATOM 7760 C CA . GLY B 1 480 ? 17.906 -4.75 -18.828 1 95.69 480 GLY B CA 1
ATOM 7761 C C . GLY B 1 480 ? 19.391 -4.43 -18.844 1 95.69 480 GLY B C 1
ATOM 7762 O O . GLY B 1 480 ? 20.188 -5.078 -18.156 1 95.69 480 GLY B O 1
ATOM 7763 N N . ARG B 1 481 ? 19.781 -3.359 -19.5 1 94.75 481 ARG B N 1
ATOM 7764 C CA . ARG B 1 481 ? 21.203 -3.047 -19.656 1 94.75 481 ARG B CA 1
ATOM 7765 C C . ARG B 1 481 ? 21.688 -2.143 -18.531 1 94.75 481 ARG B C 1
ATOM 7767 O O . ARG B 1 481 ? 20.984 -1.234 -18.109 1 94.75 481 ARG B O 1
ATOM 7774 N N . THR B 1 482 ? 22.859 -2.404 -18.141 1 95 482 THR B N 1
ATOM 7775 C CA . THR B 1 482 ? 23.547 -1.478 -17.25 1 95 482 THR B CA 1
ATOM 7776 C C . THR B 1 482 ? 24.016 -0.241 -18.016 1 95 482 THR B C 1
ATOM 7778 O O . THR B 1 482 ? 24.75 -0.353 -19 1 95 482 THR B O 1
ATOM 7781 N N . VAL B 1 483 ? 23.578 0.837 -17.531 1 93.19 483 VAL B N 1
ATOM 7782 C CA . VAL B 1 483 ? 23.891 2.053 -18.281 1 93.19 483 VAL B CA 1
ATOM 7783 C C . VAL B 1 483 ? 25.078 2.764 -17.609 1 93.19 483 VAL B C 1
ATOM 7785 O O . VAL B 1 483 ? 25.75 3.58 -18.25 1 93.19 483 VAL B O 1
ATOM 7788 N N . ARG B 1 484 ? 25.312 2.5 -16.328 1 93.06 484 ARG B N 1
ATOM 7789 C CA . ARG B 1 484 ? 26.422 3.105 -15.602 1 93.06 484 ARG B CA 1
ATOM 7790 C C . ARG B 1 484 ? 26.812 2.256 -14.398 1 93.06 484 ARG B C 1
ATOM 7792 O O . ARG B 1 484 ? 25.969 1.598 -13.797 1 93.06 484 ARG B O 1
ATOM 7799 N N . THR B 1 485 ? 28.062 2.174 -14.133 1 94.75 485 THR B N 1
ATOM 7800 C CA . THR B 1 485 ? 28.594 1.591 -12.906 1 94.75 485 THR B CA 1
ATOM 7801 C C . THR B 1 485 ? 29.406 2.613 -12.125 1 94.75 485 THR B C 1
ATOM 7803 O O . THR B 1 485 ? 29.891 3.594 -12.703 1 94.75 485 THR B O 1
ATOM 7806 N N . GLY B 1 486 ? 29.406 2.447 -10.789 1 94.62 486 GLY B N 1
ATOM 7807 C CA . GLY B 1 486 ? 30.188 3.363 -9.984 1 94.62 486 GLY B CA 1
ATOM 7808 C C . GLY B 1 486 ? 30.469 2.844 -8.586 1 94.62 486 GLY B C 1
ATOM 7809 O O . GLY B 1 486 ? 30 1.763 -8.219 1 94.62 486 GLY B O 1
ATOM 7810 N N . THR B 1 487 ? 31.406 3.449 -7.938 1 95.81 487 THR B N 1
ATOM 7811 C CA . THR B 1 487 ? 31.719 3.271 -6.52 1 95.81 487 THR B CA 1
ATOM 7812 C C . THR B 1 487 ? 31.516 4.578 -5.758 1 95.81 487 THR B C 1
ATOM 7814 O O . THR B 1 487 ? 32.125 5.598 -6.098 1 95.81 487 THR B O 1
ATOM 7817 N N . ARG B 1 488 ? 30.672 4.48 -4.785 1 94.38 488 ARG B N 1
ATOM 7818 C CA . ARG B 1 488 ? 30.453 5.691 -3.998 1 94.38 488 ARG B CA 1
ATOM 7819 C C . ARG B 1 488 ? 31.5 5.844 -2.906 1 94.38 488 ARG B C 1
ATOM 7821 O O . ARG B 1 488 ? 32.25 4.906 -2.625 1 94.38 488 ARG B O 1
ATOM 7828 N N . THR B 1 489 ? 31.625 7.051 -2.365 1 93.62 489 THR B N 1
ATOM 7829 C CA . THR B 1 489 ? 32.375 7.305 -1.13 1 93.62 489 THR B CA 1
ATOM 7830 C C . THR B 1 489 ? 31.406 7.559 0.027 1 93.62 489 THR B C 1
ATOM 7832 O O . THR B 1 489 ? 30.203 7.773 -0.188 1 93.62 489 THR B O 1
ATOM 7835 N N . PRO B 1 490 ? 31.891 7.48 1.177 1 89.69 490 PRO B N 1
ATOM 7836 C CA . PRO B 1 490 ? 31.016 7.781 2.312 1 89.69 490 PRO B CA 1
ATOM 7837 C C . PRO B 1 490 ? 30.406 9.18 2.238 1 89.69 490 PRO B C 1
ATOM 7839 O O . PRO B 1 490 ? 29.391 9.445 2.867 1 89.69 490 PRO B O 1
ATOM 7842 N N . ASP B 1 491 ? 30.969 10.031 1.365 1 91.62 491 ASP B N 1
ATOM 7843 C CA . ASP B 1 491 ? 30.5 11.406 1.272 1 91.62 491 ASP B CA 1
ATOM 7844 C C . ASP B 1 491 ? 29.516 11.578 0.119 1 91.62 491 ASP B C 1
ATOM 7846 O O . ASP B 1 491 ? 28.891 12.625 -0.025 1 91.62 491 ASP B O 1
ATOM 7850 N N . THR B 1 492 ? 29.406 10.469 -0.617 1 92.62 492 THR B N 1
ATOM 7851 C CA . THR B 1 492 ? 28.469 10.531 -1.735 1 92.62 492 THR B CA 1
ATOM 7852 C C . THR B 1 492 ? 27.031 10.617 -1.233 1 92.62 492 THR B C 1
ATOM 7854 O O . THR B 1 492 ? 26.578 9.75 -0.479 1 92.62 492 THR B O 1
ATOM 7857 N N . ARG B 1 493 ? 26.359 11.664 -1.702 1 92.19 493 ARG B N 1
ATOM 7858 C CA . ARG B 1 493 ? 24.969 11.828 -1.274 1 92.19 493 ARG B CA 1
ATOM 7859 C C . ARG B 1 493 ? 24.016 11.75 -2.463 1 92.19 493 ARG B C 1
ATOM 7861 O O . ARG B 1 493 ? 22.812 11.586 -2.289 1 92.19 493 ARG B O 1
ATOM 7868 N N . ILE B 1 494 ? 24.609 11.875 -3.674 1 92.75 494 ILE B N 1
ATOM 7869 C CA . ILE B 1 494 ? 23.781 11.875 -4.867 1 92.75 494 ILE B CA 1
ATOM 7870 C C . ILE B 1 494 ? 24.391 10.961 -5.926 1 92.75 494 ILE B C 1
ATOM 7872 O O . ILE B 1 494 ? 25.578 11.039 -6.207 1 92.75 494 ILE B O 1
ATOM 7876 N N . ILE B 1 495 ? 23.547 10.047 -6.34 1 91.56 495 ILE B N 1
ATOM 7877 C CA . ILE B 1 495 ? 23.875 9.336 -7.57 1 91.56 495 ILE B CA 1
ATOM 7878 C C . ILE B 1 495 ? 23.219 10.039 -8.758 1 91.56 495 ILE B C 1
ATOM 7880 O O . ILE B 1 495 ? 22 10.078 -8.867 1 91.56 495 ILE B O 1
ATOM 7884 N N . ASP B 1 496 ? 24.016 10.57 -9.57 1 85.94 496 ASP B N 1
ATOM 7885 C CA . ASP B 1 496 ? 23.516 11.391 -10.664 1 85.94 496 ASP B CA 1
ATOM 7886 C C . ASP B 1 496 ? 22.641 10.57 -11.617 1 85.94 496 ASP B C 1
ATOM 7888 O O . ASP B 1 496 ? 22.781 9.352 -11.688 1 85.94 496 ASP B O 1
ATOM 7892 N N . GLY B 1 497 ? 21.672 11.258 -12.164 1 74.88 497 GLY B N 1
ATOM 7893 C CA . GLY B 1 497 ? 20.797 10.617 -13.117 1 74.88 497 GLY B CA 1
ATOM 7894 C C . GLY B 1 497 ? 21.016 11.086 -14.547 1 74.88 497 GLY B C 1
ATOM 7895 O O . GLY B 1 497 ? 21.547 12.172 -14.773 1 74.88 497 GLY B O 1
ATOM 7896 N N . ASP B 1 498 ? 21.203 10.117 -15.609 1 60.25 498 ASP B N 1
ATOM 7897 C CA . ASP B 1 498 ? 21.469 10.469 -17 1 60.25 498 ASP B CA 1
ATOM 7898 C C . ASP B 1 498 ? 20.172 10.711 -17.766 1 60.25 498 ASP B C 1
ATOM 7900 O O . ASP B 1 498 ? 20.203 10.977 -18.969 1 60.25 498 ASP B O 1
ATOM 7904 N N . GLY B 1 499 ? 18.984 10.797 -17.125 1 63.84 499 GLY B N 1
ATOM 7905 C CA . GLY B 1 499 ? 17.891 10.883 -18.078 1 63.84 499 GLY B CA 1
ATOM 7906 C C . GLY B 1 499 ? 16.516 10.797 -17.422 1 63.84 499 GLY B C 1
ATOM 7907 O O . GLY B 1 499 ? 16.406 10.836 -16.188 1 63.84 499 GLY B O 1
ATOM 7908 N N . SER B 1 500 ? 15.523 10.922 -18.547 1 72.25 500 SER B N 1
ATOM 7909 C CA . SER B 1 500 ? 14.102 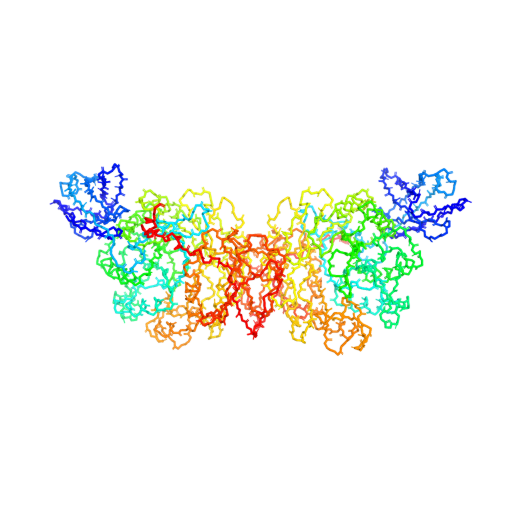10.852 -18.25 1 72.25 500 SER B CA 1
ATOM 7910 C C . SER B 1 500 ? 13.57 9.43 -18.391 1 72.25 500 SER B C 1
ATOM 7912 O O . SER B 1 500 ? 14.141 8.617 -19.109 1 72.25 500 SER B O 1
ATOM 7914 N N . GLY B 1 501 ? 13.039 8.766 -17.5 1 87.38 501 GLY B N 1
ATOM 7915 C CA . GLY B 1 501 ? 12.375 7.469 -17.531 1 87.38 501 GLY B CA 1
ATOM 7916 C C . GLY B 1 501 ? 12.695 6.613 -16.312 1 87.38 501 GLY B C 1
ATOM 7917 O O . GLY B 1 501 ? 13.523 6.992 -15.484 1 87.38 501 GLY B O 1
ATOM 7918 N N . PRO B 1 502 ? 12.258 5.449 -16.438 1 94.31 502 PRO B N 1
ATOM 7919 C CA . PRO B 1 502 ? 12.453 4.582 -15.266 1 94.31 502 PRO B CA 1
ATOM 7920 C C . PRO B 1 502 ? 13.883 4.055 -15.156 1 94.31 502 PRO B C 1
ATOM 7922 O O . PRO B 1 502 ? 14.539 3.83 -16.172 1 94.31 502 PRO B O 1
ATOM 7925 N N . ARG B 1 503 ? 14.383 3.9 -13.992 1 94.94 503 ARG B N 1
ATOM 7926 C CA . ARG B 1 503 ? 15.703 3.322 -13.75 1 94.94 503 ARG B CA 1
ATOM 7927 C C . ARG B 1 503 ? 15.727 2.539 -12.445 1 94.94 503 ARG B C 1
ATOM 7929 O O . ARG B 1 503 ? 14.914 2.785 -11.547 1 94.94 503 ARG B O 1
ATOM 7936 N N . VAL B 1 504 ? 16.641 1.627 -12.383 1 96.88 504 VAL B N 1
ATOM 7937 C CA . VAL B 1 504 ? 16.922 0.83 -11.188 1 96.88 504 VAL B CA 1
ATOM 7938 C C . VAL B 1 504 ? 18.375 1 -10.781 1 96.88 504 VAL B C 1
ATOM 7940 O O . VAL B 1 504 ? 19.281 0.71 -11.562 1 96.88 504 VAL B O 1
ATOM 7943 N N . VAL B 1 505 ? 18.609 1.543 -9.594 1 96.75 505 VAL B N 1
ATOM 7944 C CA . VAL B 1 505 ? 19.953 1.651 -9.047 1 96.75 505 VAL B CA 1
ATOM 7945 C C . VAL B 1 505 ? 20.203 0.505 -8.07 1 96.75 505 VAL B C 1
ATOM 7947 O O . VAL B 1 505 ? 19.469 0.336 -7.098 1 96.75 505 VAL B O 1
ATOM 7950 N N . ILE B 1 506 ? 21.266 -0.248 -8.328 1 97.75 506 ILE B N 1
ATOM 7951 C CA . ILE B 1 506 ? 21.578 -1.429 -7.531 1 97.75 506 ILE B CA 1
ATOM 7952 C C . ILE B 1 506 ? 22.922 -1.244 -6.836 1 97.75 506 ILE B C 1
ATOM 7954 O O . ILE B 1 506 ? 23.953 -1.105 -7.492 1 97.75 506 ILE B O 1
ATOM 7958 N N . PHE B 1 507 ? 22.859 -1.189 -5.484 1 97.81 507 PHE B N 1
ATOM 7959 C CA . PHE B 1 507 ? 24.062 -1.184 -4.664 1 97.81 507 PHE B CA 1
ATOM 7960 C C . PHE B 1 507 ? 24.406 -2.592 -4.195 1 97.81 507 PHE B C 1
ATOM 7962 O O . PHE B 1 507 ? 23.609 -3.232 -3.504 1 97.81 507 PHE B O 1
ATOM 7969 N N . CYS B 1 508 ? 25.484 -3.105 -4.586 1 97.75 508 CYS B N 1
ATOM 7970 C CA . CYS B 1 508 ? 25.938 -4.445 -4.219 1 97.75 508 CYS B CA 1
ATOM 7971 C C . CYS B 1 508 ? 27.438 -4.586 -4.418 1 97.75 508 CYS B C 1
ATOM 7973 O O . CYS B 1 508 ? 27.938 -4.426 -5.531 1 97.75 508 CYS B O 1
ATOM 7975 N N . ASP B 1 509 ? 28.172 -4.871 -3.291 1 91.31 509 ASP B N 1
ATOM 7976 C CA . ASP B 1 509 ? 29.625 -5.031 -3.395 1 91.31 509 ASP B CA 1
ATOM 7977 C C . ASP B 1 509 ? 29.984 -6.414 -3.938 1 91.31 509 ASP B C 1
ATOM 7979 O O . ASP B 1 509 ? 29.328 -7.406 -3.609 1 91.31 509 ASP B O 1
ATOM 7983 N N . VAL B 1 510 ? 30.266 -6.488 -5.23 1 70.06 510 VAL B N 1
ATOM 7984 C CA . VAL B 1 510 ? 30.656 -7.762 -5.82 1 70.06 510 VAL B CA 1
ATOM 7985 C C . VAL B 1 510 ? 31.734 -8.414 -4.953 1 70.06 510 VAL B C 1
ATOM 7987 O O . VAL B 1 510 ? 32.781 -7.805 -4.668 1 70.06 510 VAL B O 1
ATOM 7990 N N . PHE B 1 511 ? 31.453 -9.273 -4.051 1 51.53 511 PHE B N 1
ATOM 7991 C CA . PHE B 1 511 ? 32.5 -10.031 -3.357 1 51.53 511 PHE B CA 1
ATOM 7992 C C . PHE B 1 511 ? 33.344 -10.82 -4.348 1 51.53 511 PHE B C 1
ATOM 7994 O O . PHE B 1 511 ? 32.812 -11.547 -5.191 1 51.53 511 PHE B O 1
ATOM 8001 N N . SER B 1 512 ? 34.344 -10.18 -4.938 1 41.75 512 SER B N 1
ATOM 8002 C CA . SER B 1 512 ? 35.344 -11.008 -5.602 1 41.75 512 SER B CA 1
ATOM 8003 C C . SER B 1 512 ? 35.625 -12.281 -4.816 1 41.75 512 SER B C 1
ATOM 8005 O O . SER B 1 512 ? 35.844 -12.234 -3.602 1 41.75 512 SER B O 1
ATOM 8007 N N . ASP B 1 513 ? 35.125 -13.375 -5.18 1 40.75 513 ASP B N 1
ATOM 8008 C CA . ASP B 1 513 ? 35.781 -14.633 -4.797 1 40.75 513 ASP B CA 1
ATOM 8009 C C . ASP B 1 513 ? 37.281 -14.555 -4.984 1 40.75 513 ASP B C 1
ATOM 8011 O O . ASP B 1 513 ? 37.781 -14.797 -6.082 1 40.75 513 ASP B O 1
ATOM 8015 N N . GLU B 1 514 ? 38.031 -13.594 -4.73 1 35.78 514 GLU B N 1
ATOM 8016 C CA . GLU B 1 514 ? 39.5 -13.68 -4.773 1 35.78 514 GLU B CA 1
ATOM 8017 C C . GLU B 1 514 ? 40 -14.805 -3.881 1 35.78 514 GLU B C 1
ATOM 8019 O O . GLU B 1 514 ? 40.562 -14.555 -2.805 1 35.78 514 GLU B O 1
ATOM 8024 N N . THR B 1 515 ? 39.406 -15.906 -3.484 1 35.62 515 THR B N 1
ATOM 8025 C CA . THR B 1 515 ? 40.312 -17 -3.088 1 35.62 515 THR B CA 1
ATOM 8026 C C . THR B 1 515 ? 41.156 -17.469 -4.27 1 35.62 515 THR B C 1
ATOM 8028 O O . THR B 1 515 ? 40.688 -18.297 -5.062 1 35.62 515 THR B O 1
ATOM 8031 N N . GLY B 1 516 ? 41.781 -16.625 -5.027 1 29.17 516 GLY B N 1
ATOM 8032 C CA . GLY B 1 516 ? 42.906 -17.047 -5.844 1 29.17 516 GLY B CA 1
ATOM 8033 C C . GLY B 1 516 ? 43.969 -17.828 -5.062 1 29.17 516 GLY B C 1
ATOM 8034 O O . GLY B 1 516 ? 44.312 -17.453 -3.947 1 29.17 516 GLY B O 1
ATOM 8035 N N . ALA B 1 517 ? 44.219 -19.172 -5.344 1 31.3 517 ALA B N 1
ATOM 8036 C CA . ALA B 1 517 ? 45.375 -20.016 -5.039 1 31.3 517 ALA B CA 1
ATOM 8037 C C . ALA B 1 517 ? 46.656 -19.297 -5.387 1 31.3 517 ALA B C 1
ATOM 8039 O O . ALA B 1 517 ? 46.812 -18.75 -6.484 1 31.3 517 ALA B O 1
ATOM 8040 N N . ALA B 1 518 ? 47.469 -19.047 -4.426 1 33.31 518 ALA B N 1
ATOM 8041 C CA . ALA B 1 518 ? 48.875 -18.734 -4.5 1 33.31 518 ALA B CA 1
ATOM 8042 C C . ALA B 1 518 ? 49.594 -19.578 -5.555 1 33.31 518 ALA B C 1
ATOM 8044 O O . ALA B 1 518 ? 49.469 -20.812 -5.547 1 33.31 518 ALA B O 1
ATOM 8045 N N . SER B 1 519 ? 49.875 -19.109 -6.707 1 26.38 519 SER B N 1
ATOM 8046 C CA . SER B 1 519 ? 50.781 -19.766 -7.645 1 26.38 519 SER B CA 1
ATOM 8047 C C . SER B 1 519 ? 52.094 -20.125 -6.984 1 26.38 519 SER B C 1
ATOM 8049 O O . SER B 1 519 ? 52.656 -19.328 -6.203 1 26.38 519 SER B O 1
ATOM 8051 N N . PRO B 1 520 ? 52.531 -21.484 -6.898 1 34.78 520 PRO B N 1
ATOM 8052 C CA . PRO B 1 520 ? 53.781 -22.016 -6.387 1 34.78 520 PRO B CA 1
ATOM 8053 C C . PRO B 1 520 ? 55 -21.328 -7.008 1 34.78 520 PRO B C 1
ATOM 8055 O O . PRO B 1 520 ? 56.156 -21.734 -6.742 1 34.78 520 PRO B O 1
ATOM 8058 N N . ASP B 1 521 ? 54.812 -20.312 -7.676 1 27.83 521 ASP B N 1
ATOM 8059 C CA . ASP B 1 521 ? 56.031 -20.016 -8.438 1 27.83 521 ASP B CA 1
ATOM 8060 C C . ASP B 1 521 ? 57.125 -19.516 -7.531 1 27.83 521 ASP B C 1
ATOM 8062 O O . ASP B 1 521 ? 58.188 -19.094 -8.016 1 27.83 521 ASP B O 1
ATOM 8066 N N . ASP B 1 522 ? 56.906 -19.125 -6.211 1 24.41 522 ASP B N 1
ATOM 8067 C CA . ASP B 1 522 ? 58.125 -18.453 -5.758 1 24.41 522 ASP B CA 1
ATOM 8068 C C . ASP B 1 522 ? 59.219 -19.453 -5.473 1 24.41 522 ASP B C 1
ATOM 8070 O O . ASP B 1 522 ? 59.312 -19.984 -4.363 1 24.41 522 ASP B O 1
ATOM 8074 N N . GLU B 1 523 ? 59.406 -20.547 -6.359 1 22.88 523 GLU B N 1
ATOM 8075 C CA . GLU B 1 523 ? 60.719 -21.172 -6.293 1 22.88 523 GLU B CA 1
ATOM 8076 C C . GLU B 1 523 ? 61.812 -20.188 -6.691 1 22.88 523 GLU B C 1
ATOM 8078 O O . GLU B 1 523 ? 62.094 -19.984 -7.883 1 22.88 523 GLU B O 1
ATOM 8083 N N . ALA B 1 524 ? 61.812 -19.016 -6.426 1 21.5 524 ALA B N 1
ATOM 8084 C CA . ALA B 1 524 ? 63.156 -18.469 -6.562 1 21.5 524 ALA B CA 1
ATOM 8085 C C . ALA B 1 524 ? 64.125 -19.219 -5.68 1 21.5 524 ALA B C 1
ATOM 8087 O O . ALA B 1 524 ? 63.75 -19.875 -4.715 1 21.5 524 ALA B O 1
ATOM 8088 N N . VAL B 1 525 ? 65.188 -18.5 -5.223 1 21.44 525 VAL B N 1
ATOM 8089 C CA . VAL B 1 525 ? 66.5 -18.469 -4.578 1 21.44 525 VAL B CA 1
ATOM 8090 C C . VAL B 1 525 ? 66.375 -18.734 -3.082 1 21.44 525 VAL B C 1
ATOM 8092 O O . VAL B 1 525 ? 65.438 -18.203 -2.438 1 21.44 525 VAL B O 1
#

Secondary structure (DSSP, 8-state):
-EEETT-EEEEEEE-SS--SSHHHH--EEEEEEETTS-EEEEEEEE-STTEEEEEEE-SSSSEEEEEEEEESS--TTTSS-EEEEEEE---SS-HHHHH--EEE-TTSSSEEETT--EE-EEEEE-TTHHHH--HHHHHHHHHHHHHHT--EEEEESS--BTT----S-TTSTT----SBTTGGGT---SB-HHHHHHHHHHHHHHHHTT-EEEEESS-SS--SSS--BGGGTS-HHHHHHHHHHHHHHHTTSS-EEEEEEEE-S--HHHHHHHHHHHHH-TT---EEEEE-TTS-S-TTTT-TT--EEEE---SSS---HHHHHHHHT-SS--EEEES--PPBTSSSTTTT-THHHHHHHHHHHHHT-TTEEE--BTTTTTT--STT--S--GGG--TT--HHHHHT-THHHHHHHHHHHHTTS--TT-EEESSSBSSSEEEEETTTEEEEEESSB--EEBS--TT--SEEEEEETTTTEEEEEEE--TT--EE---SBS-EEEEE------------TT----/-EEETT-EEEEEEE-SS--SSHHHH--EEEEEEETTS-EEEEEEEE-STTEEEEEEE-SSSSEEEEEEEEESS--TTTSS-EEEEEEE---SS-HHHHH--EEE-TTSSSEEETT--EE-EEEEE-TTHHHH--HHHHHHHHHHHHHHT--EEEEESS--BTT----S-TTSTT----SBTTGGGT---SB-HHHHHHHHHHHHHHHHTT-EEEEESS-SS--SSS--BGGGTS-HHHHHHHHHHHHHHHTTSS-EEEEEEEE-S--HHHHHHHHHHHHH-TT---EEEEE-TTS-S-TTTT-TT--EEEE---SSS---HHHHHHHHT-SS--EEEES--PPBTSSSTTTT-THHHHHHHHHHHHHT-TTEEEE-BTTTTTT--STT--S--GGG--TT--HHHHHT-THHHHHHHHHHHHTTS--TT-EEESSSBSSSEEEEETTTEEEEEESSB--EEBS--TT--SEEEEEETTTTEEEEEEE--TT--EE---SBS-EEEEE------------TT----